Protein AF-A0A9P8V576-F1 (afdb_monomer_lite)

pLDDT: mean 74.48, std 21.18, range [21.88, 98.12]

InterPro domains:
  IPR001806 Small GTPase [PF00071] (965-1137)
  IPR001806 Small GTPase [PS51421] (958-1186)
  IPR001806 Small GTPase [SM00174] (966-1140)
  IPR005225 Small GTP-binding domain [TIGR00231] (962-1130)
  IPR016024 Armadillo-type fold [SSF48371] (121-777)
  IPR019414 RNA polymerase II assembly factor Rtp1, C-terminal domain 2 [PF10304] (822-853)
  IPR019451 RNA polymerase II assembly factor Rtp1, C-terminal [PF10363] (553-654)
  IPR027417 P-loop containing nucleoside triphosphate hydrolase [G3DSA:3.40.50.300] (958-1159)
  IPR027417 P-loop containing nucleoside triphosphate hydrolase [SSF52540] (964-1137)
  IPR039600 TANGO6/Rtp1 [PTHR20959] (17-865)

Sequence (1186 aa):
MDAEVTDARQALVKSILETGKAAFDPSSSLEARKAAQHEFQSTIDGSSSWALLPALNALIKPNVAPEWLKPELMAILTRVPLRSDGVRGTMEFIFSVHPSSILKSSEAAEPQKRGANITQEALAVATRIVTSPPAAVPPETWFKGIAPQLFHMIDGHDGEELARAASQMVMYGVLGKKQSGAPGSPGWIAFIEPILGAINPDRPMAAASLKDQATADIIDLTKDAIMVTADQLRLALQRLAVLLNSTPYPAQTRRVLDPVLPHLWAIATWSRGGTHCEEAYCQQAKSLLQTFFKIASTPAKLLLIVENLLHPGGVREGKLSWTLQPSTGDGLEIARPASAARAQLPELDWEDVQQKSQALVDLVASSCTADEVSAFFLDLLGRWLVSTAGVSHASGQILVHQEEGSGPEMPMRDLCEVAILHKMLESIPTKLISRVEQVLELVCHILDPENLEAQPDDVLAVALSLLNLVITAPTFKKSNLKPRGLAILESGLAQLAEADRPEISPTAKNLALLLQYREVADEMEGNDGFVPTNRQVEDRNTYKLALSYITQQDNPPPVRSEGLNLISKLVVANSPALDIQSVLVLLSSLLQDSEDFINLRVIKVFTQMASRHPKATTKEILDHYVDAKETATTDTRLRFGEALSQVVERLGETFAGDVAKQVVEALLSIAGRRGHRPKTEAKQAREARAQEMKKKQAEDAWGGEVPDLSDELSEQERAKNEILAQMVEGWESKRGSEDVRMRASALSILAGGIETNISGVGADLVSGSVDLCINVLALEPELEKGILRRAAVLLVLSFVRALDNARQTGQRLGFGLSDPSREDISRVIKYVAVTDNDGLVQQHARDVIESLESWQMSRLMPTAAQEPLSRFAGLTGIPGLDLDRSGLLAGNVMATSYDYRKSYNTNTATNDHYDDGYNQRESAGGRRNPRIRSSDGTVSTTMSSSTGRESAATHMTEGPAYSKKIVVVGDGGCGKTCLLISYSQGYFPEKYVPTVFENYITYPVHPPSGKIVELALWDTAGQEEYDRLRPLSYPETDLIFVCFAIDCPNSLENVMDKWYPEVLHFCPYTPLVLVALKSDLRFKKTCIDMLKTQGLTPVTTEQGMAVAKKMSAQYMECSSKEMKGVDEIFERAIQTVVANDRKNLEAQQQMASASSGKASNRPSGGGASNFPGGPPKKKKRNCKLL

Organism: NCBI:txid936078

Radius of gyration: 47.79 Å; chains: 1; bounding box: 128×85×161 Å

Foldseek 3Di:
DVVVLVVVLVVLLVQLQVLLCQQFPPPDDPVSNVVSVVVNVCSLLVDDLLSLQVSLVVCLDPPRHDPRSNVVSVVSNLCQLLPPCRLVSLLVVLCVPPPVQDDDPPPPPDDDPDDRSDDPVSLVVSLQSLLDHDPVDPLLSSLLSNLVVLLCQLLAVVHLVSVLSSLCSLQCSQLVDPQRNDPPHNSCVSHQCQLVCLLAVVDPVLVVVVVVPVPDDDDDLQDFAFSHDQVSNLSSLSSLLSNCVSDPDQVSLCNRCVVRVLSLLVQLLDPPFDPCSCVRTNVSSLSSLLSNLLRPQDLVSLVVCLLSLVPQADDDPQWHQWGWDADPPRGITITGDSDPVVRHDDDDDVVSLLSSLLVSLVSCVNRHALVSLLVNLLVLVVVLVCVQPPDDDDDDDDDDDDDDDDDPCVVVSNVSSVSNNVSCLVPPLPSNCPCVVSLLVVLLVCLAPVCVVVDDPVSLVSSLSSLCSQLPDPPDALVVDDPVSSVSLLVSLVVLLPDPDVVRNVSSVVSNVSSVVRVVVVVVVVDDDDDPDVVLVVLLVLLVCLCVQQPDPPHDLVSVLVSLVSLLVCLVVVHPNDDLLVLLVSLLVQLLDPDPSSLVSSLVSLLSSCVPPVPNSLVSLLCLLLVVVPPGDPVSNVSSLVSNLSNLLSCQQVCADPSLQVLLLSLLLLLLADFDDVVVVVVVVVVVVVVVVVLVVVCVVVVHRDDDPCVPQDPVNVVLVVSVVSSVVSHDDPDRDRDLVSSLSSLQSVLSNCLRCVLRNDDSSLVSSLVSLLCCLVPPLDPVNLSNNLSSLSSLVSNLVSQVVCVVVVNDSVDDDDPVNLVSLLVSLVCCLPDHPDPSSVVSSVVSNVSSVVVVVVVPDDPDPPPPDPDDDDDDDDDDDDDDDDDDDDDDDDDDDDDDDYDDDDYDDDDDDDDDDDDDDDDDDDDDDDDDDDDPDDDDDDDDDDDDDDDDDDDDDDDFPAEAEEEEEFAWPQQQVLLQCCVQVVAGDPDDDFDAKDWGWDFDQLVVPRTTYTYIYIYHGRDPVCLVVSLVRLPPHQAYEYEGEQLDVVRLVCCVVPVLVSCCVNPVPHAYEYEYEPPVLQPPPVSQVVQVVVVHHGDDPVNQVVSCVVSVHHYFYDYSNVSGRSVVVVSVVSVSSVVVVVVVVVVVVVVVVVVPPPPDDDDDDDDDDDDDDDDDDDDDDDDDDD

Structure (mmCIF, N/CA/C/O backbone):
data_AF-A0A9P8V576-F1
#
_entry.id   AF-A0A9P8V576-F1
#
loop_
_atom_site.group_PDB
_atom_site.id
_atom_site.type_symbol
_atom_site.label_atom_id
_atom_site.label_alt_id
_atom_site.label_comp_id
_atom_site.label_asym_id
_atom_site.label_entity_id
_atom_site.label_seq_id
_atom_site.pdbx_PDB_ins_code
_atom_site.Cartn_x
_atom_site.Cartn_y
_atom_site.Cartn_z
_atom_site.occupancy
_atom_site.B_iso_or_equiv
_atom_site.auth_seq_id
_atom_site.auth_comp_id
_atom_site.auth_asym_id
_atom_site.auth_atom_id
_atom_site.pdbx_PDB_model_num
ATOM 1 N N . MET A 1 1 ? 50.795 -7.899 -34.704 1.00 37.06 1 MET A N 1
ATOM 2 C CA . MET A 1 1 ? 49.579 -7.202 -35.169 1.00 37.06 1 MET A CA 1
ATOM 3 C C . MET A 1 1 ? 49.837 -5.745 -35.540 1.00 37.06 1 MET A C 1
ATOM 5 O O . MET A 1 1 ? 49.990 -5.507 -36.727 1.00 37.06 1 MET A O 1
ATOM 9 N N . ASP A 1 2 ? 49.943 -4.776 -34.619 1.00 37.16 2 ASP A N 1
ATOM 10 C CA . ASP A 1 2 ? 49.983 -3.341 -35.009 1.00 37.16 2 ASP A CA 1
ATOM 11 C C . ASP A 1 2 ? 51.100 -2.956 -36.002 1.00 37.16 2 ASP A C 1
ATOM 13 O O . ASP A 1 2 ? 50.873 -2.154 -36.911 1.00 37.16 2 ASP A O 1
ATOM 17 N N . ALA A 1 3 ? 52.287 -3.562 -35.879 1.00 41.88 3 ALA A N 1
ATOM 18 C CA . ALA A 1 3 ? 53.397 -3.371 -36.820 1.00 41.88 3 ALA A CA 1
ATOM 19 C C . ALA A 1 3 ? 53.126 -3.960 -38.226 1.00 41.88 3 ALA A C 1
ATOM 21 O O . ALA A 1 3 ? 53.482 -3.355 -39.231 1.00 41.88 3 ALA A O 1
ATOM 22 N N . GLU A 1 4 ? 52.448 -5.107 -38.316 1.00 50.50 4 GLU A N 1
ATOM 23 C CA . GLU A 1 4 ? 52.104 -5.756 -39.595 1.00 50.50 4 GLU A CA 1
ATOM 24 C C . GLU A 1 4 ? 50.969 -5.005 -40.310 1.00 50.50 4 GLU A C 1
ATOM 26 O O . GLU A 1 4 ? 50.997 -4.816 -41.525 1.00 50.50 4 GLU A O 1
ATOM 31 N N . VAL A 1 5 ? 49.992 -4.504 -39.543 1.00 57.00 5 VAL A N 1
ATOM 32 C CA . VAL A 1 5 ? 48.874 -3.694 -40.056 1.00 57.00 5 VAL A CA 1
ATOM 33 C C . VAL A 1 5 ? 49.367 -2.345 -40.593 1.00 57.00 5 VAL A C 1
ATOM 35 O O . VAL A 1 5 ? 48.835 -1.843 -41.586 1.00 57.00 5 VAL A O 1
ATOM 38 N N . THR A 1 6 ? 50.400 -1.751 -39.982 1.00 60.59 6 THR A N 1
ATOM 39 C CA . THR A 1 6 ? 50.980 -0.496 -40.488 1.00 60.59 6 THR A CA 1
ATOM 40 C C . THR A 1 6 ? 51.782 -0.680 -41.772 1.00 60.59 6 THR A C 1
ATOM 42 O O . THR A 1 6 ? 51.712 0.197 -42.635 1.00 60.59 6 THR A O 1
ATOM 45 N N . ASP A 1 7 ? 52.483 -1.801 -41.941 1.00 63.50 7 ASP A N 1
ATOM 46 C CA . ASP A 1 7 ? 53.277 -2.073 -43.145 1.00 63.50 7 ASP A CA 1
ATOM 47 C C . ASP A 1 7 ? 52.376 -2.420 -44.350 1.00 63.50 7 ASP A C 1
ATOM 49 O O . ASP A 1 7 ? 52.473 -1.805 -45.417 1.00 63.50 7 ASP A O 1
ATOM 53 N N . ALA A 1 8 ? 51.368 -3.280 -44.143 1.00 67.94 8 ALA A N 1
ATOM 54 C CA . ALA A 1 8 ? 50.352 -3.595 -45.154 1.00 67.94 8 ALA A CA 1
ATOM 55 C C . ALA A 1 8 ? 49.590 -2.343 -45.643 1.00 67.94 8 ALA A C 1
ATOM 57 O O . ALA A 1 8 ? 49.333 -2.178 -46.839 1.00 67.94 8 ALA A O 1
ATOM 58 N N . ARG A 1 9 ? 49.287 -1.404 -44.736 1.00 73.00 9 ARG A N 1
ATOM 59 C CA . ARG A 1 9 ? 48.668 -0.114 -45.083 1.00 73.00 9 ARG A CA 1
ATOM 60 C C . ARG A 1 9 ? 49.577 0.758 -45.955 1.00 73.00 9 ARG A C 1
ATOM 62 O O . ARG A 1 9 ? 49.079 1.431 -46.856 1.00 73.00 9 ARG A O 1
ATOM 69 N N . GLN A 1 10 ? 50.889 0.768 -45.711 1.00 77.44 10 GLN A N 1
ATOM 70 C CA . GLN A 1 10 ? 51.836 1.524 -46.540 1.00 77.44 10 GLN A CA 1
ATOM 71 C C . GLN A 1 10 ? 51.982 0.921 -47.943 1.00 77.44 10 GLN A C 1
ATOM 73 O O . GLN A 1 10 ? 52.091 1.675 -48.912 1.00 77.44 10 GLN A O 1
ATOM 78 N N . ALA A 1 11 ? 51.933 -0.408 -48.069 1.00 81.75 11 ALA A N 1
ATOM 79 C CA . ALA A 1 11 ? 51.904 -1.085 -49.364 1.00 81.75 11 ALA A CA 1
ATOM 80 C C . ALA A 1 11 ? 50.653 -0.704 -50.180 1.00 81.75 11 ALA A C 1
ATOM 82 O O . ALA A 1 11 ? 50.777 -0.302 -51.339 1.00 81.75 11 ALA A O 1
ATOM 83 N N . LEU A 1 12 ? 49.466 -0.719 -49.560 1.00 85.44 12 LEU A N 1
ATOM 84 C CA . LEU A 1 12 ? 48.214 -0.330 -50.222 1.00 85.44 12 LEU A CA 1
ATOM 85 C C . LEU A 1 12 ? 48.216 1.143 -50.676 1.00 85.44 12 LEU A C 1
ATOM 87 O O . LEU A 1 12 ? 47.817 1.446 -51.798 1.00 85.44 12 LEU A O 1
ATOM 91 N N . VAL A 1 13 ? 48.721 2.063 -49.843 1.00 84.62 13 VAL A N 1
ATOM 92 C CA . VAL A 1 13 ? 48.862 3.491 -50.197 1.00 84.62 13 VAL A CA 1
ATOM 93 C C . VAL A 1 13 ? 49.751 3.690 -51.432 1.00 84.62 13 VAL A C 1
ATOM 95 O O . VAL A 1 13 ? 49.415 4.504 -52.291 1.00 84.62 13 VAL A O 1
ATOM 98 N N . LYS A 1 14 ? 50.860 2.945 -51.547 1.00 85.31 14 LYS A N 1
ATOM 99 C CA . LYS A 1 14 ? 51.742 2.989 -52.728 1.00 85.31 14 LYS A CA 1
ATOM 100 C C . LYS A 1 14 ? 51.039 2.434 -53.969 1.00 85.31 14 LYS A C 1
ATOM 102 O O . LYS A 1 14 ? 51.003 3.117 -54.988 1.00 85.31 14 LYS A O 1
ATOM 107 N N . SER A 1 15 ? 50.409 1.264 -53.854 1.00 86.19 15 SER A N 1
ATOM 108 C CA . SER A 1 15 ? 49.698 0.605 -54.958 1.00 86.19 15 SER A CA 1
ATOM 109 C C . SER A 1 15 ? 48.576 1.474 -55.548 1.00 86.19 15 SER A C 1
ATOM 111 O O . SER A 1 15 ? 48.533 1.669 -56.763 1.00 86.19 15 SER A O 1
ATOM 113 N N . ILE A 1 16 ? 47.731 2.088 -54.707 1.00 87.25 16 ILE A N 1
ATOM 114 C CA . ILE A 1 16 ? 46.664 3.009 -55.153 1.00 87.25 16 ILE A CA 1
ATOM 115 C C . ILE A 1 16 ? 47.251 4.259 -55.838 1.00 87.25 16 ILE A C 1
ATOM 117 O O . ILE A 1 16 ? 46.679 4.764 -56.804 1.00 87.25 16 ILE A O 1
ATOM 121 N N . LEU A 1 17 ? 48.396 4.768 -55.368 1.00 86.88 17 LEU A N 1
ATOM 122 C CA . LEU A 1 17 ? 49.048 5.941 -55.959 1.00 86.88 17 LEU A CA 1
ATOM 123 C C . LEU A 1 17 ? 49.712 5.638 -57.312 1.00 86.88 17 LEU A C 1
ATOM 125 O O . LEU A 1 17 ? 49.723 6.504 -58.183 1.00 86.88 17 LEU A O 1
ATOM 129 N N . GLU A 1 18 ? 50.278 4.446 -57.494 1.00 86.12 18 GLU A N 1
ATOM 130 C CA . GLU A 1 18 ? 50.921 4.025 -58.747 1.00 86.12 18 GLU A CA 1
ATOM 131 C C . GLU A 1 18 ? 49.882 3.690 -59.824 1.00 86.12 18 GLU A C 1
ATOM 133 O O . GLU A 1 18 ? 49.895 4.295 -60.899 1.00 86.12 18 GLU A O 1
ATOM 138 N N . THR A 1 19 ? 48.913 2.828 -59.504 1.00 87.31 19 THR A N 1
ATOM 139 C CA . THR A 1 19 ? 47.801 2.482 -60.411 1.00 87.31 19 THR A CA 1
ATOM 140 C C . THR A 1 19 ? 46.935 3.705 -60.739 1.00 87.31 19 THR A C 1
ATOM 142 O O . THR A 1 19 ? 46.594 3.934 -61.899 1.00 87.31 19 THR A O 1
ATOM 145 N N . GLY A 1 20 ? 46.660 4.568 -59.753 1.00 85.44 20 GLY A N 1
ATOM 146 C CA . GLY A 1 20 ? 45.916 5.815 -59.952 1.00 85.44 20 GLY A CA 1
ATOM 147 C C . GLY A 1 20 ? 46.646 6.823 -60.843 1.00 85.44 20 GLY A C 1
ATOM 148 O O . GLY A 1 20 ? 46.006 7.536 -61.617 1.00 85.44 20 GLY A O 1
ATOM 149 N N . LYS A 1 21 ? 47.986 6.859 -60.811 1.00 86.12 21 LYS A N 1
ATOM 150 C CA . LYS A 1 21 ? 48.754 7.669 -61.766 1.00 86.12 21 LYS A CA 1
ATOM 151 C C . LYS A 1 21 ? 48.606 7.130 -63.186 1.00 86.12 21 LYS A C 1
ATOM 153 O O . LYS A 1 21 ? 48.236 7.894 -64.071 1.00 86.12 21 LYS A O 1
ATOM 158 N N . ALA A 1 22 ? 48.812 5.830 -63.396 1.00 84.25 22 ALA A N 1
ATOM 159 C CA . ALA A 1 22 ? 48.666 5.214 -64.716 1.00 84.25 22 ALA A CA 1
ATOM 160 C C . ALA A 1 22 ? 47.249 5.394 -65.310 1.00 84.25 22 ALA A C 1
ATOM 162 O O . ALA A 1 22 ? 47.099 5.621 -66.511 1.00 84.25 22 ALA A O 1
ATOM 163 N N . ALA A 1 23 ? 46.211 5.354 -64.468 1.00 84.12 23 ALA A N 1
ATOM 164 C CA . ALA A 1 23 ? 44.812 5.486 -64.876 1.00 84.12 23 ALA A CA 1
ATOM 165 C C . ALA A 1 23 ? 44.377 6.918 -65.257 1.00 84.12 23 ALA A C 1
ATOM 167 O O . ALA A 1 23 ? 43.520 7.077 -66.132 1.00 84.12 23 ALA A O 1
ATOM 168 N N . PHE A 1 24 ? 44.936 7.960 -64.623 1.00 85.50 24 PHE A N 1
ATOM 169 C CA . PHE A 1 24 ? 44.412 9.334 -64.733 1.00 85.50 24 PHE A CA 1
ATOM 170 C C . PHE A 1 24 ? 45.427 10.416 -65.148 1.00 85.50 24 PHE A C 1
ATOM 172 O O . PHE A 1 24 ? 45.008 11.555 -65.352 1.00 85.50 24 PHE A O 1
ATOM 179 N N . ASP A 1 25 ? 46.717 10.103 -65.332 1.00 85.88 25 ASP A N 1
ATOM 180 C CA . ASP A 1 25 ? 47.734 11.102 -65.710 1.00 85.88 25 ASP A CA 1
ATOM 181 C C . ASP A 1 25 ? 47.375 11.832 -67.027 1.00 85.88 25 ASP A C 1
ATOM 183 O O . ASP A 1 25 ? 47.305 11.193 -68.087 1.00 85.88 25 ASP A O 1
ATOM 187 N N . PRO A 1 26 ? 47.194 13.173 -67.008 1.00 79.19 26 PRO A N 1
ATOM 188 C CA . PRO A 1 26 ? 46.869 13.976 -68.186 1.00 79.19 26 PRO A CA 1
ATOM 189 C C . PRO A 1 26 ? 47.857 13.880 -69.359 1.00 79.19 26 PRO A C 1
ATOM 191 O O . PRO A 1 26 ? 47.474 14.250 -70.469 1.00 79.19 26 PRO A O 1
ATOM 194 N N . SER A 1 27 ? 49.074 13.371 -69.150 1.00 81.06 27 SER A N 1
ATOM 195 C CA . SER A 1 27 ? 50.116 13.199 -70.174 1.00 81.06 27 SER A CA 1
ATOM 196 C C . SER A 1 27 ? 50.117 11.832 -70.885 1.00 81.06 27 SER A C 1
ATOM 198 O O . SER A 1 27 ? 50.701 11.711 -71.960 1.00 81.06 27 SER A O 1
ATOM 200 N N . SER A 1 28 ? 49.443 10.810 -70.341 1.00 81.25 28 SER A N 1
ATOM 201 C CA . SER A 1 28 ? 49.460 9.433 -70.883 1.00 81.25 28 SER A CA 1
ATOM 202 C C . SER A 1 28 ? 48.479 9.214 -72.049 1.00 81.25 28 SER A C 1
ATOM 204 O O . SER A 1 28 ? 47.505 9.954 -72.186 1.00 81.25 28 SER A O 1
ATOM 206 N N . SER A 1 29 ? 48.667 8.186 -72.888 1.00 82.75 29 SER A N 1
ATOM 207 C CA . SER A 1 29 ? 47.751 7.914 -74.016 1.00 82.75 29 SER A CA 1
ATOM 208 C C . SER A 1 29 ? 46.364 7.426 -73.557 1.00 82.75 29 SER A C 1
ATOM 210 O O . SER A 1 29 ? 46.213 6.830 -72.490 1.00 82.75 29 SER A O 1
ATOM 212 N N . LEU A 1 30 ? 45.324 7.679 -74.361 1.00 76.31 30 LEU A N 1
ATOM 213 C CA . LEU A 1 30 ? 43.929 7.392 -73.985 1.00 76.31 30 LEU A CA 1
ATOM 214 C C . LEU A 1 30 ? 43.631 5.883 -73.874 1.00 76.31 30 LEU A C 1
ATOM 216 O O . LEU A 1 30 ? 42.792 5.480 -73.071 1.00 76.31 30 LEU A O 1
ATOM 220 N N . GLU A 1 31 ? 44.340 5.049 -74.636 1.00 77.25 31 GLU A N 1
ATOM 221 C CA . GLU A 1 31 ? 44.261 3.584 -74.544 1.00 77.25 31 GLU A CA 1
ATOM 222 C C . GLU A 1 31 ? 44.970 3.055 -73.289 1.00 77.25 31 GLU A C 1
ATOM 224 O O . GLU A 1 31 ? 44.394 2.243 -72.565 1.00 77.25 31 GLU A O 1
ATOM 229 N N . ALA A 1 32 ? 46.161 3.580 -72.968 1.00 78.44 32 ALA A N 1
ATOM 230 C CA . ALA A 1 32 ? 46.889 3.212 -71.752 1.00 78.44 32 ALA A CA 1
ATOM 231 C C . ALA A 1 32 ? 46.097 3.572 -70.485 1.00 78.44 32 ALA A C 1
ATOM 233 O O . ALA A 1 32 ? 45.976 2.742 -69.586 1.00 78.44 32 ALA A O 1
ATOM 234 N N . ARG A 1 33 ? 45.469 4.760 -70.449 1.00 80.19 33 ARG A N 1
ATOM 235 C CA . ARG A 1 33 ? 44.581 5.161 -69.343 1.00 80.19 33 ARG A CA 1
ATOM 236 C C . ARG A 1 33 ? 43.401 4.205 -69.174 1.00 80.19 33 ARG A C 1
ATOM 238 O O . ARG A 1 33 ? 43.117 3.801 -68.055 1.00 80.19 33 ARG A O 1
ATOM 245 N N . LYS A 1 34 ? 42.734 3.796 -70.262 1.00 79.69 34 LYS A N 1
ATOM 246 C CA . LYS A 1 34 ? 41.608 2.842 -70.200 1.00 79.69 34 LYS A CA 1
ATOM 247 C C . LYS A 1 34 ? 42.022 1.462 -69.681 1.00 79.69 34 LYS A C 1
ATOM 249 O O . LYS A 1 34 ? 41.271 0.864 -68.917 1.00 79.69 34 LYS A O 1
ATOM 254 N N . ALA A 1 35 ? 43.200 0.968 -70.063 1.00 80.06 35 ALA A N 1
ATOM 255 C CA . ALA A 1 35 ? 43.732 -0.286 -69.532 1.00 80.06 35 ALA A CA 1
ATOM 256 C C . ALA A 1 35 ? 44.065 -0.163 -68.031 1.00 80.06 35 ALA A C 1
ATOM 258 O O . ALA A 1 35 ? 43.596 -0.963 -67.223 1.00 80.06 35 ALA A O 1
ATOM 259 N N . ALA A 1 36 ? 44.788 0.891 -67.644 1.00 84.38 36 ALA A N 1
ATOM 260 C CA . ALA A 1 36 ? 45.163 1.147 -66.254 1.00 84.38 36 ALA A CA 1
ATOM 261 C C . ALA A 1 36 ? 43.963 1.468 -65.340 1.00 84.38 36 ALA A C 1
ATOM 263 O O . ALA A 1 36 ? 44.002 1.168 -64.150 1.00 84.38 36 ALA A O 1
ATOM 264 N N . GLN A 1 37 ? 42.863 2.013 -65.873 1.00 84.56 37 GLN A N 1
ATOM 265 C CA . GLN A 1 37 ? 41.609 2.197 -65.131 1.00 84.56 37 GLN A CA 1
ATOM 266 C C . GLN A 1 37 ? 41.020 0.870 -64.638 1.00 84.56 37 GLN A C 1
ATOM 268 O O . GLN A 1 37 ? 40.485 0.831 -63.533 1.00 84.56 37 GLN A O 1
ATOM 273 N N . HIS A 1 38 ? 41.149 -0.221 -65.401 1.00 83.56 38 HIS A N 1
ATOM 274 C CA . HIS A 1 38 ? 40.694 -1.543 -64.961 1.00 83.56 38 HIS A CA 1
ATOM 275 C C . HIS A 1 38 ? 41.564 -2.092 -63.817 1.00 83.56 38 HIS A C 1
ATOM 277 O O . HIS A 1 38 ? 41.046 -2.641 -62.849 1.00 83.56 38 HIS A O 1
ATOM 283 N N . GLU A 1 39 ? 42.884 -1.910 -63.893 1.00 84.44 39 GLU A N 1
ATOM 284 C CA . GLU A 1 39 ? 43.833 -2.314 -62.845 1.00 84.44 39 GLU A CA 1
ATOM 285 C C . GLU A 1 39 ? 43.657 -1.494 -61.554 1.00 84.44 39 GLU A C 1
ATOM 287 O O . GLU A 1 39 ? 43.600 -2.048 -60.452 1.00 84.44 39 GLU A O 1
ATOM 292 N N . PHE A 1 40 ? 43.466 -0.180 -61.686 1.00 87.81 40 PHE A N 1
ATOM 293 C CA . PHE A 1 40 ? 43.128 0.709 -60.577 1.00 87.81 40 PHE A CA 1
ATOM 294 C C . PHE A 1 40 ? 41.792 0.323 -59.930 1.00 87.81 40 PHE A C 1
ATOM 296 O O . PHE A 1 40 ? 41.732 0.145 -58.714 1.00 87.81 40 PHE A O 1
ATOM 303 N N . GLN A 1 41 ? 40.735 0.110 -60.723 1.00 86.00 41 GLN A N 1
ATOM 304 C CA . GLN A 1 41 ? 39.434 -0.309 -60.198 1.00 86.00 41 GLN A CA 1
ATOM 305 C C . GLN A 1 41 ? 39.522 -1.679 -59.505 1.00 86.00 41 GLN A C 1
ATOM 307 O O . GLN A 1 41 ? 39.007 -1.829 -58.402 1.00 86.00 41 GLN A O 1
ATOM 312 N N . SER A 1 42 ? 40.258 -2.641 -60.073 1.00 86.56 42 SER A N 1
ATOM 313 C CA . SER A 1 42 ? 40.522 -3.943 -59.440 1.00 86.56 42 SER A CA 1
ATOM 314 C C . SER A 1 42 ? 41.273 -3.818 -58.108 1.00 86.56 42 SER A C 1
ATOM 316 O O . SER A 1 42 ? 41.026 -4.603 -57.194 1.00 86.56 42 SER A O 1
ATOM 318 N N . THR A 1 43 ? 42.172 -2.839 -57.974 1.00 86.44 43 THR A N 1
ATOM 319 C CA . THR A 1 43 ? 42.913 -2.563 -56.729 1.00 86.44 43 THR A CA 1
ATOM 320 C C . THR A 1 43 ? 41.996 -1.978 -55.648 1.00 86.44 43 THR A C 1
ATOM 322 O O . THR A 1 43 ? 42.071 -2.364 -54.478 1.00 86.44 43 THR A O 1
ATOM 325 N N . ILE A 1 44 ? 41.087 -1.078 -56.037 1.00 86.69 44 ILE A N 1
ATOM 326 C CA . ILE A 1 44 ? 40.066 -0.508 -55.149 1.00 86.69 44 ILE A CA 1
ATOM 327 C C . ILE A 1 44 ? 39.047 -1.578 -54.733 1.00 86.69 44 ILE A C 1
ATOM 329 O O . ILE A 1 44 ? 38.721 -1.686 -53.551 1.00 86.69 44 ILE A O 1
ATOM 333 N N . ASP A 1 45 ? 38.574 -2.401 -55.669 1.00 84.56 45 ASP A N 1
ATOM 334 C CA . ASP A 1 45 ? 37.537 -3.397 -55.401 1.00 84.56 45 ASP A CA 1
ATOM 335 C C . ASP A 1 45 ? 38.042 -4.617 -54.634 1.00 84.56 45 ASP A C 1
ATOM 337 O O . ASP A 1 45 ? 37.331 -5.081 -53.745 1.00 84.56 45 ASP A O 1
ATOM 341 N N . GLY A 1 46 ? 39.286 -5.050 -54.858 1.00 82.94 46 GLY A N 1
ATOM 342 C CA . GLY A 1 46 ? 39.940 -6.094 -54.060 1.00 82.94 46 GLY A CA 1
ATOM 343 C C . GLY A 1 46 ? 40.301 -5.689 -52.620 1.00 82.94 46 GLY A C 1
ATOM 344 O O . GLY A 1 46 ? 40.735 -6.538 -51.844 1.00 82.94 46 GLY A O 1
ATOM 345 N N . SER A 1 47 ? 40.131 -4.416 -52.243 1.00 86.19 47 SER A N 1
ATOM 346 C CA . SER A 1 47 ? 40.454 -3.900 -50.904 1.00 86.19 47 SER A CA 1
ATOM 347 C C . SER A 1 47 ? 39.227 -3.852 -49.983 1.00 86.19 47 SER A C 1
ATOM 349 O O . SER A 1 47 ? 38.163 -3.368 -50.374 1.00 86.19 47 SER A O 1
ATOM 351 N N . SER A 1 48 ? 39.368 -4.270 -48.720 1.00 84.81 48 SER A N 1
ATOM 352 C CA . SER A 1 48 ? 38.310 -4.066 -47.714 1.00 84.81 48 SER A CA 1
ATOM 353 C C . SER A 1 48 ? 38.137 -2.580 -47.386 1.00 84.81 48 SER A C 1
ATOM 355 O O . SER A 1 48 ? 39.101 -1.807 -47.412 1.00 84.81 48 SER A O 1
ATOM 357 N N . SER A 1 49 ? 36.922 -2.161 -47.030 1.00 85.75 49 SER A N 1
ATOM 358 C CA . SER A 1 49 ? 36.632 -0.760 -46.696 1.00 85.75 49 SER A CA 1
ATOM 359 C C . SER A 1 49 ? 37.438 -0.287 -45.479 1.00 85.75 49 SER A C 1
ATOM 361 O O . SER A 1 49 ? 37.898 0.857 -45.451 1.00 85.75 49 SER A O 1
ATOM 363 N N . TRP A 1 50 ? 37.706 -1.191 -44.528 1.00 81.12 50 TRP A N 1
ATOM 364 C CA . TRP A 1 50 ? 38.594 -0.964 -43.380 1.00 81.12 50 TRP A CA 1
ATOM 365 C C . TRP A 1 50 ? 40.042 -0.625 -43.775 1.00 81.12 50 TRP A C 1
ATOM 367 O O . TRP A 1 50 ? 40.646 0.254 -43.166 1.00 81.12 50 TRP A O 1
ATOM 377 N N . ALA A 1 51 ? 40.610 -1.273 -44.799 1.00 82.81 51 ALA A N 1
ATOM 378 C CA . ALA A 1 51 ? 41.964 -0.970 -45.278 1.00 82.81 51 ALA A CA 1
ATOM 379 C C . ALA A 1 51 ? 41.994 0.250 -46.219 1.00 82.81 51 ALA A C 1
ATOM 381 O O . ALA A 1 51 ? 42.952 1.030 -46.217 1.00 82.81 51 ALA A O 1
ATOM 382 N N . LEU A 1 52 ? 40.924 0.440 -46.996 1.00 86.50 52 LEU A N 1
ATOM 383 C CA . LEU A 1 52 ? 40.801 1.481 -48.010 1.00 86.50 52 LEU A CA 1
ATOM 384 C C . LEU A 1 52 ? 40.622 2.887 -47.407 1.00 86.50 52 LEU A C 1
ATOM 386 O O . LEU A 1 52 ? 41.304 3.822 -47.829 1.00 86.50 52 LEU A O 1
ATOM 390 N N . LEU A 1 53 ? 39.766 3.057 -46.391 1.00 86.00 53 LEU A N 1
ATOM 391 C CA . LEU A 1 53 ? 39.506 4.366 -45.762 1.00 86.00 53 LEU A CA 1
ATOM 392 C C . LEU A 1 53 ? 40.771 5.030 -45.172 1.00 86.00 53 LEU A C 1
ATOM 394 O O . LEU A 1 53 ? 41.043 6.193 -45.499 1.00 86.00 53 LEU A O 1
ATOM 398 N N . PRO A 1 54 ? 41.613 4.333 -44.377 1.00 83.44 54 PRO A N 1
ATOM 399 C CA . PRO A 1 54 ? 42.862 4.889 -43.869 1.00 83.44 54 PRO A CA 1
ATOM 400 C C . PRO A 1 54 ? 43.910 5.160 -44.958 1.00 83.44 54 PRO A C 1
ATOM 402 O O . PRO A 1 54 ? 44.809 5.976 -44.721 1.00 83.44 54 PRO A O 1
ATOM 405 N N . ALA A 1 55 ? 43.838 4.478 -46.107 1.00 84.50 55 ALA A N 1
ATOM 406 C CA . ALA A 1 55 ? 44.735 4.682 -47.243 1.00 84.50 55 ALA A CA 1
ATOM 407 C C . ALA A 1 55 ? 44.330 5.918 -48.066 1.00 84.50 55 ALA A C 1
ATOM 409 O O . ALA A 1 55 ? 45.149 6.817 -48.266 1.00 84.50 55 ALA A O 1
ATOM 410 N N . LEU A 1 56 ? 43.051 6.038 -48.441 1.00 85.06 56 LEU A N 1
ATOM 411 C CA . LEU A 1 56 ? 42.513 7.215 -49.134 1.00 85.06 56 LEU A CA 1
ATOM 412 C C . LEU A 1 56 ? 42.708 8.494 -48.302 1.00 85.06 56 LEU A C 1
ATOM 414 O O . LEU A 1 56 ? 43.221 9.490 -48.813 1.00 85.06 56 LEU A O 1
ATOM 418 N N . ASN A 1 57 ? 42.416 8.453 -46.996 1.00 84.38 57 ASN A N 1
ATOM 419 C CA . ASN A 1 57 ? 42.635 9.593 -46.094 1.00 84.38 57 ASN A CA 1
ATOM 420 C C . ASN A 1 57 ? 44.124 9.985 -45.942 1.00 84.38 57 ASN A C 1
ATOM 422 O O . ASN A 1 57 ? 44.436 11.107 -45.543 1.00 84.38 57 ASN A O 1
ATOM 426 N N . ALA A 1 58 ? 45.068 9.087 -46.246 1.00 83.88 58 ALA A N 1
ATOM 427 C CA . ALA A 1 58 ? 46.488 9.436 -46.311 1.00 83.88 58 ALA A CA 1
ATOM 428 C C . ALA A 1 58 ? 46.848 10.125 -47.640 1.00 83.88 58 ALA A C 1
ATOM 430 O O . ALA A 1 58 ? 47.592 11.103 -47.627 1.00 83.88 58 ALA A O 1
ATOM 431 N N . LEU A 1 59 ? 46.287 9.656 -48.760 1.00 83.56 59 LEU A N 1
ATOM 432 C CA . LEU A 1 59 ? 46.542 10.171 -50.113 1.00 83.56 59 LEU A CA 1
ATOM 433 C C . LEU A 1 59 ? 45.921 11.550 -50.385 1.00 83.56 59 LEU A C 1
ATOM 435 O O . LEU A 1 59 ? 46.482 12.340 -51.140 1.00 83.56 59 LEU A O 1
ATOM 439 N N . ILE A 1 60 ? 44.787 11.858 -49.752 1.00 82.31 60 ILE A N 1
ATOM 440 C CA . ILE A 1 60 ? 44.064 13.134 -49.909 1.00 82.31 60 ILE A CA 1
ATOM 441 C C . ILE A 1 60 ? 44.770 14.306 -49.195 1.00 82.31 60 ILE A C 1
ATOM 443 O O . ILE A 1 60 ? 44.488 15.473 -49.479 1.00 82.31 60 ILE A O 1
ATOM 447 N N . LYS A 1 61 ? 45.729 14.028 -48.299 1.00 80.44 61 LYS A N 1
ATOM 448 C CA . LYS A 1 61 ? 46.515 15.066 -47.612 1.00 80.44 61 LYS A CA 1
ATOM 449 C C . LYS A 1 61 ? 47.275 15.955 -48.612 1.00 80.44 61 LYS A C 1
ATOM 451 O O . LYS A 1 61 ? 47.717 15.473 -49.660 1.00 80.44 61 LYS A O 1
ATOM 456 N N . PRO A 1 62 ? 47.462 17.254 -48.299 1.00 74.50 62 PRO A N 1
ATOM 457 C CA . PRO A 1 62 ? 48.201 18.161 -49.171 1.00 74.50 62 PRO A CA 1
ATOM 458 C C . PRO A 1 62 ? 49.605 17.618 -49.465 1.00 74.50 62 PRO A C 1
ATOM 460 O O . PRO A 1 62 ? 50.276 17.094 -48.578 1.00 74.50 62 PRO A O 1
ATOM 463 N N . ASN A 1 63 ? 50.031 17.764 -50.721 1.00 75.19 63 ASN A N 1
ATOM 464 C CA . ASN A 1 63 ? 51.327 17.335 -51.260 1.00 75.19 63 ASN A CA 1
ATOM 465 C C . ASN A 1 63 ? 51.594 15.810 -51.306 1.00 75.19 63 ASN A C 1
ATOM 467 O O . ASN A 1 63 ? 52.732 15.425 -51.559 1.00 75.19 63 ASN A O 1
ATOM 471 N N . VAL A 1 64 ? 50.588 14.942 -51.108 1.00 80.94 64 VAL A N 1
ATOM 472 C CA . VAL A 1 64 ? 50.757 13.473 -51.226 1.00 80.94 64 VAL A CA 1
ATOM 473 C C . VAL A 1 64 ? 50.355 12.947 -52.612 1.00 80.94 64 VAL A C 1
ATOM 475 O O . VAL A 1 64 ? 51.166 12.311 -53.285 1.00 80.94 64 VAL A O 1
ATOM 478 N N . ALA A 1 65 ? 49.128 13.224 -53.065 1.00 83.19 65 ALA A N 1
ATOM 479 C CA . ALA A 1 65 ? 48.655 12.880 -54.411 1.00 83.19 65 ALA A CA 1
ATOM 480 C C . ALA A 1 65 ? 48.676 14.098 -55.368 1.00 83.19 65 ALA A C 1
ATOM 482 O O . ALA A 1 65 ? 48.473 15.228 -54.910 1.00 83.19 65 ALA A O 1
ATOM 483 N N . PRO A 1 66 ? 48.870 13.898 -56.692 1.00 84.38 66 PRO A N 1
ATOM 484 C CA . PRO A 1 66 ? 48.762 14.964 -57.693 1.00 84.38 66 PRO A CA 1
ATOM 485 C C . PRO A 1 66 ? 47.385 15.644 -57.688 1.00 84.38 66 PRO A C 1
ATOM 487 O O . PRO A 1 66 ? 46.369 14.972 -57.511 1.00 84.38 66 PRO A O 1
ATOM 490 N N . GLU A 1 67 ? 47.328 16.955 -57.951 1.00 81.31 67 GLU A N 1
ATOM 491 C CA . GLU A 1 67 ? 46.072 17.732 -57.906 1.00 81.31 67 GLU A CA 1
ATOM 492 C C . GLU A 1 67 ? 44.970 17.188 -58.832 1.00 81.31 67 GLU A C 1
ATOM 494 O O . GLU A 1 67 ? 43.796 17.259 -58.484 1.00 81.31 67 GLU A O 1
ATOM 499 N N . TRP A 1 68 ? 45.330 16.589 -59.972 1.00 85.75 68 TRP A N 1
ATOM 500 C CA . TRP A 1 68 ? 44.380 15.969 -60.906 1.00 85.75 68 TRP A CA 1
ATOM 501 C C . TRP A 1 68 ? 43.842 14.605 -60.448 1.00 85.75 68 TRP A C 1
ATOM 503 O O . TRP A 1 68 ? 42.785 14.196 -60.914 1.00 85.75 68 TRP A O 1
ATOM 513 N N . LEU A 1 69 ? 44.524 13.909 -59.530 1.00 85.81 69 LEU A N 1
ATOM 514 C CA . LEU A 1 69 ? 44.089 12.605 -59.007 1.00 85.81 69 LEU A CA 1
ATOM 515 C C . LEU A 1 69 ? 43.177 12.752 -57.777 1.00 85.81 69 LEU A C 1
ATOM 517 O O . LEU A 1 69 ? 42.354 11.882 -57.495 1.00 85.81 69 LEU A O 1
ATOM 521 N N . LYS A 1 70 ? 43.294 13.864 -57.037 1.00 81.69 70 LYS A N 1
ATOM 522 C CA . LYS A 1 70 ? 42.496 14.115 -55.825 1.00 81.69 70 LYS A CA 1
ATOM 523 C C . LYS A 1 70 ? 40.973 14.089 -56.055 1.00 81.69 70 LYS A C 1
ATOM 525 O O . LYS A 1 70 ? 40.305 13.512 -55.200 1.00 81.69 70 LYS A O 1
ATOM 530 N N . PRO A 1 71 ? 40.395 14.650 -57.142 1.00 83.31 71 PRO A N 1
ATOM 531 C CA . PRO A 1 71 ? 38.953 14.578 -57.387 1.00 83.31 71 PRO A CA 1
ATOM 532 C C . PRO A 1 71 ? 38.437 13.138 -57.492 1.00 83.31 71 PRO A C 1
ATOM 534 O O . PRO A 1 71 ? 37.424 12.815 -56.878 1.00 83.31 71 PRO A O 1
ATOM 537 N N . GLU A 1 72 ? 39.174 12.260 -58.176 1.00 85.38 72 GLU A N 1
ATOM 538 C CA . GLU A 1 72 ? 38.819 10.843 -58.335 1.00 85.38 72 GLU A CA 1
ATOM 539 C C . GLU A 1 72 ? 38.936 10.078 -57.007 1.00 85.38 72 GLU A C 1
ATOM 541 O O . GLU A 1 72 ? 38.017 9.363 -56.607 1.00 85.38 72 GLU A O 1
ATOM 546 N N . LEU A 1 73 ? 40.014 10.300 -56.244 1.00 85.69 73 LEU A N 1
ATOM 547 C CA . LEU A 1 73 ? 40.170 9.705 -54.907 1.00 85.69 73 LEU A CA 1
ATOM 548 C C . LEU A 1 73 ? 39.083 10.180 -53.924 1.00 85.69 73 LEU A C 1
ATOM 550 O O . LEU A 1 73 ? 38.615 9.395 -53.100 1.00 85.69 73 LEU A O 1
ATOM 554 N N . MET A 1 74 ? 38.636 11.436 -54.030 1.00 83.00 74 MET A N 1
ATOM 555 C CA . MET A 1 74 ? 37.504 11.972 -53.262 1.00 83.00 74 MET A CA 1
ATOM 556 C C . MET A 1 74 ? 36.158 11.384 -53.720 1.00 83.00 74 MET A C 1
ATOM 558 O O . MET A 1 74 ? 35.296 11.098 -52.884 1.00 83.00 74 MET A O 1
ATOM 562 N N . ALA A 1 75 ? 35.970 11.156 -55.023 1.00 83.75 75 ALA A N 1
ATOM 563 C CA . ALA A 1 75 ? 34.785 10.490 -55.564 1.00 83.75 75 ALA A CA 1
ATOM 564 C C . ALA A 1 75 ? 34.683 9.027 -55.095 1.00 83.75 75 ALA A C 1
ATOM 566 O O . ALA A 1 75 ? 33.589 8.554 -54.788 1.00 83.75 75 ALA A O 1
ATOM 567 N N . ILE A 1 76 ? 35.815 8.328 -54.961 1.00 86.25 76 ILE A N 1
ATOM 568 C CA . ILE A 1 76 ? 35.870 6.981 -54.375 1.00 86.25 76 ILE A CA 1
ATOM 569 C C . ILE A 1 76 ? 35.601 7.040 -52.870 1.00 86.25 76 ILE A C 1
ATOM 571 O O . ILE A 1 76 ? 34.716 6.333 -52.393 1.00 86.25 76 ILE A O 1
ATOM 575 N N . LEU A 1 77 ? 36.292 7.917 -52.126 1.00 85.69 77 LEU A N 1
ATOM 576 C CA . LEU A 1 77 ? 36.121 8.059 -50.674 1.00 85.69 77 LEU A CA 1
ATOM 577 C C . LEU A 1 77 ? 34.654 8.310 -50.288 1.00 85.69 77 LEU A C 1
ATOM 579 O O . LEU A 1 77 ? 34.137 7.688 -49.363 1.00 85.69 77 LEU A O 1
ATOM 583 N N . THR A 1 78 ? 33.967 9.185 -51.024 1.00 84.50 78 THR A N 1
ATOM 584 C CA . THR A 1 78 ? 32.549 9.502 -50.785 1.00 84.50 78 THR A CA 1
ATOM 585 C C . THR A 1 78 ? 31.587 8.373 -51.163 1.00 84.50 78 THR A C 1
ATOM 587 O O . THR A 1 78 ? 30.449 8.385 -50.704 1.00 84.50 78 THR A O 1
ATOM 590 N N . ARG A 1 79 ? 32.020 7.377 -51.948 1.00 88.25 79 ARG A N 1
ATOM 591 C CA . ARG A 1 79 ? 31.224 6.198 -52.330 1.00 88.25 79 ARG A CA 1
ATOM 592 C C . ARG A 1 79 ? 31.500 4.954 -51.482 1.00 88.25 79 ARG A C 1
ATOM 594 O O . ARG A 1 79 ? 30.730 4.004 -51.588 1.00 88.25 79 ARG A O 1
ATOM 601 N N . VAL A 1 80 ? 32.525 4.953 -50.619 1.00 89.38 80 VAL A N 1
ATOM 602 C CA . VAL A 1 80 ? 32.872 3.793 -49.770 1.00 89.38 80 VAL A CA 1
ATOM 603 C C . VAL A 1 80 ? 31.673 3.204 -49.005 1.00 89.38 80 VAL A C 1
ATOM 605 O O . VAL A 1 80 ? 31.545 1.984 -49.042 1.00 89.38 80 VAL A O 1
ATOM 608 N N . PRO A 1 81 ? 30.747 3.981 -48.398 1.00 90.88 81 PRO A N 1
ATOM 609 C CA . PRO A 1 81 ? 29.588 3.413 -47.697 1.00 90.88 81 PRO A CA 1
ATOM 610 C C . PRO A 1 81 ? 28.676 2.502 -48.539 1.00 90.88 81 PRO A C 1
ATOM 612 O O . PRO A 1 81 ? 27.952 1.692 -47.969 1.00 90.88 81 PRO A O 1
ATOM 615 N N . LEU A 1 82 ? 28.716 2.594 -49.875 1.00 89.88 82 LEU A N 1
ATOM 616 C CA . LEU A 1 82 ? 27.941 1.735 -50.784 1.00 89.88 82 LEU A CA 1
ATOM 617 C C . LEU A 1 82 ? 28.583 0.360 -51.041 1.00 89.88 82 LEU A C 1
ATOM 619 O O . LEU A 1 82 ? 27.953 -0.491 -51.666 1.00 89.88 82 LEU A O 1
ATOM 623 N N . ARG A 1 83 ? 29.821 0.130 -50.582 1.00 89.81 83 ARG A N 1
ATOM 624 C CA . ARG A 1 83 ? 30.462 -1.198 -50.572 1.00 89.81 83 ARG A CA 1
ATOM 625 C C . ARG A 1 83 ? 29.791 -2.080 -49.516 1.00 89.81 83 ARG A C 1
ATOM 627 O O . ARG A 1 83 ? 29.251 -1.559 -48.546 1.00 89.81 83 ARG A O 1
ATOM 634 N N . SER A 1 84 ? 29.856 -3.402 -49.665 1.00 84.38 84 SER A N 1
ATOM 635 C CA . SER A 1 84 ? 29.167 -4.365 -48.784 1.00 84.38 84 SER A CA 1
ATOM 636 C C . SER A 1 84 ? 29.581 -4.305 -47.306 1.00 84.38 84 SER A C 1
ATOM 638 O O . SER A 1 84 ? 28.780 -4.647 -46.446 1.00 84.38 84 SER A O 1
ATOM 640 N N . ASP A 1 85 ? 30.806 -3.863 -47.013 1.00 84.12 85 ASP A N 1
ATOM 641 C CA . ASP A 1 85 ? 31.349 -3.610 -45.668 1.00 84.12 85 ASP A CA 1
ATOM 642 C C . ASP A 1 85 ? 31.514 -2.101 -45.367 1.00 84.12 85 ASP A C 1
ATOM 644 O O . ASP A 1 85 ? 32.128 -1.706 -44.372 1.00 84.12 85 ASP A O 1
ATOM 648 N N . GLY A 1 86 ? 30.998 -1.239 -46.246 1.00 87.50 86 GLY A N 1
ATOM 649 C CA . GLY A 1 86 ? 31.322 0.181 -46.321 1.00 87.50 86 GLY A CA 1
ATOM 650 C C . GLY A 1 86 ? 30.841 1.005 -45.132 1.00 87.50 86 GLY A C 1
ATOM 651 O O . GLY A 1 86 ? 31.586 1.847 -44.625 1.00 87.50 86 GLY A O 1
ATOM 652 N N . VAL A 1 87 ? 29.612 0.776 -44.664 1.00 89.88 87 VAL A N 1
ATOM 653 C CA . VAL A 1 87 ? 29.036 1.503 -43.520 1.00 89.88 87 VAL A CA 1
ATOM 654 C C . VAL A 1 87 ? 29.791 1.151 -42.241 1.00 89.88 87 VAL A C 1
ATOM 656 O O . VAL A 1 87 ? 30.253 2.049 -41.532 1.00 89.88 87 VAL A O 1
ATOM 659 N N . ARG A 1 88 ? 29.982 -0.148 -41.982 1.00 87.31 88 ARG A N 1
ATOM 660 C CA . ARG A 1 88 ? 30.699 -0.646 -40.804 1.00 87.31 88 ARG A CA 1
ATOM 661 C C . ARG A 1 88 ? 32.162 -0.195 -40.806 1.00 87.31 88 ARG A C 1
ATOM 663 O O . ARG A 1 88 ? 32.611 0.389 -39.822 1.00 87.31 88 ARG A O 1
ATOM 670 N N . GLY A 1 89 ? 32.867 -0.342 -41.931 1.00 86.00 89 GLY A N 1
ATOM 671 C CA . GLY A 1 89 ? 34.238 0.153 -42.083 1.00 86.00 89 GLY A CA 1
ATOM 672 C C . GLY A 1 89 ? 34.354 1.669 -41.873 1.00 86.00 89 GLY A C 1
ATOM 673 O O . GLY A 1 89 ? 35.316 2.130 -41.263 1.00 86.00 89 GLY A O 1
ATOM 674 N N . THR A 1 90 ? 33.350 2.450 -42.296 1.00 88.56 90 THR A N 1
ATOM 675 C CA . THR A 1 90 ? 33.280 3.902 -42.036 1.00 88.56 90 THR A CA 1
ATOM 676 C C . THR A 1 90 ? 33.113 4.211 -40.547 1.00 88.56 90 THR A C 1
ATOM 678 O O . THR A 1 90 ? 33.790 5.100 -40.030 1.00 88.56 90 THR A O 1
ATOM 681 N N . MET A 1 91 ? 32.250 3.473 -39.842 1.00 86.56 91 MET A N 1
ATOM 682 C CA . MET A 1 91 ? 32.041 3.618 -38.397 1.00 86.56 91 MET A CA 1
ATOM 683 C C . MET A 1 91 ? 33.302 3.280 -37.602 1.00 86.56 91 MET A C 1
ATOM 685 O O . MET A 1 91 ? 33.799 4.127 -36.860 1.00 86.56 91 MET A O 1
ATOM 689 N N . GLU A 1 92 ? 33.856 2.083 -37.800 1.00 85.31 92 GLU A N 1
ATOM 690 C CA . GLU A 1 92 ? 35.061 1.621 -37.104 1.00 85.31 92 GLU A CA 1
ATOM 691 C C . GLU A 1 92 ? 36.247 2.563 -37.377 1.00 85.31 92 GLU A C 1
ATOM 693 O O . GLU A 1 92 ? 36.972 2.935 -36.451 1.00 85.31 92 GLU A O 1
ATOM 698 N N . PHE A 1 93 ? 36.417 3.031 -38.623 1.00 85.44 93 PHE A N 1
ATOM 699 C CA . PHE A 1 93 ? 37.458 3.999 -38.973 1.00 85.44 93 PHE A CA 1
ATOM 700 C C . PHE A 1 93 ? 37.317 5.301 -38.175 1.00 85.44 93 PHE A C 1
ATOM 702 O O . PHE A 1 93 ? 38.286 5.758 -37.566 1.00 85.44 93 PHE A O 1
ATOM 709 N N . ILE A 1 94 ? 36.115 5.881 -38.120 1.00 84.50 94 ILE A N 1
ATOM 710 C CA . ILE A 1 94 ? 35.861 7.120 -37.373 1.00 84.50 94 ILE A CA 1
ATOM 711 C C . ILE A 1 94 ? 36.077 6.902 -35.872 1.00 84.50 94 ILE A C 1
ATOM 713 O O . ILE A 1 94 ? 36.742 7.722 -35.241 1.00 84.50 94 ILE A O 1
ATOM 717 N N . PHE A 1 95 ? 35.614 5.785 -35.306 1.00 83.50 95 PHE A N 1
ATOM 718 C CA . PHE A 1 95 ? 35.844 5.452 -33.897 1.00 83.50 95 PHE A CA 1
ATOM 719 C C . PHE A 1 95 ? 37.333 5.256 -33.568 1.00 83.50 95 PHE A C 1
ATOM 721 O O . PHE A 1 95 ? 37.747 5.600 -32.465 1.00 83.50 95 PHE A O 1
ATOM 728 N N . SER A 1 96 ? 38.148 4.780 -34.516 1.00 80.81 96 SER A N 1
ATOM 729 C CA . SER A 1 96 ? 39.601 4.625 -34.331 1.00 80.81 96 SER A CA 1
ATOM 730 C C . SER A 1 96 ? 40.412 5.925 -34.467 1.00 80.81 96 SER A C 1
ATOM 732 O O . SER A 1 96 ? 41.513 6.017 -33.927 1.00 80.81 96 SER A O 1
ATOM 734 N N . VAL A 1 97 ? 39.898 6.931 -35.190 1.00 76.06 97 VAL A N 1
ATOM 735 C CA . VAL A 1 97 ? 40.632 8.174 -35.517 1.00 76.06 97 VAL A CA 1
ATOM 736 C C . VAL A 1 97 ? 40.127 9.394 -34.733 1.00 76.06 97 VAL A C 1
ATOM 738 O O . VAL A 1 97 ? 40.860 10.375 -34.595 1.00 76.06 97 VAL A O 1
ATOM 741 N N . HIS A 1 98 ? 38.895 9.375 -34.215 1.00 75.94 98 HIS A N 1
ATOM 742 C CA . HIS A 1 98 ? 38.323 10.536 -33.531 1.00 75.94 98 HIS A CA 1
ATOM 743 C C . HIS A 1 98 ? 39.016 10.805 -32.175 1.00 75.94 98 HIS A C 1
ATOM 745 O O . HIS A 1 98 ? 39.100 9.893 -31.350 1.00 75.94 98 HIS A O 1
ATOM 751 N N . PRO A 1 99 ? 39.458 12.048 -31.878 1.00 71.69 99 PRO A N 1
ATOM 752 C CA . PRO A 1 99 ? 40.234 12.353 -30.669 1.00 71.69 99 PRO A CA 1
ATOM 753 C C . PRO A 1 99 ? 39.564 11.966 -29.345 1.00 71.69 99 PRO A C 1
ATOM 755 O O . PRO A 1 99 ? 40.256 11.615 -28.396 1.00 71.69 99 PRO A O 1
ATOM 758 N N . SER A 1 100 ? 38.228 11.996 -29.278 1.00 69.44 100 SER A N 1
ATOM 759 C CA . SER A 1 100 ? 37.465 11.603 -28.082 1.00 69.44 100 SER A CA 1
ATOM 760 C C . SER A 1 100 ? 37.623 10.127 -27.703 1.00 69.44 100 SER A C 1
ATOM 762 O O . SER A 1 100 ? 37.402 9.768 -26.554 1.00 69.44 100 SER A O 1
ATOM 764 N N . SER A 1 101 ? 37.921 9.265 -28.679 1.00 64.88 101 SER A N 1
ATOM 765 C CA . SER A 1 101 ? 37.978 7.809 -28.501 1.00 64.88 101 SER A CA 1
ATOM 766 C C . SER A 1 101 ? 39.367 7.328 -28.061 1.00 64.88 101 SER A C 1
ATOM 768 O O . SER A 1 101 ? 39.559 6.150 -27.765 1.00 64.88 101 SER A O 1
ATOM 770 N N . ILE A 1 102 ? 40.339 8.245 -28.001 1.00 62.06 102 ILE A N 1
ATOM 771 C CA . ILE A 1 102 ? 41.718 7.988 -27.589 1.00 62.06 102 ILE A CA 1
ATOM 772 C C . ILE A 1 102 ? 41.827 8.259 -26.082 1.00 62.06 102 ILE A C 1
ATOM 774 O O . ILE A 1 102 ? 41.904 9.407 -25.641 1.00 62.06 102 ILE A O 1
ATOM 778 N N . LEU A 1 103 ? 41.831 7.188 -25.284 1.00 52.66 103 LEU A N 1
ATOM 779 C CA . LEU A 1 103 ? 41.973 7.254 -23.826 1.00 52.66 103 LEU A CA 1
ATOM 780 C C . LEU A 1 103 ? 43.273 7.962 -23.408 1.00 52.66 103 LEU A C 1
ATOM 782 O O . LEU A 1 103 ? 44.355 7.676 -23.924 1.00 52.66 103 LEU A O 1
ATOM 786 N N . LYS A 1 104 ? 43.184 8.836 -22.397 1.00 44.34 104 LYS A N 1
ATOM 787 C CA . LYS A 1 104 ? 44.369 9.303 -21.663 1.00 44.34 104 LYS A CA 1
ATOM 788 C C . LYS A 1 104 ? 44.871 8.169 -20.770 1.00 44.34 104 LYS A C 1
ATOM 790 O O . LYS A 1 104 ? 44.086 7.468 -20.140 1.00 44.34 104 LYS A O 1
ATOM 795 N N . SER A 1 105 ? 46.188 8.009 -20.689 1.00 36.78 105 SER A N 1
ATOM 796 C CA . SER A 1 105 ? 46.876 6.844 -20.111 1.00 36.78 105 SER A CA 1
ATOM 797 C C . SER A 1 105 ? 46.825 6.719 -18.574 1.00 36.78 105 SER A C 1
ATOM 799 O O . SER A 1 105 ? 47.768 6.208 -17.977 1.00 36.78 105 SER A O 1
ATOM 801 N N . SER A 1 106 ? 45.769 7.211 -17.918 1.00 37.19 106 SER A N 1
ATOM 802 C CA . SER A 1 106 ? 45.606 7.221 -16.454 1.00 37.19 106 SER A CA 1
ATOM 803 C C . SER A 1 106 ? 44.474 6.333 -15.924 1.00 37.19 106 SER A C 1
ATOM 805 O O . SER A 1 106 ? 44.373 6.173 -14.714 1.00 37.19 106 SER A O 1
ATOM 807 N N . GLU A 1 107 ? 43.638 5.754 -16.793 1.00 39.94 107 GLU A N 1
ATOM 808 C CA . GLU A 1 107 ? 42.453 4.955 -16.404 1.00 39.94 107 GLU A CA 1
ATOM 809 C C . GLU A 1 107 ? 42.535 3.483 -16.869 1.00 39.94 107 GLU A C 1
ATOM 811 O O . GLU A 1 107 ? 41.565 2.735 -16.808 1.00 39.94 107 GLU A O 1
ATOM 816 N N . ALA A 1 108 ? 43.712 3.031 -17.317 1.00 37.25 108 ALA A N 1
ATOM 817 C CA . ALA A 1 108 ? 43.939 1.694 -17.878 1.00 37.25 108 ALA A CA 1
ATOM 818 C C . ALA A 1 108 ? 44.141 0.596 -16.805 1.00 37.25 108 ALA A C 1
ATOM 820 O O . ALA A 1 108 ? 45.120 -0.149 -16.856 1.00 37.25 108 ALA A O 1
ATOM 821 N N . ALA A 1 109 ? 43.245 0.521 -15.816 1.00 32.34 109 ALA A N 1
ATOM 822 C CA . ALA A 1 109 ? 43.388 -0.349 -14.643 1.00 32.34 109 ALA A CA 1
ATOM 823 C C . ALA A 1 109 ? 42.186 -1.278 -14.370 1.00 32.34 109 ALA A C 1
ATOM 825 O O . ALA A 1 109 ? 42.014 -1.715 -13.239 1.00 32.34 109 ALA A O 1
ATOM 826 N N . GLU A 1 110 ? 41.393 -1.636 -15.387 1.00 29.56 110 GLU A N 1
ATOM 827 C CA . GLU A 1 110 ? 40.441 -2.756 -15.294 1.00 29.56 110 GLU A CA 1
ATOM 828 C C . GLU A 1 110 ? 40.175 -3.395 -16.678 1.00 29.56 110 GLU A C 1
ATOM 830 O O . GLU A 1 110 ? 39.906 -2.675 -17.644 1.00 29.56 110 GLU A O 1
ATOM 835 N N . PRO A 1 111 ? 40.252 -4.735 -16.830 1.00 35.62 111 PRO A N 1
ATOM 836 C CA . PRO A 1 111 ? 40.062 -5.403 -18.118 1.00 35.62 111 PRO A CA 1
ATOM 837 C C . PRO A 1 111 ? 38.572 -5.652 -18.409 1.00 35.62 111 PRO A C 1
ATOM 839 O O . PRO A 1 111 ? 38.049 -6.749 -18.190 1.00 35.62 111 PRO A O 1
ATOM 842 N N . GLN A 1 112 ? 37.876 -4.642 -18.936 1.00 33.00 112 GLN A N 1
ATOM 843 C CA . GLN A 1 112 ? 36.481 -4.792 -19.361 1.00 33.00 112 GLN A CA 1
ATOM 844 C C . GLN A 1 112 ? 36.354 -5.701 -20.598 1.00 33.00 112 GLN A C 1
ATOM 846 O O . GLN A 1 112 ? 37.045 -5.545 -21.607 1.00 33.00 112 GLN A O 1
ATOM 851 N N . LYS A 1 113 ? 35.449 -6.685 -20.520 1.00 34.41 113 LYS A N 1
ATOM 852 C CA . LYS A 1 113 ? 35.178 -7.640 -21.602 1.00 34.41 113 LYS A CA 1
ATOM 853 C C . LYS A 1 113 ? 34.210 -7.039 -22.630 1.00 34.41 113 LYS A C 1
ATOM 855 O O . LYS A 1 113 ? 33.042 -6.875 -22.314 1.00 34.41 113 LYS A O 1
ATOM 860 N N . ARG A 1 114 ? 34.685 -6.909 -23.878 1.00 33.25 114 ARG A N 1
ATOM 861 C CA . ARG A 1 114 ? 33.929 -6.660 -25.132 1.00 33.25 114 ARG A CA 1
ATOM 862 C C . ARG A 1 114 ? 33.208 -5.305 -25.251 1.00 33.25 114 ARG A C 1
ATOM 864 O O . ARG A 1 114 ? 32.200 -5.064 -24.606 1.00 33.25 114 ARG A O 1
ATOM 871 N N . GLY A 1 115 ? 33.650 -4.508 -26.224 1.00 41.19 115 GLY A N 1
ATOM 872 C CA . GLY A 1 115 ? 32.966 -3.304 -26.709 1.00 41.19 115 GLY A CA 1
ATOM 873 C C . GLY A 1 115 ? 33.977 -2.277 -27.215 1.00 41.19 115 GLY A C 1
ATOM 874 O O . GLY A 1 115 ? 34.988 -2.044 -26.560 1.00 41.19 115 GLY A O 1
ATOM 875 N N . ALA A 1 116 ? 33.752 -1.689 -28.392 1.00 49.62 116 ALA A N 1
ATOM 876 C CA . ALA A 1 116 ? 34.547 -0.541 -28.828 1.00 49.62 116 ALA A CA 1
ATOM 877 C C . ALA A 1 116 ? 34.109 0.711 -28.048 1.00 49.62 116 ALA A C 1
ATOM 879 O O . ALA A 1 116 ? 32.922 0.876 -27.775 1.00 49.62 116 ALA A O 1
ATOM 880 N N . ASN A 1 117 ? 35.042 1.616 -27.737 1.00 57.62 117 ASN A N 1
ATOM 881 C CA . ASN A 1 117 ? 34.748 2.878 -27.046 1.00 57.62 117 ASN A CA 1
ATOM 882 C C . ASN A 1 117 ? 34.016 3.867 -27.980 1.00 57.62 117 ASN A C 1
ATOM 884 O O . ASN A 1 117 ? 34.607 4.824 -28.486 1.00 57.62 117 ASN A O 1
ATOM 888 N N . ILE A 1 118 ? 32.730 3.620 -28.243 1.00 72.44 118 ILE A N 1
ATOM 889 C CA . ILE A 1 118 ? 31.875 4.477 -29.072 1.00 72.44 118 ILE A CA 1
ATOM 890 C C . ILE A 1 118 ? 31.490 5.720 -28.262 1.00 72.44 118 ILE A C 1
ATOM 892 O O . ILE A 1 118 ? 30.613 5.681 -27.402 1.00 72.44 118 ILE A O 1
ATOM 896 N N . THR A 1 119 ? 32.130 6.853 -28.547 1.00 80.75 119 THR A N 1
ATOM 897 C CA . THR A 1 119 ? 31.722 8.141 -27.973 1.00 80.75 119 THR A CA 1
ATOM 898 C C . THR A 1 119 ? 30.563 8.753 -28.761 1.00 80.75 119 THR A C 1
ATOM 900 O O . THR A 1 119 ? 30.447 8.579 -29.978 1.00 80.75 119 THR A O 1
ATOM 903 N N . GLN A 1 120 ? 29.729 9.549 -28.086 1.00 79.88 120 GLN A N 1
ATOM 904 C CA . GLN A 1 120 ? 28.624 10.268 -28.735 1.00 79.88 120 GLN A CA 1
ATOM 905 C C . GLN A 1 120 ? 29.113 11.246 -29.821 1.00 79.88 120 GLN A C 1
ATOM 907 O O . GLN A 1 120 ? 28.455 11.400 -30.848 1.00 79.88 120 GLN A O 1
ATOM 912 N N . GLU A 1 121 ? 30.282 11.869 -29.636 1.00 81.25 121 GLU A N 1
ATOM 913 C CA . GLU A 1 121 ? 30.879 12.779 -30.624 1.00 81.25 121 GLU A CA 1
ATOM 914 C C . GLU A 1 121 ? 31.312 12.041 -31.898 1.00 81.25 121 GLU A C 1
ATOM 916 O O . GLU A 1 121 ? 30.942 12.440 -33.005 1.00 81.25 121 GLU A O 1
ATOM 921 N N . ALA A 1 122 ? 32.042 10.928 -31.757 1.00 81.12 122 ALA A N 1
ATOM 922 C CA . ALA A 1 122 ? 32.489 10.135 -32.898 1.00 81.12 122 ALA A CA 1
ATOM 923 C C . ALA A 1 122 ? 31.293 9.509 -33.640 1.00 81.12 122 ALA A C 1
ATOM 925 O O . ALA A 1 122 ? 31.262 9.490 -34.873 1.00 81.12 122 ALA A O 1
ATOM 926 N N . LEU A 1 123 ? 30.260 9.080 -32.903 1.00 86.38 123 LEU A N 1
ATOM 927 C CA . LEU A 1 123 ? 29.004 8.588 -33.468 1.00 86.38 123 LEU A CA 1
ATOM 928 C C . LEU A 1 123 ? 28.226 9.681 -34.214 1.00 86.38 123 LEU A C 1
ATOM 930 O O . LEU A 1 123 ? 27.678 9.405 -35.282 1.00 86.38 123 LEU A O 1
ATOM 934 N N . ALA A 1 124 ? 28.219 10.928 -33.737 1.00 86.19 124 ALA A N 1
ATOM 935 C CA . ALA A 1 124 ? 27.608 12.047 -34.458 1.00 86.19 124 ALA A CA 1
ATOM 936 C C . ALA A 1 124 ? 28.328 12.343 -35.790 1.00 86.19 124 ALA A C 1
ATOM 938 O O . ALA A 1 124 ? 27.670 12.582 -36.809 1.00 86.19 124 ALA A O 1
ATOM 939 N N . VAL A 1 125 ? 29.665 12.268 -35.815 1.00 85.69 125 VAL A N 1
ATOM 940 C CA . VAL A 1 125 ? 30.468 12.410 -37.045 1.00 85.69 125 VAL A CA 1
ATOM 941 C C . VAL A 1 125 ? 30.179 11.268 -38.027 1.00 85.69 125 VAL A C 1
ATOM 943 O O . VAL A 1 125 ? 29.879 11.533 -39.194 1.00 85.69 125 VAL A O 1
ATOM 946 N N . ALA A 1 126 ? 30.180 10.015 -37.559 1.00 87.31 126 ALA A N 1
ATOM 947 C CA . ALA A 1 126 ? 29.851 8.850 -38.382 1.00 87.31 126 ALA A CA 1
ATOM 948 C C . ALA A 1 126 ? 28.419 8.919 -38.938 1.00 87.31 126 ALA A C 1
ATOM 950 O O . ALA A 1 126 ? 28.213 8.759 -40.142 1.00 87.31 126 ALA A O 1
ATOM 951 N N . THR A 1 127 ? 27.448 9.281 -38.094 1.00 90.06 127 THR A N 1
ATOM 952 C CA . THR A 1 127 ? 26.049 9.497 -38.491 1.00 90.06 127 THR A CA 1
ATOM 953 C C . THR A 1 127 ? 25.949 10.540 -39.598 1.00 90.06 127 THR A C 1
ATOM 955 O O . THR A 1 127 ? 25.254 10.327 -40.593 1.00 90.06 127 THR A O 1
ATOM 958 N N . ARG A 1 128 ? 26.659 11.670 -39.471 1.00 88.88 128 ARG A N 1
ATOM 959 C CA . ARG A 1 128 ? 26.642 12.735 -40.482 1.00 88.88 128 ARG A CA 1
ATOM 960 C C . ARG A 1 128 ? 27.188 12.262 -41.828 1.00 88.88 128 ARG A C 1
ATOM 962 O O . ARG A 1 128 ? 26.625 12.661 -42.844 1.00 88.88 128 ARG A O 1
ATOM 969 N N . ILE A 1 129 ? 28.237 11.441 -41.843 1.00 87.44 129 ILE A N 1
ATOM 970 C CA . ILE A 1 129 ? 28.868 10.942 -43.074 1.00 87.44 129 ILE A CA 1
ATOM 971 C C . ILE A 1 129 ? 27.991 9.883 -43.756 1.00 87.44 129 ILE A C 1
ATOM 973 O O . ILE A 1 129 ? 27.670 10.034 -44.930 1.00 87.44 129 ILE A O 1
ATOM 977 N N . VAL A 1 130 ? 27.526 8.865 -43.024 1.00 89.56 130 VAL A N 1
ATOM 978 C CA . VAL A 1 130 ? 26.721 7.763 -43.591 1.00 89.56 130 VAL A CA 1
ATOM 979 C C . VAL A 1 130 ? 25.360 8.251 -44.109 1.00 89.56 130 VAL A C 1
ATOM 981 O O . VAL A 1 130 ? 24.889 7.819 -45.160 1.00 89.56 130 VAL A O 1
ATOM 984 N N . THR A 1 131 ? 24.714 9.183 -43.402 1.00 88.75 131 THR A N 1
ATOM 985 C CA . THR A 1 131 ? 23.325 9.589 -43.701 1.00 88.75 131 THR A CA 1
ATOM 986 C C . THR A 1 131 ? 23.196 10.807 -44.619 1.00 88.75 131 THR A C 1
ATOM 988 O O . THR A 1 131 ? 22.087 11.312 -44.815 1.00 88.75 131 THR A O 1
ATOM 991 N N . SER A 1 132 ? 24.300 11.340 -45.147 1.00 89.25 132 SER A N 1
ATOM 992 C CA . SER A 1 132 ? 24.286 12.508 -46.039 1.00 89.25 132 SER A CA 1
ATOM 993 C C . SER A 1 132 ? 24.752 12.093 -47.439 1.00 89.25 132 SER A C 1
ATOM 995 O O . SER A 1 132 ? 25.959 11.966 -47.639 1.00 89.25 132 SER A O 1
ATOM 997 N N . PRO A 1 133 ? 23.834 11.866 -48.400 1.00 88.06 133 PRO A N 1
ATOM 998 C CA . PRO A 1 133 ? 24.205 11.410 -49.737 1.00 88.06 133 PRO A CA 1
ATOM 999 C C . PRO A 1 133 ? 25.128 12.429 -50.435 1.00 88.06 133 PRO A C 1
ATOM 1001 O O . PRO A 1 133 ? 24.842 13.631 -50.397 1.00 88.06 133 PRO A O 1
ATOM 1004 N N . PRO A 1 134 ? 26.223 11.991 -51.086 1.00 87.62 134 PRO A N 1
ATOM 1005 C CA . PRO A 1 134 ? 27.072 12.866 -51.889 1.00 87.62 134 PRO A CA 1
ATOM 1006 C C . PRO A 1 134 ? 26.302 13.461 -53.073 1.00 87.62 134 PRO A C 1
ATOM 1008 O O . PRO A 1 134 ? 25.507 12.773 -53.704 1.00 87.62 134 PRO A O 1
ATOM 1011 N N . ALA A 1 135 ? 26.612 14.702 -53.462 1.00 81.75 135 ALA A N 1
ATOM 1012 C CA . ALA A 1 135 ? 25.934 15.389 -54.572 1.00 81.75 135 ALA A CA 1
ATOM 1013 C C . ALA A 1 135 ? 26.010 14.653 -55.932 1.00 81.75 135 ALA A C 1
ATOM 1015 O O . ALA A 1 135 ? 25.204 14.913 -56.819 1.00 81.75 135 ALA A O 1
ATOM 1016 N N . ALA A 1 136 ? 26.966 13.732 -56.094 1.00 78.75 136 ALA A N 1
ATOM 1017 C CA . ALA A 1 136 ? 27.152 12.909 -57.291 1.00 78.75 136 ALA A CA 1
ATOM 1018 C C . ALA A 1 136 ? 26.359 11.581 -57.285 1.00 78.75 136 ALA A C 1
ATOM 1020 O O . ALA A 1 136 ? 26.558 10.760 -58.182 1.00 78.75 136 ALA A O 1
ATOM 1021 N N . VAL A 1 137 ? 25.520 11.321 -56.272 1.00 85.81 137 VAL A N 1
ATOM 1022 C CA . VAL A 1 137 ? 24.725 10.088 -56.139 1.00 85.81 137 VAL A CA 1
ATOM 1023 C C . VAL A 1 137 ? 23.276 10.438 -55.759 1.00 85.81 137 VAL A C 1
ATOM 1025 O O . VAL A 1 137 ? 23.067 11.095 -54.738 1.00 85.81 137 VAL A O 1
ATOM 1028 N N . PRO A 1 138 ? 22.259 10.001 -56.529 1.00 89.62 138 PRO A N 1
ATOM 1029 C CA . PRO A 1 138 ? 20.857 10.193 -56.161 1.00 89.62 138 PRO A CA 1
ATOM 1030 C C . PRO A 1 138 ? 20.533 9.631 -54.761 1.00 89.62 138 PRO A C 1
ATOM 1032 O O . PRO A 1 138 ? 20.936 8.509 -54.450 1.00 89.62 138 PRO A O 1
ATOM 1035 N N . PRO A 1 139 ? 19.765 10.341 -53.911 1.00 88.56 139 PRO A N 1
ATOM 1036 C CA . PRO A 1 139 ? 19.445 9.865 -52.562 1.00 88.56 139 PRO A CA 1
ATOM 1037 C C . PRO A 1 139 ? 18.775 8.483 -52.520 1.00 88.56 139 PRO A C 1
ATOM 1039 O O . PRO A 1 139 ? 19.021 7.717 -51.595 1.00 88.56 139 PRO A O 1
ATOM 1042 N N . GLU A 1 140 ? 17.969 8.137 -53.527 1.00 88.94 140 GLU A N 1
ATOM 1043 C CA . GLU A 1 140 ? 17.330 6.818 -53.658 1.00 88.94 140 GLU A CA 1
ATOM 1044 C C . GLU A 1 140 ? 18.349 5.685 -53.791 1.00 88.94 140 GLU A C 1
ATOM 1046 O O . GLU A 1 140 ? 18.279 4.701 -53.054 1.00 88.94 140 GLU A O 1
ATOM 1051 N N . THR A 1 141 ? 19.333 5.832 -54.684 1.00 89.62 141 THR A N 1
ATOM 1052 C CA . THR A 1 141 ? 20.384 4.822 -54.864 1.00 89.62 141 THR A CA 1
ATOM 1053 C C . THR A 1 141 ? 21.318 4.773 -53.658 1.00 89.62 141 THR A C 1
ATOM 1055 O O . THR A 1 141 ? 21.761 3.688 -53.287 1.00 89.62 141 THR A O 1
ATOM 1058 N N . TRP A 1 142 ? 21.550 5.911 -52.992 1.00 92.44 142 TRP A N 1
ATOM 1059 C CA . TRP A 1 142 ? 22.320 5.965 -51.750 1.00 92.44 142 TRP A CA 1
ATOM 1060 C C . TRP A 1 142 ? 21.653 5.178 -50.616 1.00 92.44 142 TRP A C 1
ATOM 1062 O O . TRP A 1 142 ? 22.239 4.229 -50.095 1.00 92.44 142 TRP A O 1
ATOM 1072 N N . PHE A 1 143 ? 20.416 5.532 -50.249 1.00 92.81 143 PHE A N 1
ATOM 1073 C CA . PHE A 1 143 ? 19.726 4.896 -49.125 1.00 92.81 143 PHE A CA 1
ATOM 1074 C C . PHE A 1 143 ? 19.414 3.419 -49.396 1.00 92.81 143 PHE A C 1
ATOM 1076 O O . PHE A 1 143 ? 19.589 2.602 -48.495 1.00 92.81 143 PHE A O 1
ATOM 1083 N N . LYS A 1 144 ? 19.071 3.047 -50.639 1.00 90.12 144 LYS A N 1
ATOM 1084 C CA . LYS A 1 144 ? 18.902 1.638 -51.037 1.00 90.12 144 LYS A CA 1
ATOM 1085 C C . LYS A 1 144 ? 20.199 0.822 -50.906 1.00 90.12 144 LYS A C 1
ATOM 1087 O O . LYS A 1 144 ? 20.125 -0.356 -50.574 1.00 90.12 144 LYS A O 1
ATOM 1092 N N . GLY A 1 145 ? 21.367 1.429 -51.137 1.00 88.44 145 GLY A N 1
ATOM 1093 C CA . GLY A 1 145 ? 22.670 0.763 -51.003 1.00 88.44 145 GLY A CA 1
ATOM 1094 C C . GLY A 1 145 ? 23.134 0.567 -49.554 1.00 88.44 145 GLY A C 1
ATOM 1095 O O . GLY A 1 145 ? 23.696 -0.478 -49.229 1.00 88.44 145 GLY A O 1
ATOM 1096 N N . ILE A 1 146 ? 22.878 1.535 -48.665 1.00 92.88 146 ILE A N 1
ATOM 1097 C CA . ILE A 1 146 ? 23.297 1.437 -47.251 1.00 92.88 146 ILE A CA 1
ATOM 1098 C C . ILE A 1 146 ? 22.294 0.696 -46.350 1.00 92.88 146 ILE A C 1
ATOM 1100 O O . ILE A 1 146 ? 22.684 0.207 -45.289 1.00 92.88 146 ILE A O 1
ATOM 1104 N N . ALA A 1 147 ? 21.018 0.594 -46.742 1.00 91.62 147 ALA A N 1
ATOM 1105 C CA . ALA A 1 147 ? 19.977 -0.000 -45.899 1.00 91.62 147 ALA A CA 1
ATOM 1106 C C . ALA A 1 147 ? 20.229 -1.469 -45.496 1.00 91.62 147 ALA A C 1
ATOM 1108 O O . ALA A 1 147 ? 20.091 -1.756 -44.308 1.00 91.62 147 ALA A O 1
ATOM 1109 N N . PRO A 1 148 ? 20.669 -2.389 -46.384 1.00 91.94 148 PRO A N 1
ATOM 1110 C CA . PRO A 1 148 ? 20.936 -3.778 -45.995 1.00 91.94 148 PRO A CA 1
ATOM 1111 C C . PRO A 1 148 ? 22.017 -3.916 -44.912 1.00 91.94 148 PRO A C 1
ATOM 1113 O O . PRO A 1 148 ? 21.874 -4.728 -44.004 1.00 91.94 148 PRO A O 1
ATOM 1116 N N . GLN A 1 149 ? 23.065 -3.086 -44.965 1.00 92.44 149 GLN A N 1
ATOM 1117 C CA . GLN A 1 149 ? 24.153 -3.086 -43.976 1.00 92.44 149 GLN A CA 1
ATOM 1118 C C . GLN A 1 149 ? 23.684 -2.568 -42.610 1.00 92.44 149 GLN A C 1
ATOM 1120 O O . GLN A 1 149 ? 24.044 -3.114 -41.571 1.00 92.44 149 GLN A O 1
ATOM 1125 N N . LEU A 1 150 ? 22.865 -1.512 -42.607 1.00 92.06 150 LEU A N 1
ATOM 1126 C CA . LEU A 1 150 ? 22.288 -0.966 -41.379 1.00 92.06 150 LEU A CA 1
ATOM 1127 C C . LEU A 1 150 ? 21.254 -1.919 -40.767 1.00 92.06 150 LEU A C 1
ATOM 1129 O O . LEU A 1 150 ? 21.239 -2.069 -39.550 1.00 92.06 150 LEU A O 1
ATOM 1133 N N . PHE A 1 151 ? 20.457 -2.616 -41.583 1.00 92.12 151 PHE A N 1
ATOM 1134 C CA . PHE A 1 151 ? 19.570 -3.670 -41.090 1.00 92.12 151 PHE A CA 1
ATOM 1135 C C . PHE A 1 151 ? 20.338 -4.848 -40.488 1.00 92.12 151 PHE A C 1
ATOM 1137 O O . PHE A 1 151 ? 20.004 -5.242 -39.382 1.00 92.12 151 PHE A O 1
ATOM 1144 N N . HIS A 1 152 ? 21.409 -5.335 -41.124 1.00 91.06 152 HIS A N 1
ATOM 1145 C CA . HIS A 1 152 ? 22.245 -6.409 -40.567 1.00 91.06 152 HIS A CA 1
ATOM 1146 C C . HIS A 1 152 ? 22.777 -6.083 -39.156 1.00 91.06 152 HIS A C 1
ATOM 1148 O O . HIS A 1 152 ? 22.749 -6.935 -38.267 1.00 91.06 152 HIS A O 1
ATOM 1154 N N . MET A 1 153 ? 23.188 -4.828 -38.922 1.00 90.56 153 MET A N 1
ATOM 1155 C CA . MET A 1 153 ? 23.577 -4.360 -37.587 1.00 90.56 153 MET A CA 1
ATOM 1156 C C . MET A 1 153 ? 22.381 -4.269 -36.623 1.00 90.56 153 MET A C 1
ATOM 1158 O O . MET A 1 153 ? 22.501 -4.707 -35.482 1.00 90.56 153 MET A O 1
ATOM 1162 N N . ILE A 1 154 ? 21.231 -3.736 -37.059 1.00 91.12 154 ILE A N 1
ATOM 1163 C CA . ILE A 1 154 ? 19.998 -3.623 -36.245 1.00 91.12 154 ILE A CA 1
ATOM 1164 C C . ILE A 1 154 ? 19.445 -5.002 -35.843 1.00 91.12 154 ILE A C 1
ATOM 1166 O O . ILE A 1 154 ? 18.949 -5.155 -34.729 1.00 91.12 154 ILE A O 1
ATOM 1170 N N . ASP A 1 155 ? 19.579 -6.008 -36.708 1.00 89.62 155 ASP A N 1
ATOM 1171 C CA . ASP A 1 155 ? 19.156 -7.395 -36.465 1.00 89.62 155 ASP A CA 1
ATOM 1172 C C . ASP A 1 155 ? 20.011 -8.096 -35.386 1.00 89.62 155 ASP A C 1
ATOM 1174 O O . ASP A 1 155 ? 19.660 -9.176 -34.910 1.00 89.62 155 ASP A O 1
ATOM 1178 N N . GLY A 1 156 ? 21.109 -7.462 -34.953 1.00 83.00 156 GLY A N 1
ATOM 1179 C CA . GLY A 1 156 ? 21.934 -7.879 -33.818 1.00 83.00 156 GLY A CA 1
ATOM 1180 C C . GLY A 1 156 ? 23.139 -8.749 -34.178 1.00 83.00 156 GLY A C 1
ATOM 1181 O O . GLY A 1 156 ? 23.920 -9.084 -33.287 1.00 83.00 156 GLY A O 1
ATOM 1182 N N . HIS A 1 157 ? 23.347 -9.075 -35.459 1.00 83.00 157 HIS A N 1
ATOM 1183 C CA . HIS A 1 157 ? 24.449 -9.934 -35.919 1.00 83.00 157 HIS A CA 1
ATOM 1184 C C . HIS A 1 157 ? 25.845 -9.392 -35.562 1.00 83.00 157 HIS A C 1
ATOM 1186 O O . HIS A 1 157 ? 26.763 -10.169 -35.304 1.00 83.00 157 HIS A O 1
ATOM 1192 N N . ASP A 1 158 ? 25.996 -8.066 -35.510 1.00 80.12 158 ASP A N 1
ATOM 1193 C CA . ASP A 1 158 ? 27.250 -7.380 -35.175 1.00 80.12 158 ASP A CA 1
ATOM 1194 C C . ASP A 1 158 ? 27.369 -6.991 -33.679 1.00 80.12 158 ASP A C 1
ATOM 1196 O O . ASP A 1 158 ? 28.393 -6.451 -33.257 1.00 80.12 158 ASP A O 1
ATOM 1200 N N . GLY A 1 159 ? 26.352 -7.290 -32.860 1.00 83.94 159 GLY A N 1
ATOM 1201 C CA . GLY A 1 159 ? 26.301 -6.992 -31.422 1.00 83.94 159 GLY A CA 1
ATOM 1202 C C . GLY A 1 159 ? 25.513 -5.727 -31.043 1.00 83.94 159 GLY A C 1
ATOM 1203 O O . GLY A 1 159 ? 25.328 -4.807 -31.839 1.00 83.94 159 GLY A O 1
ATOM 1204 N N . GLU A 1 160 ? 25.052 -5.678 -29.788 1.00 83.69 160 GLU A N 1
ATOM 1205 C CA . GLU A 1 160 ? 24.054 -4.705 -29.306 1.00 83.69 160 GLU A CA 1
ATOM 1206 C C . GLU A 1 160 ? 24.499 -3.234 -29.414 1.00 83.69 160 GLU A C 1
ATOM 1208 O O . GLU A 1 160 ? 23.718 -2.378 -29.826 1.00 83.69 160 GLU A O 1
ATOM 1213 N N . GLU A 1 161 ? 25.766 -2.925 -29.118 1.00 82.94 161 GLU A N 1
ATOM 1214 C CA . GLU A 1 161 ? 26.300 -1.556 -29.232 1.00 82.94 161 GLU A CA 1
ATOM 1215 C C . GLU A 1 161 ? 26.268 -1.030 -30.678 1.00 82.94 161 GLU A C 1
ATOM 1217 O O . GLU A 1 161 ? 25.974 0.145 -30.913 1.00 82.94 161 GLU A O 1
ATOM 1222 N N . LEU A 1 162 ? 26.518 -1.900 -31.665 1.00 85.81 162 LEU A N 1
ATOM 1223 C CA . LEU A 1 162 ? 26.430 -1.538 -33.082 1.00 85.81 162 LEU A CA 1
ATOM 1224 C C . LEU A 1 162 ? 24.975 -1.475 -33.560 1.00 85.81 162 LEU A C 1
ATOM 1226 O O . LEU A 1 162 ? 24.646 -0.570 -34.327 1.00 85.81 162 LEU A O 1
ATOM 1230 N N . ALA A 1 163 ? 24.087 -2.334 -33.049 1.00 88.44 163 ALA A N 1
ATOM 1231 C CA . ALA A 1 163 ? 22.645 -2.233 -33.284 1.00 88.44 163 ALA A CA 1
ATOM 1232 C C . ALA A 1 163 ? 22.083 -0.886 -32.785 1.00 88.44 163 ALA A C 1
ATOM 1234 O O . ALA A 1 163 ? 21.364 -0.196 -33.513 1.00 88.44 163 ALA A O 1
ATOM 1235 N N . ARG A 1 164 ? 22.488 -0.456 -31.581 1.00 88.00 164 ARG A N 1
ATOM 1236 C CA . ARG A 1 164 ? 22.130 0.841 -30.983 1.00 88.00 164 ARG A CA 1
ATOM 1237 C C . ARG A 1 164 ? 22.679 2.018 -31.795 1.00 88.00 164 ARG A C 1
ATOM 1239 O O . ARG A 1 164 ? 21.949 2.970 -32.074 1.00 88.00 164 ARG A O 1
ATOM 1246 N N . ALA A 1 165 ? 23.936 1.940 -32.234 1.00 88.38 165 ALA A N 1
ATOM 1247 C CA . ALA A 1 165 ? 24.553 2.958 -33.082 1.00 88.38 165 ALA A CA 1
ATOM 1248 C C . ALA A 1 165 ? 23.869 3.070 -34.461 1.00 88.38 165 ALA A C 1
ATOM 1250 O O . ALA A 1 165 ? 23.562 4.177 -34.907 1.00 88.38 165 ALA A O 1
ATOM 1251 N N . ALA A 1 166 ? 23.578 1.943 -35.120 1.00 90.88 166 ALA A N 1
ATOM 1252 C CA . ALA A 1 166 ? 22.857 1.895 -36.394 1.00 90.88 166 ALA A CA 1
ATOM 1253 C C . ALA A 1 166 ? 21.418 2.427 -36.260 1.00 90.88 166 ALA A C 1
ATOM 1255 O O . ALA A 1 166 ? 20.967 3.215 -37.095 1.00 90.88 166 ALA A O 1
ATOM 1256 N N . SER A 1 167 ? 20.734 2.076 -35.167 1.00 91.06 167 SER A N 1
ATOM 1257 C CA . SER A 1 167 ? 19.420 2.612 -34.800 1.00 91.06 167 SER A CA 1
ATOM 1258 C C . SER A 1 167 ? 19.438 4.144 -34.691 1.00 91.06 167 SER A C 1
ATOM 1260 O O . SER A 1 167 ? 18.664 4.824 -35.375 1.00 91.06 167 SER A O 1
ATOM 1262 N N . GLN A 1 168 ? 20.408 4.710 -33.961 1.00 90.50 168 GLN A N 1
ATOM 1263 C CA . GLN A 1 168 ? 20.593 6.161 -33.873 1.00 90.50 168 GLN A CA 1
ATOM 1264 C C . GLN A 1 168 ? 20.860 6.801 -35.249 1.00 90.50 168 GLN A C 1
ATOM 1266 O O . GLN A 1 168 ? 20.329 7.878 -35.538 1.00 90.50 168 GLN A O 1
ATOM 1271 N N . MET A 1 169 ? 21.634 6.153 -36.130 1.00 91.19 169 MET A N 1
ATOM 1272 C CA . MET A 1 169 ? 21.868 6.662 -37.488 1.00 91.19 169 MET A CA 1
ATOM 1273 C C . MET A 1 169 ? 20.580 6.755 -38.308 1.00 91.19 169 MET A C 1
ATOM 1275 O O . MET A 1 169 ? 20.344 7.782 -38.949 1.00 91.19 169 MET A O 1
ATOM 1279 N N . VAL A 1 170 ? 19.729 5.729 -38.273 1.00 91.75 170 VAL A N 1
ATOM 1280 C CA . VAL A 1 170 ? 18.441 5.744 -38.979 1.00 91.75 170 VAL A CA 1
ATOM 1281 C C . VAL A 1 170 ? 17.514 6.797 -38.365 1.00 91.75 170 VAL A C 1
ATOM 1283 O O . VAL A 1 170 ? 17.053 7.699 -39.068 1.00 91.75 170 VAL A O 1
ATOM 1286 N N . MET A 1 171 ? 17.298 6.754 -37.049 1.00 90.19 171 MET A N 1
ATOM 1287 C CA . MET A 1 171 ? 16.324 7.606 -36.361 1.00 90.19 171 MET A CA 1
ATOM 1288 C C . MET A 1 171 ? 16.691 9.098 -36.365 1.00 90.19 171 MET A C 1
ATOM 1290 O O . MET A 1 171 ? 15.847 9.948 -36.662 1.00 90.19 171 MET A O 1
ATOM 1294 N N . TYR A 1 172 ? 17.949 9.443 -36.079 1.00 89.19 172 TYR A N 1
ATOM 1295 C CA . TYR A 1 172 ? 18.405 10.835 -36.056 1.00 89.19 172 TYR A CA 1
ATOM 1296 C C . TYR A 1 172 ? 18.923 11.296 -37.423 1.00 89.19 172 TYR A C 1
ATOM 1298 O O . TYR A 1 172 ? 18.517 12.341 -37.933 1.00 89.19 172 TYR A O 1
ATOM 1306 N N . GLY A 1 173 ? 19.814 10.515 -38.037 1.00 87.12 173 GLY A N 1
ATOM 1307 C CA . GLY A 1 173 ? 20.532 10.919 -39.244 1.00 87.12 173 GLY A CA 1
ATOM 1308 C C . GLY A 1 173 ? 19.708 10.842 -40.532 1.00 87.12 173 GLY A C 1
ATOM 1309 O O . GLY A 1 173 ? 19.848 11.730 -41.375 1.00 87.12 173 GLY A O 1
ATOM 1310 N N . VAL A 1 174 ? 18.841 9.832 -40.686 1.00 91.12 174 VAL A N 1
ATOM 1311 C CA . VAL A 1 174 ? 17.961 9.684 -41.863 1.00 91.12 174 VAL A CA 1
ATOM 1312 C C . VAL A 1 174 ? 16.587 10.311 -41.610 1.00 91.12 174 VAL A C 1
ATOM 1314 O O . VAL A 1 174 ? 16.181 11.200 -42.364 1.00 91.12 174 VAL A O 1
ATOM 1317 N N . LEU A 1 175 ? 15.889 9.898 -40.543 1.00 89.94 175 LEU A N 1
ATOM 1318 C CA . LEU A 1 175 ? 14.506 10.316 -40.261 1.00 89.94 175 LEU A CA 1
ATOM 1319 C C . LEU A 1 175 ? 14.382 11.722 -39.645 1.00 89.94 175 LEU A C 1
ATOM 1321 O O . LEU A 1 175 ? 13.333 12.368 -39.768 1.00 89.94 175 LEU A O 1
ATOM 1325 N N . GLY A 1 176 ? 15.449 12.230 -39.018 1.00 87.38 176 GLY A N 1
ATOM 1326 C CA . GLY A 1 176 ? 15.523 13.603 -38.509 1.00 87.38 176 GLY A CA 1
ATOM 1327 C C . GLY A 1 176 ? 15.610 14.677 -39.597 1.00 87.38 176 GLY A C 1
ATOM 1328 O O . GLY A 1 176 ? 15.209 15.818 -39.367 1.00 87.38 176 GLY A O 1
ATOM 1329 N N . LYS A 1 177 ? 16.065 14.334 -40.808 1.00 88.25 177 LYS A N 1
ATOM 1330 C CA . LYS A 1 177 ? 16.164 15.270 -41.939 1.00 88.25 177 LYS A CA 1
ATOM 1331 C C . LYS A 1 177 ? 14.859 15.286 -42.739 1.00 88.25 177 LYS A C 1
ATOM 1333 O O . LYS A 1 177 ? 14.463 14.272 -43.303 1.00 88.25 177 LYS A O 1
ATOM 1338 N N . LYS A 1 178 ? 14.224 16.456 -42.893 1.00 83.94 178 LYS A N 1
ATOM 1339 C CA . LYS A 1 178 ? 12.947 16.604 -43.635 1.00 83.94 178 LYS A CA 1
ATOM 1340 C C . LYS A 1 178 ? 12.994 16.065 -45.079 1.00 83.94 178 LYS A C 1
ATOM 1342 O O . LYS A 1 178 ? 11.985 15.574 -45.566 1.00 83.94 178 LYS A O 1
ATOM 1347 N N . GLN A 1 179 ? 14.150 16.140 -45.743 1.00 85.62 179 GLN A N 1
ATOM 1348 C CA . GLN A 1 179 ? 14.339 15.719 -47.141 1.00 85.62 179 GLN A CA 1
ATOM 1349 C C . GLN A 1 179 ? 14.445 14.192 -47.334 1.00 85.62 179 GLN A C 1
ATOM 1351 O O . GLN A 1 179 ? 14.165 13.708 -48.425 1.00 85.62 179 GLN A O 1
ATOM 1356 N N . SER A 1 180 ? 14.845 13.438 -46.303 1.00 86.94 180 SER A N 1
ATOM 1357 C CA . SER A 1 180 ? 15.047 11.976 -46.361 1.00 86.94 180 SER A CA 1
ATOM 1358 C C . SER A 1 180 ? 14.199 11.182 -45.363 1.00 86.94 180 SER A C 1
ATOM 1360 O O . SER A 1 180 ? 14.180 9.958 -45.431 1.00 86.94 180 SER A O 1
ATOM 1362 N N . GLY A 1 181 ? 13.526 11.863 -44.432 1.00 85.81 181 GLY A N 1
ATOM 1363 C CA . GLY A 1 181 ? 12.774 11.271 -43.325 1.00 85.81 181 GLY A CA 1
ATOM 1364 C C . GLY A 1 181 ? 11.267 11.525 -43.325 1.00 85.81 181 GLY A C 1
ATOM 1365 O O . GLY A 1 181 ? 10.583 11.126 -42.380 1.00 85.81 181 GLY A O 1
ATOM 1366 N N . ALA A 1 182 ? 10.737 12.230 -44.325 1.00 87.50 182 ALA A N 1
ATOM 1367 C CA . ALA A 1 182 ? 9.295 12.408 -44.499 1.00 87.50 182 ALA A CA 1
ATOM 1368 C C . ALA A 1 182 ? 8.667 11.164 -45.166 1.00 87.50 182 ALA A C 1
ATOM 1370 O O . ALA A 1 182 ? 9.365 10.493 -45.933 1.00 87.50 182 ALA A O 1
ATOM 1371 N N . PRO A 1 183 ? 7.378 10.852 -44.940 1.00 87.69 183 PRO A N 1
ATOM 1372 C CA . PRO A 1 183 ? 6.710 9.754 -45.639 1.00 87.69 183 PRO A CA 1
ATOM 1373 C C . PRO A 1 183 ? 6.822 9.924 -47.160 1.00 87.69 183 PRO A C 1
ATOM 1375 O O . PRO A 1 183 ? 6.671 11.032 -47.671 1.00 87.69 183 PRO A O 1
ATOM 1378 N N . GLY A 1 184 ? 7.154 8.844 -47.871 1.00 84.81 184 GLY A N 1
ATOM 1379 C CA . GLY A 1 184 ? 7.396 8.872 -49.321 1.00 84.81 184 GLY A CA 1
ATOM 1380 C C . GLY A 1 184 ? 8.726 9.502 -49.768 1.00 84.81 184 GLY A C 1
ATOM 1381 O O . GLY A 1 184 ? 8.974 9.591 -50.965 1.00 84.81 184 GLY A O 1
ATOM 1382 N N . SER A 1 185 ? 9.604 9.926 -48.850 1.00 90.56 185 SER A N 1
ATOM 1383 C CA . SER A 1 185 ? 10.963 10.368 -49.208 1.00 90.56 185 SER A CA 1
ATOM 1384 C C . SER A 1 185 ? 11.949 9.188 -49.327 1.00 90.56 185 SER A C 1
ATOM 1386 O O . SER A 1 185 ? 11.708 8.133 -48.734 1.00 90.56 185 SER A O 1
ATOM 1388 N N . PRO A 1 186 ? 13.087 9.335 -50.037 1.00 88.75 186 PRO A N 1
ATOM 1389 C CA . PRO A 1 186 ? 13.985 8.215 -50.348 1.00 88.75 186 PRO A CA 1
ATOM 1390 C C . PRO A 1 186 ? 14.513 7.416 -49.145 1.00 88.75 186 PRO A C 1
ATOM 1392 O O . PRO A 1 186 ? 14.638 6.197 -49.226 1.00 88.75 186 PRO A O 1
ATOM 1395 N N . GLY A 1 187 ? 14.801 8.075 -48.017 1.00 89.00 187 GLY A N 1
ATOM 1396 C CA . GLY A 1 187 ? 15.245 7.387 -46.799 1.00 89.00 187 GLY A CA 1
ATOM 1397 C C . GLY A 1 187 ? 14.098 6.678 -46.073 1.00 89.00 187 GLY A C 1
ATOM 1398 O O . GLY A 1 187 ? 14.261 5.548 -45.626 1.00 89.00 187 GLY A O 1
ATOM 1399 N N . TRP A 1 188 ? 12.908 7.282 -46.024 1.00 91.31 188 TRP A N 1
ATOM 1400 C CA . TRP A 1 188 ? 11.703 6.628 -45.500 1.00 91.31 188 TRP A CA 1
ATOM 1401 C C . TRP A 1 188 ? 11.354 5.355 -46.283 1.00 91.31 188 TRP A C 1
ATOM 1403 O O . TRP A 1 188 ? 11.092 4.314 -45.681 1.00 91.31 188 TRP A O 1
ATOM 1413 N N . ILE A 1 189 ? 11.400 5.428 -47.617 1.00 90.31 189 ILE A N 1
ATOM 1414 C CA . ILE A 1 189 ? 11.139 4.296 -48.518 1.00 90.31 189 ILE A CA 1
ATOM 1415 C C . ILE A 1 189 ? 12.156 3.163 -48.312 1.00 90.31 189 ILE A C 1
ATOM 1417 O O . ILE A 1 189 ? 11.783 1.997 -48.370 1.00 90.31 189 ILE A O 1
ATOM 1421 N N . ALA A 1 190 ? 13.426 3.483 -48.046 1.00 89.31 190 ALA A N 1
ATOM 1422 C CA . ALA A 1 190 ? 14.462 2.473 -47.830 1.00 89.31 190 ALA A CA 1
ATOM 1423 C C . ALA A 1 190 ? 14.400 1.805 -46.441 1.00 89.31 190 ALA A C 1
ATOM 1425 O O . ALA A 1 190 ? 14.692 0.615 -46.334 1.00 89.31 190 ALA A O 1
ATOM 1426 N N . PHE A 1 191 ? 14.043 2.551 -45.387 1.00 91.19 191 PHE A N 1
ATOM 1427 C CA . PHE A 1 191 ? 14.179 2.087 -43.996 1.00 91.19 191 PHE A CA 1
ATOM 1428 C C . PHE A 1 191 ? 12.872 1.761 -43.269 1.00 91.19 191 PHE A C 1
ATOM 1430 O O . PHE A 1 191 ? 12.873 0.887 -42.409 1.00 91.19 191 PHE A O 1
ATOM 1437 N N . ILE A 1 192 ? 11.775 2.463 -43.562 1.00 92.38 192 ILE A N 1
ATOM 1438 C CA . ILE A 1 192 ? 10.541 2.383 -42.764 1.00 92.38 192 ILE A CA 1
ATOM 1439 C C . ILE A 1 192 ? 9.401 1.737 -43.543 1.00 92.38 192 ILE A C 1
ATOM 1441 O O . ILE A 1 192 ? 8.720 0.869 -43.004 1.00 92.38 192 ILE A O 1
ATOM 1445 N N . GLU A 1 193 ? 9.221 2.085 -44.816 1.00 89.69 193 GLU A N 1
ATOM 1446 C CA . GLU A 1 193 ? 8.143 1.512 -45.631 1.00 89.69 193 GLU A CA 1
ATOM 1447 C C . GLU A 1 193 ? 8.174 -0.034 -45.726 1.00 89.69 193 GLU A C 1
ATOM 1449 O O . GLU A 1 193 ? 7.101 -0.630 -45.631 1.00 89.69 193 GLU A O 1
ATOM 1454 N N . PRO A 1 194 ? 9.339 -0.722 -45.799 1.00 89.38 194 PRO A N 1
ATOM 1455 C CA . PRO A 1 194 ? 9.390 -2.188 -45.783 1.00 89.38 194 PRO A CA 1
ATOM 1456 C C . PRO A 1 194 ? 8.966 -2.798 -44.438 1.00 89.38 194 PRO A C 1
ATOM 1458 O O . PRO A 1 194 ? 8.345 -3.856 -44.416 1.00 89.38 194 PRO A O 1
ATOM 1461 N N . ILE A 1 195 ? 9.267 -2.127 -43.318 1.00 92.00 195 ILE A N 1
ATOM 1462 C CA . ILE A 1 195 ? 8.870 -2.573 -41.972 1.00 92.00 195 ILE A CA 1
ATOM 1463 C C . ILE A 1 195 ? 7.361 -2.386 -41.791 1.00 92.00 195 ILE A C 1
ATOM 1465 O O . ILE A 1 195 ? 6.660 -3.311 -41.385 1.00 92.00 195 ILE A O 1
ATOM 1469 N N . LEU A 1 196 ? 6.839 -1.203 -42.133 1.00 91.12 196 LEU A N 1
ATOM 1470 C CA . LEU A 1 196 ? 5.409 -0.918 -42.007 1.00 91.12 196 LEU A CA 1
ATOM 1471 C C . LEU A 1 196 ? 4.568 -1.747 -42.984 1.00 91.12 196 LEU A C 1
ATOM 1473 O O . LEU A 1 196 ? 3.450 -2.106 -42.638 1.00 91.12 196 LEU A O 1
ATOM 1477 N N . GLY A 1 197 ? 5.095 -2.085 -44.165 1.00 87.88 197 GLY A N 1
ATOM 1478 C CA . GLY A 1 197 ? 4.440 -2.973 -45.130 1.00 87.88 197 GLY A CA 1
ATOM 1479 C C . GLY A 1 197 ? 4.325 -4.431 -44.668 1.00 87.88 197 GLY A C 1
ATOM 1480 O O . GLY A 1 197 ? 3.384 -5.110 -45.063 1.00 87.88 197 GLY A O 1
ATOM 1481 N N . ALA A 1 198 ? 5.232 -4.900 -43.804 1.00 88.81 198 ALA A N 1
ATOM 1482 C CA . ALA A 1 198 ? 5.143 -6.226 -43.186 1.00 88.81 198 ALA A CA 1
ATOM 1483 C C . ALA A 1 198 ? 4.130 -6.281 -42.023 1.00 88.81 198 ALA A C 1
ATOM 1485 O O . ALA A 1 198 ? 3.601 -7.344 -41.727 1.00 88.81 198 ALA A O 1
ATOM 1486 N N . ILE A 1 199 ? 3.839 -5.145 -41.376 1.00 89.50 199 ILE A N 1
ATOM 1487 C CA . ILE A 1 199 ? 2.833 -5.037 -40.300 1.00 89.50 199 ILE A CA 1
ATOM 1488 C C . ILE A 1 199 ? 1.445 -4.691 -40.870 1.00 89.50 199 ILE A C 1
ATOM 1490 O O . ILE A 1 199 ? 0.424 -5.131 -40.352 1.00 89.50 199 ILE A O 1
ATOM 1494 N N . ASN A 1 200 ? 1.404 -3.897 -41.943 1.00 89.19 200 ASN A N 1
ATOM 1495 C CA . ASN A 1 200 ? 0.203 -3.497 -42.669 1.00 89.19 200 ASN A CA 1
ATOM 1496 C C . ASN A 1 200 ? 0.409 -3.730 -44.182 1.00 89.19 200 ASN A C 1
ATOM 1498 O O . ASN A 1 200 ? 0.925 -2.843 -44.878 1.00 89.19 200 ASN A O 1
ATOM 1502 N N . PRO A 1 201 ? -0.024 -4.886 -44.719 1.00 83.69 201 PRO A N 1
ATOM 1503 C CA . PRO A 1 201 ? 0.166 -5.224 -46.126 1.00 83.69 201 PRO A CA 1
ATOM 1504 C C . PRO A 1 201 ? -0.796 -4.493 -47.078 1.00 83.69 201 PRO A C 1
ATOM 1506 O O . PRO A 1 201 ? -0.654 -4.610 -48.295 1.00 83.69 201 PRO A O 1
ATOM 1509 N N . ASP A 1 202 ? -1.751 -3.706 -46.565 1.00 80.56 202 ASP A N 1
ATOM 1510 C CA . ASP A 1 202 ? -2.616 -2.855 -47.391 1.00 80.56 202 ASP A CA 1
ATOM 1511 C C . ASP A 1 202 ? -1.886 -1.615 -47.948 1.00 80.56 202 ASP A C 1
ATOM 1513 O O . ASP A 1 202 ? -2.416 -0.911 -48.817 1.00 80.56 202 ASP A O 1
ATOM 1517 N N . ARG A 1 203 ? -0.651 -1.365 -47.493 1.00 79.06 203 ARG A N 1
ATOM 1518 C CA . ARG A 1 203 ? 0.212 -0.273 -47.960 1.00 79.06 203 ARG A CA 1
ATOM 1519 C C . ARG A 1 203 ? 0.684 -0.467 -49.410 1.00 79.06 203 ARG A C 1
ATOM 1521 O O . ARG A 1 203 ? 1.084 -1.566 -49.795 1.00 79.06 203 ARG A O 1
ATOM 1528 N N . PRO A 1 204 ? 0.742 0.608 -50.222 1.00 59.16 204 PRO A N 1
ATOM 1529 C CA . PRO A 1 204 ? 0.931 0.503 -51.673 1.00 59.16 204 PRO A CA 1
ATOM 1530 C C . PRO A 1 204 ? 2.269 -0.113 -52.118 1.00 59.16 204 PRO A C 1
ATOM 1532 O O . PRO A 1 204 ? 2.328 -0.674 -53.209 1.00 59.16 204 PRO A O 1
ATOM 1535 N N . MET A 1 205 ? 3.332 -0.055 -51.303 1.00 56.28 205 MET A N 1
ATOM 1536 C CA . MET A 1 205 ? 4.606 -0.722 -51.624 1.00 56.28 205 MET A CA 1
ATOM 1537 C C . MET A 1 205 ? 4.667 -2.200 -51.211 1.00 56.28 205 MET A C 1
ATOM 1539 O O . MET A 1 205 ? 5.418 -2.949 -51.834 1.00 56.28 205 MET A O 1
ATOM 1543 N N . ALA A 1 206 ? 3.865 -2.658 -50.242 1.00 48.88 206 ALA A N 1
ATOM 1544 C CA . ALA A 1 206 ? 3.813 -4.079 -49.875 1.00 48.88 206 ALA A CA 1
ATOM 1545 C C . ALA A 1 206 ? 3.287 -4.931 -51.048 1.00 48.88 206 ALA A C 1
ATOM 1547 O O . ALA A 1 206 ? 3.842 -5.980 -51.376 1.00 48.88 206 ALA A O 1
ATOM 1548 N N . ALA A 1 207 ? 2.299 -4.401 -51.778 1.00 40.19 207 ALA A N 1
ATOM 1549 C CA . ALA A 1 207 ? 1.741 -5.015 -52.982 1.00 40.19 207 ALA A CA 1
ATOM 1550 C C . ALA A 1 207 ? 2.754 -5.221 -54.132 1.00 40.19 207 ALA A C 1
ATOM 1552 O O . ALA A 1 207 ? 2.503 -6.035 -55.022 1.00 40.19 207 ALA A O 1
ATOM 1553 N N . ALA A 1 208 ? 3.892 -4.514 -54.138 1.00 40.59 208 ALA A N 1
ATOM 1554 C CA . ALA A 1 208 ? 4.921 -4.675 -55.166 1.00 40.59 208 ALA A CA 1
ATOM 1555 C C . ALA A 1 208 ? 5.790 -5.927 -54.945 1.00 40.59 208 ALA A C 1
ATOM 1557 O O . ALA A 1 208 ? 6.142 -6.592 -55.917 1.00 40.59 208 ALA A O 1
ATOM 1558 N N . SER A 1 209 ? 6.084 -6.285 -53.687 1.00 41.12 209 SER A N 1
ATOM 1559 C CA . SER A 1 209 ? 6.940 -7.438 -53.352 1.00 41.12 209 SER A CA 1
ATOM 1560 C C . SER A 1 209 ? 6.275 -8.793 -53.625 1.00 41.12 209 SER A C 1
ATOM 1562 O O . SER A 1 209 ? 6.967 -9.794 -53.788 1.00 41.12 209 SER A O 1
ATOM 1564 N N . LEU A 1 210 ? 4.941 -8.831 -53.719 1.00 41.44 210 LEU A N 1
ATOM 1565 C CA . LEU A 1 210 ? 4.170 -10.043 -54.023 1.00 41.44 210 LEU A CA 1
ATOM 1566 C C . LEU A 1 210 ? 4.338 -10.532 -55.474 1.00 41.44 210 LEU A C 1
ATOM 1568 O O . LEU A 1 210 ? 3.922 -11.643 -55.790 1.00 41.44 210 LEU A O 1
ATOM 1572 N N . LYS A 1 211 ? 4.944 -9.738 -56.370 1.00 39.31 211 LYS A N 1
ATOM 1573 C CA . LYS A 1 211 ? 5.207 -10.167 -57.756 1.00 39.31 211 LYS A CA 1
ATOM 1574 C C . LYS A 1 211 ? 6.414 -11.098 -57.895 1.00 39.31 211 LYS A C 1
ATOM 1576 O O . LYS A 1 211 ? 6.423 -11.903 -58.822 1.00 39.31 211 LYS A O 1
ATOM 1581 N N . ASP A 1 212 ? 7.374 -11.044 -56.973 1.00 38.91 212 ASP A N 1
ATOM 1582 C CA . ASP A 1 212 ? 8.609 -11.840 -57.063 1.00 38.91 212 ASP A CA 1
ATOM 1583 C C . ASP A 1 212 ? 8.467 -13.258 -56.469 1.00 38.91 212 ASP A C 1
ATOM 1585 O O . ASP A 1 212 ? 9.300 -14.124 -56.729 1.00 38.91 212 ASP A O 1
ATOM 1589 N N . GLN A 1 213 ? 7.381 -13.547 -55.737 1.00 39.91 213 GLN A N 1
ATOM 1590 C CA . GLN A 1 213 ? 7.062 -14.897 -55.237 1.00 39.91 213 GLN A CA 1
ATOM 1591 C C . GLN A 1 213 ? 6.271 -15.767 -56.236 1.00 39.91 213 GLN A C 1
ATOM 1593 O O . GLN A 1 213 ? 5.947 -16.913 -55.935 1.00 39.91 213 GLN A O 1
ATOM 1598 N N . ALA A 1 214 ? 6.002 -15.279 -57.451 1.00 39.81 214 ALA A N 1
ATOM 1599 C CA . ALA A 1 214 ? 5.261 -16.000 -58.493 1.00 39.81 214 ALA A CA 1
ATOM 1600 C C . ALA A 1 214 ? 6.082 -17.111 -59.200 1.00 39.81 214 ALA A C 1
ATOM 1602 O O . ALA A 1 214 ? 6.028 -17.246 -60.422 1.00 39.81 214 ALA A O 1
ATOM 1603 N N . THR A 1 215 ? 6.873 -17.888 -58.449 1.00 39.88 215 THR A N 1
ATOM 1604 C CA . THR A 1 215 ? 7.761 -18.946 -58.978 1.00 39.88 215 THR A CA 1
ATOM 1605 C C . THR A 1 215 ? 7.690 -20.291 -58.238 1.00 39.88 215 THR A C 1
ATOM 1607 O O . THR A 1 215 ? 8.471 -21.183 -58.561 1.00 39.88 215 THR A O 1
ATOM 1610 N N . ALA A 1 216 ? 6.738 -20.488 -57.316 1.00 38.47 216 ALA A N 1
ATOM 1611 C CA . ALA A 1 216 ? 6.521 -21.774 -56.644 1.00 38.47 216 ALA A CA 1
ATOM 1612 C C . ALA A 1 216 ? 5.038 -22.196 -56.635 1.00 38.47 216 ALA A C 1
ATOM 1614 O O . ALA A 1 216 ? 4.217 -21.553 -55.993 1.00 38.47 216 ALA A O 1
ATOM 1615 N N . ASP A 1 217 ? 4.770 -23.292 -57.351 1.00 44.28 217 ASP A N 1
ATOM 1616 C CA . ASP A 1 217 ? 3.729 -24.321 -57.194 1.00 44.28 217 ASP A CA 1
ATOM 1617 C C . ASP A 1 217 ? 2.231 -23.992 -56.964 1.00 44.28 217 ASP A C 1
ATOM 1619 O O . ASP A 1 217 ? 1.805 -22.994 -56.400 1.00 44.28 217 ASP A O 1
ATOM 1623 N N . ILE A 1 218 ? 1.425 -24.937 -57.466 1.00 48.25 218 ILE A N 1
ATOM 1624 C CA . ILE A 1 218 ? -0.037 -25.125 -57.388 1.00 48.25 218 ILE A CA 1
ATOM 1625 C C . ILE A 1 218 ? -0.772 -24.205 -56.389 1.00 48.25 218 ILE A C 1
ATOM 1627 O O . ILE A 1 218 ? -0.781 -24.443 -55.181 1.00 48.25 218 ILE A O 1
ATOM 1631 N N . ILE A 1 219 ? -1.509 -23.221 -56.923 1.00 53.12 219 ILE A N 1
ATOM 1632 C CA . ILE A 1 219 ? -2.386 -22.333 -56.144 1.00 53.12 219 ILE A CA 1
ATOM 1633 C C . ILE A 1 219 ? -3.615 -23.117 -55.653 1.00 53.12 219 ILE A C 1
ATOM 1635 O O . ILE A 1 219 ? -4.581 -23.321 -56.391 1.00 53.12 219 ILE A O 1
ATOM 1639 N N . ASP A 1 220 ? -3.588 -23.540 -54.391 1.00 55.09 220 ASP A N 1
ATOM 1640 C CA . ASP A 1 220 ? -4.722 -24.155 -53.700 1.00 55.09 220 ASP A CA 1
ATOM 1641 C C . ASP A 1 220 ? -5.737 -23.084 -53.264 1.00 55.09 220 ASP A C 1
ATOM 1643 O O . ASP A 1 220 ? -5.619 -22.482 -52.198 1.00 55.09 220 ASP A O 1
ATOM 1647 N N . LEU A 1 221 ? -6.763 -22.866 -54.093 1.00 60.56 221 LEU A N 1
ATOM 1648 C CA . LEU A 1 221 ? -7.843 -21.893 -53.860 1.00 60.56 221 LEU A CA 1
ATOM 1649 C C . LEU A 1 221 ? -8.715 -22.187 -52.617 1.00 60.56 221 LEU A C 1
ATOM 1651 O O . LEU A 1 221 ? -9.652 -21.438 -52.349 1.00 60.56 221 LEU A O 1
ATOM 1655 N N . THR A 1 222 ? -8.453 -23.264 -51.866 1.00 60.66 222 THR A N 1
ATOM 1656 C CA . THR A 1 222 ? -9.153 -23.570 -50.604 1.00 60.66 222 THR A CA 1
ATOM 1657 C C . THR A 1 222 ? -8.434 -23.038 -49.357 1.00 60.66 222 THR A C 1
ATOM 1659 O O . THR A 1 222 ? -9.017 -23.039 -48.267 1.00 60.66 222 THR A O 1
ATOM 1662 N N . LYS A 1 223 ? -7.186 -22.571 -49.506 1.00 67.81 223 LYS A N 1
ATOM 1663 C CA . LYS A 1 223 ? -6.328 -22.074 -48.422 1.00 67.81 223 LYS A CA 1
ATOM 1664 C C . LYS A 1 223 ? -6.093 -20.575 -48.534 1.00 67.81 223 LYS A C 1
ATOM 1666 O O . LYS A 1 223 ? -5.973 -20.029 -49.628 1.00 67.81 223 LYS A O 1
ATOM 1671 N N . ASP A 1 224 ? -6.018 -19.926 -47.380 1.00 77.88 224 ASP A N 1
ATOM 1672 C CA . ASP A 1 224 ? -5.830 -18.483 -47.279 1.00 77.88 224 ASP A CA 1
ATOM 1673 C C . ASP A 1 224 ? -4.404 -18.111 -47.733 1.00 77.88 224 ASP A C 1
ATOM 1675 O O . ASP A 1 224 ? -3.423 -18.771 -47.384 1.00 77.88 224 ASP A O 1
ATOM 1679 N N . ALA A 1 225 ? -4.287 -17.091 -48.586 1.00 80.12 225 ALA A N 1
ATOM 1680 C CA . ALA A 1 225 ? -3.042 -16.781 -49.282 1.00 80.12 225 ALA A CA 1
ATOM 1681 C C . ALA A 1 225 ? -2.111 -15.959 -48.381 1.00 80.12 225 ALA A C 1
ATOM 1683 O O . ALA A 1 225 ? -2.402 -14.798 -48.084 1.00 80.12 225 ALA A O 1
ATOM 1684 N N . ILE A 1 226 ? -0.992 -16.553 -47.961 1.00 82.88 226 ILE A N 1
ATOM 1685 C CA . ILE A 1 226 ? 0.002 -15.917 -47.085 1.00 82.88 226 ILE A CA 1
ATOM 1686 C C . ILE A 1 226 ? 0.543 -14.651 -47.767 1.00 82.88 226 ILE A C 1
ATOM 1688 O O . ILE A 1 226 ? 1.077 -14.704 -48.874 1.00 82.88 226 ILE A O 1
ATOM 1692 N N . MET A 1 227 ? 0.381 -13.504 -47.106 1.00 82.69 227 MET A N 1
ATOM 1693 C CA . MET A 1 227 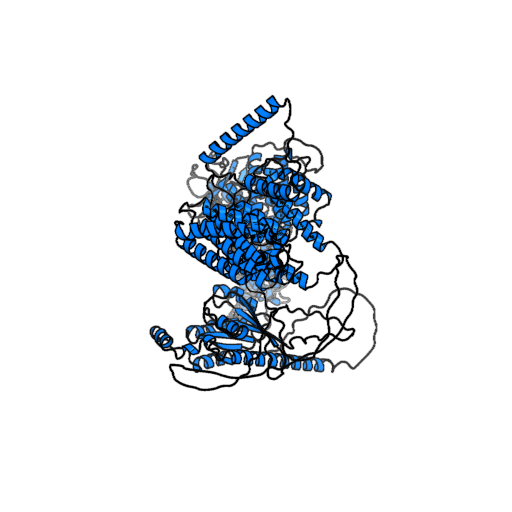? 0.854 -12.198 -47.572 1.00 82.69 227 MET A CA 1
ATOM 1694 C C . MET A 1 227 ? 2.162 -11.782 -46.899 1.00 82.69 227 MET A C 1
ATOM 1696 O O . MET A 1 227 ? 2.992 -11.132 -47.533 1.00 82.69 227 MET A O 1
ATOM 1700 N N . VAL A 1 228 ? 2.331 -12.137 -45.622 1.00 86.56 228 VAL A N 1
ATOM 1701 C CA . VAL A 1 228 ? 3.550 -11.905 -44.837 1.00 86.56 228 VAL A CA 1
ATOM 1702 C C . VAL A 1 228 ? 3.825 -13.158 -44.015 1.00 86.56 228 VAL A C 1
ATOM 1704 O O . VAL A 1 228 ? 2.959 -13.609 -43.262 1.00 86.56 228 VAL A O 1
ATOM 1707 N N . THR A 1 229 ? 5.023 -13.721 -44.164 1.00 89.12 229 THR A N 1
ATOM 1708 C CA . THR A 1 229 ? 5.437 -14.917 -43.419 1.00 89.12 229 THR A CA 1
ATOM 1709 C C . THR A 1 229 ? 5.792 -14.582 -41.970 1.00 89.12 229 THR A C 1
ATOM 1711 O O . THR A 1 229 ? 6.148 -13.445 -41.647 1.00 89.12 229 THR A O 1
ATOM 1714 N N . ALA A 1 230 ? 5.763 -15.594 -41.100 1.00 87.50 230 ALA A N 1
ATOM 1715 C CA . ALA A 1 230 ? 6.075 -15.447 -39.679 1.00 87.50 230 ALA A CA 1
ATOM 1716 C C . ALA A 1 230 ? 7.440 -14.768 -39.435 1.00 87.50 230 ALA A C 1
ATOM 1718 O O . ALA A 1 230 ? 7.528 -13.777 -38.710 1.00 87.50 230 ALA A O 1
ATOM 1719 N N . ASP A 1 231 ? 8.497 -15.203 -40.131 1.00 87.38 231 ASP A N 1
ATOM 1720 C CA . ASP A 1 231 ? 9.823 -14.580 -40.025 1.00 87.38 231 ASP A CA 1
ATOM 1721 C C . ASP A 1 231 ? 9.864 -13.122 -40.501 1.00 87.38 231 ASP A C 1
ATOM 1723 O O . ASP A 1 231 ? 10.567 -12.307 -39.902 1.00 87.38 231 ASP A O 1
ATOM 1727 N N . GLN A 1 232 ? 9.110 -12.760 -41.546 1.00 88.50 232 GLN A N 1
ATOM 1728 C CA . GLN A 1 232 ? 9.043 -11.375 -42.022 1.00 88.50 232 GLN A CA 1
ATOM 1729 C C . GLN A 1 232 ? 8.370 -10.463 -40.989 1.00 88.50 232 GLN A C 1
ATOM 1731 O O . GLN A 1 232 ? 8.874 -9.367 -40.728 1.00 88.50 232 GLN A O 1
ATOM 1736 N N . LEU A 1 233 ? 7.277 -10.921 -40.369 1.00 90.56 233 LEU A N 1
ATOM 1737 C CA . LEU A 1 233 ? 6.578 -10.175 -39.322 1.00 90.56 233 LEU A CA 1
ATOM 1738 C C . LEU A 1 233 ? 7.439 -10.048 -38.054 1.00 90.56 233 LEU A C 1
ATOM 1740 O O . LEU A 1 233 ? 7.599 -8.946 -37.527 1.00 90.56 233 LEU A O 1
ATOM 1744 N N . ARG A 1 234 ? 8.066 -11.147 -37.610 1.00 91.19 234 ARG A N 1
ATOM 1745 C CA . ARG A 1 234 ? 8.987 -11.178 -36.461 1.00 91.19 234 ARG A CA 1
ATOM 1746 C C . ARG A 1 234 ? 10.147 -10.202 -36.644 1.00 91.19 234 ARG A C 1
ATOM 1748 O O . ARG A 1 234 ? 10.426 -9.393 -35.761 1.00 91.19 234 ARG A O 1
ATOM 1755 N N . LEU A 1 235 ? 10.798 -10.240 -37.807 1.00 90.81 235 LEU A N 1
ATOM 1756 C CA . LEU A 1 235 ? 11.934 -9.378 -38.125 1.00 90.81 235 LEU A CA 1
ATOM 1757 C C . LEU A 1 235 ? 11.522 -7.902 -38.234 1.00 90.81 235 LEU A C 1
ATOM 1759 O O . LEU A 1 235 ? 12.266 -7.024 -37.797 1.00 90.81 235 LEU A O 1
ATOM 1763 N N . ALA A 1 236 ? 10.329 -7.611 -38.761 1.00 92.75 236 ALA A N 1
ATOM 1764 C CA . ALA A 1 236 ? 9.783 -6.257 -38.789 1.00 92.75 236 ALA A CA 1
ATOM 1765 C C . ALA A 1 236 ? 9.547 -5.704 -37.371 1.00 92.75 236 ALA A C 1
ATOM 1767 O O . ALA A 1 236 ? 9.999 -4.597 -37.072 1.00 92.75 236 ALA A O 1
ATOM 1768 N N . LEU A 1 237 ? 8.914 -6.482 -36.484 1.00 93.56 237 LEU A N 1
ATOM 1769 C CA . LEU A 1 237 ? 8.686 -6.099 -35.086 1.00 93.56 237 LEU A CA 1
ATOM 1770 C C . LEU A 1 237 ? 10.004 -5.924 -34.317 1.00 93.56 237 LEU A C 1
ATOM 1772 O O . LEU A 1 237 ? 10.183 -4.902 -33.656 1.00 93.56 237 LEU A O 1
ATOM 1776 N N . GLN A 1 238 ? 10.955 -6.854 -34.464 1.00 91.94 238 GLN A N 1
ATOM 1777 C CA . GLN A 1 238 ? 12.281 -6.772 -33.839 1.00 91.94 238 GLN A CA 1
ATOM 1778 C C . GLN A 1 238 ? 13.043 -5.516 -34.289 1.00 91.94 238 GLN A C 1
ATOM 1780 O O . GLN A 1 238 ? 13.525 -4.751 -33.451 1.00 91.94 238 GLN A O 1
ATOM 1785 N N . ARG A 1 239 ? 13.116 -5.249 -35.602 1.00 92.56 239 ARG A N 1
ATOM 1786 C CA . ARG A 1 239 ? 13.758 -4.037 -36.143 1.00 92.56 239 ARG A CA 1
ATOM 1787 C C . ARG A 1 239 ? 13.103 -2.771 -35.612 1.00 92.56 239 ARG A C 1
ATOM 1789 O O . ARG A 1 239 ? 13.803 -1.834 -35.239 1.00 92.56 239 ARG A O 1
ATOM 1796 N N . LEU A 1 240 ? 11.773 -2.739 -35.555 1.00 93.06 240 LEU A N 1
ATOM 1797 C CA . LEU A 1 240 ? 11.016 -1.598 -35.049 1.00 93.06 240 LEU A CA 1
ATOM 1798 C C . LEU A 1 240 ? 11.271 -1.370 -33.549 1.00 93.06 240 LEU A C 1
ATOM 1800 O O . LEU A 1 240 ? 11.481 -0.230 -33.134 1.00 93.06 240 LEU A O 1
ATOM 1804 N N . ALA A 1 241 ? 11.336 -2.439 -32.750 1.00 91.56 241 ALA A N 1
ATOM 1805 C CA . ALA A 1 241 ? 11.666 -2.375 -31.328 1.00 91.56 241 ALA A CA 1
ATOM 1806 C C . ALA A 1 241 ? 13.096 -1.854 -31.104 1.00 91.56 241 ALA A C 1
ATOM 1808 O O . ALA A 1 241 ? 13.289 -0.910 -30.337 1.00 91.56 241 ALA A O 1
ATOM 1809 N N . VAL A 1 242 ? 14.094 -2.376 -31.827 1.00 91.19 242 VAL A N 1
ATOM 1810 C CA . VAL A 1 242 ? 15.490 -1.900 -31.745 1.00 91.19 242 VAL A CA 1
ATOM 1811 C C . VAL A 1 242 ? 15.628 -0.454 -32.243 1.00 91.19 242 VAL A C 1
ATOM 1813 O O . VAL A 1 242 ? 16.388 0.323 -31.658 1.00 91.19 242 VAL A O 1
ATOM 1816 N N . LEU A 1 243 ? 14.878 -0.042 -33.270 1.00 90.88 243 LEU A N 1
ATOM 1817 C CA . LEU A 1 243 ? 14.848 1.347 -33.744 1.00 90.88 243 LEU A CA 1
ATOM 1818 C C . LEU A 1 243 ? 14.307 2.316 -32.680 1.00 90.88 243 LEU A C 1
ATOM 1820 O O . LEU A 1 243 ? 14.891 3.374 -32.449 1.00 90.88 243 LEU A O 1
ATOM 1824 N N . LEU A 1 244 ? 13.200 1.968 -32.021 1.00 88.88 244 LEU A N 1
ATOM 1825 C CA . LEU A 1 244 ? 12.447 2.917 -31.195 1.00 88.88 244 LEU A CA 1
ATOM 1826 C C . LEU A 1 244 ? 12.797 2.866 -29.703 1.00 88.88 244 LEU A C 1
ATOM 1828 O O . LEU A 1 244 ? 12.815 3.917 -29.063 1.00 88.88 244 LEU A O 1
ATOM 1832 N N . ASN A 1 245 ? 13.130 1.692 -29.159 1.00 83.69 245 ASN A N 1
ATOM 1833 C CA . ASN A 1 245 ? 13.499 1.542 -27.747 1.00 83.69 245 ASN A CA 1
ATOM 1834 C C . ASN A 1 245 ? 14.955 1.965 -27.475 1.00 83.69 245 ASN A C 1
ATOM 1836 O O . ASN A 1 245 ? 15.247 2.476 -26.397 1.00 83.69 245 ASN A O 1
ATOM 1840 N N . SER A 1 246 ? 15.861 1.808 -28.451 1.00 80.69 246 SER A N 1
ATOM 1841 C CA . SER A 1 246 ? 17.274 2.211 -28.317 1.00 80.69 246 SER A CA 1
ATOM 1842 C C . SER A 1 246 ? 17.461 3.725 -28.218 1.00 80.69 246 SER A C 1
ATOM 1844 O O . SER A 1 246 ? 18.290 4.203 -27.446 1.00 80.69 246 SER A O 1
ATOM 1846 N N . THR A 1 247 ? 16.715 4.484 -29.026 1.00 69.44 247 THR A N 1
ATOM 1847 C CA . THR A 1 247 ? 16.773 5.952 -29.066 1.00 69.44 247 THR A CA 1
ATOM 1848 C C . THR A 1 247 ? 15.380 6.536 -29.337 1.00 69.44 247 THR A C 1
ATOM 1850 O O . THR A 1 247 ? 15.045 6.820 -30.492 1.00 69.44 247 THR A O 1
ATOM 1853 N N . PRO A 1 248 ? 14.542 6.720 -28.300 1.00 70.12 248 PRO A N 1
ATOM 1854 C CA . PRO A 1 248 ? 13.189 7.244 -28.463 1.00 70.12 248 PRO A CA 1
ATOM 1855 C C . PRO A 1 248 ? 13.200 8.744 -28.804 1.00 70.12 248 PRO A C 1
ATOM 1857 O O . PRO A 1 248 ? 13.261 9.601 -27.923 1.00 70.12 248 PRO A O 1
ATOM 1860 N N . TYR A 1 249 ? 13.111 9.078 -30.094 1.00 84.44 249 TYR A N 1
ATOM 1861 C CA . TYR A 1 249 ? 12.953 10.457 -30.573 1.00 84.44 249 TYR A CA 1
ATOM 1862 C C . TYR A 1 249 ? 11.462 10.780 -30.806 1.00 84.44 249 TYR A C 1
ATOM 1864 O O . TYR A 1 249 ? 10.887 10.280 -31.778 1.00 84.44 249 TYR A O 1
ATOM 1872 N N . PRO A 1 250 ? 10.813 11.636 -29.986 1.00 85.50 250 PRO A N 1
ATOM 1873 C CA . PRO A 1 250 ? 9.350 11.724 -29.935 1.00 85.50 250 PRO A CA 1
ATOM 1874 C C . PRO A 1 250 ? 8.628 11.970 -31.263 1.00 85.50 250 PRO A C 1
ATOM 1876 O O . PRO A 1 250 ? 7.625 11.321 -31.555 1.00 85.50 250 PRO A O 1
ATOM 1879 N N . ALA A 1 251 ? 9.131 12.885 -32.095 1.00 86.56 251 ALA A N 1
ATOM 1880 C CA . ALA A 1 251 ? 8.486 13.238 -33.361 1.00 86.56 251 ALA A CA 1
ATOM 1881 C C . ALA A 1 251 ? 8.626 12.141 -34.435 1.00 86.56 251 ALA A C 1
ATOM 1883 O O . ALA A 1 251 ? 7.775 12.022 -35.317 1.00 86.56 251 ALA A O 1
ATOM 1884 N N . GLN A 1 252 ? 9.698 11.353 -34.371 1.00 88.62 252 GLN A N 1
ATOM 1885 C CA . GLN A 1 252 ? 9.991 10.247 -35.274 1.00 88.62 252 GLN A CA 1
ATOM 1886 C C . GLN A 1 252 ? 9.210 9.005 -34.844 1.00 88.62 252 GLN A C 1
ATOM 1888 O O . GLN A 1 252 ? 8.516 8.431 -35.677 1.00 88.62 252 GLN A O 1
ATOM 1893 N N . THR A 1 253 ? 9.234 8.655 -33.553 1.00 89.31 253 THR A N 1
ATOM 1894 C CA . THR A 1 253 ? 8.443 7.550 -32.985 1.00 89.31 253 THR A CA 1
ATOM 1895 C C . THR A 1 253 ? 6.957 7.712 -33.304 1.00 89.31 253 THR A C 1
ATOM 1897 O O . THR A 1 253 ? 6.348 6.780 -33.823 1.00 89.31 253 THR A O 1
ATOM 1900 N N . ARG A 1 254 ? 6.394 8.918 -33.105 1.00 89.19 254 ARG A N 1
ATOM 1901 C CA . ARG A 1 254 ? 5.009 9.237 -33.500 1.00 89.19 254 ARG A CA 1
ATOM 1902 C C . ARG A 1 254 ? 4.764 8.966 -34.985 1.00 89.19 254 ARG A C 1
ATOM 1904 O O . ARG A 1 254 ? 3.910 8.160 -35.323 1.00 89.19 254 ARG A O 1
ATOM 1911 N N . ARG A 1 255 ? 5.574 9.567 -35.866 1.00 90.12 255 ARG A N 1
ATOM 1912 C CA . ARG A 1 255 ? 5.448 9.440 -37.331 1.00 90.12 255 ARG A CA 1
ATOM 1913 C C . ARG A 1 255 ? 5.529 7.991 -37.825 1.00 90.12 255 ARG A C 1
ATOM 1915 O O . ARG A 1 255 ? 4.861 7.659 -38.798 1.00 90.12 255 ARG A O 1
ATOM 1922 N N . VAL A 1 256 ? 6.372 7.168 -37.201 1.00 91.12 256 VAL A N 1
ATOM 1923 C CA . VAL A 1 256 ? 6.593 5.765 -37.583 1.00 91.12 256 VAL A CA 1
ATOM 1924 C C . VAL A 1 256 ? 5.460 4.859 -37.091 1.00 91.12 256 VAL A C 1
ATOM 1926 O O . VAL A 1 256 ? 5.012 4.013 -37.858 1.00 91.12 256 VAL A O 1
ATOM 1929 N N . LEU A 1 257 ? 4.981 5.036 -35.854 1.00 92.06 257 LEU A N 1
ATOM 1930 C CA . LEU A 1 257 ? 3.993 4.136 -35.241 1.00 92.06 257 LEU A CA 1
ATOM 1931 C C . LEU A 1 257 ? 2.530 4.537 -35.475 1.00 92.06 257 LEU A C 1
ATOM 1933 O O . LEU A 1 257 ? 1.692 3.648 -35.612 1.00 92.06 257 LEU A O 1
ATOM 1937 N N . ASP A 1 258 ? 2.221 5.836 -35.580 1.00 89.25 258 ASP A N 1
ATOM 1938 C CA . ASP A 1 258 ? 0.858 6.342 -35.829 1.00 89.25 258 ASP A CA 1
ATOM 1939 C C . ASP A 1 258 ? 0.100 5.568 -36.931 1.00 89.25 258 ASP A C 1
ATOM 1941 O O . ASP A 1 258 ? -1.056 5.210 -36.707 1.00 89.25 258 ASP A O 1
ATOM 1945 N N . PRO A 1 259 ? 0.703 5.261 -38.101 1.00 88.88 259 PRO A N 1
ATOM 1946 C CA . PRO A 1 259 ? -0.016 4.627 -39.208 1.00 88.88 259 PRO A CA 1
ATOM 1947 C C . PRO A 1 259 ? -0.262 3.117 -39.066 1.00 88.88 259 PRO A C 1
ATOM 1949 O O . PRO A 1 259 ? -0.827 2.519 -39.981 1.00 88.88 259 PRO A O 1
ATOM 1952 N N . VAL A 1 260 ? 0.243 2.482 -38.004 1.00 90.81 260 VAL A N 1
ATOM 1953 C CA . VAL A 1 260 ? 0.117 1.033 -37.749 1.00 90.81 260 VAL A CA 1
ATOM 1954 C C . VAL A 1 260 ? -0.389 0.734 -36.332 1.00 90.81 260 VAL A C 1
ATOM 1956 O O . VAL A 1 260 ? -0.396 -0.421 -35.914 1.00 90.81 260 VAL A O 1
ATOM 1959 N N . LEU A 1 261 ? -0.847 1.752 -35.594 1.00 90.81 261 LEU A N 1
ATOM 1960 C CA . LEU A 1 261 ? -1.245 1.625 -34.189 1.00 90.81 261 LEU A CA 1
ATOM 1961 C C . LEU A 1 261 ? -2.344 0.558 -33.945 1.00 90.81 261 LEU A C 1
ATOM 1963 O O . LEU A 1 261 ? -2.131 -0.276 -33.064 1.00 90.81 261 LEU A O 1
ATOM 1967 N N . PRO A 1 262 ? -3.432 0.456 -34.749 1.00 89.44 262 PRO A N 1
ATOM 1968 C CA . PRO A 1 262 ? -4.421 -0.625 -34.599 1.00 89.44 262 PRO A CA 1
ATOM 1969 C C . PRO A 1 262 ? -3.859 -2.022 -34.890 1.00 89.44 262 PRO A C 1
ATOM 1971 O O . PRO A 1 262 ? -4.318 -3.018 -34.345 1.00 89.44 262 PRO A O 1
ATOM 1974 N N . HIS A 1 263 ? -2.847 -2.108 -35.755 1.00 90.75 263 HIS A N 1
ATOM 1975 C CA . HIS A 1 263 ? -2.281 -3.382 -36.203 1.00 90.75 263 HIS A CA 1
ATOM 1976 C C . HIS A 1 263 ? -1.317 -3.926 -35.146 1.00 90.75 263 HIS A C 1
ATOM 1978 O O . HIS A 1 263 ? -1.337 -5.111 -34.826 1.00 90.75 263 HIS A O 1
ATOM 1984 N N . LEU A 1 264 ? -0.528 -3.034 -34.536 1.00 92.38 264 LEU A N 1
ATOM 1985 C CA . LEU A 1 264 ? 0.263 -3.348 -33.350 1.00 92.38 264 LEU A CA 1
ATOM 1986 C C . LEU A 1 264 ? -0.629 -3.741 -32.169 1.00 92.38 264 LEU A C 1
ATOM 1988 O O . LEU A 1 264 ? -0.267 -4.660 -31.447 1.00 92.38 264 LEU A O 1
ATOM 1992 N N . TRP A 1 265 ? -1.797 -3.113 -31.999 1.00 92.69 265 TRP A N 1
ATOM 1993 C CA . TRP A 1 265 ? -2.792 -3.537 -31.007 1.00 92.69 265 TRP A CA 1
ATOM 1994 C C . TRP A 1 265 ? -3.324 -4.957 -31.268 1.00 92.69 265 TRP A C 1
ATOM 1996 O O . TRP A 1 265 ? -3.326 -5.786 -30.355 1.00 92.69 265 TRP A O 1
ATOM 2006 N N . ALA A 1 266 ? -3.700 -5.270 -32.512 1.00 89.38 266 ALA A N 1
ATOM 2007 C CA . ALA A 1 266 ? -4.172 -6.602 -32.895 1.00 89.38 266 ALA A CA 1
ATOM 2008 C C . ALA A 1 266 ? -3.113 -7.701 -32.668 1.00 89.38 266 ALA A C 1
ATOM 2010 O O . ALA A 1 266 ? -3.444 -8.778 -32.181 1.00 89.38 266 ALA A O 1
ATOM 2011 N N . ILE A 1 267 ? -1.835 -7.416 -32.955 1.00 90.81 267 ILE A N 1
ATOM 2012 C CA . ILE A 1 267 ? -0.715 -8.335 -32.677 1.00 90.81 267 ILE A CA 1
ATOM 2013 C C . ILE A 1 267 ? -0.442 -8.435 -31.167 1.00 90.81 267 ILE A C 1
ATOM 2015 O O . ILE A 1 267 ? -0.243 -9.525 -30.644 1.00 90.81 267 ILE A O 1
ATOM 2019 N N . ALA A 1 268 ? -0.449 -7.311 -30.444 1.00 91.06 268 ALA A N 1
ATOM 2020 C CA . ALA A 1 268 ? -0.196 -7.271 -29.002 1.00 91.06 268 ALA A CA 1
ATOM 2021 C C . ALA A 1 268 ? -1.264 -8.005 -28.175 1.00 91.06 268 ALA A C 1
ATOM 2023 O O . ALA A 1 268 ? -0.971 -8.445 -27.067 1.00 91.06 268 ALA A O 1
ATOM 2024 N N . THR A 1 269 ? -2.489 -8.131 -28.686 1.00 88.94 269 THR A N 1
ATOM 2025 C CA . THR A 1 269 ? -3.609 -8.806 -28.007 1.00 88.94 269 THR A CA 1
ATOM 2026 C C . THR A 1 269 ? -3.954 -10.172 -28.598 1.00 88.94 269 THR A C 1
ATOM 2028 O O . THR A 1 269 ? -5.052 -10.685 -28.382 1.00 88.94 269 THR A O 1
ATOM 2031 N N . TRP A 1 270 ? -3.027 -10.786 -29.338 1.00 86.81 270 TRP A N 1
ATOM 2032 C CA . TRP A 1 270 ? -3.230 -12.119 -29.893 1.00 86.81 270 TRP A CA 1
ATOM 2033 C C . TRP A 1 270 ? -3.135 -13.205 -28.809 1.00 86.81 270 TRP A C 1
ATOM 2035 O O . TRP A 1 270 ? -2.051 -13.549 -28.347 1.00 86.81 270 TRP A O 1
ATOM 2045 N N . SER A 1 271 ? -4.282 -13.765 -28.417 1.00 73.00 271 SER A N 1
ATOM 2046 C CA . SER A 1 271 ? -4.418 -14.755 -27.336 1.00 73.00 271 SER A CA 1
ATOM 2047 C C . SER A 1 271 ? -4.313 -16.222 -27.785 1.00 73.00 271 SER A C 1
ATOM 2049 O O . SER A 1 271 ? -4.282 -17.121 -26.949 1.00 73.00 271 SER A O 1
ATOM 2051 N N . ARG A 1 272 ? -4.259 -16.492 -29.098 1.00 71.12 272 ARG A N 1
ATOM 2052 C CA . ARG A 1 272 ? -4.435 -17.838 -29.691 1.00 71.12 272 ARG A CA 1
ATOM 2053 C C . ARG A 1 272 ? -3.121 -18.507 -30.139 1.00 71.12 272 ARG A C 1
ATOM 2055 O O . ARG A 1 272 ? -3.130 -19.290 -31.086 1.00 71.12 272 ARG A O 1
ATOM 2062 N N . GLY A 1 273 ? -1.989 -18.163 -29.520 1.00 65.94 273 GLY A N 1
ATOM 2063 C CA . GLY A 1 273 ? -0.650 -18.691 -29.844 1.00 65.94 273 GLY A CA 1
ATOM 2064 C C . GLY A 1 273 ? 0.044 -19.371 -28.656 1.00 65.94 273 GLY A C 1
ATOM 2065 O O . GLY A 1 273 ? -0.391 -19.220 -27.515 1.00 65.94 273 GLY A O 1
ATOM 2066 N N . GLY A 1 274 ? 1.120 -20.121 -28.912 1.00 75.69 274 GLY A N 1
ATOM 2067 C CA . GLY A 1 274 ? 1.975 -20.693 -27.872 1.00 75.69 274 GLY A CA 1
ATOM 2068 C C . GLY A 1 274 ? 2.962 -19.685 -27.274 1.00 75.69 274 GLY A C 1
ATOM 2069 O O . GLY A 1 274 ? 2.970 -18.496 -27.607 1.00 75.69 274 GLY A O 1
ATOM 2070 N N . THR A 1 275 ? 3.834 -20.160 -26.379 1.00 80.69 275 THR A N 1
ATOM 2071 C CA . THR A 1 275 ? 4.799 -19.301 -25.668 1.00 80.69 275 THR A CA 1
ATOM 2072 C C . THR A 1 275 ? 5.786 -18.614 -26.611 1.00 80.69 275 THR A C 1
ATOM 2074 O O . THR A 1 275 ? 6.181 -17.480 -26.349 1.00 80.69 275 THR A O 1
ATOM 2077 N N . HIS A 1 276 ? 6.153 -19.252 -27.730 1.00 84.06 276 HIS A N 1
ATOM 2078 C CA . HIS A 1 276 ? 7.033 -18.630 -28.720 1.00 84.06 276 HIS A CA 1
ATOM 2079 C C . HIS A 1 276 ? 6.349 -17.448 -29.421 1.00 84.06 276 HIS A C 1
ATOM 2081 O O . HIS A 1 276 ? 6.973 -16.405 -29.626 1.00 84.06 276 HIS A O 1
ATOM 2087 N N . CYS A 1 277 ? 5.056 -17.580 -29.734 1.00 86.31 277 CYS A N 1
ATOM 2088 C CA . CYS A 1 277 ? 4.260 -16.510 -30.328 1.00 86.31 277 CYS A CA 1
ATOM 2089 C C . CYS A 1 277 ? 4.164 -15.281 -29.398 1.00 86.31 277 CYS A C 1
ATOM 2091 O O . CYS A 1 277 ? 4.311 -14.141 -29.851 1.00 86.31 277 CYS A O 1
ATOM 2093 N N . GLU A 1 278 ? 3.970 -15.500 -28.095 1.00 86.75 278 GLU A N 1
ATOM 2094 C CA . GLU A 1 278 ? 3.882 -14.416 -27.108 1.00 86.75 278 GLU A CA 1
ATOM 2095 C C . GLU A 1 278 ? 5.207 -13.639 -26.983 1.00 86.75 278 GLU A C 1
ATOM 2097 O O . GLU A 1 278 ? 5.208 -12.412 -27.095 1.00 86.75 278 GLU A O 1
ATOM 2102 N N . GLU A 1 279 ? 6.347 -14.322 -26.830 1.00 85.81 279 GLU A N 1
ATOM 2103 C CA . GLU A 1 279 ? 7.664 -13.673 -26.684 1.00 85.81 279 GLU A CA 1
ATOM 2104 C C . GLU A 1 279 ? 8.136 -12.972 -27.974 1.00 85.81 279 GLU A C 1
ATOM 2106 O O . GLU A 1 279 ? 8.653 -11.848 -27.940 1.00 85.81 279 GLU A O 1
ATOM 2111 N N . ALA A 1 280 ? 7.970 -13.627 -29.130 1.00 86.06 280 ALA A N 1
ATOM 2112 C CA . ALA A 1 280 ? 8.542 -13.160 -30.393 1.00 86.06 280 ALA A CA 1
ATOM 2113 C C . ALA A 1 280 ? 7.703 -12.080 -31.102 1.00 86.06 280 ALA A C 1
ATOM 2115 O O . ALA A 1 280 ? 8.269 -11.289 -31.861 1.00 86.06 280 ALA A O 1
ATOM 2116 N N . TYR A 1 281 ? 6.387 -12.019 -30.857 1.00 91.25 281 TYR A N 1
ATOM 2117 C CA . TYR A 1 281 ? 5.470 -11.105 -31.554 1.00 91.25 281 TYR A CA 1
ATOM 2118 C C . TYR A 1 281 ? 4.699 -10.220 -30.571 1.00 91.25 281 TYR A C 1
ATOM 2120 O O . TYR A 1 281 ? 4.844 -8.993 -30.606 1.00 91.25 281 TYR A O 1
ATOM 2128 N N . CYS A 1 282 ? 3.915 -10.819 -29.668 1.00 90.81 282 CYS A N 1
ATOM 2129 C CA . CYS A 1 282 ? 3.003 -10.079 -28.794 1.00 90.81 282 CYS A CA 1
ATOM 2130 C C . CYS A 1 282 ? 3.763 -9.143 -27.845 1.00 90.81 282 CYS A C 1
ATOM 2132 O O . CYS A 1 282 ? 3.441 -7.959 -27.762 1.00 90.81 282 CYS A O 1
ATOM 2134 N N . GLN A 1 283 ? 4.819 -9.622 -27.180 1.00 90.44 283 GLN A N 1
ATOM 2135 C CA . GLN A 1 283 ? 5.623 -8.826 -26.250 1.00 90.44 283 GLN A CA 1
ATOM 2136 C C . GLN A 1 283 ? 6.382 -7.688 -26.953 1.00 90.44 283 GLN A C 1
ATOM 2138 O O . GLN A 1 283 ? 6.485 -6.586 -26.406 1.00 90.44 283 GLN A O 1
ATOM 2143 N N . GLN A 1 284 ? 6.851 -7.908 -28.188 1.00 91.00 284 GLN A N 1
ATOM 2144 C CA . GLN A 1 284 ? 7.476 -6.860 -29.004 1.00 91.00 284 GLN A CA 1
ATOM 2145 C C . GLN A 1 284 ? 6.458 -5.766 -29.362 1.00 91.00 284 GLN A C 1
ATOM 2147 O O . GLN A 1 284 ? 6.727 -4.579 -29.171 1.00 91.00 284 GLN A O 1
ATOM 2152 N N . ALA A 1 285 ? 5.254 -6.152 -29.798 1.00 92.75 285 ALA A N 1
ATOM 2153 C CA . ALA A 1 285 ? 4.167 -5.218 -30.083 1.00 92.75 285 ALA A CA 1
ATOM 2154 C C . ALA A 1 285 ? 3.693 -4.464 -28.820 1.00 92.75 285 ALA A C 1
ATOM 2156 O O . ALA A 1 285 ? 3.553 -3.241 -28.860 1.00 92.75 285 ALA A O 1
ATOM 2157 N N . LYS A 1 286 ? 3.550 -5.148 -27.673 1.00 92.25 286 LYS A N 1
ATOM 2158 C CA . LYS A 1 286 ? 3.266 -4.529 -26.361 1.00 92.25 286 LYS A CA 1
ATOM 2159 C C . LYS A 1 286 ? 4.335 -3.496 -25.989 1.00 92.25 286 LYS A C 1
ATOM 2161 O O . LYS A 1 286 ? 3.991 -2.376 -25.620 1.00 92.25 286 LYS A O 1
ATOM 2166 N N . SER A 1 287 ? 5.621 -3.826 -26.138 1.00 92.38 287 SER A N 1
ATOM 2167 C CA . SER A 1 287 ? 6.734 -2.899 -25.874 1.00 92.38 287 SER A CA 1
ATOM 2168 C C . SER A 1 287 ? 6.671 -1.650 -26.763 1.00 92.38 287 SER A C 1
ATOM 2170 O O . SER A 1 287 ? 6.812 -0.531 -26.270 1.00 92.38 287 SER A O 1
ATOM 2172 N N . LEU A 1 288 ? 6.385 -1.823 -28.056 1.00 92.69 288 LEU A N 1
ATOM 2173 C CA . LEU A 1 288 ? 6.230 -0.726 -29.013 1.00 92.69 288 LEU A CA 1
ATOM 2174 C C . LEU A 1 288 ? 5.064 0.206 -28.659 1.00 92.69 288 LEU A C 1
ATOM 2176 O O . LEU A 1 288 ? 5.228 1.428 -28.689 1.00 92.69 288 LEU A O 1
ATOM 2180 N N . LEU A 1 289 ? 3.914 -0.354 -28.273 1.00 93.12 289 LEU A N 1
ATOM 2181 C CA . LEU A 1 289 ? 2.758 0.412 -27.800 1.00 93.12 289 LEU A CA 1
ATOM 2182 C C . LEU A 1 289 ? 3.074 1.165 -26.501 1.00 93.12 289 LEU A C 1
ATOM 2184 O O . LEU A 1 289 ? 2.777 2.354 -26.400 1.00 93.12 289 LEU A O 1
ATOM 2188 N N . GLN A 1 290 ? 3.738 0.524 -25.535 1.00 92.56 290 GLN A N 1
ATOM 2189 C CA . GLN A 1 290 ? 4.165 1.182 -24.295 1.00 92.56 290 GLN A CA 1
ATOM 2190 C C . GLN A 1 290 ? 5.113 2.357 -24.575 1.00 92.56 290 GLN A C 1
ATOM 2192 O O . GLN A 1 290 ? 4.933 3.443 -24.023 1.00 92.56 290 GLN A O 1
ATOM 2197 N N . THR A 1 291 ? 6.105 2.173 -25.451 1.00 90.44 291 THR A N 1
ATOM 2198 C CA . THR A 1 291 ? 7.030 3.240 -25.864 1.00 90.44 291 THR A CA 1
ATOM 2199 C C . THR A 1 291 ? 6.300 4.362 -26.607 1.00 90.44 291 THR A C 1
ATOM 2201 O O . THR A 1 291 ? 6.604 5.531 -26.377 1.00 90.44 291 THR A O 1
ATOM 2204 N N . PHE A 1 292 ? 5.300 4.053 -27.440 1.00 92.00 292 PHE A N 1
ATOM 2205 C CA . PHE A 1 292 ? 4.453 5.067 -28.072 1.00 92.00 292 PHE A CA 1
ATOM 2206 C C . PHE A 1 292 ? 3.667 5.882 -27.040 1.00 92.00 292 PHE A C 1
ATOM 2208 O O . PHE A 1 292 ? 3.777 7.109 -27.021 1.00 92.00 292 PHE A O 1
ATOM 2215 N N . PHE A 1 293 ? 2.913 5.229 -26.153 1.00 91.25 293 PHE A N 1
ATOM 2216 C CA . PHE A 1 293 ? 2.048 5.926 -25.200 1.00 91.25 293 PHE A CA 1
ATOM 2217 C C . PHE A 1 293 ? 2.831 6.702 -24.135 1.00 91.25 293 PHE A C 1
ATOM 2219 O O . PHE A 1 293 ? 2.431 7.814 -23.821 1.00 91.25 293 PHE A O 1
ATOM 2226 N N . LYS A 1 294 ? 4.019 6.247 -23.713 1.00 89.56 294 LYS A N 1
ATOM 2227 C CA . LYS A 1 294 ? 4.937 7.036 -22.854 1.00 89.56 294 LYS A CA 1
ATOM 2228 C C . LYS A 1 294 ? 5.428 8.348 -23.488 1.00 89.56 294 LYS A C 1
ATOM 2230 O O . LYS A 1 294 ? 5.997 9.191 -22.801 1.00 89.56 294 LYS A O 1
ATOM 2235 N N . ILE A 1 295 ? 5.279 8.498 -24.805 1.00 86.62 295 ILE A N 1
ATOM 2236 C CA . ILE A 1 295 ? 5.827 9.601 -25.610 1.00 86.62 295 ILE A CA 1
ATOM 2237 C C . ILE A 1 295 ? 4.721 10.457 -26.245 1.00 86.62 295 ILE A C 1
ATOM 2239 O O . ILE A 1 295 ? 4.952 11.625 -26.578 1.00 86.62 295 ILE A O 1
ATOM 2243 N N . ALA A 1 296 ? 3.553 9.875 -26.507 1.00 82.50 296 ALA A N 1
ATOM 2244 C CA . ALA A 1 296 ? 2.531 10.399 -27.413 1.00 82.50 296 ALA A CA 1
ATOM 2245 C C . ALA A 1 296 ? 1.087 10.142 -26.950 1.00 82.50 296 ALA A C 1
ATOM 2247 O O . ALA A 1 296 ? 0.158 10.273 -27.752 1.00 82.50 296 ALA A O 1
ATOM 2248 N N . SER A 1 297 ? 0.896 9.792 -25.678 1.00 83.81 297 SER A N 1
ATOM 2249 C CA . SER A 1 297 ? -0.412 9.683 -25.040 1.00 83.81 297 SER A CA 1
ATOM 2250 C C . SER A 1 297 ? -1.271 10.924 -25.284 1.00 83.81 297 SER A C 1
ATOM 2252 O O . SER A 1 297 ? -0.899 12.062 -25.008 1.00 83.81 297 SER A O 1
ATOM 2254 N N . THR A 1 298 ? -2.449 10.681 -25.850 1.00 85.75 298 THR A N 1
ATOM 2255 C CA . THR A 1 298 ? -3.546 11.640 -26.002 1.00 85.75 298 THR A CA 1
ATOM 2256 C C . THR A 1 298 ? -4.850 10.839 -26.002 1.00 85.75 298 THR A C 1
ATOM 2258 O O . THR A 1 298 ? -4.851 9.737 -26.563 1.00 85.75 298 THR A O 1
ATOM 2261 N N . PRO A 1 299 ? -5.962 11.354 -25.439 1.00 83.00 299 PRO A N 1
ATOM 2262 C CA . PRO A 1 299 ? -7.240 10.636 -25.425 1.00 83.00 299 PRO A CA 1
ATOM 2263 C C . PRO A 1 299 ? -7.666 10.164 -26.822 1.00 83.00 299 PRO A C 1
ATOM 2265 O O . PRO A 1 299 ? -7.948 8.988 -27.007 1.00 83.00 299 PRO A O 1
ATOM 2268 N N . ALA A 1 300 ? -7.538 11.021 -27.843 1.00 86.00 300 ALA A N 1
ATOM 2269 C CA . ALA A 1 300 ? -7.819 10.682 -29.243 1.00 86.00 300 ALA A CA 1
ATOM 2270 C C . ALA A 1 300 ? -7.054 9.449 -29.777 1.00 86.00 300 ALA A C 1
ATOM 2272 O O . ALA A 1 300 ? -7.577 8.712 -30.607 1.00 86.00 300 ALA A O 1
ATOM 2273 N N . LYS A 1 301 ? -5.819 9.198 -29.316 1.00 88.50 301 LYS A N 1
ATOM 2274 C CA . LYS A 1 301 ? -5.028 8.024 -29.734 1.00 88.50 301 LYS A CA 1
ATOM 2275 C C . LYS A 1 301 ? -5.385 6.760 -28.960 1.00 88.50 301 LYS A C 1
ATOM 2277 O O . LYS A 1 301 ? -5.222 5.672 -29.502 1.00 88.50 301 LYS A O 1
ATOM 2282 N N . LEU A 1 302 ? -5.867 6.901 -27.726 1.00 89.56 302 LEU A N 1
ATOM 2283 C CA . LEU A 1 302 ? -6.412 5.789 -26.950 1.00 89.56 302 LEU A CA 1
ATOM 2284 C C . LEU A 1 302 ? -7.783 5.374 -27.497 1.00 89.56 302 LEU A C 1
ATOM 2286 O O . LEU A 1 302 ? -8.001 4.191 -27.722 1.00 89.56 302 LEU A O 1
ATOM 2290 N N . LEU A 1 303 ? -8.651 6.332 -27.831 1.00 87.88 303 LEU A N 1
ATOM 2291 C CA . LEU A 1 303 ? -9.939 6.074 -28.488 1.00 87.88 303 LEU A CA 1
ATOM 2292 C C . LEU A 1 303 ? -9.793 5.368 -29.830 1.00 87.88 303 LEU A C 1
ATOM 2294 O O . LEU A 1 303 ? -10.560 4.461 -30.111 1.00 87.88 303 LEU A O 1
ATOM 2298 N N . LEU A 1 304 ? -8.770 5.706 -30.617 1.00 87.50 304 LEU A N 1
ATOM 2299 C CA . LEU A 1 304 ? -8.471 4.986 -31.855 1.00 87.50 304 LEU A CA 1
ATOM 2300 C C . LEU A 1 304 ? -8.164 3.495 -31.606 1.00 87.50 304 LEU A C 1
ATOM 2302 O O . LEU A 1 304 ? -8.395 2.679 -32.494 1.00 87.50 304 LEU A O 1
ATOM 2306 N N . ILE A 1 305 ? -7.689 3.115 -30.410 1.00 88.94 305 ILE A N 1
ATOM 2307 C CA . ILE A 1 305 ? -7.603 1.707 -29.989 1.00 88.94 305 ILE A CA 1
ATOM 2308 C C . ILE A 1 305 ? -8.954 1.186 -29.486 1.00 88.94 305 ILE A C 1
ATOM 2310 O O . ILE A 1 305 ? -9.283 0.052 -29.803 1.00 88.94 305 ILE A O 1
ATOM 2314 N N . VAL A 1 306 ? -9.763 1.978 -28.775 1.00 87.94 306 VAL A N 1
ATOM 2315 C CA . VAL A 1 306 ? -11.121 1.573 -28.345 1.00 87.94 306 VAL A CA 1
ATOM 2316 C C . VAL A 1 306 ? -12.032 1.259 -29.538 1.00 87.94 306 VAL A C 1
ATOM 2318 O O . VAL A 1 306 ? -12.637 0.194 -29.595 1.00 87.94 306 VAL A O 1
ATOM 2321 N N . GLU A 1 307 ? -12.049 2.131 -30.544 1.00 84.56 307 GLU A N 1
ATOM 2322 C CA . GLU A 1 307 ? -12.763 1.948 -31.818 1.00 84.56 307 GLU A CA 1
ATOM 2323 C C . GLU A 1 307 ? -12.266 0.722 -32.601 1.00 84.56 307 GLU A C 1
ATOM 2325 O O . GLU A 1 307 ? -12.977 0.181 -33.440 1.00 84.56 307 GLU A O 1
ATOM 2330 N N . ASN A 1 308 ? -11.049 0.260 -32.308 1.00 84.62 308 ASN A N 1
ATOM 2331 C CA . ASN A 1 308 ? -10.410 -0.896 -32.926 1.00 84.62 308 ASN A CA 1
ATOM 2332 C C . ASN A 1 308 ? -10.112 -2.002 -31.890 1.00 84.62 308 ASN A C 1
ATOM 2334 O O . ASN A 1 308 ? -9.186 -2.793 -32.083 1.00 84.62 308 ASN A O 1
ATOM 2338 N N . LEU A 1 309 ? -10.874 -2.086 -30.788 1.00 86.06 309 LEU A N 1
ATOM 2339 C CA . LEU A 1 309 ? -10.545 -2.984 -29.672 1.00 86.06 309 LEU A CA 1
ATOM 2340 C C . LEU A 1 309 ? -10.516 -4.449 -30.131 1.00 86.06 309 LEU A C 1
ATOM 2342 O O . LEU A 1 309 ? -9.590 -5.193 -29.805 1.00 86.06 309 LEU A O 1
ATOM 2346 N N . LEU A 1 310 ? -11.493 -4.827 -30.958 1.00 82.81 310 LEU A N 1
ATOM 2347 C CA . LEU A 1 310 ? -11.648 -6.153 -31.557 1.00 82.81 310 LEU A CA 1
ATOM 2348 C C . LEU A 1 310 ? -11.062 -6.266 -32.979 1.00 82.81 310 LEU A C 1
ATOM 2350 O O . LEU A 1 310 ? -11.474 -7.154 -33.717 1.00 82.81 310 LEU A O 1
ATOM 2354 N N . HIS A 1 311 ? -10.125 -5.393 -33.381 1.00 79.94 311 HIS A N 1
ATOM 2355 C CA . HIS A 1 311 ? -9.602 -5.297 -34.757 1.00 79.94 311 HIS A CA 1
ATOM 2356 C C . HIS A 1 311 ? -9.282 -6.677 -35.388 1.00 79.94 311 HIS A C 1
ATOM 2358 O O . HIS A 1 311 ? -8.268 -7.290 -35.037 1.00 79.94 311 HIS A O 1
ATOM 2364 N N . PRO A 1 312 ? -10.101 -7.168 -36.341 1.00 68.75 312 PRO A N 1
ATOM 2365 C CA . PRO A 1 312 ? -10.024 -8.552 -36.828 1.00 68.75 312 PRO A CA 1
ATOM 2366 C C . PRO A 1 312 ? -8.938 -8.764 -37.895 1.00 68.75 312 PRO A C 1
ATOM 2368 O O . PRO A 1 312 ? -8.616 -9.894 -38.260 1.00 68.75 312 PRO A O 1
ATOM 2371 N N . GLY A 1 313 ? -8.381 -7.671 -38.413 1.00 75.50 313 GLY A N 1
ATOM 2372 C CA . GLY A 1 313 ? -7.504 -7.644 -39.575 1.00 75.50 313 GLY A CA 1
ATOM 2373 C C . GLY A 1 313 ? -7.766 -6.383 -40.389 1.00 75.50 313 GLY A C 1
ATOM 2374 O O . GLY A 1 313 ? -8.522 -5.511 -39.959 1.00 75.50 313 GLY A O 1
ATOM 2375 N N . GLY A 1 314 ? -7.148 -6.263 -41.558 1.00 75.62 314 GLY A N 1
ATOM 2376 C CA . GLY A 1 314 ? -7.437 -5.147 -42.453 1.00 75.62 314 GLY A CA 1
ATOM 2377 C C . GLY A 1 314 ? -8.864 -5.249 -42.979 1.00 75.62 314 GLY A C 1
ATOM 2378 O O . GLY A 1 314 ? -9.309 -6.331 -43.359 1.00 75.62 314 GLY A O 1
ATOM 2379 N N . VAL A 1 315 ? -9.581 -4.127 -43.017 1.00 72.00 315 VAL A N 1
ATOM 2380 C CA . VAL A 1 315 ? -10.939 -4.055 -43.567 1.00 72.00 315 VAL A CA 1
ATOM 2381 C C . VAL A 1 315 ? -10.950 -3.097 -44.754 1.00 72.00 315 VAL A C 1
ATOM 2383 O O . VAL A 1 315 ? -10.511 -1.952 -44.655 1.00 72.00 315 VAL A O 1
ATOM 2386 N N . ARG A 1 316 ? -11.474 -3.559 -45.892 1.00 71.38 316 ARG A N 1
ATOM 2387 C CA . ARG A 1 316 ? -11.771 -2.738 -47.072 1.00 71.38 316 ARG A CA 1
ATOM 2388 C C . ARG A 1 316 ? -13.204 -3.009 -47.508 1.00 71.38 316 ARG A C 1
ATOM 2390 O O . ARG A 1 316 ? -13.588 -4.166 -47.645 1.00 71.38 316 ARG A O 1
ATOM 2397 N N . GLU A 1 317 ? -13.984 -1.953 -47.736 1.00 70.12 317 GLU A N 1
ATOM 2398 C CA . GLU A 1 317 ? -15.368 -2.055 -48.240 1.00 70.12 317 GLU A CA 1
ATOM 2399 C C . GLU A 1 317 ? -16.258 -3.010 -47.403 1.00 70.12 317 GLU A C 1
ATOM 2401 O O . GLU A 1 317 ? -17.076 -3.756 -47.940 1.00 70.12 317 GLU A O 1
ATOM 2406 N N . GLY A 1 318 ? -16.066 -3.025 -46.076 1.00 66.00 318 GLY A N 1
ATOM 2407 C CA . GLY A 1 318 ? -16.812 -3.888 -45.148 1.00 66.00 318 GLY A CA 1
ATOM 2408 C C . GLY A 1 318 ? -16.429 -5.375 -45.177 1.00 66.00 318 GLY A C 1
ATOM 2409 O O . GLY A 1 318 ? -17.178 -6.203 -44.665 1.00 66.00 318 GLY A O 1
ATOM 2410 N N . LYS A 1 319 ? -15.290 -5.739 -45.784 1.00 73.06 319 LYS A N 1
ATOM 2411 C CA . LYS A 1 319 ? -14.762 -7.114 -45.841 1.00 73.06 319 LYS A CA 1
ATOM 2412 C C . LYS A 1 319 ? -13.305 -7.174 -45.401 1.00 73.06 319 LYS A C 1
ATOM 2414 O O . LYS A 1 319 ? -12.562 -6.207 -45.566 1.00 73.06 319 LYS A O 1
ATOM 2419 N N . LEU A 1 320 ? -12.884 -8.332 -44.902 1.00 77.88 320 LEU A N 1
ATOM 2420 C CA . LEU A 1 320 ? -11.498 -8.571 -44.496 1.00 77.88 320 LEU A CA 1
ATOM 2421 C C . LEU A 1 320 ? -10.566 -8.617 -45.722 1.00 77.88 320 LEU A C 1
ATOM 2423 O O . LEU A 1 320 ? -10.706 -9.486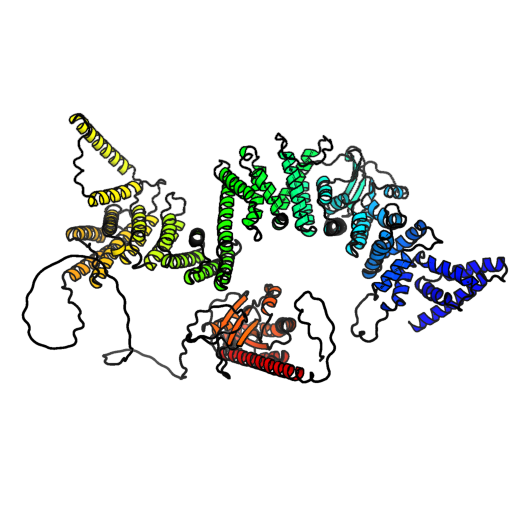 -46.585 1.00 77.88 320 LEU A O 1
ATOM 2427 N N . SER A 1 321 ? -9.605 -7.690 -45.798 1.00 81.44 321 SER A N 1
ATOM 2428 C CA . SER A 1 321 ? -8.524 -7.682 -46.798 1.00 81.44 321 SER A CA 1
ATOM 2429 C C . SER A 1 321 ? -7.407 -8.669 -46.441 1.00 81.44 321 SER A C 1
ATOM 2431 O O . SER A 1 321 ? -6.794 -9.256 -47.339 1.00 81.44 321 SER A O 1
ATOM 2433 N N . TRP A 1 322 ? -7.166 -8.859 -45.141 1.00 86.12 322 TRP A N 1
ATOM 2434 C CA . TRP A 1 322 ? -6.256 -9.840 -44.547 1.00 86.12 322 TRP A CA 1
ATOM 2435 C C . TRP A 1 322 ? -6.613 -10.082 -43.074 1.00 86.12 322 TRP A C 1
ATOM 2437 O O . TRP A 1 322 ? -7.227 -9.231 -42.435 1.00 86.12 322 TRP A O 1
ATOM 2447 N N . THR A 1 323 ? -6.185 -11.220 -42.532 1.00 85.62 323 THR A N 1
ATOM 2448 C CA . THR A 1 323 ? -6.364 -11.636 -41.131 1.00 85.62 323 THR A CA 1
ATOM 2449 C C . THR A 1 323 ? -5.051 -12.152 -40.543 1.00 85.62 323 THR A C 1
ATOM 2451 O O . THR A 1 323 ? -4.177 -12.623 -41.275 1.00 85.62 323 THR A O 1
ATOM 2454 N N . LEU A 1 324 ? -4.921 -12.084 -39.215 1.00 87.00 324 LEU A N 1
ATOM 2455 C CA . LEU A 1 324 ? -3.859 -12.774 -38.476 1.00 87.00 324 LEU A CA 1
ATOM 2456 C C . LEU A 1 324 ? -4.230 -14.252 -38.296 1.00 87.00 324 LEU A C 1
ATOM 2458 O O . LEU A 1 324 ? -5.375 -14.562 -37.966 1.00 87.00 324 LEU A O 1
ATOM 2462 N N . GLN A 1 325 ? -3.273 -15.157 -38.506 1.00 86.00 325 GLN A N 1
ATOM 2463 C CA . GLN A 1 325 ? -3.464 -16.598 -38.313 1.00 86.00 325 GLN A CA 1
ATOM 2464 C C . GLN A 1 325 ? -2.196 -17.272 -37.757 1.00 86.00 325 GLN A C 1
ATOM 2466 O O . GLN A 1 325 ? -1.090 -16.778 -37.998 1.00 86.00 325 GLN A O 1
ATOM 2471 N N . PRO A 1 326 ? -2.318 -18.403 -37.036 1.00 85.06 326 PRO A N 1
ATOM 2472 C CA . PRO A 1 326 ? -1.157 -19.171 -36.606 1.00 85.06 326 PRO A CA 1
ATOM 2473 C C . PRO A 1 326 ? -0.469 -19.858 -37.795 1.00 85.06 326 PRO A C 1
ATOM 2475 O O . PRO A 1 326 ? -1.117 -20.399 -38.692 1.00 85.06 326 PRO A O 1
ATOM 2478 N N . SER A 1 327 ? 0.860 -19.861 -37.766 1.00 83.19 327 SER A N 1
ATOM 2479 C CA . SER A 1 327 ? 1.729 -20.597 -38.684 1.00 83.19 327 SER A CA 1
ATOM 2480 C C . SER A 1 327 ? 1.684 -22.105 -38.425 1.00 83.19 327 SER A C 1
ATOM 2482 O O . SER A 1 327 ? 1.345 -22.558 -37.331 1.00 83.19 327 SER A O 1
ATOM 2484 N N . THR A 1 328 ? 2.165 -22.901 -39.384 1.00 75.12 328 THR A N 1
ATOM 2485 C CA . THR A 1 328 ? 2.433 -24.337 -39.188 1.00 75.12 328 THR A CA 1
ATOM 2486 C C . THR A 1 328 ? 3.487 -24.643 -38.111 1.00 75.12 328 THR A C 1
ATOM 2488 O O . THR A 1 328 ? 3.627 -25.803 -37.731 1.00 75.12 328 THR A O 1
ATOM 2491 N N . GLY A 1 329 ? 4.227 -23.642 -37.614 1.00 67.81 329 GLY A N 1
ATOM 2492 C CA . GLY A 1 329 ? 5.163 -23.784 -36.493 1.00 67.81 329 GLY A CA 1
ATOM 2493 C C . GLY A 1 329 ? 5.148 -22.587 -35.537 1.00 67.81 329 GLY A C 1
ATOM 2494 O O . GLY A 1 329 ? 5.978 -21.701 -35.689 1.00 67.81 329 GLY A O 1
ATOM 2495 N N . ASP A 1 330 ? 4.203 -22.578 -34.584 1.00 74.44 330 ASP A N 1
ATOM 2496 C CA . ASP A 1 330 ? 4.044 -21.658 -33.423 1.00 74.44 330 ASP A CA 1
ATOM 2497 C C . ASP A 1 330 ? 4.407 -20.168 -33.640 1.00 74.44 330 ASP A C 1
ATOM 2499 O O . ASP A 1 330 ? 4.905 -19.475 -32.752 1.00 74.44 330 ASP A O 1
ATOM 2503 N N . GLY A 1 331 ? 4.176 -19.671 -34.855 1.00 82.75 331 GLY A N 1
ATOM 2504 C CA . GLY A 1 331 ? 4.431 -18.295 -35.276 1.00 82.75 331 GLY A CA 1
ATOM 2505 C C . GLY A 1 331 ? 3.154 -17.607 -35.745 1.00 82.75 331 GLY A C 1
ATOM 2506 O O . GLY A 1 331 ? 2.109 -18.245 -35.867 1.00 82.75 331 GLY A O 1
ATOM 2507 N N . LEU A 1 332 ? 3.240 -16.312 -36.041 1.00 87.19 332 LEU A N 1
ATOM 2508 C CA . LEU A 1 332 ? 2.096 -15.493 -36.443 1.00 87.19 332 LEU A CA 1
ATOM 2509 C C . LEU A 1 332 ? 2.261 -15.009 -37.888 1.00 87.19 332 LEU A C 1
ATOM 2511 O O . LEU A 1 332 ? 3.257 -14.368 -38.214 1.00 87.19 332 LEU A O 1
ATOM 2515 N N . GLU A 1 333 ? 1.289 -15.303 -38.748 1.00 88.94 333 GLU A N 1
ATOM 2516 C CA . GLU A 1 333 ? 1.293 -14.939 -40.169 1.00 88.94 333 GLU A CA 1
ATOM 2517 C C . GLU A 1 333 ? 0.154 -13.974 -40.505 1.00 88.94 333 GLU A C 1
ATOM 2519 O O . GLU A 1 333 ? -0.890 -13.969 -39.848 1.00 88.94 333 GLU A O 1
ATOM 2524 N N . ILE A 1 334 ? 0.332 -13.193 -41.576 1.00 87.81 334 ILE A N 1
ATOM 2525 C CA . ILE A 1 334 ? -0.749 -12.398 -42.170 1.00 87.81 334 ILE A CA 1
ATOM 2526 C C . ILE A 1 334 ? -1.146 -13.037 -43.498 1.00 87.81 334 ILE A C 1
ATOM 2528 O O . ILE A 1 334 ? -0.322 -13.138 -44.411 1.00 87.81 334 ILE A O 1
ATOM 2532 N N . ALA A 1 335 ? -2.413 -13.429 -43.626 1.00 85.19 335 ALA A N 1
ATOM 2533 C CA . ALA A 1 335 ? -2.948 -14.084 -44.818 1.00 85.19 335 ALA A CA 1
ATOM 2534 C C . ALA A 1 335 ? -4.220 -13.403 -45.335 1.00 85.19 335 ALA A C 1
ATOM 2536 O O . ALA A 1 335 ? -4.962 -12.766 -44.590 1.00 85.19 335 ALA A O 1
ATOM 2537 N N . ARG A 1 336 ? -4.478 -13.545 -46.636 1.00 85.75 336 ARG A N 1
ATOM 2538 C CA . ARG A 1 336 ? -5.701 -13.086 -47.298 1.00 85.75 336 ARG A CA 1
ATOM 2539 C C . ARG A 1 336 ? -6.739 -14.214 -47.337 1.00 85.75 336 ARG A C 1
ATOM 2541 O O . ARG A 1 336 ? -6.411 -15.269 -47.885 1.00 85.75 336 ARG A O 1
ATOM 2548 N N . PRO A 1 337 ? -7.986 -13.985 -46.883 1.00 81.69 337 PRO A N 1
ATOM 2549 C CA . PRO A 1 337 ? -9.059 -14.972 -46.983 1.00 81.69 337 PRO A CA 1
ATOM 2550 C C . PRO A 1 337 ? -9.269 -15.487 -48.417 1.00 81.69 337 PRO A C 1
ATOM 2552 O O . PRO A 1 337 ? -9.403 -14.703 -49.359 1.00 81.69 337 PRO A O 1
ATOM 2555 N N . ALA A 1 338 ? -9.342 -16.806 -48.584 1.00 71.94 338 ALA A N 1
ATOM 2556 C CA . ALA A 1 338 ? -9.462 -17.488 -49.875 1.00 71.94 338 ALA A CA 1
ATOM 2557 C C . ALA A 1 338 ? -10.842 -17.331 -50.537 1.00 71.94 338 ALA A C 1
ATOM 2559 O O . ALA A 1 338 ? -10.989 -17.493 -51.747 1.00 71.94 338 ALA A O 1
ATOM 2560 N N . SER A 1 339 ? -11.876 -17.041 -49.741 1.00 68.56 339 SER A N 1
ATOM 2561 C CA . SER A 1 339 ? -13.274 -17.014 -50.175 1.00 68.56 339 SER A CA 1
ATOM 2562 C C . SER A 1 339 ? -14.038 -15.853 -49.548 1.00 68.56 339 SER A C 1
ATOM 2564 O O . SER A 1 339 ? -13.844 -15.524 -48.379 1.00 68.56 339 SER A O 1
ATOM 2566 N N . ALA A 1 340 ? -14.990 -15.294 -50.300 1.00 62.50 340 ALA A N 1
ATOM 2567 C CA . ALA A 1 340 ? -15.877 -14.226 -49.841 1.00 62.50 340 ALA A CA 1
ATOM 2568 C C . ALA A 1 340 ? -16.708 -14.597 -48.595 1.00 62.50 340 ALA A C 1
ATOM 2570 O O . ALA A 1 340 ? -17.134 -13.699 -47.875 1.00 62.50 340 ALA A O 1
ATOM 2571 N N . ALA A 1 341 ? -16.911 -15.892 -48.320 1.00 60.56 341 ALA A N 1
ATOM 2572 C CA . ALA A 1 341 ? -17.552 -16.362 -47.089 1.00 60.56 341 ALA A CA 1
ATOM 2573 C C . ALA A 1 341 ? -16.628 -16.266 -45.857 1.00 60.56 341 ALA A C 1
ATOM 2575 O O . ALA A 1 341 ? -17.105 -15.981 -44.769 1.00 60.56 341 ALA A O 1
ATOM 2576 N N . ARG A 1 342 ? -15.308 -16.447 -46.026 1.00 64.00 342 ARG A N 1
ATOM 2577 C CA . ARG A 1 342 ? -14.302 -16.259 -44.958 1.00 64.00 342 ARG A CA 1
ATOM 2578 C C . ARG A 1 342 ? -13.843 -14.808 -44.798 1.00 64.00 342 ARG A C 1
ATOM 2580 O O . ARG A 1 342 ? -13.184 -14.486 -43.823 1.00 64.00 342 ARG A O 1
ATOM 2587 N N . ALA A 1 343 ? -14.185 -13.937 -45.746 1.00 62.25 343 ALA A N 1
ATOM 2588 C CA . ALA A 1 343 ? -13.924 -12.500 -45.663 1.00 62.25 343 ALA A CA 1
ATOM 2589 C C . ALA A 1 343 ? -14.989 -11.726 -44.852 1.00 62.25 343 ALA A C 1
ATOM 2591 O O . ALA A 1 343 ? -14.961 -10.493 -44.832 1.00 62.25 343 ALA A O 1
ATOM 2592 N N . GLN A 1 344 ? -15.943 -12.434 -44.232 1.00 69.81 344 GLN A N 1
ATOM 2593 C CA . GLN A 1 344 ? -16.925 -11.875 -43.301 1.00 69.81 344 GLN A CA 1
ATOM 2594 C C . GLN A 1 344 ? -16.262 -11.551 -41.957 1.00 69.81 344 GLN A C 1
ATOM 2596 O O . GLN A 1 344 ? -15.337 -12.243 -41.537 1.00 69.81 344 GLN A O 1
ATOM 2601 N N . LEU A 1 345 ? -16.734 -10.496 -41.290 1.00 67.38 345 LEU A N 1
ATOM 2602 C CA . LEU A 1 345 ? -16.272 -10.131 -39.950 1.00 67.38 345 LEU A CA 1
ATOM 2603 C C . LEU A 1 345 ? -16.608 -11.257 -38.948 1.00 67.38 345 LEU A C 1
ATOM 2605 O O . LEU A 1 345 ? -17.673 -11.864 -39.081 1.00 67.38 345 LEU A O 1
ATOM 2609 N N . PRO A 1 346 ? -15.726 -11.558 -37.977 1.00 67.69 346 PRO A N 1
ATOM 2610 C CA . PRO A 1 346 ? -15.987 -12.600 -36.987 1.00 67.69 346 PRO A CA 1
ATOM 2611 C C . PRO A 1 346 ? -17.192 -12.259 -36.100 1.00 67.69 346 PRO A C 1
ATOM 2613 O O . PRO A 1 346 ? -17.463 -11.088 -35.827 1.00 67.69 346 PRO A O 1
ATOM 2616 N N . GLU A 1 347 ? -17.898 -13.295 -35.638 1.00 66.44 347 GLU A N 1
ATOM 2617 C CA . GLU A 1 347 ? -18.942 -13.153 -34.618 1.00 66.44 347 GLU A CA 1
ATOM 2618 C C . GLU A 1 347 ? -18.358 -12.650 -33.294 1.00 66.44 347 GLU A C 1
ATOM 2620 O O . GLU A 1 347 ? -17.163 -12.789 -33.018 1.00 66.44 347 GLU A O 1
ATOM 2625 N N . LEU A 1 348 ? -19.217 -12.038 -32.480 1.00 69.00 348 LEU A N 1
ATOM 2626 C CA . LEU A 1 348 ? -18.786 -11.373 -31.266 1.00 69.00 348 LEU A CA 1
ATOM 2627 C C . LEU A 1 348 ? -18.565 -12.345 -30.107 1.00 69.00 348 LEU A C 1
ATOM 2629 O O . LEU A 1 348 ? -19.478 -13.074 -29.725 1.00 69.00 348 LEU A O 1
ATOM 2633 N N . ASP A 1 349 ? -17.394 -12.251 -29.484 1.00 78.38 349 ASP A N 1
ATOM 2634 C CA . ASP A 1 349 ? -17.077 -12.937 -28.238 1.00 78.38 349 ASP A CA 1
ATOM 2635 C C . ASP A 1 349 ? -16.879 -11.918 -27.100 1.00 78.38 349 ASP A C 1
ATOM 2637 O O . ASP A 1 349 ? -16.059 -11.000 -27.183 1.00 78.38 349 ASP A O 1
ATOM 2641 N N . TRP A 1 350 ? -17.667 -12.067 -26.032 1.00 82.19 350 TRP A N 1
ATOM 2642 C CA . TRP A 1 350 ? -17.605 -11.216 -24.841 1.00 82.19 350 TRP A CA 1
ATOM 2643 C C . TRP A 1 350 ? -16.359 -11.494 -23.988 1.00 82.19 350 TRP A C 1
ATOM 2645 O O . TRP A 1 350 ? -15.866 -10.582 -23.321 1.00 82.19 350 TRP A O 1
ATOM 2655 N N . GLU A 1 351 ? -15.808 -12.710 -24.038 1.00 82.88 351 GLU A N 1
ATOM 2656 C CA . GLU A 1 351 ? -14.566 -13.054 -23.341 1.00 82.88 351 GLU A CA 1
ATOM 2657 C C . GLU A 1 351 ? -13.372 -12.323 -23.982 1.00 82.88 351 GLU A C 1
ATOM 2659 O O . GLU A 1 351 ? -12.597 -11.675 -23.272 1.00 82.88 351 GLU A O 1
ATOM 2664 N N . ASP A 1 352 ? -13.305 -12.286 -25.322 1.00 82.94 352 ASP A N 1
ATOM 2665 C CA . ASP A 1 352 ? -12.329 -11.474 -26.070 1.00 82.94 352 ASP A CA 1
ATOM 2666 C C . ASP A 1 352 ? -12.488 -9.963 -25.751 1.00 82.94 352 ASP A C 1
ATOM 2668 O O . ASP A 1 352 ? -11.483 -9.262 -25.594 1.00 82.94 352 ASP A O 1
ATOM 2672 N N . VAL A 1 353 ? -13.717 -9.436 -25.593 1.00 86.69 353 VAL A N 1
ATOM 2673 C CA . VAL A 1 353 ? -13.945 -8.029 -25.175 1.00 86.69 353 VAL A CA 1
ATOM 2674 C C . VAL A 1 353 ? -13.396 -7.761 -23.773 1.00 86.69 353 VAL A C 1
ATOM 2676 O O . VAL A 1 353 ? -12.707 -6.756 -23.574 1.00 86.69 353 VAL A O 1
ATOM 2679 N N . GLN A 1 354 ? -13.669 -8.636 -22.802 1.00 86.88 354 GLN A N 1
ATOM 2680 C CA . GLN A 1 354 ? -13.191 -8.475 -21.425 1.00 86.88 354 GLN A CA 1
ATOM 2681 C C . GLN A 1 354 ? -11.663 -8.574 -21.341 1.00 86.88 354 GLN A C 1
ATOM 2683 O O . GLN A 1 354 ? -11.023 -7.707 -20.737 1.00 86.88 354 GLN A O 1
ATOM 2688 N N . GLN A 1 355 ? -11.061 -9.564 -22.010 1.00 88.56 355 GLN A N 1
ATOM 2689 C CA . GLN A 1 355 ? -9.609 -9.744 -22.044 1.00 88.56 355 GLN A CA 1
ATOM 2690 C C . GLN A 1 355 ? -8.904 -8.530 -22.670 1.00 88.56 355 GLN A C 1
ATOM 2692 O O . GLN A 1 355 ? -7.926 -8.019 -22.117 1.00 88.56 355 GLN A O 1
ATOM 2697 N N . LYS A 1 356 ? -9.407 -8.031 -23.807 1.00 90.62 356 LYS A N 1
ATOM 2698 C CA . LYS A 1 356 ? -8.805 -6.885 -24.505 1.00 90.62 356 LYS A CA 1
ATOM 2699 C C . LYS A 1 356 ? -9.053 -5.557 -23.795 1.00 90.62 356 LYS A C 1
ATOM 2701 O O . LYS A 1 356 ? -8.157 -4.712 -23.796 1.00 90.62 356 LYS A O 1
ATOM 2706 N N . SER A 1 357 ? -10.195 -5.394 -23.123 1.00 92.00 357 SER A N 1
ATOM 2707 C CA . SER A 1 357 ? -10.438 -4.252 -22.230 1.00 92.00 357 SER A CA 1
ATOM 2708 C C . SER A 1 357 ? -9.407 -4.216 -21.101 1.00 92.00 357 SER A C 1
ATOM 2710 O O . SER A 1 357 ? -8.762 -3.187 -20.910 1.00 92.00 357 SER A O 1
ATOM 2712 N N . GLN A 1 358 ? -9.160 -5.343 -20.417 1.00 91.62 358 GLN A N 1
ATOM 2713 C CA . GLN A 1 358 ? -8.128 -5.408 -19.375 1.00 91.62 358 GLN A CA 1
ATOM 2714 C C . GLN A 1 358 ? -6.734 -5.090 -19.935 1.00 91.62 358 GLN A C 1
ATOM 2716 O O . GLN A 1 358 ? -6.032 -4.248 -19.382 1.00 91.62 358 GLN A O 1
ATOM 2721 N N . ALA A 1 359 ? -6.356 -5.677 -21.076 1.00 91.31 359 ALA A N 1
ATOM 2722 C CA . ALA A 1 359 ? -5.056 -5.424 -21.702 1.00 91.31 359 ALA A CA 1
ATOM 2723 C C . ALA A 1 359 ? -4.841 -3.943 -22.086 1.00 91.31 359 ALA A C 1
ATOM 2725 O O . ALA A 1 359 ? -3.714 -3.443 -22.022 1.00 91.31 359 ALA A O 1
ATOM 2726 N N . LEU A 1 360 ? -5.905 -3.223 -22.467 1.00 93.62 360 LEU A N 1
ATOM 2727 C CA . LEU A 1 360 ? -5.837 -1.789 -22.766 1.00 93.62 360 LEU A CA 1
ATOM 2728 C C . LEU A 1 360 ? -5.654 -0.982 -21.481 1.00 93.62 360 LEU A C 1
ATOM 2730 O O . LEU A 1 360 ? -4.834 -0.064 -21.434 1.00 93.62 360 LEU A O 1
ATOM 2734 N N . VAL A 1 361 ? -6.386 -1.343 -20.430 1.00 93.31 361 VAL A N 1
ATOM 2735 C CA . VAL A 1 361 ? -6.287 -0.697 -19.122 1.00 93.31 361 VAL A CA 1
ATOM 2736 C C . VAL A 1 361 ? -4.894 -0.924 -18.513 1.00 93.31 361 VAL A C 1
ATOM 2738 O O . VAL A 1 361 ? -4.271 0.045 -18.086 1.00 93.31 361 VAL A O 1
ATOM 2741 N N . ASP A 1 362 ? -4.308 -2.119 -18.617 1.00 92.00 362 ASP A N 1
ATOM 2742 C CA . ASP A 1 362 ? -2.925 -2.404 -18.195 1.00 92.00 362 ASP A CA 1
ATOM 2743 C C . ASP A 1 362 ? -1.878 -1.599 -18.998 1.00 92.00 362 ASP A C 1
ATOM 2745 O O . ASP A 1 362 ? -0.889 -1.086 -18.452 1.00 92.00 362 ASP A O 1
ATOM 2749 N N . LEU A 1 363 ? -2.091 -1.438 -20.311 1.00 92.31 363 LEU A N 1
ATOM 2750 C CA . LEU A 1 363 ? -1.251 -0.609 -21.181 1.00 92.31 363 LEU A CA 1
ATOM 2751 C C . LEU A 1 363 ? -1.307 0.870 -20.763 1.00 92.31 363 LEU A C 1
ATOM 2753 O O . LEU A 1 363 ? -0.264 1.520 -20.634 1.00 92.31 363 LEU A O 1
ATOM 2757 N N . VAL A 1 364 ? -2.508 1.389 -20.499 1.00 92.12 364 VAL A N 1
ATOM 2758 C CA . VAL A 1 364 ? -2.750 2.754 -20.009 1.00 92.12 364 VAL A CA 1
ATOM 2759 C C . VAL A 1 364 ? -2.141 2.949 -18.613 1.00 92.12 364 VAL A C 1
ATOM 2761 O O . VAL A 1 364 ? -1.416 3.924 -18.393 1.00 92.12 364 VAL A O 1
ATOM 2764 N N . ALA A 1 365 ? -2.324 1.989 -17.701 1.00 90.00 365 ALA A N 1
ATOM 2765 C CA . ALA A 1 365 ? -1.762 1.988 -16.351 1.00 90.00 365 ALA A CA 1
ATOM 2766 C C . ALA A 1 365 ? -0.229 2.065 -16.352 1.00 90.00 365 ALA A C 1
ATOM 2768 O O . ALA A 1 365 ? 0.351 2.818 -15.565 1.00 90.00 365 ALA A O 1
ATOM 2769 N N . SER A 1 366 ? 0.426 1.310 -17.235 1.00 90.44 366 SER A N 1
ATOM 2770 C CA . SER A 1 366 ? 1.889 1.197 -17.310 1.00 90.44 366 SER A CA 1
ATOM 2771 C C . SER A 1 366 ? 2.575 2.293 -18.138 1.00 90.44 366 SER A C 1
ATOM 2773 O O . SER A 1 366 ? 3.788 2.489 -18.000 1.00 90.44 366 SER A O 1
ATOM 2775 N N . SER A 1 367 ? 1.829 3.010 -18.988 1.00 89.44 367 SER A N 1
ATOM 2776 C CA . SER A 1 367 ? 2.412 3.908 -20.001 1.00 89.44 367 SER A CA 1
ATOM 2777 C C . SER A 1 367 ? 2.008 5.375 -19.886 1.00 89.44 367 SER A C 1
ATOM 2779 O O . SER A 1 367 ? 2.811 6.226 -20.257 1.00 89.44 367 SER A O 1
ATOM 2781 N N . CYS A 1 368 ? 0.810 5.683 -19.380 1.00 91.56 368 CYS A N 1
ATOM 2782 C CA . CYS A 1 368 ? 0.286 7.052 -19.339 1.00 91.56 368 CYS A CA 1
ATOM 2783 C C . CYS A 1 368 ? 0.477 7.717 -17.962 1.00 91.56 368 CYS A C 1
ATOM 2785 O O . CYS A 1 368 ? 0.510 7.055 -16.910 1.00 91.56 368 CYS A O 1
ATOM 2787 N N . THR A 1 369 ? 0.578 9.050 -17.958 1.00 89.94 369 THR A N 1
ATOM 2788 C CA . THR A 1 369 ? 0.581 9.850 -16.722 1.00 89.94 369 THR A CA 1
ATOM 2789 C C . THR A 1 369 ? -0.819 9.896 -16.106 1.00 89.94 369 THR A C 1
ATOM 2791 O O . THR A 1 369 ? -1.811 9.716 -16.806 1.00 89.94 369 THR A O 1
ATOM 2794 N N . ALA A 1 370 ? -0.934 10.131 -14.793 1.00 86.75 370 ALA A N 1
ATOM 2795 C CA . ALA A 1 370 ? -2.245 10.147 -14.129 1.00 86.75 370 ALA A CA 1
ATOM 2796 C C . ALA A 1 370 ? -3.220 11.159 -14.769 1.00 86.75 370 ALA A C 1
ATOM 2798 O O . ALA A 1 370 ? -4.385 10.830 -14.963 1.00 86.75 370 ALA A O 1
ATOM 2799 N N . ASP A 1 371 ? -2.722 12.327 -15.197 1.00 86.31 371 ASP A N 1
ATOM 2800 C CA . ASP A 1 371 ? -3.535 13.342 -15.876 1.00 86.31 371 ASP A CA 1
ATOM 2801 C C . ASP A 1 371 ? -4.108 12.863 -17.218 1.00 86.31 371 ASP A C 1
ATOM 2803 O O . ASP A 1 371 ? -5.274 13.110 -17.512 1.00 86.31 371 ASP A O 1
ATOM 2807 N N . GLU A 1 372 ? -3.325 12.117 -18.001 1.00 88.62 372 GLU A N 1
ATOM 2808 C CA . GLU A 1 372 ? -3.787 11.505 -19.253 1.00 88.62 372 GLU A CA 1
ATOM 2809 C C . GLU A 1 372 ? -4.813 10.393 -19.006 1.00 88.62 372 GLU A C 1
ATOM 2811 O O . GLU A 1 372 ? -5.790 10.298 -19.747 1.00 88.62 372 GLU A O 1
ATOM 2816 N N . VAL A 1 373 ? -4.614 9.573 -17.965 1.00 89.81 373 VAL A N 1
ATOM 2817 C CA . VAL A 1 373 ? -5.559 8.508 -17.582 1.00 89.81 373 VAL A CA 1
ATOM 2818 C C . VAL A 1 373 ? -6.894 9.112 -17.138 1.00 89.81 373 VAL A C 1
ATOM 2820 O O . VAL A 1 373 ? -7.942 8.674 -17.604 1.00 89.81 373 VAL A O 1
ATOM 2823 N N . SER A 1 374 ? -6.864 10.145 -16.292 1.00 87.56 374 SER A N 1
ATOM 2824 C CA . SER A 1 374 ? -8.057 10.872 -15.841 1.00 87.56 374 SER A CA 1
ATOM 2825 C C . SER A 1 374 ? -8.759 11.597 -16.998 1.00 87.56 374 SER A C 1
ATOM 2827 O O . SER A 1 374 ? -9.978 11.512 -17.126 1.00 87.56 374 SER A O 1
ATOM 2829 N N . ALA A 1 375 ? -8.006 12.229 -17.908 1.00 87.75 375 ALA A N 1
ATOM 2830 C CA . ALA A 1 375 ? -8.561 12.858 -19.109 1.00 87.75 375 ALA A CA 1
ATOM 2831 C C . ALA A 1 375 ? -9.247 11.854 -20.049 1.00 87.75 375 ALA A C 1
ATOM 2833 O O . ALA A 1 375 ? -10.321 12.140 -20.568 1.00 87.75 375 ALA A O 1
ATOM 2834 N N . PHE A 1 376 ? -8.637 10.686 -20.270 1.00 90.12 376 PHE A N 1
ATOM 2835 C CA . PHE A 1 376 ? -9.211 9.616 -21.088 1.00 90.12 376 PHE A CA 1
ATOM 2836 C C . PHE A 1 376 ? -10.459 9.005 -20.437 1.00 90.12 376 PHE A C 1
ATOM 2838 O O . PHE A 1 376 ? -11.464 8.810 -21.115 1.00 90.12 376 PHE A O 1
ATOM 2845 N N . PHE A 1 377 ? -10.425 8.782 -19.120 1.00 90.06 377 PHE A N 1
ATOM 2846 C CA . PHE A 1 377 ? -11.574 8.307 -18.352 1.00 90.06 377 PHE A CA 1
ATOM 2847 C C . PHE A 1 377 ? -12.771 9.264 -18.443 1.00 90.06 377 PHE A C 1
ATOM 2849 O O . PHE A 1 377 ? -13.874 8.831 -18.758 1.00 90.06 377 PHE A O 1
ATOM 2856 N N . LEU A 1 378 ? -12.553 10.565 -18.219 1.00 85.56 378 LEU A N 1
ATOM 2857 C CA . LEU A 1 378 ? -13.608 11.582 -18.294 1.00 85.56 378 LEU A CA 1
ATOM 2858 C C . LEU A 1 378 ? -14.204 11.712 -19.704 1.00 85.56 378 LEU A C 1
ATOM 2860 O O . LEU A 1 378 ? -15.400 11.949 -19.840 1.00 85.56 378 LEU A O 1
ATOM 2864 N N . ASP A 1 379 ? -13.392 11.536 -20.746 1.00 86.19 379 ASP A N 1
ATOM 2865 C CA . ASP A 1 379 ? -13.834 11.608 -22.141 1.00 86.19 379 ASP A CA 1
ATOM 2866 C C . ASP A 1 379 ? -14.625 10.351 -22.572 1.00 86.19 379 ASP A C 1
ATOM 2868 O O . ASP A 1 379 ? -15.615 10.465 -23.293 1.00 86.19 379 ASP A O 1
ATOM 2872 N N . LEU A 1 380 ? -14.265 9.155 -22.083 1.00 86.06 380 LEU A N 1
ATOM 2873 C CA . LEU A 1 380 ? -15.099 7.947 -22.217 1.00 86.06 380 LEU A CA 1
ATOM 2874 C C . LEU A 1 380 ? -16.417 8.077 -21.441 1.00 86.06 380 LEU A C 1
ATOM 2876 O O . LEU A 1 380 ? -17.492 7.838 -21.986 1.00 86.06 380 LEU A O 1
ATOM 2880 N N . LEU A 1 381 ? -16.345 8.496 -20.176 1.00 83.94 381 LEU A N 1
ATOM 2881 C CA . LEU A 1 381 ? -17.513 8.632 -19.309 1.00 83.94 381 LEU A CA 1
ATOM 2882 C C . LEU A 1 381 ? -18.488 9.689 -19.849 1.00 83.94 381 LEU A C 1
ATOM 2884 O O . LEU A 1 381 ? -19.696 9.477 -19.829 1.00 83.94 381 LEU A O 1
ATOM 2888 N N . GLY A 1 382 ? -17.971 10.789 -20.403 1.00 81.88 382 GLY A N 1
ATOM 2889 C CA . GLY A 1 382 ? -18.769 11.803 -21.088 1.00 81.88 382 GLY A CA 1
ATOM 2890 C C . GLY A 1 382 ? -19.504 11.265 -22.321 1.00 81.88 382 GLY A C 1
ATOM 2891 O O . GLY A 1 382 ? -20.681 11.573 -22.492 1.00 81.88 382 GLY A O 1
ATOM 2892 N N . ARG A 1 383 ? -18.863 10.425 -23.152 1.00 82.19 383 ARG A N 1
ATOM 2893 C CA . ARG A 1 383 ? -19.540 9.768 -24.290 1.00 82.19 383 ARG A CA 1
ATOM 2894 C C . ARG A 1 383 ? -20.655 8.841 -23.829 1.00 82.19 383 ARG A C 1
ATOM 2896 O O . ARG A 1 383 ? -21.767 8.945 -24.341 1.00 82.19 383 ARG A O 1
ATOM 2903 N N . TRP A 1 384 ? -20.380 8.001 -22.834 1.00 81.69 384 TRP A N 1
ATOM 2904 C CA . TRP A 1 384 ? -21.370 7.082 -22.277 1.00 81.69 384 TRP A CA 1
ATOM 2905 C C . TRP A 1 384 ? -22.574 7.806 -21.652 1.00 81.69 384 TRP A C 1
ATOM 2907 O O . TRP A 1 384 ? -23.722 7.430 -21.881 1.00 81.69 384 TRP A O 1
ATOM 2917 N N . LEU A 1 385 ? -22.346 8.895 -20.912 1.00 72.81 385 LEU A N 1
ATOM 2918 C CA . LEU A 1 385 ? -23.435 9.707 -20.354 1.00 72.81 385 LEU A CA 1
ATOM 2919 C C . LEU A 1 385 ? -24.284 10.373 -21.448 1.00 72.81 385 LEU A C 1
ATOM 2921 O O . LEU A 1 385 ? -25.498 10.468 -21.307 1.00 72.81 385 LEU A O 1
ATOM 2925 N N . VAL A 1 386 ? -23.678 10.794 -22.563 1.00 74.50 386 VAL A N 1
ATOM 2926 C CA . VAL A 1 386 ? -24.420 11.348 -23.709 1.00 74.50 386 VAL A CA 1
ATOM 2927 C C . VAL A 1 386 ? -25.207 10.269 -24.467 1.00 74.50 386 VAL A C 1
ATOM 2929 O O . VAL A 1 386 ? -26.309 10.561 -24.930 1.00 74.50 386 VAL A O 1
ATOM 2932 N N . SER A 1 387 ? -24.701 9.033 -24.578 1.00 68.25 387 SER A N 1
ATOM 2933 C CA . SER A 1 387 ? -25.450 7.934 -25.213 1.00 68.25 387 SER A CA 1
ATOM 2934 C C . SER A 1 387 ? -26.628 7.461 -24.350 1.00 68.25 387 SER A C 1
ATOM 2936 O O . SER A 1 387 ? -27.716 7.220 -24.873 1.00 68.25 387 SER A O 1
ATOM 2938 N N . THR A 1 388 ? -26.451 7.407 -23.027 1.00 61.72 388 THR A N 1
ATOM 2939 C CA . THR A 1 388 ? -27.500 7.008 -22.068 1.00 61.72 388 THR A CA 1
ATOM 2940 C C . THR A 1 388 ? -28.553 8.092 -21.824 1.00 61.72 388 THR A C 1
ATOM 2942 O O . THR A 1 388 ? -29.736 7.770 -21.738 1.00 61.72 388 THR A O 1
ATOM 2945 N N . ALA A 1 389 ? -28.182 9.378 -21.827 1.00 56.53 389 ALA A N 1
ATOM 2946 C CA . ALA A 1 389 ? -29.119 10.509 -21.750 1.00 56.53 389 ALA A CA 1
ATOM 2947 C C . ALA A 1 389 ? -29.908 10.768 -23.059 1.00 56.53 389 ALA A C 1
ATOM 2949 O O . ALA A 1 389 ? -30.540 11.814 -23.225 1.00 56.53 389 ALA A O 1
ATOM 2950 N N . GLY A 1 390 ? -29.889 9.818 -24.001 1.00 50.41 390 GLY A N 1
ATOM 2951 C CA . GLY A 1 390 ? -30.439 9.902 -25.356 1.00 50.41 390 GLY A CA 1
ATOM 2952 C C . GLY A 1 390 ? -31.965 10.029 -25.500 1.00 50.41 390 GLY A C 1
ATOM 2953 O O . GLY A 1 390 ? -32.475 9.771 -26.589 1.00 50.41 390 GLY A O 1
ATOM 2954 N N . VAL A 1 391 ? -32.706 10.448 -24.466 1.00 42.56 391 VAL A N 1
ATOM 2955 C CA . VAL A 1 391 ? -34.095 10.930 -24.587 1.00 42.56 391 VAL A CA 1
ATOM 2956 C C . VAL A 1 391 ? -34.320 12.150 -23.684 1.00 42.56 391 VAL A C 1
ATOM 2958 O O . VAL A 1 391 ? -34.676 12.020 -22.522 1.00 42.56 391 VAL A O 1
ATOM 2961 N N . SER A 1 392 ? -34.244 13.341 -24.288 1.00 37.25 392 SER A N 1
ATOM 2962 C CA . SER A 1 392 ? -34.718 14.633 -23.751 1.00 37.25 392 SER A CA 1
ATOM 2963 C C . SER A 1 392 ? -34.008 15.195 -22.506 1.00 37.25 392 SER A C 1
ATOM 2965 O O . SER A 1 392 ? -34.359 14.859 -21.388 1.00 37.25 392 SER A O 1
ATOM 2967 N N . HIS A 1 393 ? -33.168 16.220 -22.691 1.00 32.84 393 HIS A N 1
ATOM 2968 C CA . HIS A 1 393 ? -33.488 17.591 -22.248 1.00 32.84 393 HIS A CA 1
ATOM 2969 C C . HIS A 1 393 ? -32.482 18.605 -22.824 1.00 32.84 393 HIS A C 1
ATOM 2971 O O . HIS A 1 393 ? -31.270 18.438 -22.735 1.00 32.84 393 HIS A O 1
ATOM 2977 N N . ALA A 1 394 ? -32.985 19.672 -23.453 1.00 39.66 394 ALA A N 1
ATOM 2978 C CA . ALA A 1 394 ? -32.159 20.650 -24.159 1.00 39.66 394 ALA A CA 1
ATOM 2979 C C . ALA A 1 394 ? -31.968 21.949 -23.358 1.00 39.66 394 ALA A C 1
ATOM 2981 O O . ALA A 1 394 ? -32.817 22.835 -23.419 1.00 39.66 394 ALA A O 1
ATOM 2982 N N . SER A 1 395 ? -30.816 22.103 -22.696 1.00 31.14 395 SER A N 1
ATOM 2983 C CA . SER A 1 395 ? -30.265 23.412 -22.289 1.00 31.14 395 SER A CA 1
ATOM 2984 C C . SER A 1 395 ? -28.848 23.274 -21.718 1.00 31.14 395 SER A C 1
ATOM 2986 O O . SER A 1 395 ? -28.691 22.594 -20.712 1.00 31.14 395 SER A O 1
ATOM 2988 N N . GLY A 1 396 ? -27.832 23.955 -22.282 1.00 32.25 396 GLY A N 1
ATOM 2989 C CA . GLY A 1 396 ? -26.550 24.113 -21.557 1.00 32.25 396 GLY A CA 1
ATOM 2990 C C . GLY A 1 396 ? -25.211 24.201 -22.306 1.00 32.25 396 GLY A C 1
ATOM 2991 O O . GLY A 1 396 ? -24.200 24.279 -21.630 1.00 32.25 396 GLY A O 1
ATOM 2992 N N . GLN A 1 397 ? -25.160 24.222 -23.645 1.00 37.94 397 GLN A N 1
ATOM 2993 C CA . GLN A 1 397 ? -23.945 24.513 -24.449 1.00 37.94 397 GLN A CA 1
ATOM 2994 C C . GLN A 1 397 ? -22.614 23.819 -24.048 1.00 37.94 397 GLN A C 1
ATOM 2996 O O . GLN A 1 397 ? -21.745 24.424 -23.422 1.00 37.94 397 GLN A O 1
ATOM 3001 N N . ILE A 1 398 ? -22.332 22.662 -24.657 1.00 27.25 398 ILE A N 1
ATOM 3002 C CA . ILE A 1 398 ? -20.994 22.409 -25.223 1.00 27.25 398 ILE A CA 1
ATOM 3003 C C . ILE A 1 398 ? -21.184 22.057 -26.701 1.00 27.25 398 ILE A C 1
ATOM 3005 O O . ILE A 1 398 ? -21.839 21.077 -27.041 1.00 27.25 398 ILE A O 1
ATOM 3009 N N . LEU A 1 399 ? -20.646 22.893 -27.593 1.00 38.00 399 LEU A N 1
ATOM 3010 C CA . LEU A 1 399 ? -20.659 22.651 -29.036 1.00 38.00 399 LEU A CA 1
ATOM 3011 C C . LEU A 1 399 ? -19.546 21.662 -29.403 1.00 38.00 399 LEU A C 1
ATOM 3013 O O . LEU A 1 399 ? -18.378 22.042 -29.458 1.00 38.00 399 LEU A O 1
ATOM 3017 N N . VAL A 1 400 ? -19.921 20.428 -29.732 1.00 30.53 400 VAL A N 1
ATOM 3018 C CA . VAL A 1 400 ? -19.091 19.500 -30.514 1.00 30.53 400 VAL A CA 1
ATOM 3019 C C . VAL A 1 400 ? -19.875 19.140 -31.775 1.00 30.53 400 VAL A C 1
ATOM 3021 O O . VAL A 1 400 ? -21.090 18.961 -31.720 1.00 30.53 400 VAL A O 1
ATOM 3024 N N . HIS A 1 401 ? -19.207 19.130 -32.930 1.00 30.44 401 HIS A N 1
ATOM 3025 C CA . HIS A 1 401 ? -19.854 18.866 -34.215 1.00 30.44 401 HIS A CA 1
ATOM 3026 C C . HIS A 1 401 ? -20.482 17.467 -34.254 1.00 30.44 401 HIS A C 1
ATOM 3028 O O . HIS A 1 401 ? -19.814 16.479 -33.962 1.00 30.44 401 HIS A O 1
ATOM 3034 N N . GLN A 1 402 ? -21.745 17.398 -34.677 1.00 31.81 402 GLN A N 1
ATOM 3035 C CA . GLN A 1 402 ? -22.339 16.163 -35.175 1.00 31.81 402 GLN A CA 1
ATOM 3036 C C . GLN A 1 402 ? -21.764 15.879 -36.568 1.00 31.81 402 GLN A C 1
ATOM 3038 O O . GLN A 1 402 ? -21.940 16.691 -37.476 1.00 31.81 402 GLN A O 1
ATOM 3043 N N . GLU A 1 403 ? -21.124 14.726 -36.744 1.00 31.53 403 GLU A N 1
ATOM 3044 C CA . GLU A 1 403 ? -21.043 14.076 -38.054 1.00 31.53 403 GLU A CA 1
ATOM 3045 C C . GLU A 1 403 ? -22.116 12.980 -38.094 1.00 31.53 403 GLU A C 1
ATOM 3047 O O . GLU A 1 403 ? -22.183 12.116 -37.219 1.00 31.53 403 GLU A O 1
ATOM 3052 N N . GLU A 1 404 ? -23.013 13.061 -39.077 1.00 34.41 404 GLU A N 1
ATOM 3053 C CA . GLU A 1 404 ? -24.119 12.118 -39.248 1.00 34.41 404 GLU A CA 1
ATOM 3054 C C . GLU A 1 404 ? -23.601 10.786 -39.814 1.00 34.41 404 GLU A C 1
ATOM 3056 O O . GLU A 1 404 ? -23.030 10.742 -40.904 1.00 34.41 404 GLU A O 1
ATOM 3061 N N . GLY A 1 405 ? -23.830 9.684 -39.094 1.00 29.50 405 GLY A N 1
ATOM 3062 C CA . GLY A 1 405 ? -23.325 8.361 -39.472 1.00 29.50 405 GLY A CA 1
ATOM 3063 C C . GLY A 1 405 ? -24.112 7.212 -38.844 1.00 29.50 405 GLY A C 1
ATOM 3064 O O . GLY A 1 405 ? -23.572 6.445 -38.054 1.00 29.50 405 GLY A O 1
ATOM 3065 N N . SER A 1 406 ? -25.401 7.084 -39.170 1.00 33.91 406 SER A N 1
ATOM 3066 C CA . SER A 1 406 ? -26.248 5.999 -38.656 1.00 33.91 406 SER A CA 1
ATOM 3067 C C . SER A 1 406 ? -25.871 4.639 -39.271 1.00 33.91 406 SER A C 1
ATOM 3069 O O . SER A 1 406 ? -26.322 4.304 -40.370 1.00 33.91 406 SER A O 1
ATOM 3071 N N . GLY A 1 407 ? -25.070 3.849 -38.553 1.00 32.72 407 GLY A N 1
ATOM 3072 C CA . GLY A 1 407 ? -24.704 2.471 -38.899 1.00 32.72 407 GLY A CA 1
ATOM 3073 C C . GLY A 1 407 ? -24.921 1.492 -37.733 1.00 32.72 407 GLY A C 1
ATOM 3074 O O . GLY A 1 407 ? -25.039 1.922 -36.585 1.00 32.72 407 GLY A O 1
ATOM 3075 N N . PRO A 1 408 ? -24.961 0.170 -37.993 1.00 38.19 408 PRO A N 1
ATOM 3076 C CA . PRO A 1 408 ? -25.233 -0.859 -36.979 1.00 38.19 408 PRO A CA 1
ATOM 3077 C C . PRO A 1 408 ? -24.091 -1.089 -35.965 1.00 38.19 408 PRO A C 1
ATOM 3079 O O . PRO A 1 408 ? -24.190 -1.987 -35.137 1.00 38.19 408 PRO A O 1
ATOM 3082 N N . GLU A 1 409 ? -23.013 -0.302 -36.016 1.00 45.16 409 GLU A N 1
ATOM 3083 C CA . GLU A 1 409 ? -21.817 -0.459 -35.173 1.00 45.16 409 GLU A CA 1
ATOM 3084 C C . GLU A 1 409 ? -21.947 0.186 -33.777 1.00 45.16 409 GLU A C 1
ATOM 3086 O O . GLU A 1 409 ? -21.169 -0.146 -32.883 1.00 45.16 409 GLU A O 1
ATOM 3091 N N . MET A 1 410 ? -22.936 1.066 -33.548 1.00 50.44 410 MET A N 1
ATOM 3092 C CA . MET A 1 410 ? -23.063 1.806 -32.275 1.00 50.44 410 MET A CA 1
ATOM 3093 C C . MET A 1 410 ? -23.175 0.918 -31.017 1.00 50.44 410 MET A C 1
ATOM 3095 O O . MET A 1 410 ? -22.374 1.128 -30.107 1.00 50.44 410 MET A O 1
ATOM 3099 N N . PRO A 1 411 ? -24.036 -0.127 -30.954 1.00 62.16 411 PRO A N 1
ATOM 3100 C CA . PRO A 1 411 ? -24.182 -0.936 -29.735 1.00 62.16 411 PRO A CA 1
ATOM 3101 C C . PRO A 1 411 ? -22.881 -1.625 -29.311 1.00 62.16 411 PRO A C 1
ATOM 3103 O O . PRO A 1 411 ? -22.665 -1.900 -28.134 1.00 62.16 411 PRO A O 1
ATOM 3106 N N . MET A 1 412 ? -22.013 -1.909 -30.286 1.00 65.06 412 MET A N 1
ATOM 3107 C CA . MET A 1 412 ? -20.733 -2.561 -30.053 1.00 65.06 412 MET A CA 1
ATOM 3108 C C . MET A 1 412 ? -19.683 -1.621 -29.484 1.00 65.06 412 MET A C 1
ATOM 3110 O O . MET A 1 412 ? -18.948 -1.995 -28.569 1.00 65.06 412 MET A O 1
ATOM 3114 N N . ARG A 1 413 ? -19.632 -0.396 -30.005 1.00 72.12 413 ARG A N 1
ATOM 3115 C CA . ARG A 1 413 ? -18.767 0.652 -29.475 1.00 72.12 413 ARG A CA 1
ATOM 3116 C C . ARG A 1 413 ? -19.105 0.933 -28.012 1.00 72.12 413 ARG A C 1
ATOM 3118 O O . ARG A 1 413 ? -18.214 0.870 -27.169 1.00 72.12 413 ARG A O 1
ATOM 3125 N N . ASP A 1 414 ? -20.383 1.160 -27.718 1.00 73.31 414 ASP A N 1
ATOM 3126 C CA . ASP A 1 414 ? -20.863 1.511 -26.378 1.00 73.31 414 ASP A CA 1
ATOM 3127 C C . ASP A 1 414 ? -20.528 0.411 -25.354 1.00 73.31 414 ASP A C 1
ATOM 3129 O O . ASP A 1 414 ? -20.028 0.689 -24.265 1.00 73.31 414 ASP A O 1
ATOM 3133 N N . LEU A 1 415 ? -20.717 -0.856 -25.733 1.00 78.06 415 LEU A N 1
ATOM 3134 C CA . LEU A 1 415 ? -20.406 -2.027 -24.909 1.00 78.06 415 LEU A CA 1
ATOM 3135 C C . LEU A 1 415 ? -18.894 -2.185 -24.636 1.00 78.06 415 LEU A C 1
ATOM 3137 O O . LEU A 1 415 ? -18.507 -2.552 -23.524 1.00 78.06 415 LEU A O 1
ATOM 3141 N N . CYS A 1 416 ? -18.028 -1.856 -25.601 1.00 82.62 416 CYS A N 1
ATOM 3142 C CA . CYS A 1 416 ? -16.581 -1.782 -25.377 1.00 82.62 416 CYS A CA 1
ATOM 3143 C C . CYS A 1 416 ? -16.186 -0.590 -24.484 1.00 82.62 416 CYS A C 1
ATOM 3145 O O . CYS A 1 416 ? -15.370 -0.761 -23.578 1.00 82.62 416 CYS A O 1
ATOM 3147 N N . GLU A 1 417 ? -16.767 0.597 -24.695 1.00 86.19 417 GLU A N 1
ATOM 3148 C CA . GLU A 1 417 ? -16.506 1.789 -23.871 1.00 86.19 417 GLU A CA 1
ATOM 3149 C C . GLU A 1 417 ? -16.910 1.549 -22.398 1.00 86.19 417 GLU A C 1
ATOM 3151 O O . GLU A 1 417 ? -16.120 1.835 -21.495 1.00 86.19 417 GLU A O 1
ATOM 3156 N N . VAL A 1 418 ? -18.062 0.912 -22.143 1.00 83.81 418 VAL A N 1
ATOM 3157 C CA . VAL A 1 418 ? -18.512 0.505 -20.794 1.00 83.81 418 VAL A CA 1
ATOM 3158 C C . VAL A 1 418 ? -17.585 -0.532 -20.155 1.00 83.81 418 VAL A C 1
ATOM 3160 O O . VAL A 1 418 ? -17.210 -0.378 -18.990 1.00 83.81 418 VAL A O 1
ATOM 3163 N N . ALA A 1 419 ? -17.173 -1.568 -20.895 1.00 84.88 419 ALA A N 1
ATOM 3164 C CA . ALA A 1 419 ? -16.258 -2.586 -20.373 1.00 84.88 419 ALA A CA 1
ATOM 3165 C C . ALA A 1 419 ? -14.916 -1.972 -19.930 1.00 84.88 419 ALA A C 1
ATOM 3167 O O . ALA A 1 419 ? -14.396 -2.306 -18.863 1.00 84.88 419 ALA A O 1
ATOM 3168 N N . ILE A 1 420 ? -14.387 -1.018 -20.704 1.00 89.69 420 ILE A N 1
ATOM 3169 C CA . ILE A 1 420 ? -13.162 -0.284 -20.363 1.00 89.69 420 ILE A CA 1
ATOM 3170 C C . ILE A 1 420 ? -13.385 0.623 -19.147 1.00 89.69 420 ILE A C 1
ATOM 3172 O O . ILE A 1 420 ? -12.567 0.591 -18.230 1.00 89.69 420 ILE A O 1
ATOM 3176 N N . LEU A 1 421 ? -14.483 1.388 -19.090 1.00 87.56 421 LEU A N 1
ATOM 3177 C CA . LEU A 1 421 ? -14.815 2.242 -17.939 1.00 87.56 421 LEU A CA 1
ATOM 3178 C C . LEU A 1 421 ? -14.881 1.440 -16.631 1.00 87.56 421 LEU A C 1
ATOM 3180 O O . LEU A 1 421 ? -14.259 1.832 -15.640 1.00 87.56 421 LEU A O 1
ATOM 3184 N N . HIS A 1 422 ? -15.556 0.287 -16.647 1.00 84.06 422 HIS A N 1
ATOM 3185 C CA . HIS A 1 422 ? -15.623 -0.619 -15.501 1.00 84.06 422 HIS A CA 1
ATOM 3186 C C . HIS A 1 422 ? -14.227 -1.120 -15.094 1.00 84.06 422 HIS A C 1
ATOM 3188 O O . HIS A 1 422 ? -13.845 -1.020 -13.927 1.00 84.06 422 HIS A O 1
ATOM 3194 N N . LYS A 1 423 ? -13.410 -1.580 -16.054 1.00 87.31 423 LYS A N 1
ATOM 3195 C CA . LYS A 1 423 ? -12.036 -2.033 -15.774 1.00 87.31 423 LYS A CA 1
ATOM 3196 C C . LYS A 1 423 ? -11.106 -0.920 -15.284 1.00 87.31 423 LYS A C 1
ATOM 3198 O O . LYS A 1 423 ? -10.230 -1.194 -14.462 1.00 87.31 423 LYS A O 1
ATOM 3203 N N . MET A 1 424 ? -11.296 0.327 -15.714 1.00 88.69 424 MET A N 1
ATOM 3204 C CA . MET A 1 424 ? -10.540 1.478 -15.201 1.00 88.69 424 MET A CA 1
ATOM 3205 C C . MET A 1 424 ? -10.881 1.791 -13.738 1.00 88.69 424 MET A C 1
ATOM 3207 O O . MET A 1 424 ? -9.961 2.045 -12.956 1.00 88.69 424 MET A O 1
ATOM 3211 N N . LEU A 1 425 ? -12.167 1.737 -13.364 1.00 83.25 425 LEU A N 1
ATOM 3212 C CA . LEU A 1 425 ? -12.629 1.901 -11.978 1.00 83.25 425 LEU A CA 1
ATOM 3213 C C . LEU A 1 425 ? -12.098 0.788 -11.061 1.00 83.25 425 LEU A C 1
ATOM 3215 O O . LEU A 1 425 ? -11.639 1.075 -9.958 1.00 83.25 425 LEU A O 1
ATOM 3219 N N . GLU A 1 426 ? -12.119 -0.460 -11.537 1.00 82.50 426 GLU A N 1
ATOM 3220 C CA . GLU A 1 426 ? -11.664 -1.643 -10.797 1.00 82.50 426 GLU A CA 1
ATOM 3221 C C . GLU A 1 426 ? -10.138 -1.653 -10.575 1.00 82.50 426 GLU A C 1
ATOM 3223 O O . GLU A 1 426 ? -9.672 -1.870 -9.457 1.00 82.50 426 GLU A O 1
ATOM 3228 N N . SER A 1 427 ? -9.343 -1.403 -11.625 1.00 83.88 427 SER A N 1
ATOM 3229 C CA . SER A 1 427 ? -7.897 -1.697 -11.610 1.00 83.88 427 SER A CA 1
ATOM 3230 C C . SER A 1 427 ? -6.960 -0.486 -11.515 1.00 83.88 427 SER A C 1
ATOM 3232 O O . SER A 1 427 ? -5.806 -0.654 -11.113 1.00 83.88 427 SER A O 1
ATOM 3234 N N . ILE A 1 428 ? -7.411 0.740 -11.826 1.00 87.19 428 ILE A N 1
ATOM 3235 C CA . ILE A 1 428 ? -6.581 1.959 -11.698 1.00 87.19 428 ILE A CA 1
ATOM 3236 C C . ILE A 1 428 ? -7.239 3.118 -10.907 1.00 87.19 428 ILE A C 1
ATOM 3238 O O . ILE A 1 428 ? -7.002 4.287 -11.246 1.00 87.19 428 ILE A O 1
ATOM 3242 N N . PRO A 1 429 ? -7.998 2.869 -9.819 1.00 79.94 429 PRO A N 1
ATOM 3243 C CA . PRO A 1 429 ? -8.772 3.904 -9.123 1.00 79.94 429 PRO A CA 1
ATOM 3244 C C . PRO A 1 429 ? -7.940 5.143 -8.744 1.00 79.94 429 PRO A C 1
ATOM 3246 O O . PRO A 1 429 ? -8.358 6.279 -8.956 1.00 79.94 429 PRO A O 1
ATOM 3249 N N . THR A 1 430 ? -6.705 4.955 -8.271 1.00 78.75 430 THR A N 1
ATOM 3250 C CA . THR A 1 430 ? -5.837 6.051 -7.801 1.00 78.75 430 THR A CA 1
ATOM 3251 C C . THR A 1 430 ? -5.394 7.036 -8.888 1.00 78.75 430 THR A C 1
ATOM 3253 O O . THR A 1 430 ? -5.088 8.184 -8.564 1.00 78.75 430 THR A O 1
ATOM 3256 N N . LYS A 1 431 ? -5.358 6.636 -10.171 1.00 81.12 431 LYS A N 1
ATOM 3257 C CA . LYS A 1 431 ? -4.971 7.536 -11.275 1.00 81.12 431 LYS A CA 1
ATOM 3258 C C . LYS A 1 431 ? -6.140 8.352 -11.827 1.00 81.12 431 LYS A C 1
ATOM 3260 O O . LYS A 1 431 ? -5.894 9.400 -12.414 1.00 81.12 431 LYS A O 1
ATOM 3265 N N . LEU A 1 432 ? -7.387 7.923 -11.616 1.00 80.25 432 LEU A N 1
ATOM 3266 C CA . LEU A 1 432 ? -8.577 8.628 -12.117 1.00 80.25 432 LEU A CA 1
ATOM 3267 C C . LEU A 1 432 ? -8.785 9.987 -11.424 1.00 80.25 432 LEU A C 1
ATOM 3269 O O . LEU A 1 432 ? -9.342 10.913 -12.010 1.00 80.25 432 LEU A O 1
ATOM 3273 N N . ILE A 1 433 ? -8.285 10.120 -10.193 1.00 73.00 433 ILE A N 1
ATOM 3274 C CA . ILE A 1 433 ? -8.533 11.243 -9.275 1.00 73.00 433 ILE A CA 1
ATOM 3275 C C . ILE A 1 433 ? -7.639 12.465 -9.570 1.00 73.00 433 ILE A C 1
ATOM 3277 O O . ILE A 1 433 ? -7.763 13.487 -8.905 1.00 73.00 433 ILE A O 1
ATOM 3281 N N . SER A 1 434 ? -6.732 12.432 -10.555 1.00 78.56 434 SER A N 1
ATOM 3282 C CA . SER A 1 434 ? -5.832 13.580 -10.785 1.00 78.56 434 SER A CA 1
ATOM 3283 C C . SER A 1 434 ? -6.570 14.869 -11.174 1.00 78.56 434 SER A C 1
ATOM 3285 O O . SER A 1 434 ? -6.069 15.955 -10.895 1.00 78.56 434 SER A O 1
ATOM 3287 N N . ARG A 1 435 ? -7.766 14.760 -11.772 1.00 77.44 435 ARG A N 1
ATOM 3288 C CA . ARG A 1 435 ? -8.654 15.885 -12.112 1.00 77.44 435 ARG A CA 1
ATOM 3289 C C . ARG A 1 435 ? -9.903 15.921 -11.230 1.00 77.44 435 ARG A C 1
ATOM 3291 O O . ARG A 1 435 ? -11.024 15.948 -11.734 1.00 77.44 435 ARG A O 1
ATOM 3298 N N . VAL A 1 436 ? -9.690 15.936 -9.910 1.00 75.56 436 VAL A N 1
ATOM 3299 C CA . VAL A 1 436 ? -10.745 15.930 -8.876 1.00 75.56 436 VAL A CA 1
ATOM 3300 C C . VAL A 1 436 ? -11.910 16.871 -9.208 1.00 75.56 436 VAL A C 1
ATOM 3302 O O . VAL A 1 436 ? -13.060 16.462 -9.124 1.00 75.56 436 VAL A O 1
ATOM 3305 N N . GLU A 1 437 ? -11.621 18.109 -9.621 1.00 75.75 437 GLU A N 1
ATOM 3306 C CA . GLU A 1 437 ? -12.640 19.126 -9.919 1.00 75.75 437 GLU A CA 1
ATOM 3307 C C . GLU A 1 437 ? -13.590 18.705 -11.050 1.00 75.75 437 GLU A C 1
ATOM 3309 O O . GLU A 1 437 ? -14.798 18.856 -10.909 1.00 75.75 437 GLU A O 1
ATOM 3314 N N . GLN A 1 438 ? -13.071 18.122 -12.136 1.00 77.62 438 GLN A N 1
ATOM 3315 C CA . GLN A 1 438 ? -13.882 17.694 -13.285 1.00 77.62 438 GLN A CA 1
ATOM 3316 C C . GLN A 1 438 ? -14.713 16.446 -12.958 1.00 77.62 438 GLN A C 1
ATOM 3318 O O . GLN A 1 438 ? -15.868 16.353 -13.364 1.00 77.62 438 GLN A O 1
ATOM 3323 N N . VAL A 1 439 ? -14.151 15.515 -12.176 1.00 79.81 439 VAL A N 1
ATOM 3324 C CA . VAL A 1 439 ? -14.893 14.353 -11.656 1.00 79.81 439 VAL A CA 1
ATOM 3325 C C . VAL A 1 439 ? -16.025 14.817 -10.736 1.00 79.81 439 VAL A C 1
ATOM 3327 O O . VAL A 1 439 ? -17.154 14.358 -10.875 1.00 79.81 439 VAL A O 1
ATOM 3330 N N . LEU A 1 440 ? -15.754 15.761 -9.829 1.00 78.56 440 LEU A N 1
ATOM 3331 C CA . LEU A 1 440 ? -16.757 16.301 -8.912 1.00 78.56 440 LEU A CA 1
ATOM 3332 C C . LEU A 1 440 ? -17.839 17.107 -9.629 1.00 78.56 440 LEU A C 1
ATOM 3334 O O . LEU A 1 440 ? -19.001 16.948 -9.281 1.00 78.56 440 LEU A O 1
ATOM 3338 N N . GLU A 1 441 ? -17.507 17.935 -10.622 1.00 80.62 441 GLU A N 1
ATOM 3339 C CA . GLU A 1 441 ? -18.514 18.662 -11.410 1.00 80.62 441 GLU A CA 1
ATOM 3340 C C . GLU A 1 441 ? -19.450 17.706 -12.161 1.00 80.62 441 GLU A C 1
ATOM 3342 O O . GLU A 1 441 ? -20.661 17.922 -12.167 1.00 80.62 441 GLU A O 1
ATOM 3347 N N . LEU A 1 442 ? -18.917 16.609 -12.709 1.00 80.00 442 LEU A N 1
ATOM 3348 C CA . LEU A 1 442 ? -19.717 15.576 -13.365 1.00 80.00 442 LEU A CA 1
ATOM 3349 C C . LEU A 1 442 ? -20.622 14.826 -12.375 1.00 80.00 442 LEU A C 1
ATOM 3351 O O . LEU A 1 442 ? -21.813 14.660 -12.629 1.00 80.00 442 LEU A O 1
ATOM 3355 N N . VAL A 1 443 ? -20.084 14.426 -11.219 1.00 83.94 443 VAL A N 1
ATOM 3356 C CA . VAL A 1 443 ? -20.860 13.772 -10.152 1.00 83.94 443 VAL A CA 1
ATOM 3357 C C . VAL A 1 443 ? -21.934 14.712 -9.588 1.00 83.94 443 VAL A C 1
ATOM 3359 O O . VAL A 1 443 ? -23.054 14.266 -9.369 1.00 83.94 443 VAL A O 1
ATOM 3362 N N . CYS A 1 444 ? -21.650 16.010 -9.424 1.00 83.44 444 CYS A N 1
ATOM 3363 C CA . CYS A 1 444 ? -22.654 17.009 -9.031 1.00 83.44 444 CYS A CA 1
ATOM 3364 C C . CYS A 1 444 ? -23.777 17.139 -10.067 1.00 83.44 444 CYS A C 1
ATOM 3366 O O . CYS A 1 444 ? -24.909 17.399 -9.687 1.00 83.44 444 CYS A O 1
ATOM 3368 N N . HIS A 1 445 ? -23.482 16.982 -11.362 1.00 82.69 445 HIS A N 1
ATOM 3369 C CA . HIS A 1 445 ? -24.497 17.073 -12.412 1.00 82.69 445 HIS A CA 1
ATOM 3370 C C . HIS A 1 445 ? -25.409 15.836 -12.464 1.00 82.69 445 HIS A C 1
ATOM 3372 O O . HIS A 1 445 ? -26.605 15.969 -12.713 1.00 82.69 445 HIS A O 1
ATOM 3378 N N . ILE A 1 446 ? -24.857 14.646 -12.197 1.00 82.62 446 ILE A N 1
ATOM 3379 C CA . ILE A 1 446 ? -25.623 13.391 -12.113 1.00 82.62 446 ILE A CA 1
ATOM 3380 C C . ILE A 1 446 ? -26.461 13.338 -10.829 1.00 82.62 446 ILE A C 1
ATOM 3382 O O . ILE A 1 446 ? -27.622 12.940 -10.867 1.00 82.62 446 ILE A O 1
ATOM 3386 N N . LEU A 1 447 ? -25.881 13.746 -9.696 1.00 83.75 447 LEU A N 1
ATOM 3387 C CA . LEU A 1 447 ? -26.532 13.754 -8.381 1.00 83.75 447 LEU A CA 1
ATOM 3388 C C . LEU A 1 447 ? -27.320 15.049 -8.106 1.00 83.75 447 LEU A C 1
ATOM 3390 O O . LEU A 1 447 ? -27.570 15.375 -6.947 1.00 83.75 447 LEU A O 1
ATOM 3394 N N . ASP A 1 448 ? -27.692 15.798 -9.148 1.00 84.50 448 ASP A N 1
ATOM 3395 C CA . ASP A 1 448 ? -28.510 17.003 -9.009 1.00 84.50 448 ASP A CA 1
ATOM 3396 C C . ASP A 1 448 ? -29.940 16.618 -8.570 1.00 84.50 448 ASP A C 1
ATOM 3398 O O . ASP A 1 448 ? -30.597 15.855 -9.291 1.00 84.50 448 ASP A O 1
ATOM 3402 N N . PRO A 1 449 ? -30.451 17.120 -7.423 1.00 79.38 449 PRO A N 1
ATOM 3403 C CA . PRO A 1 449 ? -31.808 16.843 -6.947 1.00 79.38 449 PRO A CA 1
ATOM 3404 C C . PRO A 1 449 ? -32.910 17.072 -7.987 1.00 79.38 449 PRO A C 1
ATOM 3406 O O . PRO A 1 449 ? -33.931 16.391 -7.945 1.00 79.38 449 PRO A O 1
ATOM 3409 N N . GLU A 1 450 ? -32.723 18.006 -8.927 1.00 78.75 450 GLU A N 1
ATOM 3410 C CA . GLU A 1 450 ? -33.714 18.285 -9.977 1.00 78.75 450 GLU A CA 1
ATOM 3411 C C . GLU A 1 450 ? -33.801 17.167 -11.037 1.00 78.75 450 GLU A C 1
ATOM 3413 O O . GLU A 1 450 ? -34.838 17.017 -11.680 1.00 78.75 450 GLU A O 1
ATOM 3418 N N . ASN A 1 451 ? -32.746 16.357 -11.198 1.00 75.06 451 ASN A N 1
ATOM 3419 C CA . ASN A 1 451 ? -32.658 15.286 -12.202 1.00 75.06 451 ASN A CA 1
ATOM 3420 C C . ASN A 1 451 ? -32.653 13.867 -11.601 1.00 75.06 451 ASN A C 1
ATOM 3422 O O . ASN A 1 451 ? -32.747 12.892 -12.347 1.00 75.06 451 ASN A O 1
ATOM 3426 N N . LEU A 1 452 ? -32.540 13.737 -10.277 1.00 79.38 452 LEU A N 1
ATOM 3427 C CA . LEU A 1 452 ? -32.286 12.482 -9.558 1.00 79.38 452 LEU A CA 1
ATOM 3428 C C . LEU A 1 452 ? -33.286 11.355 -9.880 1.00 79.38 452 LEU A C 1
ATOM 3430 O O . LEU A 1 452 ? -32.900 10.196 -10.034 1.00 79.38 452 LEU A O 1
ATOM 3434 N N . GLU A 1 453 ? -34.573 11.689 -10.007 1.00 72.06 453 GLU A N 1
ATOM 3435 C CA . GLU A 1 453 ? -35.633 10.720 -10.323 1.00 72.06 453 GLU A CA 1
ATOM 3436 C C . GLU A 1 453 ? -35.566 10.205 -11.770 1.00 72.06 453 GLU A C 1
ATOM 3438 O O . GLU A 1 453 ? -36.001 9.086 -12.036 1.00 72.06 453 GLU A O 1
ATOM 3443 N N . ALA A 1 454 ? -34.995 10.991 -12.689 1.00 73.19 454 ALA A N 1
ATOM 3444 C CA . ALA A 1 454 ? -34.877 10.657 -14.107 1.00 73.19 454 ALA A CA 1
ATOM 3445 C C . ALA A 1 454 ? -33.611 9.845 -14.448 1.00 73.19 454 ALA A C 1
ATOM 3447 O O . ALA A 1 454 ? -33.502 9.337 -15.565 1.00 73.19 454 ALA A O 1
ATOM 3448 N N . GLN A 1 455 ? -32.656 9.716 -13.518 1.00 78.62 455 GLN A N 1
ATOM 3449 C CA . GLN A 1 455 ? -31.406 8.989 -13.757 1.00 78.62 455 GLN A CA 1
ATOM 3450 C C . GLN A 1 455 ? -31.566 7.463 -13.588 1.00 78.62 455 GLN A C 1
ATOM 3452 O O . GLN A 1 455 ? -32.155 7.015 -12.592 1.00 78.62 455 GLN A O 1
ATOM 3457 N N . PRO A 1 456 ? -30.998 6.648 -14.505 1.00 78.75 456 PRO A N 1
ATOM 3458 C CA . PRO A 1 456 ? -30.910 5.198 -14.345 1.00 78.75 456 PRO A CA 1
ATOM 3459 C C . PRO A 1 456 ? -30.072 4.799 -13.126 1.00 78.75 456 PRO A C 1
ATOM 3461 O O . PRO A 1 456 ? -29.089 5.463 -12.789 1.00 78.75 456 PRO A O 1
ATOM 3464 N N . ASP A 1 457 ? -30.402 3.656 -12.524 1.00 78.50 457 ASP A N 1
ATOM 3465 C CA . ASP A 1 457 ? -29.669 3.113 -11.373 1.00 78.50 457 ASP A CA 1
ATOM 3466 C C . ASP A 1 457 ? -28.182 2.872 -11.678 1.00 78.50 457 ASP A C 1
ATOM 3468 O O . ASP A 1 457 ? -27.329 3.221 -10.862 1.00 78.50 457 ASP A O 1
ATOM 3472 N N . ASP A 1 458 ? -27.852 2.405 -12.887 1.00 75.44 458 ASP A N 1
ATOM 3473 C CA . ASP A 1 458 ? -26.468 2.208 -13.342 1.00 75.44 458 ASP A CA 1
ATOM 3474 C C . ASP A 1 458 ? -25.651 3.517 -13.328 1.00 75.44 458 ASP A C 1
ATOM 3476 O O . ASP A 1 458 ? -24.489 3.545 -12.915 1.00 75.44 458 ASP A O 1
ATOM 3480 N N . VAL A 1 459 ? -26.265 4.630 -13.746 1.00 78.69 459 VAL A N 1
ATOM 3481 C CA . VAL A 1 459 ? -25.627 5.958 -13.803 1.00 78.69 459 VAL A CA 1
ATOM 3482 C C . VAL A 1 459 ? -25.382 6.497 -12.392 1.00 78.69 459 VAL A C 1
ATOM 3484 O O . VAL A 1 459 ? -24.304 7.022 -12.096 1.00 78.69 459 VAL A O 1
ATOM 3487 N N . LEU A 1 460 ? -26.349 6.307 -11.492 1.00 84.06 460 LEU A N 1
ATOM 3488 C CA . LEU A 1 460 ? -26.230 6.676 -10.082 1.00 84.06 460 LEU A CA 1
ATOM 3489 C C . LEU A 1 460 ? -25.180 5.819 -9.356 1.00 84.06 460 LEU A C 1
ATOM 3491 O O . LEU A 1 460 ? -24.376 6.359 -8.595 1.00 84.06 460 LEU A O 1
ATOM 3495 N N . ALA A 1 461 ? -25.115 4.512 -9.626 1.00 82.00 461 ALA A N 1
ATOM 3496 C CA . ALA A 1 461 ? -24.106 3.615 -9.063 1.00 82.00 461 ALA A CA 1
ATOM 3497 C C . ALA A 1 461 ? -22.676 4.012 -9.481 1.00 82.00 461 ALA A C 1
ATOM 3499 O O . ALA A 1 461 ? -21.769 4.046 -8.640 1.00 82.00 461 ALA A O 1
ATOM 3500 N N . VAL A 1 462 ? -22.471 4.398 -10.748 1.00 80.00 462 VAL A N 1
ATOM 3501 C CA . VAL A 1 462 ? -21.190 4.945 -11.233 1.00 80.00 462 VAL A CA 1
ATOM 3502 C C . VAL A 1 462 ? -20.859 6.277 -10.547 1.00 80.00 462 VAL A C 1
ATOM 3504 O O . VAL A 1 462 ? -19.730 6.458 -10.083 1.00 80.00 462 VAL A O 1
ATOM 3507 N N . ALA A 1 463 ? -21.826 7.189 -10.409 1.00 83.44 463 ALA A N 1
ATOM 3508 C CA . ALA A 1 463 ? -21.616 8.475 -9.741 1.00 83.44 463 ALA A CA 1
ATOM 3509 C C . ALA A 1 463 ? -21.262 8.326 -8.251 1.00 83.44 463 ALA A C 1
ATOM 3511 O O . ALA A 1 463 ? -20.323 8.971 -7.780 1.00 83.44 463 ALA A O 1
ATOM 3512 N N . LEU A 1 464 ? -21.938 7.434 -7.515 1.00 85.88 464 LEU A N 1
ATOM 3513 C CA . LEU A 1 464 ? -21.595 7.122 -6.122 1.00 85.88 464 LEU A CA 1
ATOM 3514 C C . LEU A 1 464 ? -20.225 6.442 -6.003 1.00 85.88 464 LEU A C 1
ATOM 3516 O O . LEU A 1 464 ? -19.467 6.757 -5.086 1.00 85.88 464 LEU A O 1
ATOM 3520 N N . SER A 1 465 ? -19.863 5.562 -6.940 1.00 84.12 465 SER A N 1
ATOM 3521 C CA . SER A 1 465 ? -18.542 4.916 -6.966 1.00 84.12 465 SER A CA 1
ATOM 3522 C C . SER A 1 465 ? -17.413 5.932 -7.177 1.00 84.12 465 SER A C 1
ATOM 3524 O O . SER A 1 465 ? -16.395 5.891 -6.483 1.00 84.12 465 SER A O 1
ATOM 3526 N N . LEU A 1 466 ? -17.616 6.900 -8.076 1.00 82.81 466 LEU A N 1
ATOM 3527 C CA . LEU A 1 466 ? -16.695 8.020 -8.285 1.00 82.81 466 LEU A CA 1
ATOM 3528 C C . LEU A 1 466 ? -16.630 8.959 -7.080 1.00 82.81 466 LEU A C 1
ATOM 3530 O O . LEU A 1 466 ? -15.546 9.411 -6.709 1.00 82.81 466 LEU A O 1
ATOM 3534 N N . LEU A 1 467 ? -17.765 9.224 -6.432 1.00 85.94 467 LEU A N 1
ATOM 3535 C CA . LEU A 1 467 ? -17.808 10.048 -5.230 1.00 85.94 467 LEU A CA 1
ATOM 3536 C C . LEU A 1 467 ? -17.070 9.382 -4.062 1.00 85.94 467 LEU A C 1
ATOM 3538 O O . LEU A 1 467 ? -16.287 10.042 -3.383 1.00 85.94 467 LEU A O 1
ATOM 3542 N N . ASN A 1 468 ? -17.249 8.071 -3.878 1.00 86.19 468 ASN A N 1
ATOM 3543 C CA . ASN A 1 468 ? -16.493 7.270 -2.917 1.00 86.19 468 ASN A CA 1
ATOM 3544 C C . ASN A 1 468 ? -14.991 7.388 -3.168 1.00 86.19 468 ASN A C 1
ATOM 3546 O O . ASN A 1 468 ? -14.227 7.712 -2.260 1.00 86.19 468 ASN A O 1
ATOM 3550 N N . LEU A 1 469 ? -14.580 7.193 -4.421 1.00 81.38 469 LEU A N 1
ATOM 3551 C CA . LEU A 1 469 ? -13.191 7.279 -4.846 1.00 81.38 469 LEU A CA 1
ATOM 3552 C C . LEU A 1 469 ? -12.573 8.663 -4.571 1.00 81.38 469 LEU A C 1
ATOM 3554 O O . LEU A 1 469 ? -11.417 8.753 -4.160 1.00 81.38 469 LEU A O 1
ATOM 3558 N N . VAL A 1 470 ? -13.339 9.744 -4.742 1.00 81.25 470 VAL A N 1
ATOM 3559 C CA . VAL A 1 470 ? -12.880 11.107 -4.437 1.00 81.25 470 VAL A CA 1
ATOM 3560 C C . VAL A 1 470 ? -12.849 11.390 -2.928 1.00 81.25 470 VAL A C 1
ATOM 3562 O O . VAL A 1 470 ? -11.831 11.870 -2.436 1.00 81.25 470 VAL A O 1
ATOM 3565 N N . ILE A 1 471 ? -13.906 11.076 -2.169 1.00 80.69 471 ILE A N 1
ATOM 3566 C CA . ILE A 1 471 ? -13.993 11.379 -0.723 1.00 80.69 471 ILE A CA 1
ATOM 3567 C C . ILE A 1 471 ? -12.947 10.588 0.085 1.00 80.69 471 ILE A C 1
ATOM 3569 O O . ILE A 1 471 ? -12.354 11.102 1.046 1.00 80.69 471 ILE A O 1
ATOM 3573 N N . THR A 1 472 ? -12.678 9.343 -0.316 1.00 76.62 472 THR A N 1
ATOM 3574 C CA . THR A 1 472 ? -11.663 8.485 0.318 1.00 76.62 472 THR A CA 1
ATOM 3575 C C . THR A 1 472 ? -10.226 8.907 -0.012 1.00 76.62 472 THR A C 1
ATOM 3577 O O . THR A 1 472 ? -9.304 8.531 0.713 1.00 76.62 472 THR A O 1
ATOM 3580 N N . ALA A 1 473 ? -10.002 9.741 -1.036 1.00 71.19 473 ALA A N 1
ATOM 3581 C CA . ALA A 1 473 ? -8.662 10.165 -1.434 1.00 71.19 473 ALA A CA 1
ATOM 3582 C C . ALA A 1 473 ? -7.950 10.975 -0.326 1.00 71.19 473 ALA A C 1
ATOM 3584 O O . ALA A 1 473 ? -8.513 11.936 0.212 1.00 71.19 473 ALA A O 1
ATOM 3585 N N . PRO A 1 474 ? -6.672 10.691 -0.006 1.00 62.97 474 PRO A N 1
ATOM 3586 C CA . PRO A 1 474 ? -5.941 11.414 1.041 1.00 62.97 474 PRO A CA 1
ATOM 3587 C C . PRO A 1 474 ? -5.684 12.892 0.693 1.00 62.97 474 PRO A C 1
ATOM 3589 O O . PRO A 1 474 ? -5.414 13.693 1.582 1.00 62.97 474 PRO A O 1
ATOM 3592 N N . THR A 1 475 ? -5.777 13.256 -0.588 1.00 64.00 475 THR A N 1
ATOM 3593 C CA . THR A 1 475 ? -5.638 14.624 -1.113 1.00 64.00 475 THR A CA 1
ATOM 3594 C C . THR A 1 475 ? -6.947 1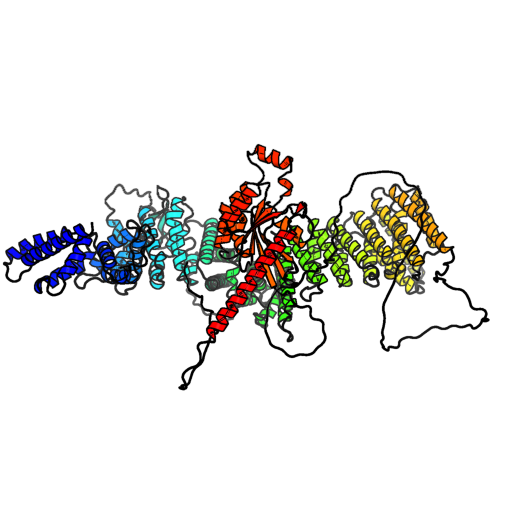5.417 -1.141 1.00 64.00 475 THR A C 1
ATOM 3596 O O . THR A 1 475 ? -6.913 16.618 -1.406 1.00 64.00 475 THR A O 1
ATOM 3599 N N . PHE A 1 476 ? -8.097 14.778 -0.907 1.00 73.62 476 PHE A N 1
ATOM 3600 C CA . PHE A 1 476 ? -9.391 15.455 -0.893 1.00 73.62 476 PHE A CA 1
ATOM 3601 C C . PHE A 1 476 ? -9.603 16.220 0.421 1.00 73.62 476 PHE A C 1
ATOM 3603 O O . PHE A 1 476 ? -9.356 15.687 1.508 1.00 73.62 476 PHE A O 1
ATOM 3610 N N . LYS A 1 477 ? -10.092 17.457 0.287 1.00 69.44 477 LYS A N 1
ATOM 3611 C CA . LYS A 1 477 ? -10.576 18.343 1.353 1.00 69.44 477 LYS A CA 1
ATOM 3612 C C . LYS A 1 477 ? -11.946 18.882 0.952 1.00 69.44 477 LYS A C 1
ATOM 3614 O O . LYS A 1 477 ? -12.160 19.150 -0.233 1.00 69.44 477 LYS A O 1
ATOM 3619 N N . LYS A 1 478 ? -12.848 19.101 1.913 1.00 69.44 478 LYS A N 1
ATOM 3620 C CA . LYS A 1 478 ? -14.198 19.641 1.657 1.00 69.44 478 LYS A CA 1
ATOM 3621 C C . LYS A 1 478 ? -14.129 21.053 1.052 1.00 69.44 478 LYS A C 1
ATOM 3623 O O . LYS A 1 478 ? -14.955 21.405 0.218 1.00 69.44 478 LYS A O 1
ATOM 3628 N N . SER A 1 479 ? -13.072 21.811 1.355 1.00 65.56 479 SER A N 1
ATOM 3629 C CA . SER A 1 479 ? -12.767 23.122 0.758 1.00 65.56 479 SER A CA 1
ATOM 3630 C C . SER A 1 479 ? -12.393 23.101 -0.734 1.00 65.56 479 SER A C 1
ATOM 3632 O O . SER A 1 479 ? -12.385 24.161 -1.360 1.00 65.56 479 SER A O 1
ATOM 3634 N N . ASN A 1 480 ? -12.131 21.931 -1.332 1.00 65.00 480 ASN A N 1
ATOM 3635 C CA . ASN A 1 480 ? -11.935 21.803 -2.782 1.00 65.00 480 ASN A CA 1
ATOM 3636 C C . ASN A 1 480 ? -13.272 21.858 -3.556 1.00 65.00 480 ASN A C 1
ATOM 3638 O O . ASN A 1 480 ? -13.270 22.015 -4.776 1.00 65.00 480 ASN A O 1
ATOM 3642 N N . LEU A 1 481 ? -14.416 21.717 -2.874 1.00 71.31 481 LEU A N 1
ATOM 3643 C CA . LEU A 1 481 ? -15.742 21.854 -3.475 1.00 71.31 481 LEU A CA 1
ATOM 3644 C C . LEU A 1 481 ? -16.179 23.323 -3.509 1.00 71.31 481 LEU A C 1
ATOM 3646 O O . LEU A 1 481 ? -16.119 24.044 -2.514 1.00 71.31 481 LEU A O 1
ATOM 3650 N N . LYS A 1 482 ? -16.729 23.756 -4.648 1.00 77.19 482 LYS A N 1
ATOM 3651 C CA . LYS A 1 482 ? -17.472 25.023 -4.733 1.00 77.19 482 LYS A CA 1
ATOM 3652 C C . LYS A 1 482 ? -18.709 24.922 -3.816 1.00 77.19 482 LYS A C 1
ATOM 3654 O O . LYS A 1 482 ? -19.405 23.909 -3.912 1.00 77.19 482 LYS A O 1
ATOM 3659 N N . PRO A 1 483 ? -19.071 25.954 -3.023 1.00 75.62 483 PRO A N 1
ATOM 3660 C CA . PRO A 1 483 ? -20.188 25.874 -2.067 1.00 75.62 483 PRO A CA 1
ATOM 3661 C C . PRO A 1 483 ? -21.520 25.403 -2.672 1.00 75.62 483 PRO A C 1
ATOM 3663 O O . PRO A 1 483 ? -22.275 24.680 -2.032 1.00 75.62 483 PRO A O 1
ATOM 3666 N N . ARG A 1 484 ? -21.785 25.754 -3.939 1.00 78.75 484 ARG A N 1
ATOM 3667 C CA . ARG A 1 484 ? -22.961 25.279 -4.683 1.00 78.75 484 ARG A CA 1
ATOM 3668 C C . ARG A 1 484 ? -22.923 23.771 -4.974 1.00 78.75 484 ARG A C 1
ATOM 3670 O O . ARG A 1 484 ? -23.948 23.123 -4.834 1.00 78.75 484 ARG A O 1
ATOM 3677 N N . GLY A 1 485 ? -21.775 23.223 -5.377 1.00 77.88 485 GLY A N 1
ATOM 3678 C CA . GLY A 1 485 ? -21.638 21.787 -5.668 1.00 77.88 485 GLY A CA 1
ATOM 3679 C C . GLY A 1 485 ? -21.736 20.934 -4.404 1.00 77.88 485 GLY A C 1
ATOM 3680 O O . GLY A 1 485 ? -22.349 19.877 -4.412 1.00 77.88 485 GLY A O 1
ATOM 3681 N N . LEU A 1 486 ? -21.215 21.445 -3.290 1.00 81.75 486 LEU A N 1
ATOM 3682 C CA . LEU A 1 486 ? -21.314 20.828 -1.968 1.00 81.75 486 LEU A CA 1
ATOM 3683 C C . LEU A 1 486 ? -22.776 20.692 -1.506 1.00 81.75 486 LEU A C 1
ATOM 3685 O O . LEU A 1 486 ? -23.194 19.597 -1.147 1.00 81.75 486 LEU A O 1
ATOM 3689 N N . ALA A 1 487 ? -23.574 21.760 -1.626 1.00 82.56 487 ALA A N 1
ATOM 3690 C CA . ALA A 1 487 ? -25.007 21.717 -1.322 1.00 82.56 487 ALA A CA 1
ATOM 3691 C C . ALA A 1 487 ? -25.789 20.751 -2.237 1.00 82.56 487 ALA A C 1
ATOM 3693 O O . ALA A 1 487 ? -26.709 20.076 -1.773 1.00 82.56 487 ALA A O 1
ATOM 3694 N N . ILE A 1 488 ? -25.415 20.656 -3.520 1.00 85.62 488 ILE A N 1
ATOM 3695 C CA . ILE A 1 488 ? -25.992 19.690 -4.471 1.00 85.62 488 ILE A CA 1
ATOM 3696 C C . ILE A 1 488 ? -25.679 18.249 -4.036 1.00 85.62 488 ILE A C 1
ATOM 3698 O O . ILE A 1 488 ? -26.590 17.436 -3.936 1.00 85.62 488 ILE A O 1
ATOM 3702 N N . LEU A 1 489 ? -24.422 17.942 -3.694 1.00 85.88 489 LEU A N 1
ATOM 3703 C CA . LEU A 1 489 ? -24.030 16.603 -3.236 1.00 85.88 489 LEU A CA 1
ATOM 3704 C C . LEU A 1 489 ? -24.724 16.202 -1.929 1.00 85.88 489 LEU A C 1
ATOM 3706 O O . LEU A 1 489 ? -25.186 15.072 -1.812 1.00 85.88 489 LEU A O 1
ATOM 3710 N N . GLU A 1 490 ? -24.819 17.105 -0.952 1.00 86.25 490 GLU A N 1
ATOM 3711 C CA . GLU A 1 490 ? -25.467 16.815 0.333 1.00 86.25 490 GLU A CA 1
ATOM 3712 C C . GLU A 1 490 ? -26.971 16.563 0.182 1.00 86.25 490 GLU A C 1
ATOM 3714 O O . GLU A 1 490 ? -27.495 15.611 0.759 1.00 86.25 490 GLU A O 1
ATOM 3719 N N . SER A 1 491 ? -27.659 17.367 -0.635 1.00 86.38 491 SER A N 1
ATOM 3720 C CA . SER A 1 491 ? -29.092 17.187 -0.901 1.00 86.38 491 SER A CA 1
ATOM 3721 C C . SER A 1 491 ? -29.384 15.956 -1.769 1.00 86.38 491 SER A C 1
ATOM 3723 O O . SER A 1 491 ? -30.283 15.186 -1.429 1.00 86.38 491 SER A O 1
ATOM 3725 N N . GLY A 1 492 ? -28.595 15.704 -2.818 1.00 85.88 492 GLY A N 1
ATOM 3726 C CA . GLY A 1 492 ? -28.725 14.512 -3.662 1.00 85.88 492 GLY A CA 1
ATOM 3727 C C . GLY A 1 492 ? -28.440 13.210 -2.903 1.00 85.88 492 GLY A C 1
ATOM 3728 O O . GLY A 1 492 ? -29.198 12.247 -3.011 1.00 85.88 492 GLY A O 1
ATOM 3729 N N . LEU A 1 493 ? -27.401 13.179 -2.058 1.00 88.44 493 LEU A N 1
ATOM 3730 C CA . LEU A 1 493 ? -27.114 12.018 -1.207 1.00 88.44 493 LEU A CA 1
ATOM 3731 C C . LEU A 1 493 ? -28.198 11.776 -0.152 1.00 88.44 493 LEU A C 1
ATOM 3733 O O . LEU A 1 493 ? -28.529 10.619 0.102 1.00 88.44 493 LEU A O 1
ATOM 3737 N N . ALA A 1 494 ? -28.763 12.832 0.445 1.00 85.19 494 ALA A N 1
ATOM 3738 C CA . ALA A 1 494 ? -29.873 12.702 1.389 1.00 85.19 494 ALA A CA 1
ATOM 3739 C C . ALA A 1 494 ? -31.123 12.110 0.713 1.00 85.19 494 ALA A C 1
ATOM 3741 O O . ALA A 1 494 ? -31.720 11.172 1.238 1.00 85.19 494 ALA A O 1
ATOM 3742 N N . GLN A 1 495 ? -31.467 12.577 -0.492 1.00 86.31 495 GLN A N 1
ATOM 3743 C CA . GLN A 1 495 ? -32.584 12.025 -1.263 1.00 86.31 495 GLN A CA 1
ATOM 3744 C C . GLN A 1 495 ? -32.351 10.559 -1.669 1.00 86.31 495 GLN A C 1
ATOM 3746 O O . GLN A 1 495 ? -33.237 9.731 -1.472 1.00 86.31 495 GLN A O 1
ATOM 3751 N N . LEU A 1 496 ? -31.155 10.188 -2.151 1.00 86.75 496 LEU A N 1
ATOM 3752 C CA . LEU A 1 496 ? -30.835 8.780 -2.448 1.00 86.75 496 LEU A CA 1
ATOM 3753 C C . LEU A 1 496 ? -30.823 7.893 -1.194 1.00 86.75 496 LEU A C 1
ATOM 3755 O O . LEU A 1 496 ? -31.178 6.718 -1.271 1.00 86.75 496 LEU A O 1
ATOM 3759 N N . ALA A 1 497 ? -30.425 8.432 -0.041 1.00 84.25 497 ALA A N 1
ATOM 3760 C CA . ALA A 1 497 ? -30.456 7.725 1.234 1.00 84.25 497 ALA A CA 1
ATOM 3761 C C . ALA A 1 497 ? -31.891 7.408 1.698 1.00 84.25 497 ALA A C 1
ATOM 3763 O O . ALA A 1 497 ? -32.113 6.351 2.297 1.00 84.25 497 ALA A O 1
ATOM 3764 N N . GLU A 1 498 ? -32.851 8.296 1.443 1.00 82.56 498 GLU A N 1
ATOM 3765 C CA . GLU A 1 498 ? -34.262 8.117 1.816 1.00 82.56 498 GLU A CA 1
ATOM 3766 C C . GLU A 1 498 ? -35.096 7.383 0.751 1.00 82.56 498 GLU A C 1
ATOM 3768 O O . GLU A 1 498 ? -36.133 6.811 1.086 1.00 82.56 498 GLU A O 1
ATOM 3773 N N . ALA A 1 499 ? -34.633 7.338 -0.502 1.00 80.12 499 ALA A N 1
ATOM 3774 C CA . ALA A 1 499 ? -35.266 6.579 -1.578 1.00 80.12 499 ALA A CA 1
ATOM 3775 C C . ALA A 1 499 ? -35.314 5.061 -1.299 1.00 80.12 499 ALA A C 1
ATOM 3777 O O . ALA A 1 499 ? -34.426 4.493 -0.665 1.00 80.12 499 ALA A O 1
ATOM 3778 N N . ASP A 1 500 ? -36.324 4.378 -1.846 1.00 73.69 500 ASP A N 1
ATOM 3779 C CA . ASP A 1 500 ? -36.487 2.918 -1.747 1.00 73.69 500 ASP A CA 1
ATOM 3780 C C . ASP A 1 500 ? -35.713 2.190 -2.870 1.00 73.69 500 ASP A C 1
ATOM 3782 O O . ASP A 1 500 ? -36.284 1.466 -3.685 1.00 73.69 500 ASP A O 1
ATOM 3786 N N . ARG A 1 501 ? -34.397 2.452 -2.975 1.00 79.75 501 ARG A N 1
ATOM 3787 C CA . ARG A 1 501 ? -33.499 1.853 -3.987 1.00 79.75 501 ARG A CA 1
ATOM 3788 C C . ARG A 1 501 ? -32.441 0.968 -3.302 1.00 79.75 501 ARG A C 1
ATOM 3790 O O . ARG A 1 501 ? -31.375 1.469 -2.931 1.00 79.75 501 ARG A O 1
ATOM 3797 N N . PRO A 1 502 ? -32.691 -0.345 -3.112 1.00 73.62 502 PRO A N 1
ATOM 3798 C CA . PRO A 1 502 ? -31.946 -1.180 -2.159 1.00 73.62 502 PRO A CA 1
ATOM 3799 C C . PRO A 1 502 ? -30.436 -1.298 -2.424 1.00 73.62 502 PRO A C 1
ATOM 3801 O O . PRO A 1 502 ? -29.678 -1.492 -1.476 1.00 73.62 502 PRO A O 1
ATOM 3804 N N . GLU A 1 503 ? -29.984 -1.149 -3.671 1.00 73.31 503 GLU A N 1
ATOM 3805 C CA . GLU A 1 503 ? -28.562 -1.241 -4.045 1.00 73.31 503 GLU A CA 1
ATOM 3806 C C . GLU A 1 503 ? -27.804 0.097 -3.896 1.00 73.31 503 GLU A C 1
ATOM 3808 O O . GLU A 1 503 ? -26.596 0.120 -3.657 1.00 73.31 503 GLU A O 1
ATOM 3813 N N . ILE A 1 504 ? -28.514 1.228 -3.979 1.00 83.44 504 ILE A N 1
ATOM 3814 C CA . ILE A 1 504 ? -27.936 2.582 -4.065 1.00 83.44 504 ILE A CA 1
ATOM 3815 C C . ILE A 1 504 ? -28.003 3.300 -2.714 1.00 83.44 504 ILE A C 1
ATOM 3817 O O . ILE A 1 504 ? -27.015 3.877 -2.252 1.00 83.44 504 ILE A O 1
ATOM 3821 N N . SER A 1 505 ? -29.149 3.228 -2.039 1.00 82.25 505 SER A N 1
ATOM 3822 C CA . SER A 1 505 ? -29.417 3.912 -0.772 1.00 82.25 505 SER A CA 1
ATOM 3823 C C . SER A 1 505 ? -28.456 3.587 0.388 1.00 82.25 505 SER A C 1
ATOM 3825 O O . SER A 1 505 ? -28.124 4.520 1.126 1.00 82.25 505 SER A O 1
ATOM 3827 N N . PRO A 1 506 ? -27.955 2.346 0.603 1.00 81.00 506 PRO A N 1
ATOM 3828 C CA . PRO A 1 506 ? -26.938 2.107 1.636 1.00 81.00 506 PRO A CA 1
ATOM 3829 C C . PRO A 1 506 ? -25.598 2.779 1.296 1.00 81.00 506 PRO A C 1
ATOM 3831 O O . PRO A 1 506 ? -24.948 3.349 2.173 1.00 81.00 506 PRO A O 1
ATOM 3834 N N . THR A 1 507 ? -25.211 2.782 0.019 1.00 81.69 507 THR A N 1
ATOM 3835 C CA . THR A 1 507 ? -23.986 3.433 -0.467 1.00 81.69 507 THR A CA 1
ATOM 3836 C C . THR A 1 507 ? -24.081 4.953 -0.319 1.00 81.69 507 THR A C 1
ATOM 3838 O O . THR A 1 507 ? -23.153 5.578 0.194 1.00 81.69 507 THR A O 1
ATOM 3841 N N . ALA A 1 508 ? -25.230 5.546 -0.660 1.00 83.69 508 ALA A N 1
ATOM 3842 C CA . ALA A 1 508 ? -25.496 6.971 -0.463 1.00 83.69 508 ALA A CA 1
ATOM 3843 C C . ALA A 1 508 ? -25.424 7.388 1.021 1.00 83.69 508 ALA A C 1
ATOM 3845 O O . ALA A 1 508 ? -24.772 8.382 1.342 1.00 83.69 508 ALA A O 1
ATOM 3846 N N . LYS A 1 509 ? -26.000 6.592 1.939 1.00 81.19 509 LYS A N 1
ATOM 3847 C CA . LYS A 1 509 ? -25.906 6.814 3.400 1.00 81.19 509 LYS A CA 1
ATOM 3848 C C . LYS A 1 509 ? -24.461 6.837 3.894 1.00 81.19 509 LYS A C 1
ATOM 3850 O O . LYS A 1 509 ? -24.069 7.760 4.606 1.00 81.19 509 LYS A O 1
ATOM 3855 N N . ASN A 1 510 ? -23.662 5.852 3.486 1.00 81.38 510 ASN A N 1
ATOM 3856 C CA . ASN A 1 510 ? -22.255 5.765 3.876 1.00 81.38 510 ASN A CA 1
ATOM 3857 C C . ASN A 1 510 ? -21.439 6.956 3.345 1.00 81.38 510 ASN A C 1
ATOM 3859 O O . ASN A 1 510 ? -20.582 7.481 4.054 1.00 81.38 510 ASN A O 1
ATOM 3863 N N . LEU A 1 511 ? -21.727 7.423 2.126 1.00 82.88 511 LEU A N 1
ATOM 3864 C CA . LEU A 1 511 ? -21.034 8.563 1.520 1.00 82.88 511 LEU A CA 1
ATOM 3865 C C . LEU A 1 511 ? -21.433 9.909 2.127 1.00 82.88 511 LEU A C 1
ATOM 3867 O O . LEU A 1 511 ? -20.555 10.741 2.353 1.00 82.88 511 LEU A O 1
ATOM 3871 N N . ALA A 1 512 ? -22.711 10.104 2.462 1.00 81.56 512 ALA A N 1
ATOM 3872 C CA . ALA A 1 512 ? -23.170 11.279 3.204 1.00 81.56 512 ALA A CA 1
ATOM 3873 C C . ALA A 1 512 ? -22.455 11.384 4.560 1.00 81.56 512 ALA A C 1
ATOM 3875 O O . ALA A 1 512 ? -21.917 12.435 4.913 1.00 81.56 512 ALA A O 1
ATOM 3876 N N . LEU A 1 513 ? -22.373 10.262 5.278 1.00 76.25 513 LEU A N 1
ATOM 3877 C CA . LEU A 1 513 ? -21.697 10.168 6.568 1.00 76.25 513 LEU A CA 1
ATOM 3878 C C . LEU A 1 513 ? -20.180 10.430 6.452 1.00 76.25 513 LEU A C 1
ATOM 3880 O O . LEU A 1 513 ? -19.618 11.188 7.242 1.00 76.25 513 LEU A O 1
ATOM 3884 N N . LEU A 1 514 ? -19.507 9.872 5.437 1.00 76.75 514 LEU A N 1
ATOM 3885 C CA . LEU A 1 514 ? -18.085 10.139 5.173 1.00 76.75 514 LEU A CA 1
ATOM 3886 C C . LEU A 1 514 ? -17.808 11.610 4.817 1.00 76.75 514 LEU A C 1
ATOM 3888 O O . LEU A 1 514 ? -16.782 12.154 5.234 1.00 76.75 514 LEU A O 1
ATOM 3892 N N . LEU A 1 515 ? -18.709 12.266 4.077 1.00 79.06 515 LEU A N 1
ATOM 3893 C CA . LEU A 1 515 ? -18.590 13.686 3.732 1.00 79.06 515 LEU A CA 1
ATOM 3894 C C . LEU A 1 515 ? -18.727 14.585 4.975 1.00 79.06 515 LEU A C 1
ATOM 3896 O O . LEU A 1 515 ? -17.958 15.537 5.124 1.00 79.06 515 LEU A O 1
ATOM 3900 N N . GLN A 1 516 ? -19.633 14.242 5.898 1.00 73.38 516 GLN A N 1
ATOM 3901 C CA . GLN A 1 516 ? -19.784 14.910 7.198 1.00 73.38 516 GLN A CA 1
ATOM 3902 C C . GLN A 1 516 ? -18.563 14.694 8.110 1.00 73.38 516 GLN A C 1
ATOM 3904 O O . GLN A 1 516 ? -18.047 15.647 8.688 1.00 73.38 516 GLN A O 1
ATOM 3909 N N . TYR A 1 517 ? -18.010 13.479 8.198 1.00 66.75 517 TYR A N 1
ATOM 3910 C CA . TYR A 1 517 ? -16.790 13.256 8.990 1.00 66.75 517 TYR A CA 1
ATOM 3911 C C . TYR A 1 517 ? -15.563 14.000 8.434 1.00 66.75 517 TYR A C 1
ATOM 3913 O O . TYR A 1 517 ? -14.691 14.420 9.201 1.00 66.75 517 TYR A O 1
ATOM 3921 N N . ARG A 1 518 ? -15.486 14.206 7.112 1.00 67.50 518 ARG A N 1
ATOM 3922 C CA . ARG A 1 518 ? -14.442 15.040 6.493 1.00 67.50 518 ARG A CA 1
ATOM 3923 C C . ARG A 1 518 ? -14.598 16.527 6.801 1.00 67.50 518 ARG A C 1
ATOM 3925 O O . ARG A 1 518 ? -13.579 17.194 6.951 1.00 67.50 518 ARG A O 1
ATOM 3932 N N . GLU A 1 519 ? -15.824 17.024 6.939 1.00 53.69 519 GLU A N 1
ATOM 3933 C CA . GLU A 1 519 ? -16.091 18.398 7.379 1.00 53.69 519 GLU A CA 1
ATOM 3934 C C . GLU A 1 519 ? -15.500 18.668 8.758 1.00 53.69 519 GLU A C 1
ATOM 3936 O O . GLU A 1 519 ? -14.679 19.567 8.888 1.00 53.69 519 GLU A O 1
ATOM 3941 N N . VAL A 1 520 ? -15.802 17.825 9.749 1.00 51.19 520 VAL A N 1
ATOM 3942 C CA . VAL A 1 520 ? -15.270 17.974 11.115 1.00 51.19 520 VAL A CA 1
ATOM 3943 C C . VAL A 1 520 ? -13.733 17.945 11.127 1.00 51.19 520 VAL A C 1
ATOM 3945 O O . VAL A 1 520 ? -13.095 18.689 11.871 1.00 51.19 520 VAL A O 1
ATOM 3948 N N . ALA A 1 521 ? -13.110 17.132 10.267 1.00 50.44 521 ALA A N 1
ATOM 3949 C CA . ALA A 1 521 ? -11.654 17.092 10.138 1.00 50.44 521 ALA A CA 1
ATOM 3950 C C . ALA A 1 521 ? -11.056 18.387 9.547 1.00 50.44 521 ALA A C 1
ATOM 3952 O O . ALA A 1 521 ? -10.018 18.839 10.035 1.00 50.44 521 ALA A O 1
ATOM 3953 N N . ASP A 1 522 ? -11.694 18.983 8.532 1.00 45.62 522 ASP A N 1
ATOM 3954 C CA . ASP A 1 522 ? -11.255 20.244 7.917 1.00 45.62 522 ASP A CA 1
ATOM 3955 C C . ASP A 1 522 ? -11.634 21.478 8.768 1.00 45.62 522 ASP A C 1
ATOM 3957 O O . ASP A 1 522 ? -10.851 22.424 8.834 1.00 45.62 522 ASP A O 1
ATOM 3961 N N . GLU A 1 523 ? -12.755 21.476 9.499 1.00 42.66 523 GLU A N 1
ATOM 3962 C CA . GLU A 1 523 ? -13.118 22.534 10.459 1.00 42.66 523 GLU A CA 1
ATOM 3963 C C . GLU A 1 523 ? -12.125 22.604 11.631 1.00 42.66 523 GLU A C 1
ATOM 3965 O O . GLU A 1 523 ? -11.746 23.697 12.058 1.00 42.66 523 GLU A O 1
ATOM 3970 N N . MET A 1 524 ? -11.603 21.454 12.079 1.00 41.56 524 MET A N 1
ATOM 3971 C CA . MET A 1 524 ? -10.492 21.377 13.041 1.00 41.56 524 MET A CA 1
ATOM 3972 C C . MET A 1 524 ? -9.114 21.772 12.463 1.00 41.56 524 MET A C 1
ATOM 3974 O O . MET A 1 524 ? -8.130 21.784 13.208 1.00 41.56 524 MET A O 1
ATOM 3978 N N . GLU A 1 525 ? -9.002 22.054 11.162 1.00 44.19 525 GLU A N 1
ATOM 3979 C CA . GLU A 1 525 ? -7.848 22.744 10.556 1.00 44.19 525 GLU A CA 1
ATOM 3980 C C . GLU A 1 525 ? -8.167 24.206 10.183 1.00 44.19 525 GLU A C 1
ATOM 3982 O O . GLU A 1 525 ? -7.248 24.994 9.957 1.00 44.19 525 GLU A O 1
ATOM 3987 N N . GLY A 1 526 ? -9.452 24.569 10.101 1.00 39.81 526 GLY A N 1
ATOM 3988 C CA . GLY A 1 526 ? -9.931 25.789 9.454 1.00 39.81 526 GLY A CA 1
ATOM 3989 C C . GLY A 1 526 ? -10.323 26.947 10.373 1.00 39.81 526 GLY A C 1
ATOM 3990 O O . GLY A 1 526 ? -10.425 28.066 9.869 1.00 39.81 526 GLY A O 1
ATOM 3991 N N . ASN A 1 527 ? -10.533 26.728 11.678 1.00 34.66 527 ASN A N 1
ATOM 3992 C CA . ASN A 1 527 ? -10.994 27.787 12.585 1.00 34.66 527 ASN A CA 1
ATOM 3993 C C . ASN A 1 527 ? -10.071 28.016 13.799 1.00 34.66 527 ASN A C 1
ATOM 3995 O O . ASN A 1 527 ? -9.587 27.075 14.420 1.00 34.66 527 ASN A O 1
ATOM 3999 N N . ASP A 1 528 ? -9.846 29.297 14.107 1.00 34.16 528 ASP A N 1
ATOM 4000 C CA . ASP A 1 528 ? -8.973 29.852 15.154 1.00 34.16 528 ASP A CA 1
ATOM 4001 C C . ASP A 1 528 ? -7.521 29.341 15.242 1.00 34.16 528 ASP A C 1
ATOM 4003 O O . ASP A 1 528 ? -7.175 28.480 16.045 1.00 34.16 528 ASP A O 1
ATOM 4007 N N . GLY A 1 529 ? -6.627 30.032 14.519 1.00 36.47 529 GLY A N 1
ATOM 4008 C CA . GLY A 1 529 ? -5.492 30.775 15.108 1.00 36.47 529 GLY A CA 1
ATOM 4009 C C . GLY A 1 529 ? -4.404 30.041 15.911 1.00 36.47 529 GLY A C 1
ATOM 4010 O O . GLY A 1 529 ? -3.445 30.683 16.344 1.00 36.47 529 GLY A O 1
ATOM 4011 N N . PHE A 1 530 ? -4.510 28.732 16.113 1.00 35.31 530 PHE A N 1
ATOM 4012 C CA . PHE A 1 530 ? -3.653 27.953 16.994 1.00 35.31 530 PHE A CA 1
ATOM 4013 C C . PHE A 1 530 ? -2.806 26.995 16.161 1.00 35.31 530 PHE A C 1
ATOM 4015 O O . PHE A 1 530 ? -3.303 26.018 15.607 1.00 35.31 530 PHE A O 1
ATOM 4022 N N . VAL A 1 531 ? -1.500 27.263 16.074 1.00 42.31 531 VAL A N 1
ATOM 4023 C CA . VAL A 1 531 ? -0.553 26.299 15.497 1.00 42.31 531 VAL A CA 1
ATOM 4024 C C . VAL A 1 531 ? -0.634 25.022 16.342 1.00 42.31 531 VAL A C 1
ATOM 4026 O O . VAL A 1 531 ? -0.370 25.107 17.547 1.00 42.31 531 VAL A O 1
ATOM 4029 N N . PRO A 1 532 ? -0.991 23.854 15.767 1.00 47.06 532 PRO A N 1
ATOM 4030 C CA . PRO A 1 532 ? -1.084 22.622 16.533 1.00 47.06 532 PRO A CA 1
ATOM 4031 C C . PRO A 1 532 ? 0.244 22.353 17.233 1.00 47.06 532 PRO A C 1
ATOM 4033 O O . PRO A 1 532 ? 1.309 22.362 16.613 1.00 47.06 532 PRO A O 1
ATOM 4036 N N . THR A 1 533 ? 0.192 22.135 18.544 1.00 57.09 533 THR A N 1
ATOM 4037 C CA . THR A 1 533 ? 1.397 21.842 19.327 1.00 57.09 533 THR A CA 1
ATOM 4038 C C . THR A 1 533 ? 1.992 20.533 18.807 1.00 57.09 533 THR A C 1
ATOM 4040 O O . THR A 1 533 ? 1.224 19.623 18.504 1.00 57.09 533 THR A O 1
ATOM 4043 N N . ASN A 1 534 ? 3.323 20.377 18.742 1.00 60.88 534 ASN A N 1
ATOM 4044 C CA . ASN A 1 534 ? 3.957 19.152 18.207 1.00 60.88 534 ASN A CA 1
ATOM 4045 C C . ASN A 1 534 ? 3.337 17.857 18.772 1.00 60.88 534 ASN A C 1
ATOM 4047 O O . ASN A 1 534 ? 3.068 16.927 18.019 1.00 60.88 534 ASN A O 1
ATOM 4051 N N . ARG A 1 535 ? 2.988 17.849 20.065 1.00 63.72 535 ARG A N 1
ATOM 4052 C CA . ARG A 1 535 ? 2.266 16.751 20.727 1.00 63.72 535 ARG A CA 1
ATOM 4053 C C . ARG A 1 535 ? 0.905 16.419 20.094 1.00 63.72 535 ARG A C 1
ATOM 4055 O O . ARG A 1 535 ? 0.590 15.253 19.941 1.00 63.72 535 ARG A O 1
ATOM 4062 N N . GLN A 1 536 ? 0.108 17.407 19.683 1.00 66.38 536 GLN A N 1
ATOM 4063 C CA . GLN A 1 536 ? -1.176 17.180 18.996 1.00 66.38 536 GLN A CA 1
ATOM 4064 C C . GLN A 1 536 ? -0.979 16.572 17.595 1.00 66.38 536 GLN A C 1
ATOM 4066 O O . GLN A 1 536 ? -1.832 15.821 17.123 1.00 66.38 536 GLN A O 1
ATOM 4071 N N . VAL A 1 537 ? 0.146 16.870 16.935 1.00 68.75 537 VAL A N 1
ATOM 4072 C CA . VAL A 1 537 ? 0.526 16.263 15.648 1.00 68.75 537 VAL A CA 1
ATOM 4073 C C . VAL A 1 537 ? 1.007 14.821 15.851 1.00 68.75 537 VAL A C 1
ATOM 4075 O O . VAL A 1 537 ? 0.572 13.926 15.128 1.00 68.75 537 VAL A O 1
ATOM 4078 N N . GLU A 1 538 ? 1.846 14.571 16.860 1.00 71.19 538 GLU A N 1
ATOM 4079 C CA . GLU A 1 538 ? 2.290 13.224 17.250 1.00 71.19 538 GLU A CA 1
ATOM 4080 C C . GLU A 1 538 ? 1.115 12.334 17.687 1.00 71.19 538 GLU A C 1
ATOM 4082 O O . GLU A 1 538 ? 1.008 11.194 17.232 1.00 71.19 538 GLU A O 1
ATOM 4087 N N . ASP A 1 539 ? 0.184 12.865 18.481 1.00 76.81 539 ASP A N 1
ATOM 4088 C CA . ASP A 1 539 ? -1.036 12.172 18.896 1.00 76.81 539 ASP A CA 1
ATOM 4089 C C . ASP A 1 539 ? -1.925 11.822 17.685 1.00 76.81 539 ASP A C 1
ATOM 4091 O O . ASP A 1 539 ? -2.366 10.679 17.552 1.00 76.81 539 ASP A O 1
ATOM 4095 N N . ARG A 1 540 ? -2.143 12.765 16.748 1.00 74.44 540 ARG A N 1
ATOM 4096 C CA . ARG A 1 540 ? -2.891 12.515 15.496 1.00 74.44 540 ARG A CA 1
ATOM 4097 C C . ARG A 1 540 ? -2.217 11.458 14.615 1.00 74.44 540 ARG A C 1
ATOM 4099 O O . ARG A 1 540 ? -2.912 10.636 14.018 1.00 74.44 540 ARG A O 1
ATOM 4106 N N . ASN A 1 541 ? -0.887 11.441 14.539 1.00 72.94 541 ASN A N 1
ATOM 4107 C CA . ASN A 1 541 ? -0.145 10.411 13.804 1.00 72.94 541 ASN A CA 1
ATOM 4108 C C . ASN A 1 541 ? -0.247 9.039 14.490 1.00 72.94 541 ASN A C 1
ATOM 4110 O O . ASN A 1 541 ? -0.457 8.030 13.818 1.00 72.94 541 ASN A O 1
ATOM 4114 N N . THR A 1 542 ? -0.177 9.009 15.822 1.00 75.56 542 THR A N 1
ATOM 4115 C CA . THR A 1 542 ? -0.357 7.796 16.635 1.00 75.56 542 THR A CA 1
ATOM 4116 C C . THR A 1 542 ? -1.762 7.218 16.462 1.00 75.56 542 THR A C 1
ATOM 4118 O O . THR A 1 542 ? -1.911 6.009 16.299 1.00 75.56 542 THR A O 1
ATOM 4121 N N . TYR A 1 543 ? -2.790 8.071 16.418 1.00 81.56 543 TYR A N 1
ATOM 4122 C CA . TYR A 1 543 ? -4.173 7.663 16.169 1.00 81.56 543 TYR A CA 1
ATOM 4123 C C . TYR A 1 543 ? -4.369 7.087 14.759 1.00 81.56 543 TYR A C 1
ATOM 4125 O O . TYR A 1 543 ? -4.959 6.018 14.609 1.00 81.56 543 TYR A O 1
ATOM 4133 N N . LYS A 1 544 ? -3.805 7.729 13.724 1.00 79.56 544 LYS A N 1
ATOM 4134 C CA . LYS A 1 544 ? -3.827 7.206 12.344 1.00 79.56 544 LYS A CA 1
ATOM 4135 C C . LYS A 1 544 ? -3.158 5.831 12.231 1.00 79.56 544 LYS A C 1
ATOM 4137 O O . LYS A 1 544 ? -3.710 4.948 11.581 1.00 79.56 544 LYS A O 1
ATOM 4142 N N . LEU A 1 545 ? -2.012 5.637 12.890 1.00 74.25 545 LEU A N 1
ATOM 4143 C CA . LEU A 1 545 ? -1.315 4.346 12.934 1.00 74.25 545 LEU A CA 1
ATOM 4144 C C . LEU A 1 545 ? -2.140 3.272 13.664 1.00 74.25 545 LEU A C 1
ATOM 4146 O O . LEU A 1 545 ? -2.240 2.134 13.208 1.00 74.25 545 LEU A O 1
ATOM 4150 N N . ALA A 1 546 ? -2.772 3.640 14.780 1.00 82.12 546 ALA A N 1
ATOM 4151 C CA . ALA A 1 546 ? -3.651 2.747 15.526 1.00 82.12 546 ALA A CA 1
ATOM 4152 C C . ALA A 1 546 ? -4.840 2.268 14.676 1.00 82.12 546 ALA A C 1
ATOM 4154 O O . ALA A 1 546 ? -5.120 1.070 14.627 1.00 82.12 546 ALA A O 1
ATOM 4155 N N . LEU A 1 547 ? -5.492 3.188 13.954 1.00 82.00 547 LEU A N 1
ATOM 4156 C CA . LEU A 1 547 ? -6.576 2.860 13.029 1.00 82.00 547 LEU A CA 1
ATOM 4157 C C . LEU A 1 547 ? -6.104 1.952 11.889 1.00 82.00 547 LEU A C 1
ATOM 4159 O O . LEU A 1 547 ? -6.798 0.982 11.588 1.00 82.00 547 LEU A O 1
ATOM 4163 N N . SER A 1 548 ? -4.931 2.192 11.287 1.00 78.88 548 SER A N 1
ATOM 4164 C CA . SER A 1 548 ? -4.430 1.317 10.214 1.00 78.88 548 SER A CA 1
ATOM 4165 C C . SER A 1 548 ? -4.185 -0.112 10.704 1.00 78.88 548 SER A C 1
ATOM 4167 O O . SER A 1 548 ? -4.551 -1.063 10.020 1.00 78.88 548 SER A O 1
ATOM 4169 N N . TYR A 1 549 ? -3.652 -0.277 11.920 1.00 81.38 549 TYR A N 1
ATOM 4170 C CA . TYR A 1 549 ? -3.436 -1.599 12.516 1.00 81.38 549 TYR A CA 1
ATOM 4171 C C . TYR A 1 549 ? -4.737 -2.357 12.818 1.00 81.38 549 TYR A C 1
ATOM 4173 O O . TYR A 1 549 ? -4.755 -3.582 12.728 1.00 81.38 549 TYR A O 1
ATOM 4181 N N . ILE A 1 550 ? -5.818 -1.647 13.149 1.00 83.38 550 ILE A N 1
ATOM 4182 C CA . ILE A 1 550 ? -7.119 -2.239 13.499 1.00 83.38 550 ILE A CA 1
ATOM 4183 C C . ILE A 1 550 ? -7.977 -2.561 12.262 1.00 83.38 550 ILE A C 1
ATOM 4185 O O . ILE A 1 550 ? -8.680 -3.572 12.267 1.00 83.38 550 ILE A O 1
ATOM 4189 N N . THR A 1 551 ? -7.947 -1.703 11.234 1.00 76.62 551 THR A N 1
ATOM 4190 C CA . THR A 1 551 ? -8.916 -1.713 10.114 1.00 76.62 551 THR A CA 1
ATOM 4191 C C . THR A 1 551 ? -8.464 -2.463 8.859 1.00 76.62 551 THR A C 1
ATOM 4193 O O . THR A 1 551 ? -9.305 -2.820 8.037 1.00 76.62 551 THR A O 1
ATOM 4196 N N . GLN A 1 552 ? -7.166 -2.726 8.685 1.00 79.44 552 GLN A N 1
ATOM 4197 C CA . GLN A 1 552 ? -6.678 -3.542 7.567 1.00 79.44 552 GLN A CA 1
ATOM 4198 C C . GLN A 1 552 ? -6.996 -5.026 7.803 1.00 79.44 552 GLN A C 1
ATOM 4200 O O . GLN A 1 552 ? -6.599 -5.590 8.821 1.00 79.44 552 GLN A O 1
ATOM 4205 N N . GLN A 1 553 ? -7.673 -5.657 6.839 1.00 59.34 553 GLN A N 1
ATOM 4206 C CA . GLN A 1 553 ? -8.167 -7.038 6.948 1.00 59.34 553 GLN A CA 1
ATOM 4207 C C . GLN A 1 553 ? -7.052 -8.095 7.061 1.00 59.34 553 GLN A C 1
ATOM 4209 O O . GLN A 1 553 ? -7.266 -9.129 7.684 1.00 59.34 553 GLN A O 1
ATOM 4214 N N . ASP A 1 554 ? -5.857 -7.821 6.528 1.00 70.44 554 ASP A N 1
ATOM 4215 C CA . ASP A 1 554 ? -4.720 -8.756 6.546 1.00 70.44 554 ASP A CA 1
ATOM 4216 C C . ASP A 1 554 ? -3.908 -8.743 7.860 1.00 70.44 554 ASP A C 1
ATOM 4218 O O . ASP A 1 554 ? -2.973 -9.532 8.025 1.00 70.44 554 ASP A O 1
ATOM 4222 N N . ASN A 1 555 ? -4.211 -7.842 8.806 1.00 76.75 555 ASN A N 1
ATOM 4223 C CA . ASN A 1 555 ? -3.410 -7.699 10.023 1.00 76.75 555 ASN A CA 1
ATOM 4224 C C . ASN A 1 555 ? -3.731 -8.797 11.053 1.00 76.75 555 ASN A C 1
ATOM 4226 O O . ASN A 1 555 ? -4.873 -8.901 11.507 1.00 76.75 555 ASN A O 1
ATOM 4230 N N . PRO A 1 556 ? -2.733 -9.574 11.520 1.00 80.06 556 PRO A N 1
ATOM 4231 C CA . PRO A 1 556 ? -2.975 -10.653 12.469 1.00 80.06 556 PRO A CA 1
ATOM 4232 C C . PRO A 1 556 ? -3.373 -10.105 13.857 1.00 80.06 556 PRO A C 1
ATOM 4234 O O . PRO A 1 556 ? -2.994 -8.979 14.210 1.00 80.06 556 PRO A O 1
ATOM 4237 N N . PRO A 1 557 ? -4.052 -10.897 14.712 1.00 77.38 557 PRO A N 1
ATOM 4238 C CA . PRO A 1 557 ? -4.591 -10.426 15.995 1.00 77.38 557 PRO A CA 1
ATOM 4239 C C . PRO A 1 557 ? -3.597 -9.712 16.937 1.00 77.38 557 PRO A C 1
ATOM 4241 O O . PRO A 1 557 ? -4.004 -8.757 17.603 1.00 77.38 557 PRO A O 1
ATOM 4244 N N . PRO A 1 558 ? -2.292 -10.068 16.994 1.00 78.12 558 PRO A N 1
ATOM 4245 C CA . PRO A 1 558 ? -1.302 -9.297 17.752 1.00 78.12 558 PRO A CA 1
ATOM 4246 C C . PRO A 1 558 ? -1.109 -7.856 17.254 1.00 78.12 558 PRO A C 1
ATOM 4248 O O . PRO A 1 558 ? -0.919 -6.957 18.070 1.00 78.12 558 PRO A O 1
ATOM 4251 N N . VAL A 1 559 ? -1.201 -7.613 15.941 1.00 81.44 559 VAL A N 1
ATOM 4252 C CA . VAL A 1 559 ? -1.073 -6.271 15.341 1.00 81.44 559 VAL A CA 1
ATOM 4253 C C . VAL A 1 559 ? -2.330 -5.446 15.618 1.00 81.44 559 VAL A C 1
ATOM 4255 O O . VAL A 1 559 ? -2.216 -4.321 16.109 1.00 81.44 559 VAL A O 1
ATOM 4258 N N . ARG A 1 560 ? -3.525 -6.035 15.439 1.00 83.38 560 ARG A N 1
ATOM 4259 C CA . ARG A 1 560 ? -4.806 -5.416 15.844 1.00 83.38 560 ARG A CA 1
ATOM 4260 C C . ARG A 1 560 ? -4.787 -5.049 17.341 1.00 83.38 560 ARG A C 1
ATOM 4262 O O . ARG A 1 560 ? -5.169 -3.941 17.720 1.00 83.38 560 ARG A O 1
ATOM 4269 N N . SER A 1 561 ? -4.243 -5.928 18.193 1.00 82.56 561 SER A N 1
ATOM 4270 C CA . SER A 1 561 ? -4.048 -5.668 19.629 1.00 82.56 561 SER A CA 1
ATOM 4271 C C . SER A 1 561 ? -3.051 -4.544 19.935 1.00 82.56 561 SER A C 1
ATOM 4273 O O . SER A 1 561 ? -3.252 -3.859 20.940 1.00 82.56 561 SER A O 1
ATOM 4275 N N . GLU A 1 562 ? -1.978 -4.346 19.163 1.00 82.38 562 GLU A N 1
ATOM 4276 C CA . GLU A 1 562 ? -1.077 -3.206 19.404 1.00 82.38 562 GLU A CA 1
ATOM 4277 C C . GLU A 1 562 ? -1.713 -1.893 18.932 1.00 82.38 562 GLU A C 1
ATOM 4279 O O . GLU A 1 562 ? -1.572 -0.879 19.612 1.00 82.38 562 GLU A O 1
ATOM 4284 N N . GLY A 1 563 ? -2.530 -1.915 17.872 1.00 85.38 563 GLY A N 1
ATOM 4285 C CA . GLY A 1 563 ? -3.412 -0.793 17.529 1.00 85.38 563 GLY A CA 1
ATOM 4286 C C . GLY A 1 563 ? -4.314 -0.384 18.703 1.00 85.38 563 GLY A C 1
ATOM 4287 O O . GLY A 1 563 ? -4.367 0.790 19.072 1.00 85.38 563 GLY A O 1
ATOM 4288 N N . LEU A 1 564 ? -4.935 -1.353 19.386 1.00 88.44 564 LEU A N 1
ATOM 4289 C CA . LEU A 1 564 ? -5.709 -1.095 20.610 1.00 88.44 564 LEU A CA 1
ATOM 4290 C C . LEU A 1 564 ? -4.852 -0.575 21.778 1.00 88.44 564 LEU A C 1
ATOM 4292 O O . LEU A 1 564 ? -5.311 0.288 22.529 1.00 88.44 564 LEU A O 1
ATOM 4296 N N . ASN A 1 565 ? -3.600 -1.023 21.924 1.00 87.12 565 ASN A N 1
ATOM 4297 C CA . ASN A 1 565 ? -2.671 -0.451 22.907 1.00 87.12 565 ASN A CA 1
ATOM 4298 C C . ASN A 1 565 ? -2.312 1.012 22.583 1.00 87.12 565 ASN A C 1
ATOM 4300 O O . ASN A 1 565 ? -2.135 1.806 23.507 1.00 87.12 565 ASN A O 1
ATOM 4304 N N . LEU A 1 566 ? -2.219 1.399 21.306 1.00 87.12 566 LEU A N 1
ATOM 4305 C CA . LEU A 1 566 ? -2.015 2.795 20.903 1.00 87.12 566 LEU A CA 1
ATOM 4306 C C . LEU A 1 566 ? -3.238 3.666 21.241 1.00 87.12 566 LEU A C 1
ATOM 4308 O O . LEU A 1 566 ? -3.063 4.735 21.827 1.00 87.12 566 LEU A O 1
ATOM 4312 N N . ILE A 1 567 ? -4.466 3.189 20.991 1.00 88.38 567 ILE A N 1
ATOM 4313 C CA . ILE A 1 567 ? -5.692 3.875 21.450 1.00 88.38 567 ILE A CA 1
ATOM 4314 C C . ILE A 1 567 ? -5.703 3.990 22.983 1.00 88.38 567 ILE A C 1
ATOM 4316 O O . ILE A 1 567 ? -5.906 5.080 23.511 1.00 88.38 567 ILE A O 1
ATOM 4320 N N . SER A 1 568 ? -5.398 2.906 23.706 1.00 88.06 568 SER A N 1
ATOM 4321 C CA . SER A 1 568 ? -5.285 2.895 25.175 1.00 88.06 568 SER A CA 1
ATOM 4322 C C . SER A 1 568 ? -4.317 3.968 25.695 1.00 88.06 568 SER A C 1
ATOM 4324 O O . SER A 1 568 ? -4.663 4.731 26.600 1.00 88.06 568 SER A O 1
ATOM 4326 N N . LYS A 1 569 ? -3.126 4.090 25.087 1.00 87.62 569 LYS A N 1
ATOM 4327 C CA . LYS A 1 569 ? -2.136 5.130 25.420 1.00 87.62 569 LYS A CA 1
ATOM 4328 C C . LYS A 1 569 ? -2.712 6.538 25.210 1.00 87.62 569 LYS A C 1
ATOM 4330 O O . LYS A 1 569 ? -2.553 7.378 26.091 1.00 87.62 569 LYS A O 1
ATOM 4335 N N . LEU A 1 570 ? -3.426 6.789 24.109 1.00 87.38 570 LEU A N 1
ATOM 4336 C CA . LEU A 1 570 ? -4.045 8.091 23.814 1.00 87.38 570 LEU A CA 1
ATOM 4337 C C . LEU A 1 570 ? -5.210 8.439 24.767 1.00 87.38 570 LEU A C 1
ATOM 4339 O O . LEU A 1 570 ? -5.314 9.589 25.200 1.00 87.38 570 LEU A O 1
ATOM 4343 N N . VAL A 1 571 ? -6.030 7.454 25.161 1.00 85.44 571 VAL A N 1
ATOM 4344 C CA . VAL A 1 571 ? -7.108 7.609 26.164 1.00 85.44 571 VAL A CA 1
ATOM 4345 C C . VAL A 1 571 ? -6.520 7.946 27.538 1.00 85.44 571 VAL A C 1
ATOM 4347 O O . VAL A 1 571 ? -6.994 8.848 28.234 1.00 85.44 571 VAL A O 1
ATOM 4350 N N . VAL A 1 572 ? -5.438 7.272 27.937 1.00 84.56 572 VAL A N 1
ATOM 4351 C CA . VAL A 1 572 ? -4.726 7.583 29.187 1.00 84.56 572 VAL A CA 1
ATOM 4352 C C . VAL A 1 572 ? -4.028 8.946 29.104 1.00 84.56 572 VAL A C 1
ATOM 4354 O O . VAL A 1 572 ? -4.080 9.697 30.077 1.00 84.56 572 VAL A O 1
ATOM 4357 N N . ALA A 1 573 ? -3.466 9.318 27.950 1.00 81.00 573 ALA A N 1
ATOM 4358 C CA . ALA A 1 573 ? -2.830 10.617 27.711 1.00 81.00 573 ALA A CA 1
ATOM 4359 C C . ALA A 1 573 ? -3.814 11.798 27.592 1.00 81.00 573 ALA A C 1
ATOM 4361 O O . ALA A 1 573 ? -3.363 12.946 27.587 1.00 81.00 573 ALA A O 1
ATOM 4362 N N . ASN A 1 574 ? -5.126 11.527 27.546 1.00 78.94 574 ASN A N 1
ATOM 4363 C CA . ASN A 1 574 ? -6.198 12.521 27.456 1.00 78.94 574 ASN A CA 1
ATOM 4364 C C . ASN A 1 574 ? -6.110 13.378 26.174 1.00 78.94 574 ASN A C 1
ATOM 4366 O O . ASN A 1 574 ? -6.281 14.598 26.214 1.00 78.94 574 ASN A O 1
ATOM 4370 N N . SER A 1 575 ? -5.756 12.745 25.051 1.00 80.94 575 SER A N 1
ATOM 4371 C CA . SER A 1 575 ? -5.454 13.457 23.807 1.00 80.94 575 SER A CA 1
ATOM 4372 C C . SER A 1 575 ? -6.707 14.032 23.124 1.00 80.94 575 SER A C 1
ATOM 4374 O O . SER A 1 575 ? -7.668 13.290 22.918 1.00 80.94 575 SER A O 1
ATOM 4376 N N . PRO A 1 576 ? -6.681 15.299 22.656 1.00 74.50 576 PRO A N 1
ATOM 4377 C CA . PRO A 1 576 ? -7.755 15.877 21.843 1.00 74.50 576 PRO A CA 1
ATOM 4378 C C . PRO A 1 576 ? -7.814 15.305 20.414 1.00 74.50 576 PRO A C 1
ATOM 4380 O O . PRO A 1 576 ? -8.658 15.722 19.628 1.00 74.50 576 PRO A O 1
ATOM 4383 N N . ALA A 1 577 ? -6.910 14.388 20.045 1.00 73.56 577 ALA A N 1
ATOM 4384 C CA . ALA A 1 577 ? -6.941 13.694 18.759 1.00 73.56 577 ALA A CA 1
ATOM 4385 C C . ALA A 1 577 ? -7.970 12.546 18.702 1.00 73.56 577 ALA A C 1
ATOM 4387 O O . ALA A 1 577 ? -8.222 12.030 17.615 1.00 73.56 577 ALA A O 1
ATOM 4388 N N . LEU A 1 578 ? -8.531 12.129 19.844 1.00 78.75 578 LEU A N 1
ATOM 4389 C CA . LEU A 1 578 ? -9.536 11.069 19.918 1.00 78.75 578 LEU A CA 1
ATOM 4390 C C . LEU A 1 578 ? -10.956 11.641 19.851 1.00 78.75 578 LEU A C 1
ATOM 4392 O O . LEU A 1 578 ? -11.384 12.328 20.778 1.00 78.75 578 LEU A O 1
ATOM 4396 N N . ASP A 1 579 ? -11.720 11.268 18.822 1.00 81.81 579 ASP A N 1
ATOM 4397 C CA . ASP A 1 579 ? -13.180 11.306 18.929 1.00 81.81 579 ASP A CA 1
ATOM 4398 C C . ASP A 1 579 ? -13.660 10.100 19.748 1.00 81.81 579 ASP A C 1
ATOM 4400 O O . ASP A 1 579 ? -13.526 8.943 19.344 1.00 81.81 579 ASP A O 1
ATOM 4404 N N . ILE A 1 580 ? -14.231 10.392 20.913 1.00 81.31 580 ILE A N 1
ATOM 4405 C CA . ILE A 1 580 ? -14.717 9.397 21.868 1.00 81.31 580 ILE A CA 1
ATOM 4406 C C . ILE A 1 580 ? -15.861 8.573 21.262 1.00 81.31 580 ILE A C 1
ATOM 4408 O O . ILE A 1 580 ? -15.924 7.377 21.530 1.00 81.31 580 ILE A O 1
ATOM 4412 N N . GLN A 1 581 ? -16.731 9.167 20.435 1.00 80.62 581 GLN A N 1
ATOM 4413 C CA . GLN A 1 581 ? -17.869 8.449 19.847 1.00 80.62 581 GLN A CA 1
ATOM 4414 C C . GLN A 1 581 ? -17.404 7.459 18.776 1.00 80.62 581 GLN A C 1
ATOM 4416 O O . GLN A 1 581 ? -17.718 6.274 18.862 1.00 80.62 581 GLN A O 1
ATOM 4421 N N . SER A 1 582 ? -16.563 7.893 17.831 1.00 80.62 582 SER A N 1
ATOM 4422 C CA . SER A 1 582 ? -15.970 6.989 16.834 1.00 80.62 582 SER A CA 1
ATOM 4423 C C . SER A 1 582 ? -15.134 5.871 17.472 1.00 80.62 582 SER A C 1
ATOM 4425 O O . SER A 1 582 ? -15.161 4.736 16.998 1.00 80.62 582 SER A O 1
ATOM 4427 N N . VAL A 1 583 ? -14.413 6.150 18.568 1.00 86.25 583 VAL A N 1
ATOM 4428 C CA . VAL A 1 583 ? -13.674 5.113 19.312 1.00 86.25 583 VAL A CA 1
ATOM 4429 C C . VAL A 1 583 ? -14.622 4.141 20.023 1.00 86.25 583 VAL A C 1
ATOM 4431 O O . VAL A 1 583 ? -14.355 2.943 19.997 1.00 86.25 583 VAL A O 1
ATOM 4434 N N . LEU A 1 584 ? -15.728 4.610 20.613 1.00 86.50 584 LEU A N 1
ATOM 4435 C CA . LEU A 1 584 ? -16.752 3.739 21.205 1.00 86.50 584 LEU A CA 1
ATOM 4436 C C . LEU A 1 584 ? -17.350 2.786 20.160 1.00 86.50 584 LEU A C 1
ATOM 4438 O O . LEU A 1 584 ? -17.289 1.577 20.358 1.00 86.50 584 LEU A O 1
ATOM 4442 N N . VAL A 1 585 ? -17.808 3.306 19.017 1.00 85.00 585 VAL A N 1
ATOM 4443 C CA . VAL A 1 585 ? -18.380 2.499 17.921 1.00 85.00 585 VAL A CA 1
ATOM 4444 C C . VAL A 1 585 ? -17.368 1.483 17.373 1.00 85.00 585 VAL A C 1
ATOM 4446 O O . VAL A 1 585 ? -17.714 0.326 17.125 1.00 85.00 585 VAL A O 1
ATOM 4449 N N . LEU A 1 586 ? -16.094 1.873 17.231 1.00 87.06 586 LEU A N 1
ATOM 4450 C CA . LEU A 1 586 ? -15.023 0.961 16.819 1.00 87.06 586 LEU A CA 1
ATOM 4451 C C . LEU A 1 586 ? -14.825 -0.181 17.829 1.00 87.06 586 LEU A C 1
ATOM 4453 O O . LEU A 1 586 ? -14.704 -1.336 17.429 1.00 87.06 586 LEU A O 1
ATOM 4457 N N . LEU A 1 587 ? -14.805 0.122 19.129 1.00 89.38 587 LEU A N 1
ATOM 4458 C CA . LEU A 1 587 ? -14.680 -0.886 20.186 1.00 89.38 587 LEU A CA 1
ATOM 4459 C C . LEU A 1 587 ? -15.910 -1.807 20.241 1.00 89.38 587 LEU A C 1
ATOM 4461 O O . LEU A 1 587 ? -15.742 -3.013 20.408 1.00 89.38 587 LEU A O 1
ATOM 4465 N N . SER A 1 588 ? -17.119 -1.274 20.038 1.00 88.94 588 SER A N 1
ATOM 4466 C CA . SER A 1 588 ? -18.354 -2.060 19.933 1.00 88.94 588 SER A CA 1
ATOM 4467 C C . SER A 1 588 ? -18.299 -3.039 18.759 1.00 88.94 588 SER A C 1
ATOM 4469 O O . SER A 1 588 ? -18.600 -4.216 18.941 1.00 88.94 588 SER A O 1
ATOM 4471 N N . SER A 1 589 ? -17.845 -2.593 17.583 1.00 87.50 589 SER A N 1
ATOM 4472 C CA . SER A 1 589 ? -17.640 -3.458 16.412 1.00 87.50 589 SER A CA 1
ATOM 4473 C C . SER A 1 589 ? -16.618 -4.573 16.691 1.00 87.50 589 SER A C 1
ATOM 4475 O O . SER A 1 589 ? -16.890 -5.748 16.457 1.00 87.50 589 SER A O 1
ATOM 4477 N N . LEU A 1 590 ? -15.480 -4.243 17.312 1.00 86.81 590 LEU A N 1
ATOM 4478 C CA . LEU A 1 590 ? -14.443 -5.228 17.648 1.00 86.81 590 LEU A CA 1
ATOM 4479 C C . LEU A 1 590 ? -14.857 -6.240 18.729 1.00 86.81 590 LEU A C 1
ATOM 4481 O O . LEU A 1 590 ? -14.281 -7.321 18.776 1.00 86.81 590 LEU A O 1
ATOM 4485 N N . LEU A 1 591 ? -15.826 -5.921 19.595 1.00 86.62 591 LEU A N 1
ATOM 4486 C CA . LEU A 1 591 ? -16.359 -6.872 20.585 1.00 86.62 591 LEU A CA 1
ATOM 4487 C C . LEU A 1 591 ? -17.383 -7.853 19.968 1.00 86.62 591 LEU A C 1
ATOM 4489 O O . LEU A 1 591 ? -17.685 -8.901 20.552 1.00 86.62 591 LEU A O 1
ATOM 4493 N N . GLN A 1 592 ? -17.911 -7.527 18.780 1.00 83.81 592 GLN A N 1
ATOM 4494 C CA . GLN A 1 592 ? -18.760 -8.421 17.989 1.00 83.81 592 GLN A CA 1
ATOM 4495 C C . GLN A 1 592 ? -17.934 -9.494 17.250 1.00 83.81 592 GLN A C 1
ATOM 4497 O O . GLN A 1 592 ? -18.427 -10.614 17.097 1.00 83.81 592 GLN A O 1
ATOM 4502 N N . ASP A 1 593 ? -16.676 -9.208 16.882 1.00 76.75 593 ASP A N 1
ATOM 4503 C CA . ASP A 1 593 ? -15.736 -10.175 16.285 1.00 76.75 593 ASP A CA 1
ATOM 4504 C C . ASP A 1 593 ? -15.495 -11.394 17.196 1.00 76.75 593 ASP A C 1
ATOM 4506 O O . ASP A 1 593 ? -15.420 -11.302 18.422 1.00 76.75 593 ASP A O 1
ATOM 4510 N N . SER A 1 594 ? -15.303 -12.586 16.625 1.00 62.12 594 SER A N 1
ATOM 4511 C CA . SER A 1 594 ? -15.148 -13.828 17.400 1.00 62.12 594 SER A CA 1
ATOM 4512 C C . SER A 1 594 ? -13.757 -14.049 18.034 1.00 62.12 594 SER A C 1
ATOM 4514 O O . SER A 1 594 ? -13.465 -15.169 18.442 1.00 62.12 594 SER A O 1
ATOM 4516 N N . GLU A 1 595 ? -12.894 -13.030 18.132 1.00 78.25 595 GLU A N 1
ATOM 4517 C CA . GLU A 1 595 ? -11.481 -13.184 18.527 1.00 78.25 595 GLU A CA 1
ATOM 4518 C C . GLU A 1 595 ? -11.209 -12.878 20.017 1.00 78.25 595 GLU A C 1
ATOM 4520 O O . GLU A 1 595 ? -10.989 -11.732 20.416 1.00 78.25 595 GLU A O 1
ATOM 4525 N N . ASP A 1 596 ? -11.122 -13.918 20.853 1.00 71.56 596 ASP A N 1
ATOM 4526 C CA . ASP A 1 596 ? -10.938 -13.795 22.315 1.00 71.56 596 ASP A CA 1
ATOM 4527 C C . ASP A 1 596 ? -9.705 -12.977 22.745 1.00 71.56 596 ASP A C 1
ATOM 4529 O O . ASP A 1 596 ? -9.733 -12.272 23.757 1.00 71.56 596 ASP A O 1
ATOM 4533 N N . PHE A 1 597 ? -8.622 -13.019 21.960 1.00 71.94 597 PHE A N 1
ATOM 4534 C CA . PHE A 1 597 ? -7.406 -12.240 22.225 1.00 71.94 597 PHE A CA 1
ATOM 4535 C C . PHE A 1 597 ? -7.631 -10.722 22.097 1.00 71.94 597 PHE A C 1
ATOM 4537 O O . PHE A 1 597 ? -6.979 -9.938 22.792 1.00 71.94 597 PHE A O 1
ATOM 4544 N N . ILE A 1 598 ? -8.563 -10.309 21.234 1.00 82.62 598 ILE A N 1
ATOM 4545 C CA . ILE A 1 598 ? -8.949 -8.910 21.033 1.00 82.62 598 ILE A CA 1
ATOM 4546 C C . ILE A 1 598 ? -9.966 -8.486 22.097 1.00 82.62 598 ILE A C 1
ATOM 4548 O O . ILE A 1 598 ? -9.798 -7.420 22.692 1.00 82.62 598 ILE A O 1
ATOM 4552 N N . ASN A 1 599 ? -10.939 -9.343 22.425 1.00 84.88 599 ASN A N 1
ATOM 4553 C CA . ASN A 1 599 ? -11.996 -9.063 23.409 1.00 84.88 599 ASN A CA 1
ATOM 4554 C C . ASN A 1 599 ? -11.444 -8.555 24.755 1.00 84.88 599 ASN A C 1
ATOM 4556 O O . ASN A 1 599 ? -11.817 -7.474 25.215 1.00 84.88 599 ASN A O 1
ATOM 4560 N N . LEU A 1 600 ? -10.460 -9.250 25.342 1.00 85.00 600 LEU A N 1
ATOM 4561 C CA . LEU A 1 600 ? -9.826 -8.838 26.608 1.00 85.00 600 LEU A CA 1
ATOM 4562 C C . LEU A 1 600 ? -9.124 -7.467 26.532 1.00 85.00 600 LEU A C 1
ATOM 4564 O O . LEU A 1 600 ? -8.976 -6.773 27.542 1.00 85.00 600 LEU A O 1
ATOM 4568 N N . ARG A 1 601 ? -8.658 -7.060 25.345 1.00 87.06 601 ARG A N 1
ATOM 4569 C CA . ARG A 1 601 ? -8.046 -5.742 25.119 1.00 87.06 601 ARG A CA 1
ATOM 4570 C C . ARG A 1 601 ? -9.104 -4.665 24.940 1.00 87.06 601 ARG A C 1
ATOM 4572 O O . ARG A 1 601 ? -8.975 -3.615 25.562 1.00 87.06 601 ARG A O 1
ATOM 4579 N N . VAL A 1 602 ? -10.151 -4.942 24.169 1.00 91.19 602 VAL A N 1
ATOM 4580 C CA . VAL A 1 602 ? -11.301 -4.049 23.970 1.00 91.19 602 VAL A CA 1
ATOM 4581 C C . VAL A 1 602 ? -11.963 -3.710 25.310 1.00 91.19 602 VAL A C 1
ATOM 4583 O O . VAL A 1 602 ? -12.110 -2.531 25.629 1.00 91.19 602 VAL A O 1
ATOM 4586 N N . ILE A 1 603 ? -12.233 -4.709 26.159 1.00 89.38 603 ILE A N 1
ATOM 4587 C CA . ILE A 1 603 ? -12.780 -4.504 27.514 1.00 89.38 603 ILE A CA 1
ATOM 4588 C C . ILE A 1 603 ? -11.848 -3.623 28.369 1.00 89.38 603 ILE A C 1
ATOM 4590 O O . ILE A 1 603 ? -12.294 -2.698 29.054 1.00 89.38 603 ILE A O 1
ATOM 4594 N N . LYS A 1 604 ? -10.526 -3.826 28.282 1.00 89.06 604 LYS A N 1
ATOM 4595 C CA . LYS A 1 604 ? -9.550 -2.969 28.975 1.00 89.06 604 LYS A CA 1
ATOM 4596 C C . LYS A 1 604 ? -9.571 -1.514 28.475 1.00 89.06 604 LYS A C 1
ATOM 4598 O O . LYS A 1 604 ? -9.358 -0.607 29.277 1.00 89.06 604 LYS A O 1
ATOM 4603 N N . VAL A 1 605 ? -9.834 -1.262 27.191 1.00 91.06 605 VAL A N 1
ATOM 4604 C CA . VAL A 1 605 ? -10.001 0.112 26.683 1.00 91.06 605 VAL A CA 1
ATOM 4605 C C . VAL A 1 605 ? -11.334 0.702 27.157 1.00 91.06 605 VAL A C 1
ATOM 4607 O O . VAL A 1 605 ? -11.340 1.831 27.644 1.00 91.06 605 VAL A O 1
ATOM 4610 N N . PHE A 1 606 ? -12.436 -0.058 27.135 1.00 92.62 606 PHE A N 1
ATOM 4611 C CA . PHE A 1 606 ? -13.726 0.382 27.687 1.00 92.62 606 PHE A CA 1
ATOM 4612 C C . PHE A 1 606 ? -13.629 0.780 29.172 1.00 92.62 606 PHE A C 1
ATOM 4614 O O . PHE A 1 606 ? -14.077 1.863 29.544 1.00 92.62 606 PHE A O 1
ATOM 4621 N N . THR A 1 607 ? -12.973 -0.013 30.025 1.00 89.50 607 THR A N 1
ATOM 4622 C CA . THR A 1 607 ? -12.785 0.343 31.452 1.00 89.50 607 THR A CA 1
ATOM 4623 C C . THR A 1 607 ? -11.939 1.607 31.664 1.00 89.50 607 THR A C 1
ATOM 4625 O O . THR A 1 607 ? -12.177 2.364 32.608 1.00 89.50 607 THR A O 1
ATOM 4628 N N . GLN A 1 608 ? -10.978 1.892 30.778 1.00 89.69 608 GLN A N 1
ATOM 4629 C CA . GLN A 1 608 ? -10.232 3.156 30.788 1.00 89.69 608 GLN A CA 1
ATOM 4630 C C . GLN A 1 608 ? -11.099 4.333 30.324 1.00 89.69 608 GLN A C 1
ATOM 4632 O O . GLN A 1 608 ? -11.088 5.385 30.967 1.00 89.69 608 GLN A O 1
ATOM 4637 N N . MET A 1 609 ? -11.883 4.151 29.259 1.00 88.56 609 MET A N 1
ATOM 4638 C CA . MET A 1 609 ? -12.810 5.158 28.730 1.00 88.56 609 MET A CA 1
ATOM 4639 C C . MET A 1 609 ? -13.866 5.539 29.773 1.00 88.56 609 MET A C 1
ATOM 4641 O O . MET A 1 609 ? -14.077 6.726 30.021 1.00 88.56 609 MET A O 1
ATOM 4645 N N . ALA A 1 610 ? -14.445 4.554 30.467 1.00 87.19 610 ALA A N 1
ATOM 4646 C CA . ALA A 1 610 ? -15.454 4.763 31.503 1.00 87.19 610 ALA A CA 1
ATOM 4647 C C . ALA A 1 610 ? -14.959 5.654 32.653 1.00 87.19 610 ALA A C 1
ATOM 4649 O O . ALA A 1 610 ? -15.719 6.477 33.153 1.00 87.19 610 ALA A O 1
ATOM 4650 N N . SER A 1 611 ? -13.672 5.571 33.017 1.00 84.31 611 SER A N 1
ATOM 4651 C CA . SER A 1 611 ? -13.094 6.417 34.074 1.00 84.31 611 SER A CA 1
ATOM 4652 C C . SER A 1 611 ? -13.040 7.916 33.727 1.00 84.31 611 SER A C 1
ATOM 4654 O O . SER A 1 611 ? -12.861 8.740 34.622 1.00 84.31 611 SER A O 1
ATOM 4656 N N . ARG A 1 612 ? -13.194 8.281 32.443 1.00 82.19 612 ARG A N 1
ATOM 4657 C CA . ARG A 1 612 ? -13.220 9.675 31.956 1.00 82.19 612 ARG A CA 1
ATOM 4658 C C . ARG A 1 612 ? -14.580 10.091 31.384 1.00 82.19 612 ARG A C 1
ATOM 4660 O O . ARG A 1 612 ? -15.016 11.218 31.597 1.00 82.19 612 ARG A O 1
ATOM 4667 N N . HIS A 1 613 ? -15.256 9.182 30.683 1.00 86.12 613 HIS A N 1
ATOM 4668 C CA . HIS A 1 613 ? -16.533 9.404 29.998 1.00 86.12 613 HIS A CA 1
ATOM 4669 C C . HIS A 1 613 ? -17.568 8.340 30.411 1.00 86.12 613 HIS A C 1
ATOM 4671 O O . HIS A 1 613 ? -18.025 7.568 29.559 1.00 86.12 613 HIS A O 1
ATOM 4677 N N . PRO A 1 614 ? -17.959 8.282 31.702 1.00 85.44 614 PRO A N 1
ATOM 4678 C CA . PRO A 1 614 ? -18.811 7.217 32.231 1.00 85.44 614 PRO A CA 1
ATOM 4679 C C . PRO A 1 614 ? -20.171 7.168 31.532 1.00 85.44 614 PRO A C 1
ATOM 4681 O O . PRO A 1 614 ? -20.580 6.109 31.078 1.00 85.44 614 PRO A O 1
ATOM 4684 N N . LYS A 1 615 ? -20.840 8.319 31.347 1.00 86.50 615 LYS A N 1
ATOM 4685 C CA . LYS A 1 615 ? -22.171 8.378 30.714 1.00 86.50 615 LYS A CA 1
ATOM 4686 C C . LYS A 1 615 ? -22.183 7.774 29.301 1.00 86.50 615 LYS A C 1
ATOM 4688 O O . LYS A 1 615 ? -23.026 6.935 29.011 1.00 86.50 615 LYS A O 1
ATOM 4693 N N . ALA A 1 616 ? -21.248 8.181 28.439 1.00 87.69 616 ALA A N 1
ATOM 4694 C CA . ALA A 1 616 ? -21.188 7.708 27.053 1.00 87.69 616 ALA A CA 1
ATOM 4695 C C . ALA A 1 616 ? -20.755 6.237 26.964 1.00 87.69 616 ALA A C 1
ATOM 4697 O O . ALA A 1 616 ? -21.408 5.447 26.291 1.00 87.69 616 ALA A O 1
ATOM 4698 N N . THR A 1 617 ? -19.699 5.863 27.694 1.00 90.19 617 THR A N 1
ATOM 4699 C CA . THR A 1 617 ? -19.148 4.499 27.664 1.00 90.19 617 THR A CA 1
ATOM 4700 C C . THR A 1 617 ? -20.152 3.474 28.181 1.00 90.19 617 THR A C 1
ATOM 4702 O O . THR A 1 617 ? -20.359 2.440 27.555 1.00 90.19 617 THR A O 1
ATOM 4705 N N . THR A 1 618 ? -20.807 3.768 29.307 1.00 89.75 618 THR A N 1
ATOM 4706 C CA . THR A 1 618 ? -21.796 2.863 29.891 1.00 89.75 618 THR A CA 1
ATOM 4707 C C . THR A 1 618 ? -23.032 2.744 29.006 1.00 89.75 618 THR A C 1
ATOM 4709 O O . THR A 1 618 ? -23.520 1.633 28.828 1.00 89.75 618 THR A O 1
ATOM 4712 N N . LYS A 1 619 ? -23.511 3.846 28.406 1.00 89.62 619 LYS A N 1
ATOM 4713 C CA . LYS A 1 619 ? -24.660 3.809 27.490 1.00 89.62 619 LYS A CA 1
ATOM 4714 C C . LYS A 1 619 ? -24.384 2.937 26.260 1.00 89.62 619 LYS A C 1
ATOM 4716 O O . LYS A 1 619 ? -25.188 2.064 25.967 1.00 89.62 619 LYS A O 1
ATOM 4721 N N . GLU A 1 620 ? -23.247 3.129 25.593 1.00 91.44 620 GLU A N 1
ATOM 4722 C CA . GLU A 1 620 ? -22.868 2.360 24.397 1.00 91.44 620 GLU A CA 1
ATOM 4723 C C . GLU A 1 620 ? -22.869 0.842 24.657 1.00 91.44 620 GLU A C 1
ATOM 4725 O O . GLU A 1 620 ? -23.445 0.065 23.891 1.00 91.44 620 GLU A O 1
ATOM 4730 N N . ILE A 1 621 ? -22.251 0.420 25.767 1.00 93.12 621 ILE A N 1
ATOM 4731 C CA . ILE A 1 621 ? -22.194 -0.990 26.177 1.00 93.12 621 ILE A CA 1
ATOM 4732 C C . ILE A 1 621 ? -23.596 -1.501 26.542 1.00 93.12 621 ILE A C 1
ATOM 4734 O O . ILE A 1 621 ? -23.953 -2.628 26.198 1.00 93.12 621 ILE A O 1
ATOM 4738 N N . LEU A 1 622 ? -24.398 -0.680 27.227 1.00 90.75 622 LEU A N 1
ATOM 4739 C CA . LEU A 1 622 ? -25.741 -1.043 27.670 1.00 90.75 622 LEU A CA 1
ATOM 4740 C C . LEU A 1 622 ? -26.715 -1.205 26.495 1.00 90.75 622 LEU A C 1
ATOM 4742 O O . LEU A 1 622 ? -27.456 -2.183 26.475 1.00 90.75 622 LEU A O 1
ATOM 4746 N N . ASP A 1 623 ? -26.676 -0.316 25.500 1.00 89.44 623 ASP A N 1
ATOM 4747 C CA . ASP A 1 623 ? -27.527 -0.386 24.306 1.00 89.44 623 ASP A CA 1
ATOM 4748 C C . ASP A 1 623 ? -27.276 -1.701 23.530 1.00 89.44 623 ASP A C 1
ATOM 4750 O O . ASP A 1 623 ? -28.226 -2.391 23.143 1.00 89.44 623 ASP A O 1
ATOM 4754 N N . HIS A 1 624 ? -26.008 -2.120 23.402 1.00 90.38 624 HIS A N 1
ATOM 4755 C CA . HIS A 1 624 ? -25.615 -3.401 22.794 1.00 90.38 624 HIS A CA 1
ATOM 4756 C C . HIS A 1 624 ? -25.915 -4.635 23.670 1.00 90.38 624 HIS A C 1
ATOM 4758 O O . HIS A 1 624 ? -26.182 -5.718 23.147 1.00 90.38 624 HIS A O 1
ATOM 4764 N N . TYR A 1 625 ? -25.895 -4.500 25.000 1.00 91.44 625 TYR A N 1
ATOM 4765 C CA . TYR A 1 625 ? -26.263 -5.575 25.929 1.00 91.44 625 TYR A CA 1
ATOM 4766 C C . TYR A 1 625 ? -27.782 -5.829 25.953 1.00 91.44 625 TYR A C 1
ATOM 4768 O O . TYR A 1 625 ? -28.247 -6.978 25.907 1.00 91.44 625 TYR A O 1
ATOM 4776 N N . VAL A 1 626 ? -28.563 -4.745 26.005 1.00 86.50 626 VAL A N 1
ATOM 4777 C CA . VAL A 1 626 ? -30.032 -4.758 25.998 1.00 86.50 626 VAL A CA 1
ATOM 4778 C C . VAL A 1 626 ? -30.563 -5.254 24.663 1.00 86.50 626 VAL A C 1
ATOM 4780 O O . VAL A 1 626 ? -31.472 -6.088 24.683 1.00 86.50 626 VAL A O 1
ATOM 4783 N N . ASP A 1 627 ? -29.990 -4.775 23.551 1.00 82.00 627 ASP A N 1
ATOM 4784 C CA . ASP A 1 627 ? -30.357 -5.125 22.176 1.00 82.00 627 ASP A CA 1
ATOM 4785 C C . ASP A 1 627 ? -31.884 -5.171 21.997 1.00 82.00 627 ASP A C 1
ATOM 4787 O O . ASP A 1 627 ? -32.510 -6.230 21.934 1.00 82.00 627 ASP A O 1
ATOM 4791 N N . ALA A 1 628 ? -32.510 -3.992 21.958 1.00 72.50 628 ALA A N 1
ATOM 4792 C CA . ALA A 1 628 ? -33.970 -3.850 21.962 1.00 72.50 628 ALA A CA 1
ATOM 4793 C C . ALA A 1 628 ? -34.686 -4.505 20.756 1.00 72.50 628 ALA A C 1
ATOM 4795 O O . ALA A 1 628 ? -35.914 -4.627 20.764 1.00 72.50 628 ALA A O 1
ATOM 4796 N N . LYS A 1 629 ? -33.943 -4.914 19.717 1.00 69.81 629 LYS A N 1
ATOM 4797 C CA . LYS A 1 629 ? -34.456 -5.650 18.548 1.00 69.81 629 LYS A CA 1
ATOM 4798 C C . LYS A 1 629 ? -34.085 -7.142 18.558 1.00 69.81 629 LYS A C 1
ATOM 4800 O O . LYS A 1 629 ? -34.579 -7.872 17.703 1.00 69.81 629 LYS A O 1
ATOM 4805 N N . GLU A 1 630 ? -33.264 -7.582 19.511 1.00 70.88 630 GLU A N 1
ATOM 4806 C CA . GLU A 1 630 ? -32.733 -8.944 19.661 1.00 70.88 630 GLU A CA 1
ATOM 4807 C C . GLU A 1 630 ? -32.078 -9.483 18.374 1.00 70.88 630 GLU A C 1
ATOM 4809 O O . GLU A 1 630 ? -32.329 -10.613 17.942 1.00 70.88 630 GLU A O 1
ATOM 4814 N N . THR A 1 631 ? -31.257 -8.639 17.738 1.00 75.44 631 THR A N 1
ATOM 4815 C CA . THR A 1 631 ? -30.544 -8.956 16.491 1.00 75.44 631 THR A CA 1
ATOM 4816 C C . THR A 1 631 ? -29.193 -9.639 16.711 1.00 75.44 631 THR A C 1
ATOM 4818 O O . THR A 1 631 ? -28.738 -10.366 15.829 1.00 75.44 631 THR A O 1
ATOM 4821 N N . ALA A 1 632 ? -28.540 -9.417 17.854 1.00 80.38 632 ALA A N 1
ATOM 4822 C CA . ALA A 1 632 ? -27.226 -9.965 18.176 1.00 80.38 632 ALA A CA 1
ATOM 4823 C C . ALA A 1 632 ? -27.306 -11.383 18.769 1.00 80.38 632 ALA A C 1
ATOM 4825 O O . ALA A 1 632 ? -28.311 -11.793 19.357 1.00 80.38 632 ALA A O 1
ATOM 4826 N N . THR A 1 633 ? -26.216 -12.149 18.648 1.00 84.50 633 THR A N 1
ATOM 4827 C CA . THR A 1 633 ? -26.141 -13.483 19.266 1.00 84.50 633 THR A CA 1
ATOM 4828 C C . THR A 1 633 ? -26.053 -13.385 20.790 1.00 84.50 633 THR A C 1
ATOM 4830 O O . THR A 1 633 ? -25.577 -12.392 21.345 1.00 84.50 633 THR A O 1
ATOM 4833 N N . THR A 1 634 ? -26.467 -14.446 21.482 1.00 83.81 634 THR A N 1
ATOM 4834 C CA . THR A 1 634 ? -26.383 -14.542 22.948 1.00 83.81 634 THR A CA 1
ATOM 4835 C C . THR A 1 634 ? -24.960 -14.349 23.449 1.00 83.81 634 THR A C 1
ATOM 4837 O O . THR A 1 634 ? -24.742 -13.669 24.443 1.00 83.81 634 THR A O 1
ATOM 4840 N N . ASP A 1 635 ? -23.983 -14.904 22.736 1.00 84.94 635 ASP A N 1
ATOM 4841 C CA . ASP A 1 635 ? -22.591 -14.911 23.171 1.00 84.94 635 ASP A CA 1
ATOM 4842 C C . ASP A 1 635 ? -21.944 -13.539 22.908 1.00 84.94 635 ASP A C 1
ATOM 4844 O O . ASP A 1 635 ? -21.193 -13.041 23.746 1.00 84.94 635 ASP A O 1
ATOM 4848 N N . THR A 1 636 ? -22.336 -12.855 21.823 1.00 87.88 636 THR A N 1
ATOM 4849 C CA . THR A 1 636 ? -22.034 -11.429 21.603 1.00 87.88 636 THR A CA 1
ATOM 4850 C C . THR A 1 636 ? -22.562 -10.577 22.758 1.00 87.88 636 THR A C 1
ATOM 4852 O O . THR A 1 636 ? -21.811 -9.804 23.350 1.00 87.88 636 THR A O 1
ATOM 4855 N N . ARG A 1 637 ? -23.837 -10.744 23.135 1.00 89.38 637 ARG A N 1
ATOM 4856 C CA . ARG A 1 637 ? -24.453 -9.982 24.232 1.00 89.38 637 ARG A CA 1
ATOM 4857 C C . ARG A 1 637 ? -23.796 -10.288 25.582 1.00 89.38 637 ARG A C 1
ATOM 4859 O O . ARG A 1 637 ? -23.536 -9.362 26.342 1.00 89.38 637 ARG A O 1
ATOM 4866 N N . LEU A 1 638 ? -23.430 -11.540 25.861 1.00 90.31 638 LEU A N 1
ATOM 4867 C CA . LEU A 1 638 ? -22.700 -11.905 27.083 1.00 90.31 638 LEU A CA 1
ATOM 4868 C C . LEU A 1 638 ? -21.317 -11.229 27.180 1.00 90.31 638 LEU A C 1
ATOM 4870 O O . LEU A 1 638 ? -20.931 -10.836 28.279 1.00 90.31 638 LEU A O 1
ATOM 4874 N N . ARG A 1 639 ? -20.608 -10.999 26.063 1.00 90.62 639 ARG A N 1
ATOM 4875 C CA . ARG A 1 639 ? -19.345 -10.225 26.054 1.00 90.62 639 ARG A CA 1
ATOM 4876 C C . ARG A 1 639 ? -19.549 -8.752 26.407 1.00 90.62 639 ARG A C 1
ATOM 4878 O O . ARG A 1 639 ? -18.768 -8.203 27.181 1.00 90.62 639 ARG A O 1
ATOM 4885 N N . PHE A 1 640 ? -20.613 -8.120 25.902 1.00 92.94 640 PHE A N 1
ATOM 4886 C CA . PHE A 1 640 ? -21.006 -6.778 26.360 1.00 92.94 640 PHE A CA 1
ATOM 4887 C C . PHE A 1 640 ? -21.383 -6.783 27.853 1.00 92.94 640 PHE A C 1
ATOM 4889 O O . PHE A 1 640 ? -21.083 -5.823 28.558 1.00 92.94 640 PHE A O 1
ATOM 4896 N N . GLY A 1 641 ? -21.952 -7.879 28.366 1.00 91.88 641 GLY A N 1
ATOM 4897 C CA . GLY A 1 641 ? -22.210 -8.073 29.798 1.00 91.88 641 GLY A CA 1
ATOM 4898 C C . GLY A 1 641 ? -20.935 -8.153 30.645 1.00 91.88 641 GLY A C 1
ATOM 4899 O O . GLY A 1 641 ? -20.848 -7.507 31.687 1.00 91.88 641 GLY A O 1
ATOM 4900 N N . GLU A 1 642 ? -19.915 -8.882 30.183 1.00 91.81 642 GLU A N 1
ATOM 4901 C CA . GLU A 1 642 ? -18.595 -8.920 30.831 1.00 91.81 642 GLU A CA 1
ATOM 4902 C C . GLU A 1 642 ? -17.930 -7.533 30.827 1.00 91.81 642 GLU A C 1
ATOM 4904 O O . GLU A 1 642 ? -17.433 -7.077 31.861 1.00 91.81 642 GLU A O 1
ATOM 4909 N N . ALA A 1 643 ? -17.989 -6.826 29.692 1.00 93.00 643 ALA A N 1
ATOM 4910 C CA . ALA A 1 643 ? -17.505 -5.452 29.578 1.00 93.00 643 ALA A CA 1
ATOM 4911 C C . ALA A 1 643 ? -18.213 -4.513 30.569 1.00 93.00 643 ALA A C 1
ATOM 4913 O O . ALA A 1 643 ? -17.555 -3.719 31.244 1.00 93.00 643 ALA A O 1
ATOM 4914 N N . LEU A 1 644 ? -19.540 -4.635 30.696 1.00 94.25 644 LEU A N 1
ATOM 4915 C CA . LEU A 1 644 ? -20.349 -3.851 31.626 1.00 94.25 644 LEU A CA 1
ATOM 4916 C C . LEU A 1 644 ? -19.988 -4.144 33.090 1.00 94.25 644 LEU A C 1
ATOM 4918 O O . LEU A 1 644 ? -19.830 -3.197 33.855 1.00 94.25 644 LEU A O 1
ATOM 4922 N N . SER A 1 645 ? -19.789 -5.415 33.469 1.00 92.62 645 SER A N 1
ATOM 4923 C CA . SER A 1 645 ? -19.368 -5.793 34.833 1.00 92.62 645 SER A CA 1
ATOM 4924 C C . SER A 1 645 ? -18.046 -5.126 35.212 1.00 92.62 645 SER A C 1
ATOM 4926 O O . SER A 1 645 ? -17.974 -4.408 36.209 1.00 92.62 645 SER A O 1
ATOM 4928 N N . GLN A 1 646 ? -17.021 -5.267 34.362 1.00 92.75 646 GLN A N 1
ATOM 4929 C CA . GLN A 1 646 ? -15.705 -4.674 34.622 1.00 92.75 646 GLN A CA 1
ATOM 4930 C C . GLN A 1 646 ? -15.749 -3.136 34.626 1.00 92.75 646 GLN A C 1
ATOM 4932 O O . GLN A 1 646 ? -14.987 -2.498 35.353 1.00 92.75 646 GLN A O 1
ATOM 4937 N N . VAL A 1 647 ? -16.638 -2.515 33.839 1.00 91.94 647 VAL A N 1
ATOM 4938 C CA . VAL A 1 647 ? -16.869 -1.062 33.869 1.00 91.94 647 VAL A CA 1
ATOM 4939 C C . VAL A 1 647 ? -17.517 -0.627 35.186 1.00 91.94 647 VAL A C 1
ATOM 4941 O O . VAL A 1 647 ? -17.023 0.318 35.799 1.00 91.94 647 VAL A O 1
ATOM 4944 N N . VAL A 1 648 ? -18.561 -1.312 35.661 1.00 90.50 648 VAL A N 1
ATOM 4945 C CA . VAL A 1 648 ? -19.230 -1.004 36.940 1.00 90.50 648 VAL A CA 1
ATOM 4946 C C . VAL A 1 648 ? -18.259 -1.161 38.117 1.00 90.50 648 VAL A C 1
ATOM 4948 O O . VAL A 1 648 ? -18.098 -0.228 38.904 1.00 90.50 648 VAL A O 1
ATOM 4951 N N . GLU A 1 649 ? -17.515 -2.270 38.172 1.00 89.75 649 GLU A N 1
ATOM 4952 C CA . GLU A 1 649 ? -16.447 -2.496 39.159 1.00 89.75 649 GLU A CA 1
ATOM 4953 C C . GLU A 1 649 ? -15.372 -1.401 39.126 1.00 89.75 649 GLU A C 1
ATOM 4955 O O . GLU A 1 649 ? -14.900 -0.948 40.171 1.00 89.75 649 GLU A O 1
ATOM 4960 N N . ARG A 1 650 ? -14.994 -0.932 37.929 1.00 90.19 650 ARG A N 1
ATOM 4961 C CA . ARG A 1 650 ? -13.979 0.116 37.765 1.00 90.19 650 ARG A CA 1
ATOM 4962 C C . ARG A 1 650 ? -14.467 1.507 38.173 1.00 90.19 650 ARG A C 1
ATOM 4964 O O . ARG A 1 650 ? -13.636 2.327 38.567 1.00 90.19 650 ARG A O 1
ATOM 4971 N N . LEU A 1 651 ? -15.767 1.785 38.062 1.00 87.06 651 LEU A N 1
ATOM 4972 C CA . LEU A 1 651 ? -16.363 3.060 38.466 1.00 87.06 651 LEU A CA 1
ATOM 4973 C C . LEU A 1 651 ? -16.442 3.198 39.995 1.00 87.06 651 LEU A C 1
ATOM 4975 O O . LEU A 1 651 ? -16.235 4.304 40.505 1.00 87.06 651 LEU A O 1
ATOM 4979 N N . GLY A 1 652 ? -16.697 2.107 40.727 1.00 86.06 652 GLY A N 1
ATOM 4980 C CA . GLY A 1 652 ? -16.745 2.105 42.194 1.00 86.06 652 GLY A CA 1
ATOM 4981 C C . GLY A 1 652 ? -17.700 3.173 42.744 1.00 86.06 652 GLY A C 1
ATOM 4982 O O . GLY A 1 652 ? -18.849 3.262 42.323 1.00 86.06 652 GLY A O 1
ATOM 4983 N N . GLU A 1 653 ? -17.213 4.051 43.625 1.00 81.88 653 GLU A N 1
ATOM 4984 C CA . GLU A 1 653 ? -18.003 5.163 44.187 1.00 81.88 653 GLU A CA 1
ATOM 4985 C C . GLU A 1 653 ? -18.590 6.118 43.125 1.00 81.88 653 GLU A C 1
ATOM 4987 O O . GLU A 1 653 ? -19.612 6.757 43.372 1.00 81.88 653 GLU A O 1
ATOM 4992 N N . THR A 1 654 ? -17.997 6.204 41.924 1.00 83.62 654 THR A N 1
ATOM 4993 C CA . THR A 1 654 ? -18.531 7.041 40.828 1.00 83.62 654 THR A CA 1
ATOM 4994 C C . THR A 1 654 ? -19.727 6.415 40.102 1.00 83.62 654 THR A C 1
ATOM 4996 O O . THR A 1 654 ? -20.384 7.092 39.308 1.00 83.62 654 THR A O 1
ATOM 4999 N N . PHE A 1 655 ? -20.060 5.152 40.392 1.00 88.38 655 PHE A N 1
ATOM 5000 C CA . PHE A 1 655 ? -21.301 4.515 39.958 1.00 88.38 655 PHE A CA 1
ATOM 5001 C C . PHE A 1 655 ? -22.475 5.030 40.809 1.00 88.38 655 PHE A C 1
ATOM 5003 O O . PHE A 1 655 ? -22.848 4.440 41.821 1.00 88.38 655 PHE A O 1
ATOM 5010 N N . ALA A 1 656 ? -23.024 6.185 40.424 1.00 86.50 656 ALA A N 1
ATOM 5011 C CA . ALA A 1 656 ? -24.134 6.840 41.115 1.00 86.50 656 ALA A CA 1
ATOM 5012 C C . ALA A 1 656 ? -25.005 7.686 40.165 1.00 86.50 656 ALA A C 1
ATOM 5014 O O . ALA A 1 656 ? -24.581 8.060 39.067 1.00 86.50 656 ALA A O 1
ATOM 5015 N N . GLY A 1 657 ? -26.221 8.024 40.607 1.00 83.88 657 GLY A N 1
ATOM 5016 C CA . GLY A 1 657 ? -27.135 8.915 39.880 1.00 83.88 657 GLY A CA 1
ATOM 5017 C C . GLY A 1 657 ? -27.643 8.306 38.569 1.00 83.88 657 GLY A C 1
ATOM 5018 O O . GLY A 1 657 ? -27.838 7.095 38.488 1.00 83.88 657 GLY A O 1
ATOM 5019 N N . ASP A 1 658 ? -27.840 9.133 37.534 1.00 82.19 658 ASP A N 1
ATOM 5020 C CA . ASP A 1 658 ? -28.453 8.720 36.255 1.00 82.19 658 ASP A CA 1
ATOM 5021 C C . ASP A 1 658 ? -27.820 7.461 35.638 1.00 82.19 658 ASP A C 1
ATOM 5023 O O . ASP A 1 658 ? -28.525 6.639 35.062 1.00 82.19 658 ASP A O 1
ATOM 5027 N N . VAL A 1 659 ? -26.494 7.305 35.756 1.00 85.38 659 VAL A N 1
ATOM 5028 C CA . VAL A 1 659 ? -25.756 6.169 35.172 1.00 85.38 659 VAL A CA 1
ATOM 5029 C C . VAL A 1 659 ? -26.090 4.874 35.901 1.00 85.38 659 VAL A C 1
ATOM 5031 O O . VAL A 1 659 ? -26.382 3.868 35.259 1.00 85.38 659 VAL A O 1
ATOM 5034 N N . ALA A 1 660 ? -26.077 4.903 37.236 1.00 87.50 660 ALA A N 1
ATOM 5035 C CA . ALA A 1 660 ? -26.439 3.746 38.046 1.00 87.50 660 ALA A CA 1
ATOM 5036 C C . ALA A 1 660 ? -27.918 3.387 37.859 1.00 87.50 660 ALA A C 1
ATOM 5038 O O . ALA A 1 660 ? -28.242 2.216 37.671 1.00 87.50 660 ALA A O 1
ATOM 5039 N N . LYS A 1 661 ? -28.792 4.402 37.814 1.00 87.00 661 LYS A N 1
ATOM 5040 C CA . LYS A 1 661 ? -30.225 4.247 37.549 1.00 87.00 661 LYS A CA 1
ATOM 5041 C C . LYS A 1 661 ? -30.487 3.550 36.207 1.00 87.00 661 LYS A C 1
ATOM 5043 O O . LYS A 1 661 ? -31.082 2.478 36.205 1.00 87.00 661 LYS A O 1
ATOM 5048 N N . GLN A 1 662 ? -29.965 4.084 35.098 1.00 86.12 662 GLN A N 1
ATOM 5049 C CA . GLN A 1 662 ? -30.166 3.517 33.755 1.00 86.12 662 GLN A CA 1
ATOM 5050 C C . GLN A 1 662 ? -29.649 2.078 33.628 1.00 86.12 662 GLN A C 1
ATOM 5052 O O . GLN A 1 662 ? -30.332 1.226 33.060 1.00 86.12 662 GLN A O 1
ATOM 5057 N N . VAL A 1 663 ? -28.462 1.787 34.175 1.00 89.69 663 VAL A N 1
ATOM 5058 C CA . VAL A 1 663 ? -27.901 0.427 34.168 1.00 89.69 663 VAL A CA 1
ATOM 5059 C C . VAL A 1 663 ? -28.787 -0.531 34.956 1.00 89.69 663 VAL A C 1
ATOM 5061 O O . VAL A 1 663 ? -29.128 -1.597 34.451 1.00 89.69 663 VAL A O 1
ATOM 5064 N N . VAL A 1 664 ? -29.190 -0.166 36.174 1.00 89.12 664 VAL A N 1
ATOM 5065 C CA . VAL A 1 664 ? -29.975 -1.057 37.037 1.00 89.12 664 VAL A CA 1
ATOM 5066 C C . VAL A 1 664 ? -31.396 -1.258 36.504 1.00 89.12 664 VAL A C 1
ATOM 5068 O O . VAL A 1 664 ? -31.868 -2.390 36.504 1.00 89.12 664 VAL A O 1
ATOM 5071 N N . GLU A 1 665 ? -32.047 -0.232 35.952 1.00 87.88 665 GLU A N 1
ATOM 5072 C CA . GLU A 1 665 ? -33.354 -0.361 35.285 1.00 87.88 665 GLU A CA 1
ATOM 5073 C C . GLU A 1 665 ? -33.296 -1.314 34.079 1.00 87.88 665 GLU A C 1
ATOM 5075 O O . GLU A 1 665 ? -34.129 -2.214 33.951 1.00 87.88 665 GLU A O 1
ATOM 5080 N N . ALA A 1 666 ? -32.269 -1.194 33.233 1.00 87.12 666 ALA A N 1
ATOM 5081 C CA . ALA A 1 666 ? -32.064 -2.088 32.095 1.00 87.12 666 ALA A CA 1
ATOM 5082 C C . ALA A 1 666 ? -31.727 -3.534 32.517 1.00 87.12 666 ALA A C 1
ATOM 5084 O O . ALA A 1 666 ? -32.249 -4.490 31.939 1.00 87.12 666 ALA A O 1
ATOM 5085 N N . LEU A 1 667 ? -30.898 -3.717 33.552 1.00 89.88 667 LEU A N 1
ATOM 5086 C CA . LEU A 1 667 ? -30.583 -5.037 34.111 1.00 89.88 667 LEU A CA 1
ATOM 5087 C C . LEU A 1 667 ? -31.819 -5.696 34.745 1.00 89.88 667 LEU A C 1
ATOM 5089 O O . LEU A 1 667 ? -32.046 -6.886 34.524 1.00 89.88 667 LEU A O 1
ATOM 5093 N N . LEU A 1 668 ? -32.647 -4.932 35.468 1.00 86.31 668 LEU A N 1
ATOM 5094 C CA . LEU A 1 668 ? -33.928 -5.394 36.013 1.00 86.31 668 LEU A CA 1
ATOM 5095 C C . LEU A 1 668 ? -34.912 -5.769 34.904 1.00 86.31 668 LEU A C 1
ATOM 5097 O O . LEU A 1 668 ? -35.538 -6.823 34.989 1.00 86.31 668 LEU A O 1
ATOM 5101 N N . SER A 1 669 ? -34.997 -4.964 33.839 1.00 83.50 669 SER A N 1
ATOM 5102 C CA . SER A 1 669 ? -35.810 -5.274 32.659 1.00 83.50 669 SER A CA 1
ATOM 5103 C C . SER A 1 669 ? -35.408 -6.611 32.033 1.00 83.50 669 SER A C 1
ATOM 5105 O O . SER A 1 669 ? -36.278 -7.427 31.750 1.00 83.50 669 SER A O 1
ATOM 5107 N N . ILE A 1 670 ? -34.106 -6.892 31.877 1.00 85.12 670 ILE A N 1
ATOM 5108 C CA . ILE A 1 670 ? -33.610 -8.164 31.321 1.00 85.12 670 ILE A CA 1
ATOM 5109 C C . ILE A 1 670 ? -33.837 -9.331 32.290 1.00 85.12 670 ILE A C 1
ATOM 5111 O O . ILE A 1 670 ? -34.368 -10.363 31.884 1.00 85.12 670 ILE A O 1
ATOM 5115 N N . ALA A 1 671 ? -33.461 -9.193 33.563 1.00 84.81 671 ALA A N 1
ATOM 5116 C CA . ALA A 1 671 ? -33.591 -10.257 34.559 1.00 84.81 671 ALA A CA 1
ATOM 5117 C C . ALA A 1 671 ? -35.059 -10.603 34.886 1.00 84.81 671 ALA A C 1
ATOM 5119 O O . ALA A 1 671 ? -35.375 -11.762 35.182 1.00 84.81 671 ALA A O 1
ATOM 5120 N N . GLY A 1 672 ? -35.950 -9.609 34.801 1.00 75.88 672 GLY A N 1
ATOM 5121 C CA . GLY A 1 672 ? -37.387 -9.711 35.050 1.00 75.88 672 GLY A CA 1
ATOM 5122 C C . GLY A 1 672 ? -38.206 -10.343 33.924 1.00 75.88 672 GLY A C 1
ATOM 5123 O O . GLY A 1 672 ? -39.342 -10.745 34.182 1.00 75.88 672 GLY A O 1
ATOM 5124 N N . ARG A 1 673 ? -37.648 -10.490 32.711 1.00 74.81 673 ARG A N 1
ATOM 5125 C CA . ARG A 1 673 ? -38.311 -11.199 31.599 1.00 74.81 673 ARG A CA 1
ATOM 5126 C C . ARG A 1 673 ? -38.715 -12.602 32.042 1.00 74.81 673 ARG A C 1
ATOM 5128 O O . ARG A 1 673 ? -37.970 -13.260 32.762 1.00 74.81 673 ARG A O 1
ATOM 5135 N N . ARG A 1 674 ? -39.878 -13.076 31.600 1.00 61.56 674 ARG A N 1
ATOM 5136 C CA . ARG A 1 674 ? -40.340 -14.450 31.836 1.00 61.56 674 ARG A CA 1
ATOM 5137 C C . ARG A 1 674 ? -40.771 -15.070 30.519 1.00 61.56 674 ARG A C 1
ATOM 5139 O O . ARG A 1 674 ? -41.491 -14.442 29.750 1.00 61.56 674 ARG A O 1
ATOM 5146 N N . GLY A 1 675 ? -40.357 -16.309 30.268 1.00 54.12 675 GLY A N 1
ATOM 5147 C CA . GLY A 1 675 ? -40.731 -17.040 29.061 1.00 54.12 675 GLY A CA 1
ATOM 5148 C C . GLY A 1 675 ? -42.248 -17.134 28.872 1.00 54.12 675 GLY A C 1
ATOM 5149 O O . GLY A 1 675 ? -42.997 -17.373 29.824 1.00 54.12 675 GLY A O 1
ATOM 5150 N N . HIS A 1 676 ? -42.691 -16.969 27.623 1.00 46.75 676 HIS A N 1
ATOM 5151 C CA . HIS A 1 676 ? -44.096 -16.999 27.218 1.00 46.75 676 HIS A CA 1
ATOM 5152 C C . HIS A 1 676 ? -44.787 -18.295 27.689 1.00 46.75 676 HIS A C 1
ATOM 5154 O O . HIS A 1 676 ? -44.541 -19.388 27.173 1.00 46.75 676 HIS A O 1
ATOM 5160 N N . ARG A 1 677 ? -45.663 -18.177 28.697 1.00 50.53 677 ARG A N 1
ATOM 5161 C CA . ARG A 1 677 ? -46.475 -19.278 29.240 1.00 50.53 677 ARG A CA 1
ATOM 5162 C C . ARG A 1 677 ? -47.938 -19.096 28.799 1.00 50.53 677 ARG A C 1
ATOM 5164 O O . ARG A 1 677 ? -48.715 -18.505 29.555 1.00 50.53 677 ARG A O 1
ATOM 5171 N N . PRO A 1 678 ? -48.374 -19.679 27.663 1.00 49.59 678 PRO A N 1
ATOM 5172 C CA . PRO A 1 678 ? -49.713 -19.439 27.104 1.00 49.59 678 PRO A CA 1
ATOM 5173 C C . PRO A 1 678 ? -50.861 -19.881 28.031 1.00 49.59 678 PRO A C 1
ATOM 5175 O O . PRO A 1 678 ? -51.974 -19.371 27.949 1.00 49.59 678 PRO A O 1
ATOM 5178 N N . LYS A 1 679 ? -50.606 -20.805 28.972 1.00 48.00 679 LYS A N 1
ATOM 5179 C CA . LYS A 1 679 ? -51.582 -21.196 30.009 1.00 48.00 679 LYS A CA 1
ATOM 5180 C C . LYS A 1 679 ? -51.789 -20.128 31.091 1.00 48.00 679 LYS A C 1
ATOM 5182 O O . LYS A 1 679 ? -52.875 -20.068 31.665 1.00 48.00 679 LYS A O 1
ATOM 5187 N N . THR A 1 680 ? -50.769 -19.327 31.395 1.00 48.31 680 THR A N 1
ATOM 5188 C CA . THR A 1 680 ? -50.849 -18.254 32.399 1.00 48.31 680 THR A CA 1
ATOM 5189 C C . THR A 1 680 ? -51.505 -17.023 31.792 1.00 48.31 680 THR A C 1
ATOM 5191 O O . THR A 1 680 ? -52.442 -16.488 32.376 1.00 48.31 680 THR A O 1
ATOM 5194 N N . GLU A 1 681 ? -51.097 -16.662 30.575 1.00 47.12 681 GLU A N 1
ATOM 5195 C CA . GLU A 1 681 ? -51.688 -15.585 29.778 1.00 47.12 681 GLU A CA 1
ATOM 5196 C C . GLU A 1 681 ? -53.186 -15.825 29.539 1.00 47.12 681 GLU A C 1
ATOM 5198 O O . GLU A 1 681 ? -54.009 -14.982 29.882 1.00 47.12 681 GLU A O 1
ATOM 5203 N N . ALA A 1 682 ? -53.586 -17.024 29.092 1.00 55.25 682 ALA A N 1
ATOM 5204 C CA . ALA A 1 682 ? -55.001 -17.367 28.917 1.00 55.25 682 ALA A CA 1
ATOM 5205 C C . ALA A 1 682 ? -55.817 -17.313 30.226 1.00 55.25 682 ALA A C 1
ATOM 5207 O O . ALA A 1 682 ? -57.033 -17.101 30.189 1.00 55.25 682 ALA A O 1
ATOM 5208 N N . LYS A 1 683 ? -55.175 -17.495 31.391 1.00 62.31 683 LYS A N 1
ATOM 5209 C CA . LYS A 1 683 ? -55.818 -17.323 32.700 1.00 62.31 683 LYS A CA 1
ATOM 5210 C C . LYS A 1 683 ? -55.938 -15.839 33.061 1.00 62.31 683 LYS A C 1
ATOM 5212 O O . LYS A 1 683 ? -57.032 -15.407 33.415 1.00 62.31 683 LYS A O 1
ATOM 5217 N N . GLN A 1 684 ? -54.865 -15.063 32.917 1.00 53.31 684 GLN A N 1
ATOM 5218 C CA . GLN A 1 684 ? -54.854 -13.626 33.203 1.00 53.31 684 GLN A CA 1
ATOM 5219 C C . GLN A 1 684 ? -55.778 -12.850 32.261 1.00 53.31 684 GLN A C 1
ATOM 5221 O O . GLN A 1 684 ? -56.586 -12.069 32.738 1.00 53.31 684 GLN A O 1
ATOM 5226 N N . ALA A 1 685 ? -55.790 -13.143 30.959 1.00 62.53 685 ALA A N 1
ATOM 5227 C CA . ALA A 1 685 ? -56.739 -12.566 30.006 1.00 62.53 685 ALA A CA 1
ATOM 5228 C C . ALA A 1 685 ? -58.204 -12.903 30.351 1.00 62.53 685 ALA A C 1
ATOM 5230 O O . ALA A 1 685 ? -59.110 -12.107 30.103 1.00 62.53 685 ALA A O 1
ATOM 5231 N N . ARG A 1 686 ? -58.463 -14.072 30.956 1.00 70.00 686 ARG A N 1
ATOM 5232 C CA . ARG A 1 686 ? -59.799 -14.459 31.435 1.00 70.00 686 ARG A CA 1
ATOM 5233 C C . ARG A 1 686 ? -60.186 -13.740 32.730 1.00 70.00 686 ARG A C 1
ATOM 5235 O O . ARG A 1 686 ? -61.350 -13.381 32.883 1.00 70.00 686 ARG A O 1
ATOM 5242 N N . GLU A 1 687 ? -59.239 -13.523 33.639 1.00 63.25 687 GLU A N 1
ATOM 5243 C CA . GLU A 1 687 ? -59.439 -12.757 34.877 1.00 63.25 687 GLU A CA 1
ATOM 5244 C C . GLU A 1 687 ? -59.579 -11.251 34.593 1.00 63.25 687 GLU A C 1
ATOM 5246 O O . GLU A 1 687 ? -60.500 -10.630 35.117 1.00 63.25 687 GLU A O 1
ATOM 5251 N N . ALA A 1 688 ? -58.786 -10.699 33.671 1.00 67.94 688 ALA A N 1
ATOM 5252 C CA . ALA A 1 688 ? -58.892 -9.329 33.172 1.00 67.94 688 ALA A CA 1
ATOM 5253 C C . ALA A 1 688 ? -60.242 -9.086 32.484 1.00 67.94 688 ALA A C 1
ATOM 5255 O O . ALA A 1 688 ? -60.957 -8.177 32.881 1.00 67.94 688 ALA A O 1
ATOM 5256 N N . ARG A 1 689 ? -60.684 -9.958 31.563 1.00 73.69 689 ARG A N 1
ATOM 5257 C CA . ARG A 1 689 ? -62.044 -9.881 30.982 1.00 73.69 689 ARG A CA 1
ATOM 5258 C C . ARG A 1 689 ? -63.151 -9.995 32.035 1.00 73.69 689 ARG A C 1
ATOM 5260 O O . ARG A 1 689 ? -64.219 -9.415 31.867 1.00 73.69 689 ARG A O 1
ATOM 5267 N N . ALA A 1 690 ? -62.929 -10.737 33.122 1.00 68.75 690 ALA A N 1
ATOM 5268 C CA . ALA A 1 690 ? -63.885 -10.815 34.226 1.00 68.75 690 ALA A CA 1
ATOM 5269 C C . ALA A 1 690 ? -63.884 -9.545 35.100 1.00 68.75 690 ALA A C 1
ATOM 5271 O O . ALA A 1 690 ? -64.939 -9.163 35.602 1.00 68.75 690 ALA A O 1
ATOM 5272 N N . GLN A 1 691 ? -62.737 -8.881 35.271 1.00 62.53 691 GLN A N 1
ATOM 5273 C CA . GLN A 1 691 ? -62.633 -7.570 35.919 1.00 62.53 691 GLN A CA 1
ATOM 5274 C C . GLN A 1 691 ? -63.208 -6.456 35.040 1.00 62.53 691 GLN A C 1
ATOM 5276 O O . GLN A 1 691 ? -63.953 -5.632 35.546 1.00 62.53 691 GLN A O 1
ATOM 5281 N N . GLU A 1 692 ? -62.957 -6.476 33.735 1.00 67.75 692 GLU A N 1
ATOM 5282 C CA . GLU A 1 692 ? -63.511 -5.542 32.754 1.00 67.75 692 GLU A CA 1
ATOM 5283 C C . GLU A 1 692 ? -65.036 -5.686 32.662 1.00 67.75 692 GLU A C 1
ATOM 5285 O O . GLU A 1 692 ? -65.746 -4.693 32.758 1.00 67.75 692 GLU A O 1
ATOM 5290 N N . MET A 1 693 ? -65.575 -6.914 32.616 1.00 70.50 693 MET A N 1
ATOM 5291 C CA . MET A 1 693 ? -67.025 -7.119 32.729 1.00 70.50 693 MET A CA 1
ATOM 5292 C C . MET A 1 693 ? -67.588 -6.674 34.086 1.00 70.50 693 MET A C 1
ATOM 5294 O O . MET A 1 693 ? -68.717 -6.200 34.123 1.00 70.50 693 MET A O 1
ATOM 5298 N N . LYS A 1 694 ? -66.835 -6.779 35.191 1.00 70.00 694 LYS A N 1
ATOM 5299 C CA . LYS A 1 694 ? -67.252 -6.220 36.491 1.00 70.00 694 LYS A CA 1
ATOM 5300 C C . LYS A 1 694 ? -67.203 -4.692 36.520 1.00 70.00 694 LYS A C 1
ATOM 5302 O O . LYS A 1 694 ? -68.111 -4.095 37.082 1.00 70.00 694 LYS A O 1
ATOM 5307 N N . LYS A 1 695 ? -66.181 -4.070 35.924 1.00 66.19 695 LYS A N 1
ATOM 5308 C CA . LYS A 1 695 ? -66.052 -2.612 35.807 1.00 66.19 695 LYS A CA 1
ATOM 5309 C C . LYS A 1 695 ? -67.187 -2.065 34.945 1.00 66.19 695 LYS A C 1
ATOM 5311 O O . LYS A 1 695 ? -67.906 -1.190 35.399 1.00 66.19 695 LYS A O 1
ATOM 5316 N N . LYS A 1 696 ? -67.457 -2.702 33.806 1.00 68.38 696 LYS A N 1
ATOM 5317 C CA . LYS A 1 696 ? -68.581 -2.376 32.926 1.00 68.38 696 LYS A CA 1
ATOM 5318 C C . LYS A 1 696 ? -69.944 -2.577 33.595 1.00 68.38 696 LYS A C 1
ATOM 5320 O O . LYS A 1 696 ? -70.799 -1.715 33.492 1.00 68.38 696 LYS A O 1
ATOM 5325 N N . GLN A 1 697 ? -70.127 -3.651 34.369 1.00 68.44 697 GLN A N 1
ATOM 5326 C CA . GLN A 1 697 ? -71.324 -3.828 35.207 1.00 68.44 697 GLN A CA 1
ATOM 5327 C C . GLN A 1 697 ? -71.444 -2.769 36.313 1.00 68.44 697 GLN A C 1
ATOM 5329 O O . GLN A 1 697 ? -72.561 -2.423 36.688 1.00 68.44 697 GLN A O 1
ATOM 5334 N N . ALA A 1 698 ? -70.329 -2.262 36.845 1.00 60.25 698 ALA A N 1
ATOM 5335 C CA . ALA A 1 698 ? -70.332 -1.169 37.812 1.00 60.25 698 ALA A CA 1
ATOM 5336 C C . ALA A 1 698 ? -70.653 0.178 37.140 1.00 60.25 698 ALA A C 1
ATOM 5338 O O . ALA A 1 698 ? -71.460 0.921 37.679 1.00 60.25 698 ALA A O 1
ATOM 5339 N N . GLU A 1 699 ? -70.111 0.454 35.953 1.00 66.12 699 GLU A N 1
ATOM 5340 C CA . GLU A 1 699 ? -70.420 1.630 35.120 1.00 66.12 699 GLU A CA 1
ATOM 5341 C C . GLU A 1 699 ? -71.894 1.633 34.673 1.00 66.12 699 GLU A C 1
ATOM 5343 O O . GLU A 1 699 ? -72.594 2.631 34.851 1.00 66.12 699 GLU A O 1
ATOM 5348 N N . ASP A 1 700 ? -72.407 0.490 34.201 1.00 67.00 700 ASP A N 1
ATOM 5349 C CA . ASP A 1 700 ? -73.819 0.289 33.840 1.00 67.00 700 ASP A CA 1
ATOM 5350 C C . ASP A 1 700 ? -74.754 0.448 35.060 1.00 67.00 700 ASP A C 1
ATOM 5352 O O . ASP A 1 700 ? -75.864 0.966 34.931 1.00 67.00 700 ASP A O 1
ATOM 5356 N N . ALA A 1 701 ? -74.321 0.026 36.256 1.00 69.56 701 ALA A N 1
ATOM 5357 C CA . ALA A 1 701 ? -75.081 0.184 37.502 1.00 69.56 701 ALA A CA 1
ATOM 5358 C C . ALA A 1 701 ? -74.977 1.593 38.117 1.00 69.56 701 ALA A C 1
ATOM 5360 O O . ALA A 1 701 ? -75.862 1.994 38.874 1.00 69.56 701 ALA A O 1
ATOM 5361 N N . TRP A 1 702 ? -73.908 2.333 37.812 1.00 68.19 702 TRP A N 1
ATOM 5362 C CA . TRP A 1 702 ? -73.653 3.696 38.286 1.00 68.19 702 TRP A CA 1
ATOM 5363 C C . TRP A 1 702 ? -74.209 4.769 37.335 1.00 68.19 702 TRP A C 1
ATOM 5365 O O . TRP A 1 702 ? -74.464 5.897 37.753 1.00 68.19 702 TRP A O 1
ATOM 5375 N N . GLY A 1 703 ? -74.464 4.414 36.070 1.00 58.94 703 GLY A N 1
ATOM 5376 C CA . GLY A 1 703 ? -75.029 5.306 35.054 1.00 58.94 703 GLY A CA 1
ATOM 5377 C C . GLY A 1 703 ? -74.002 6.228 34.386 1.00 58.94 703 GLY A C 1
ATOM 5378 O O . GLY A 1 703 ? -74.375 7.281 33.869 1.00 58.94 703 GLY A O 1
ATOM 5379 N N . GLY A 1 704 ? -72.722 5.853 34.412 1.00 66.38 704 GLY A N 1
ATOM 5380 C CA . GLY A 1 704 ? -71.594 6.630 33.894 1.00 66.38 704 GLY A CA 1
ATOM 5381 C C . GLY A 1 704 ? -70.258 6.063 34.377 1.00 66.38 704 GLY A C 1
ATOM 5382 O O . GLY A 1 704 ? -70.234 5.043 35.067 1.00 66.38 704 GLY A O 1
ATOM 5383 N N . GLU A 1 705 ? -69.146 6.725 34.043 1.00 56.91 705 GLU A N 1
ATOM 5384 C CA . GLU A 1 705 ? -67.828 6.351 34.578 1.00 56.91 705 GLU A CA 1
ATOM 5385 C C . GLU A 1 705 ? -67.856 6.367 36.114 1.00 56.91 705 GLU A C 1
ATOM 5387 O O . GLU A 1 705 ? -68.246 7.358 36.739 1.00 56.91 705 GLU A O 1
ATOM 5392 N N . VAL A 1 706 ? -67.468 5.246 36.726 1.00 56.09 706 VAL A N 1
ATOM 5393 C CA . VAL A 1 706 ? -67.353 5.131 38.184 1.00 56.09 706 VAL A CA 1
ATOM 5394 C C . VAL A 1 706 ? -66.146 5.966 38.627 1.00 56.09 706 VAL A C 1
ATOM 5396 O O . VAL A 1 706 ? -65.044 5.676 38.158 1.00 56.09 706 VAL A O 1
ATOM 5399 N N . PRO A 1 707 ? -66.307 6.971 39.512 1.00 48.22 707 PRO A N 1
ATOM 5400 C CA . PRO A 1 707 ? -65.190 7.779 39.989 1.00 48.22 707 PRO A CA 1
ATOM 5401 C C . PRO A 1 707 ? -64.120 6.904 40.640 1.00 48.22 707 PRO A C 1
ATOM 5403 O O . PRO A 1 707 ? -64.408 6.174 41.593 1.00 48.22 707 PRO A O 1
ATOM 5406 N N . ASP A 1 708 ? -62.896 6.974 40.122 1.00 48.09 708 ASP A N 1
ATOM 5407 C CA . ASP A 1 708 ? -61.787 6.182 40.639 1.00 48.09 708 ASP A CA 1
ATOM 5408 C C . ASP A 1 708 ? -61.278 6.801 41.947 1.00 48.09 708 ASP A C 1
ATOM 5410 O O . ASP A 1 708 ? -60.764 7.918 41.977 1.00 48.09 708 ASP A O 1
ATOM 5414 N N . LEU A 1 709 ? -61.439 6.079 43.057 1.00 46.09 709 LEU A N 1
ATOM 5415 C CA . LEU A 1 709 ? -60.995 6.521 44.384 1.00 46.09 709 LEU A CA 1
ATOM 5416 C C . LEU A 1 709 ? -59.476 6.327 44.592 1.00 46.09 709 LEU A C 1
ATOM 5418 O O . LEU A 1 709 ? -58.988 6.425 45.714 1.00 46.09 709 LEU A O 1
ATOM 5422 N N . SER A 1 710 ? -58.716 6.073 43.521 1.00 43.38 710 SER A N 1
ATOM 5423 C CA . SER A 1 710 ? -57.251 5.971 43.525 1.00 43.38 710 SER A CA 1
ATOM 5424 C C . SER A 1 710 ? -56.510 7.318 43.575 1.00 43.38 710 SER A C 1
ATOM 5426 O O . SER A 1 710 ? -55.277 7.337 43.600 1.00 43.38 710 SER A O 1
ATOM 5428 N N . ASP A 1 711 ? -57.218 8.451 43.558 1.00 41.47 711 ASP A N 1
ATOM 5429 C CA . ASP A 1 711 ? -56.604 9.787 43.484 1.00 41.47 711 ASP A CA 1
ATOM 5430 C C . ASP A 1 711 ? -55.913 10.268 44.783 1.00 41.47 711 ASP A C 1
ATOM 5432 O O . ASP A 1 711 ? -55.316 11.341 44.796 1.00 41.47 711 ASP A O 1
ATOM 5436 N N . GLU A 1 712 ? -55.902 9.453 45.847 1.00 43.22 712 GLU A N 1
ATOM 5437 C CA . GLU A 1 712 ? -55.108 9.689 47.070 1.00 43.22 712 GLU A CA 1
ATOM 5438 C C . GLU A 1 712 ? -53.737 8.972 47.090 1.00 43.22 712 GLU A C 1
ATOM 5440 O O . GLU A 1 712 ? -53.029 9.028 48.095 1.00 43.22 712 GLU A O 1
ATOM 5445 N N . LEU A 1 713 ? -53.314 8.321 45.996 1.00 49.16 713 LEU A N 1
ATOM 5446 C CA . LEU A 1 713 ? -51.962 7.746 45.898 1.00 49.16 713 LEU A CA 1
ATOM 5447 C C . LEU A 1 713 ? -50.893 8.845 45.829 1.00 49.16 713 LEU A C 1
ATOM 5449 O O . LEU A 1 713 ? -50.906 9.682 44.922 1.00 49.16 713 LEU A O 1
ATOM 5453 N N . SER A 1 714 ? -49.935 8.801 46.757 1.00 53.16 714 SER A N 1
ATOM 5454 C CA . SER A 1 714 ? -48.837 9.771 46.835 1.00 53.16 714 SER A CA 1
ATOM 5455 C C . SER A 1 714 ? -47.942 9.737 45.587 1.00 53.16 714 SER A C 1
ATOM 5457 O O . SER A 1 714 ? -47.847 8.718 44.901 1.00 53.16 714 SER A O 1
ATOM 5459 N N . GLU A 1 715 ? -47.216 10.827 45.299 1.00 50.53 715 GLU A N 1
ATOM 5460 C CA . GLU A 1 715 ? -46.271 10.872 44.163 1.00 50.53 715 GLU A CA 1
ATOM 5461 C C . GLU A 1 715 ? -45.228 9.738 44.218 1.00 50.53 715 GLU A C 1
ATOM 5463 O O . GLU A 1 715 ? -44.829 9.212 43.181 1.00 50.53 715 GLU A O 1
ATOM 5468 N N . GLN A 1 716 ? -44.842 9.298 45.422 1.00 43.09 716 GLN A N 1
ATOM 5469 C CA . GLN A 1 716 ? -43.933 8.165 45.629 1.00 43.09 716 GLN A CA 1
ATOM 5470 C C . GLN A 1 716 ? -44.569 6.814 45.267 1.00 43.09 716 GLN A C 1
ATOM 5472 O O . GLN A 1 716 ? -43.899 5.947 44.708 1.00 43.09 716 GLN A O 1
ATOM 5477 N N . GLU A 1 717 ? -45.858 6.623 45.549 1.00 47.56 717 GLU A N 1
ATOM 5478 C CA . GLU A 1 717 ? -46.585 5.405 45.172 1.00 47.56 717 GLU A CA 1
ATOM 5479 C C . GLU A 1 717 ? -46.936 5.393 43.684 1.00 47.56 717 GLU A C 1
ATOM 5481 O O . GLU A 1 717 ? -46.864 4.338 43.058 1.00 47.56 717 GLU A O 1
ATOM 5486 N N . ARG A 1 718 ? -47.225 6.557 43.084 1.00 54.31 718 ARG A N 1
ATOM 5487 C CA . ARG A 1 718 ? -47.344 6.698 41.625 1.00 54.31 718 ARG A CA 1
ATOM 5488 C C . ARG A 1 718 ? -46.027 6.337 40.935 1.00 54.31 718 ARG A C 1
ATOM 5490 O O . ARG A 1 718 ? -46.047 5.488 40.052 1.00 54.31 718 ARG A O 1
ATOM 5497 N N . ALA A 1 719 ? -44.890 6.855 41.407 1.00 52.81 719 ALA A N 1
ATOM 5498 C CA . ALA A 1 719 ? -43.571 6.491 40.882 1.00 52.81 719 ALA A CA 1
ATOM 5499 C C . ALA A 1 719 ? -43.248 4.992 41.056 1.00 52.81 719 ALA A C 1
ATOM 5501 O O . ALA A 1 719 ? -42.737 4.361 40.132 1.00 52.81 719 ALA A O 1
ATOM 5502 N N . LYS A 1 720 ? -43.592 4.377 42.200 1.00 45.16 720 LYS A N 1
ATOM 5503 C CA . LYS A 1 720 ? -43.453 2.918 42.383 1.00 45.16 720 LYS A CA 1
ATOM 5504 C C . LYS A 1 720 ? -44.339 2.115 41.439 1.00 45.16 720 LYS A C 1
ATOM 5506 O O . LYS A 1 720 ? -43.872 1.128 40.877 1.00 45.16 720 LYS A O 1
ATOM 5511 N N . ASN A 1 721 ? -45.587 2.531 41.248 1.00 50.56 721 ASN A N 1
ATOM 5512 C CA . ASN A 1 721 ? -46.512 1.875 40.330 1.00 50.56 721 ASN A CA 1
ATOM 5513 C C . ASN A 1 721 ? -46.089 2.051 38.864 1.00 50.56 721 ASN A C 1
ATOM 5515 O O . ASN A 1 721 ? -46.274 1.130 38.079 1.00 50.56 721 ASN A O 1
ATOM 5519 N N . GLU A 1 722 ? -45.470 3.176 38.503 1.00 49.06 722 GLU A N 1
ATOM 5520 C CA . GLU A 1 722 ? -44.910 3.424 37.169 1.00 49.06 722 GLU A CA 1
ATOM 5521 C C . GLU A 1 722 ? -43.669 2.556 36.900 1.00 49.06 722 GLU A C 1
ATOM 5523 O O . GLU A 1 722 ? -43.587 1.915 35.854 1.00 49.06 722 GLU A O 1
ATOM 5528 N N . ILE A 1 723 ? -42.760 2.422 37.876 1.00 44.62 723 ILE A N 1
ATOM 5529 C CA . ILE A 1 723 ? -41.629 1.479 37.808 1.00 44.62 723 ILE A CA 1
ATOM 5530 C C . ILE A 1 723 ? -42.140 0.031 37.693 1.00 44.62 723 ILE A C 1
ATOM 5532 O O . ILE A 1 723 ? -41.657 -0.731 36.856 1.00 44.62 723 ILE A O 1
ATOM 5536 N N . LEU A 1 724 ? -43.152 -0.352 38.481 1.00 43.03 724 LEU A N 1
ATOM 5537 C CA . LEU A 1 724 ? -43.793 -1.670 38.389 1.00 43.03 724 LEU A CA 1
ATOM 5538 C C . LEU A 1 724 ? -44.500 -1.887 37.040 1.00 43.03 724 LEU A C 1
ATOM 5540 O O . LEU A 1 724 ? -44.459 -2.996 36.511 1.00 43.03 724 LEU A O 1
ATOM 5544 N N . ALA A 1 725 ? -45.110 -0.853 36.456 1.00 47.06 725 ALA A N 1
ATOM 5545 C CA . ALA A 1 725 ? -45.738 -0.926 35.140 1.00 47.06 725 ALA A CA 1
ATOM 5546 C C . ALA A 1 725 ? -44.695 -1.115 34.028 1.00 47.06 725 ALA A C 1
ATOM 5548 O O . ALA A 1 725 ? -44.845 -2.027 33.219 1.00 47.06 725 ALA A O 1
ATOM 5549 N N . GLN A 1 726 ? -43.595 -0.353 34.040 1.00 44.84 726 GLN A N 1
ATOM 5550 C CA . GLN A 1 726 ? -42.475 -0.529 33.103 1.00 44.84 726 GLN A CA 1
ATOM 5551 C C . GLN A 1 726 ? -41.810 -1.908 33.244 1.00 44.84 726 GLN A C 1
ATOM 5553 O O . GLN A 1 726 ? -41.436 -2.527 32.246 1.00 44.84 726 GLN A O 1
ATOM 5558 N N . MET A 1 727 ? -41.711 -2.435 34.471 1.00 41.09 727 MET A N 1
ATOM 5559 C CA . MET A 1 727 ? -41.267 -3.813 34.699 1.00 41.09 727 MET A CA 1
ATOM 5560 C C . MET A 1 727 ? -42.190 -4.835 34.024 1.00 41.09 727 MET A C 1
ATOM 5562 O O . MET A 1 727 ? -41.676 -5.811 33.486 1.00 41.09 727 MET A O 1
ATOM 5566 N N . VAL A 1 728 ? -43.512 -4.623 34.037 1.00 42.72 728 VAL A N 1
ATOM 5567 C CA . VAL A 1 728 ? -44.518 -5.513 33.421 1.00 42.72 728 VAL A CA 1
ATOM 5568 C C . VAL A 1 728 ? -44.595 -5.349 31.898 1.00 42.72 728 VAL A C 1
ATOM 5570 O O . VAL A 1 728 ? -44.773 -6.337 31.191 1.00 42.72 728 VAL A O 1
ATOM 5573 N N . GLU A 1 729 ? -44.407 -4.143 31.365 1.00 45.38 729 GLU A N 1
ATOM 5574 C CA . GLU A 1 729 ? -44.428 -3.883 29.916 1.00 45.38 729 GLU A CA 1
ATOM 5575 C C . GLU A 1 729 ? -43.256 -4.575 29.185 1.00 45.38 729 GLU A C 1
ATOM 5577 O O . GLU A 1 729 ? -43.369 -4.974 28.027 1.00 45.38 729 GLU A O 1
ATOM 5582 N N . GLY A 1 730 ? -42.150 -4.834 29.895 1.00 44.12 730 GLY A N 1
ATOM 5583 C CA . GLY A 1 730 ? -41.019 -5.634 29.411 1.00 44.12 730 GLY A CA 1
ATOM 5584 C C . GLY A 1 730 ? -41.238 -7.158 29.360 1.00 44.12 730 GLY A C 1
ATOM 5585 O O . GLY A 1 730 ? -40.276 -7.886 29.100 1.00 44.12 730 GLY A O 1
ATOM 5586 N N . TRP A 1 731 ? -42.442 -7.678 29.642 1.00 49.72 731 TRP A N 1
ATOM 5587 C CA . TRP A 1 731 ? -42.683 -9.127 29.798 1.00 49.72 731 TRP A CA 1
ATOM 5588 C C . TRP A 1 731 ? -42.941 -9.913 28.499 1.00 49.72 731 TRP A C 1
ATOM 5590 O O . TRP A 1 731 ? -42.970 -11.143 28.550 1.00 49.72 731 TRP A O 1
ATOM 5600 N N . GLU A 1 732 ? -43.065 -9.268 27.335 1.00 47.69 732 GLU A N 1
ATOM 5601 C CA . GLU A 1 732 ? -43.301 -9.962 26.057 1.00 47.69 732 GLU A CA 1
ATOM 5602 C C . GLU A 1 732 ? -42.050 -10.021 25.162 1.00 47.69 732 GLU A C 1
ATOM 5604 O O . GLU A 1 732 ? -41.691 -9.067 24.468 1.00 47.69 732 GLU A O 1
ATOM 5609 N N . SER A 1 733 ? -41.391 -11.186 25.119 1.00 47.88 733 SER A N 1
ATOM 5610 C CA . SER A 1 733 ? -40.361 -11.456 24.106 1.00 47.88 733 SER A CA 1
ATOM 5611 C C . SER A 1 733 ? -40.999 -11.720 22.739 1.00 47.88 733 SER A C 1
ATOM 5613 O O . SER A 1 733 ? -41.825 -12.619 22.581 1.00 47.88 733 SER A O 1
ATOM 5615 N N . LYS A 1 734 ? -40.540 -10.985 21.719 1.00 52.78 734 LYS A N 1
ATOM 5616 C CA . LYS A 1 734 ? -40.975 -11.132 20.317 1.00 52.78 734 LYS A CA 1
ATOM 5617 C C . LYS A 1 734 ? -40.452 -12.406 19.637 1.00 52.78 734 LYS A C 1
ATOM 5619 O O . LYS A 1 734 ? -40.845 -12.699 18.509 1.00 52.78 734 LYS A O 1
ATOM 5624 N N . ARG A 1 735 ? -39.558 -13.160 20.287 1.00 44.75 735 ARG A N 1
ATOM 5625 C CA . ARG A 1 735 ? -38.901 -14.352 19.734 1.00 44.75 735 ARG A CA 1
ATOM 5626 C C . ARG A 1 735 ? -38.904 -15.441 20.807 1.00 44.75 735 ARG A C 1
ATOM 5628 O O . ARG A 1 735 ? -38.084 -15.412 21.711 1.00 44.75 735 ARG A O 1
ATOM 5635 N N . GLY A 1 736 ? -39.861 -16.369 20.726 1.00 48.03 736 GLY A N 1
ATOM 5636 C CA . GLY A 1 736 ? -40.326 -17.248 21.819 1.00 48.03 736 GLY A CA 1
ATOM 5637 C C . GLY A 1 736 ? -39.359 -18.282 22.434 1.00 48.03 736 GLY A C 1
ATOM 5638 O O . GLY A 1 736 ? -39.799 -19.377 22.774 1.00 48.03 736 GLY A O 1
ATOM 5639 N N . SER A 1 737 ? -38.078 -17.958 22.608 1.00 54.19 737 SER A N 1
ATOM 5640 C CA . SER A 1 737 ? -37.083 -18.717 23.370 1.00 54.19 737 SER A CA 1
ATOM 5641 C C . SER A 1 737 ? -36.344 -17.779 24.336 1.00 54.19 737 SER A C 1
ATOM 5643 O O . SER A 1 737 ? -35.427 -17.060 23.944 1.00 54.19 737 SER A O 1
ATOM 5645 N N . GLU A 1 738 ? -36.755 -17.791 25.603 1.00 64.25 738 GLU A N 1
ATOM 5646 C CA . GLU A 1 738 ? -36.093 -17.090 26.713 1.00 64.25 738 GLU A CA 1
ATOM 5647 C C . GLU A 1 738 ? -34.691 -17.682 26.965 1.00 64.25 738 GLU A C 1
ATOM 5649 O O . GLU A 1 738 ? -34.588 -18.859 27.307 1.00 64.25 738 GLU A O 1
ATOM 5654 N N . ASP A 1 739 ? -33.615 -16.887 26.857 1.00 75.19 739 ASP A N 1
ATOM 5655 C CA . ASP A 1 739 ? -32.279 -17.346 27.271 1.00 75.19 739 ASP A CA 1
ATOM 5656 C C . ASP A 1 739 ? -32.010 -17.042 28.755 1.00 75.19 739 ASP A C 1
ATOM 5658 O O . ASP A 1 739 ? -31.738 -15.910 29.172 1.00 75.19 739 ASP A O 1
ATOM 5662 N N . VAL A 1 740 ? -32.038 -18.108 29.553 1.00 84.25 740 VAL A N 1
ATOM 5663 C CA . VAL A 1 740 ? -31.738 -18.123 30.991 1.00 84.25 740 VAL A CA 1
ATOM 5664 C C . VAL A 1 740 ? -30.335 -17.569 31.298 1.00 84.25 740 VAL A C 1
ATOM 5666 O O . VAL A 1 740 ? -30.141 -16.966 32.356 1.00 84.25 740 VAL A O 1
ATOM 5669 N N . ARG A 1 741 ? -29.362 -17.709 30.383 1.00 88.50 741 ARG A N 1
ATOM 5670 C CA . ARG A 1 741 ? -27.986 -17.204 30.550 1.00 88.50 741 ARG A CA 1
ATOM 5671 C C . ARG A 1 741 ? -27.938 -15.677 30.583 1.00 88.50 741 ARG A C 1
ATOM 5673 O O . ARG A 1 741 ? -27.247 -15.121 31.431 1.00 88.50 741 ARG A O 1
ATOM 5680 N N . MET A 1 742 ? -28.711 -15.001 29.727 1.00 88.81 742 MET A N 1
ATOM 5681 C CA . MET A 1 742 ? -28.795 -13.532 29.715 1.00 88.81 742 MET A CA 1
ATOM 5682 C C . MET A 1 742 ? -29.426 -12.993 31.003 1.00 88.81 742 MET A C 1
ATOM 5684 O O . MET A 1 742 ? -28.921 -12.037 31.590 1.00 88.81 742 MET A O 1
ATOM 5688 N N . ARG A 1 743 ? -30.487 -13.647 31.497 1.00 88.44 743 ARG A N 1
ATOM 5689 C CA . ARG A 1 743 ? -31.120 -13.291 32.779 1.00 88.44 743 ARG A CA 1
ATOM 5690 C C . ARG A 1 743 ? -30.163 -13.482 33.962 1.00 88.44 743 ARG A C 1
ATOM 5692 O O . ARG A 1 743 ? -30.072 -12.611 34.823 1.00 88.44 743 ARG A O 1
ATOM 5699 N N . ALA A 1 744 ? -29.414 -14.587 33.985 1.00 91.00 744 ALA A N 1
ATOM 5700 C CA . ALA A 1 744 ? -28.422 -14.856 35.027 1.00 91.00 744 ALA A CA 1
ATOM 5701 C C . ALA A 1 744 ? -27.237 -13.872 34.982 1.00 91.00 744 ALA A C 1
ATOM 5703 O O . ALA A 1 744 ? -26.804 -13.396 36.029 1.00 91.00 744 ALA A O 1
ATOM 5704 N N . SER A 1 745 ? -26.757 -13.517 33.782 1.00 94.38 745 SER A N 1
ATOM 5705 C CA . SER A 1 745 ? -25.739 -12.475 33.587 1.00 94.38 745 SER A CA 1
ATOM 5706 C C . SER A 1 745 ? -26.215 -11.126 34.133 1.00 94.38 745 SER A C 1
ATOM 5708 O O . SER A 1 745 ? -25.499 -10.503 34.914 1.00 94.38 745 SER A O 1
ATOM 5710 N N . ALA A 1 746 ? -27.457 -10.725 33.834 1.00 92.88 746 ALA A N 1
ATOM 5711 C CA . ALA A 1 746 ? -28.015 -9.468 34.326 1.00 92.88 746 ALA A CA 1
ATOM 5712 C C . ALA A 1 746 ? -28.087 -9.405 35.865 1.00 92.88 746 ALA A C 1
ATOM 5714 O O . ALA A 1 746 ? -27.676 -8.404 36.450 1.00 92.88 746 ALA A O 1
ATOM 5715 N N . LEU A 1 747 ? -28.523 -10.485 36.532 1.00 92.88 747 LEU A N 1
ATOM 5716 C CA . LEU A 1 747 ? -28.497 -10.572 38.001 1.00 92.88 747 LEU A CA 1
ATOM 5717 C C . LEU A 1 747 ? -27.066 -10.521 38.567 1.00 92.88 747 LEU A C 1
ATOM 5719 O O . LEU A 1 747 ? -26.847 -9.893 39.600 1.00 92.88 747 LEU A O 1
ATOM 5723 N N . SER A 1 748 ? -26.088 -11.137 37.896 1.00 94.00 748 SER A N 1
ATOM 5724 C CA . SER A 1 748 ? -24.685 -11.123 38.335 1.00 94.00 748 SER A CA 1
ATOM 5725 C C . SER A 1 748 ? -24.055 -9.728 38.249 1.00 94.00 748 SER A C 1
ATOM 5727 O O . SER A 1 748 ? -23.376 -9.309 39.183 1.00 94.00 748 SER A O 1
ATOM 5729 N N . ILE A 1 749 ? -24.303 -8.989 37.161 1.00 93.75 749 ILE A N 1
ATOM 5730 C CA . ILE A 1 749 ? -23.822 -7.605 36.999 1.00 93.75 749 ILE A CA 1
ATOM 5731 C C . ILE A 1 749 ? -24.493 -6.697 38.041 1.00 93.75 749 ILE A C 1
ATOM 5733 O O . ILE A 1 749 ? -23.842 -5.848 38.648 1.00 93.75 749 ILE A O 1
ATOM 5737 N N . LEU A 1 750 ? -25.789 -6.903 38.298 1.00 92.31 750 LEU A N 1
ATOM 5738 C CA . LEU A 1 750 ? -26.542 -6.122 39.278 1.00 92.31 750 LEU A CA 1
ATOM 5739 C C . LEU A 1 750 ? -26.064 -6.389 40.718 1.00 92.31 750 LEU A C 1
ATOM 5741 O O . LEU A 1 750 ? -25.944 -5.444 41.497 1.00 92.31 750 LEU A O 1
ATOM 5745 N N . ALA A 1 751 ? -25.707 -7.633 41.056 1.00 91.25 751 ALA A N 1
ATOM 5746 C CA . ALA A 1 751 ? -25.060 -7.967 42.328 1.00 91.25 751 ALA A CA 1
ATOM 5747 C C . ALA A 1 751 ? -23.744 -7.186 42.521 1.00 91.25 751 ALA A C 1
ATOM 5749 O O . ALA A 1 751 ? -23.557 -6.555 43.562 1.00 91.25 751 ALA A O 1
ATOM 5750 N N . GLY A 1 752 ? -22.890 -7.137 41.489 1.00 88.75 752 GLY A N 1
ATOM 5751 C CA . GLY A 1 752 ? -21.667 -6.324 41.484 1.00 88.75 752 GLY A CA 1
ATOM 5752 C C . GLY A 1 752 ? -21.933 -4.816 41.609 1.00 88.75 752 GLY A C 1
ATOM 5753 O O . GLY A 1 752 ? -21.229 -4.118 42.338 1.00 88.75 752 GLY A O 1
ATOM 5754 N N . GLY A 1 753 ? -22.995 -4.300 40.983 1.00 88.94 753 GLY A N 1
ATOM 5755 C CA . GLY A 1 753 ? -23.426 -2.902 41.138 1.00 88.94 753 GLY A CA 1
ATOM 5756 C C . GLY A 1 753 ? -23.883 -2.548 42.561 1.00 88.94 753 GLY A C 1
ATOM 5757 O O . GLY A 1 753 ? -23.574 -1.467 43.062 1.00 88.94 753 GLY A O 1
ATOM 5758 N N . ILE A 1 754 ? -24.567 -3.469 43.248 1.00 89.56 754 ILE A N 1
ATOM 5759 C CA . ILE A 1 754 ? -24.961 -3.297 44.656 1.00 89.56 754 ILE A CA 1
ATOM 5760 C C . ILE A 1 754 ? -23.738 -3.382 45.583 1.00 89.56 754 ILE A C 1
ATOM 5762 O O . ILE A 1 754 ? -23.615 -2.575 46.503 1.00 89.56 754 ILE A O 1
ATOM 5766 N N . GLU A 1 755 ? -22.822 -4.325 45.346 1.00 88.12 755 GLU A N 1
ATOM 5767 C CA . GLU A 1 755 ? -21.628 -4.516 46.184 1.00 88.12 755 GLU A CA 1
ATOM 5768 C C . GLU A 1 755 ? -20.599 -3.382 46.019 1.00 88.12 755 GLU A C 1
ATOM 5770 O O . GLU A 1 755 ? -19.918 -3.032 46.982 1.00 88.12 755 GLU A O 1
ATOM 5775 N N . THR A 1 756 ? -20.532 -2.752 44.839 1.00 86.81 756 THR A N 1
ATOM 5776 C CA . THR A 1 756 ? -19.650 -1.599 44.571 1.00 86.81 756 THR A CA 1
ATOM 5777 C C . THR A 1 756 ? -20.183 -0.282 45.136 1.00 86.81 756 THR A C 1
ATOM 5779 O O . THR A 1 756 ? -19.415 0.442 45.768 1.00 86.81 756 THR A O 1
ATOM 5782 N N . ASN A 1 757 ? -21.466 0.056 44.936 1.00 87.56 757 ASN A N 1
ATOM 5783 C CA . ASN A 1 757 ? -22.057 1.271 45.512 1.00 87.56 757 ASN A CA 1
ATOM 5784 C C . ASN A 1 757 ? -23.585 1.195 45.708 1.00 87.56 757 ASN A C 1
ATOM 5786 O O . ASN A 1 757 ? -24.359 1.881 45.033 1.00 87.56 757 ASN A O 1
ATOM 5790 N N . ILE A 1 758 ? -24.028 0.447 46.723 1.00 86.62 758 ILE A N 1
ATOM 5791 C CA . ILE A 1 758 ? -25.437 0.390 47.158 1.00 86.62 758 ILE A CA 1
ATOM 5792 C C . ILE A 1 758 ? -26.080 1.777 47.384 1.00 86.62 758 ILE A C 1
ATOM 5794 O O . ILE A 1 758 ? -27.277 1.943 47.151 1.00 86.62 758 ILE A O 1
ATOM 5798 N N . SER A 1 759 ? -25.306 2.793 47.794 1.00 82.88 759 SER A N 1
ATOM 5799 C CA . SER A 1 759 ? -25.822 4.154 48.018 1.00 82.88 759 SER A CA 1
ATOM 5800 C C . SER A 1 759 ? -26.090 4.928 46.721 1.00 82.88 759 SER A C 1
ATOM 5802 O O . SER A 1 759 ? -27.017 5.734 46.671 1.00 82.88 759 SER A O 1
ATOM 5804 N N . GLY A 1 760 ? -25.314 4.659 45.666 1.00 81.94 760 GLY A N 1
ATOM 5805 C CA . GLY A 1 760 ? -25.408 5.331 44.368 1.00 81.94 760 GLY A CA 1
ATOM 5806 C C . GLY A 1 760 ? -26.555 4.834 43.485 1.00 81.94 760 GLY A C 1
ATOM 5807 O O . GLY A 1 760 ? -27.017 5.585 42.624 1.00 81.94 760 GLY A O 1
ATOM 5808 N N . VAL A 1 761 ? -27.024 3.601 43.717 1.00 83.75 761 VAL A N 1
ATOM 5809 C CA . VAL A 1 761 ? -28.151 2.969 43.002 1.00 83.75 761 VAL A CA 1
ATOM 5810 C C . VAL A 1 761 ? -29.512 3.494 43.479 1.00 83.75 761 VAL A C 1
ATOM 5812 O O . VAL A 1 761 ? -30.400 3.731 42.663 1.00 83.75 761 VAL A O 1
ATOM 5815 N N . GLY A 1 762 ? -29.676 3.710 44.788 1.00 81.69 762 GLY A N 1
ATOM 5816 C CA . GLY A 1 762 ? -30.917 4.212 45.390 1.00 81.69 762 GLY A CA 1
ATOM 5817 C C . GLY A 1 762 ? -31.879 3.124 45.893 1.00 81.69 762 GLY A C 1
ATOM 5818 O O . GLY A 1 762 ? -31.925 2.002 45.390 1.00 81.69 762 GLY A O 1
ATOM 5819 N N . ALA A 1 763 ? -32.660 3.477 46.920 1.00 81.38 763 ALA A N 1
ATOM 5820 C CA . ALA A 1 763 ? -33.431 2.538 47.740 1.00 81.38 763 ALA A CA 1
ATOM 5821 C C . ALA A 1 763 ? -34.453 1.693 46.957 1.00 81.38 763 ALA A C 1
ATOM 5823 O O . ALA A 1 763 ? -34.531 0.481 47.158 1.00 81.38 763 ALA A O 1
ATOM 5824 N N . ASP A 1 764 ? -35.231 2.319 46.070 1.00 81.12 764 ASP A N 1
ATOM 5825 C CA . ASP A 1 764 ? -36.345 1.652 45.386 1.00 81.12 764 ASP A CA 1
ATOM 5826 C C . ASP A 1 764 ? -35.865 0.609 44.369 1.00 81.12 764 ASP A C 1
ATOM 5828 O O . ASP A 1 764 ? -36.417 -0.490 44.305 1.00 81.12 764 ASP A O 1
ATOM 5832 N N . LEU A 1 765 ? -34.783 0.906 43.640 1.00 84.31 765 LEU A N 1
ATOM 5833 C CA . LEU A 1 765 ? -34.162 -0.038 42.708 1.00 84.31 765 LEU A CA 1
ATOM 5834 C C . LEU A 1 765 ? -33.501 -1.211 43.442 1.00 84.31 765 LEU A C 1
ATOM 5836 O O . LEU A 1 765 ? -33.618 -2.355 43.000 1.00 84.31 765 LEU A O 1
ATOM 5840 N N . VAL A 1 766 ? -32.859 -0.960 44.588 1.00 85.56 766 VAL A N 1
ATOM 5841 C CA . VAL A 1 766 ? -32.298 -2.027 45.433 1.00 85.56 766 VAL A CA 1
ATOM 5842 C C . VAL A 1 766 ? -33.411 -2.917 46.005 1.00 85.56 766 VAL A C 1
ATOM 5844 O O . VAL A 1 766 ? -33.271 -4.139 45.966 1.00 85.56 766 VAL A O 1
ATOM 5847 N N . SER A 1 767 ? -34.541 -2.348 46.451 1.00 82.94 767 SER A N 1
ATOM 5848 C CA . SER A 1 767 ? -35.715 -3.134 46.875 1.00 82.94 767 SER A CA 1
ATOM 5849 C C . SER A 1 767 ? -36.230 -4.008 45.734 1.00 82.94 767 SER A C 1
ATOM 5851 O O . SER A 1 767 ? -36.253 -5.228 45.873 1.00 82.94 767 SER A O 1
ATOM 5853 N N . GLY A 1 768 ? -36.529 -3.413 44.571 1.00 83.50 768 GLY A N 1
ATOM 5854 C CA . GLY A 1 768 ? -37.025 -4.144 43.400 1.00 83.50 768 GLY A CA 1
ATOM 5855 C C . GLY A 1 768 ? -36.082 -5.259 42.931 1.00 83.50 768 GLY A C 1
ATOM 5856 O O . GLY A 1 768 ? -36.538 -6.302 42.466 1.00 83.50 768 GLY A O 1
ATOM 5857 N N . SER A 1 769 ? -34.771 -5.086 43.123 1.00 87.31 769 SER A N 1
ATOM 5858 C CA . SER A 1 769 ? -33.755 -6.110 42.844 1.00 87.31 769 SER A CA 1
ATOM 5859 C C . SER A 1 769 ? -33.843 -7.314 43.784 1.00 87.31 769 SER A C 1
ATOM 5861 O O . SER A 1 769 ? -33.779 -8.461 43.334 1.00 87.31 769 SER A O 1
ATOM 5863 N N . VAL A 1 770 ? -34.020 -7.073 45.086 1.00 86.69 770 VAL A N 1
ATOM 5864 C CA . VAL A 1 770 ? -34.201 -8.137 46.085 1.00 86.69 770 VAL A CA 1
ATOM 5865 C C . VAL A 1 770 ? -35.556 -8.822 45.892 1.00 86.69 770 VAL A C 1
ATOM 5867 O O . VAL A 1 770 ? -35.614 -10.052 45.861 1.00 86.69 770 VAL A O 1
ATOM 5870 N N . ASP A 1 771 ? -36.621 -8.051 45.667 1.00 84.19 771 ASP A N 1
ATOM 5871 C CA . ASP A 1 771 ? -37.970 -8.560 45.404 1.00 84.19 771 ASP A CA 1
ATOM 5872 C C . ASP A 1 771 ? -38.004 -9.442 44.143 1.00 84.19 771 ASP A C 1
ATOM 5874 O O . ASP A 1 771 ? -38.602 -10.524 44.150 1.00 84.19 771 ASP A O 1
ATOM 5878 N N . LEU A 1 772 ? -37.300 -9.053 43.072 1.00 85.31 772 LEU A N 1
ATOM 5879 C CA . LEU A 1 772 ? -37.122 -9.882 41.877 1.00 85.31 772 LEU A CA 1
ATOM 5880 C C . LEU A 1 772 ? -36.408 -11.203 42.203 1.00 85.31 772 LEU A C 1
ATOM 5882 O O . LEU A 1 772 ? -36.864 -12.263 41.771 1.00 85.31 772 LEU A O 1
ATOM 5886 N N . CYS A 1 773 ? -35.329 -11.170 42.990 1.00 87.88 773 CYS A N 1
ATOM 5887 C CA . CYS A 1 773 ? -34.588 -12.378 43.363 1.00 87.88 773 CYS A CA 1
ATOM 5888 C C . CYS A 1 773 ? -35.432 -13.344 44.202 1.00 87.88 773 CYS A C 1
ATOM 5890 O O . CYS A 1 773 ? -35.472 -14.538 43.906 1.00 87.88 773 CYS A O 1
ATOM 5892 N N . ILE A 1 774 ? -36.175 -12.839 45.190 1.00 85.25 774 ILE A N 1
ATOM 5893 C CA . ILE A 1 774 ? -37.112 -13.640 45.989 1.00 85.25 774 ILE A CA 1
ATOM 5894 C C . ILE A 1 774 ? -38.189 -14.279 45.097 1.00 85.25 774 ILE A C 1
ATOM 5896 O O . ILE A 1 774 ? -38.482 -15.470 45.234 1.00 85.25 774 ILE A O 1
ATOM 5900 N N . ASN A 1 775 ? -38.719 -13.535 44.123 1.00 83.69 775 ASN A N 1
ATOM 5901 C CA . ASN A 1 775 ? -39.672 -14.057 43.145 1.00 83.69 775 ASN A CA 1
ATOM 5902 C C . ASN A 1 775 ? -39.072 -15.138 42.226 1.00 83.69 775 ASN A C 1
ATOM 5904 O O . ASN A 1 775 ? -39.742 -16.133 41.955 1.00 83.69 775 ASN A O 1
ATOM 5908 N N . VAL A 1 776 ? -37.830 -14.979 41.756 1.00 85.50 776 VAL A N 1
ATOM 5909 C CA . VAL A 1 776 ? -37.117 -15.991 40.949 1.00 85.50 776 VAL A CA 1
ATOM 5910 C C . VAL A 1 776 ? -36.933 -17.288 41.742 1.00 85.50 776 VAL A C 1
ATOM 5912 O O . VAL A 1 776 ? -37.236 -18.369 41.236 1.00 85.50 776 VAL A O 1
ATOM 5915 N N . LEU A 1 777 ? -36.504 -17.189 43.004 1.00 84.94 777 LEU A N 1
ATOM 5916 C CA . LEU A 1 777 ? -36.291 -18.348 43.877 1.00 84.94 777 LEU A CA 1
ATOM 5917 C C . LEU A 1 777 ? -37.594 -19.085 44.220 1.00 84.94 777 LEU A C 1
ATOM 5919 O O . LEU A 1 777 ? -37.594 -20.310 44.314 1.00 84.94 777 LEU A O 1
ATOM 5923 N N . ALA A 1 778 ? -38.706 -18.362 44.374 1.00 80.19 778 ALA A N 1
ATOM 5924 C CA . ALA A 1 778 ? -40.001 -18.954 44.701 1.00 80.19 778 ALA A CA 1
ATOM 5925 C C . ALA A 1 778 ? -40.749 -19.548 43.489 1.00 80.19 778 ALA A C 1
ATOM 5927 O O . ALA A 1 778 ? -41.496 -20.515 43.648 1.00 80.19 778 ALA A O 1
ATOM 5928 N N . LEU A 1 779 ? -40.601 -18.966 42.290 1.00 77.88 779 LEU A N 1
ATOM 5929 C CA . LEU A 1 779 ? -41.482 -19.244 41.142 1.00 77.88 779 LEU A CA 1
ATOM 5930 C C . LEU A 1 779 ? -40.816 -20.010 39.987 1.00 77.88 779 LEU A C 1
ATOM 5932 O O . LEU A 1 779 ? -41.528 -20.492 39.100 1.00 77.88 779 LEU A O 1
ATOM 5936 N N . GLU A 1 780 ? -39.485 -20.151 39.984 1.00 82.44 780 GLU A N 1
ATOM 5937 C CA . GLU A 1 780 ? -38.726 -20.790 38.893 1.00 82.44 780 GLU A CA 1
ATOM 5938 C C . GLU A 1 780 ? -37.859 -21.993 39.365 1.00 82.44 780 GLU A C 1
ATOM 5940 O O . GLU A 1 780 ? -36.646 -22.011 39.138 1.00 82.44 780 GLU A O 1
ATOM 5945 N N . PRO A 1 781 ? -38.446 -23.044 39.990 1.00 77.94 781 PRO A N 1
ATOM 5946 C CA . PRO A 1 781 ? -37.721 -24.208 40.542 1.00 77.94 781 PRO A CA 1
ATOM 5947 C C . PRO A 1 781 ? -37.218 -25.218 39.486 1.00 77.94 781 PRO A C 1
ATOM 5949 O O . PRO A 1 781 ? -36.659 -26.263 39.829 1.00 77.94 781 PRO A O 1
ATOM 5952 N N . GLU A 1 782 ? -37.439 -24.930 38.201 1.00 80.06 782 GLU A N 1
ATOM 5953 C CA . GLU A 1 782 ? -37.081 -25.764 37.046 1.00 80.06 782 GLU A CA 1
ATOM 5954 C C . GLU A 1 782 ? -35.567 -26.058 37.025 1.00 80.06 782 GLU A C 1
ATOM 5956 O O . GLU A 1 782 ? -34.746 -25.174 37.277 1.00 80.06 782 GLU A O 1
ATOM 5961 N N . LEU A 1 783 ? -35.169 -27.303 36.745 1.00 76.56 783 LEU A N 1
ATOM 5962 C CA . LEU A 1 783 ? -33.772 -27.744 36.905 1.00 76.56 783 LEU A CA 1
ATOM 5963 C C . LEU A 1 783 ? -32.819 -27.019 35.932 1.00 76.56 783 LEU A C 1
ATOM 5965 O O . LEU A 1 783 ? -31.719 -26.624 36.310 1.00 76.56 783 LEU A O 1
ATOM 5969 N N . GLU A 1 784 ? -33.306 -26.718 34.727 1.00 76.75 784 GLU A N 1
ATOM 5970 C CA . GLU A 1 784 ? -32.638 -25.905 33.696 1.00 76.75 784 GLU A CA 1
ATOM 5971 C C . GLU A 1 784 ? -32.356 -24.458 34.151 1.00 76.75 784 GLU A C 1
ATOM 5973 O O . GLU A 1 784 ? -31.425 -23.816 33.668 1.00 76.75 784 GLU A O 1
ATOM 5978 N N . LYS A 1 785 ? -33.110 -23.952 35.138 1.00 85.31 785 LYS A N 1
ATOM 5979 C CA . LYS A 1 785 ? -32.979 -22.592 35.688 1.00 85.31 785 LYS A CA 1
ATOM 5980 C C . LYS A 1 785 ? -32.060 -22.498 36.911 1.00 85.31 785 LYS A C 1
ATOM 5982 O O . LYS A 1 785 ? -32.003 -21.452 37.556 1.00 85.31 785 LYS A O 1
ATOM 5987 N N . GLY A 1 786 ? -31.286 -23.548 37.207 1.00 84.88 786 GLY A N 1
ATOM 5988 C CA . GLY A 1 786 ? -30.314 -23.555 38.310 1.00 84.88 786 GLY A CA 1
ATOM 5989 C C . GLY A 1 786 ? -29.329 -22.377 38.262 1.00 84.88 786 GLY A C 1
ATOM 5990 O O . GLY A 1 786 ? -29.137 -21.704 39.269 1.00 84.88 786 GLY A O 1
ATOM 5991 N N . ILE A 1 787 ? -28.786 -22.042 37.082 1.00 89.25 787 ILE A N 1
ATOM 5992 C CA . ILE A 1 787 ? -27.844 -20.913 36.908 1.00 89.25 787 ILE A CA 1
ATOM 5993 C C . ILE A 1 787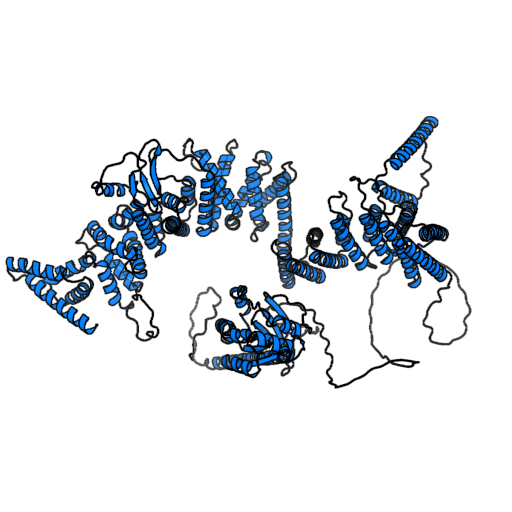 ? -28.488 -19.574 37.314 1.00 89.25 787 ILE A C 1
ATOM 5995 O O . ILE A 1 787 ? -27.865 -18.766 38.002 1.00 89.25 787 ILE A O 1
ATOM 5999 N N . LEU A 1 788 ? -29.757 -19.365 36.950 1.00 89.88 788 LEU A N 1
ATOM 6000 C CA . LEU A 1 788 ? -30.517 -18.167 37.303 1.00 89.88 788 LEU A CA 1
ATOM 6001 C C . LEU A 1 788 ? -30.787 -18.086 38.813 1.00 89.88 788 LEU A C 1
ATOM 6003 O O . LEU A 1 788 ? -30.606 -17.025 39.409 1.00 89.88 788 LEU A O 1
ATOM 6007 N N . ARG A 1 789 ? -31.157 -19.205 39.452 1.00 90.75 789 ARG A N 1
ATOM 6008 C CA . ARG A 1 789 ? -31.350 -19.249 40.911 1.00 90.75 789 ARG A CA 1
ATOM 6009 C C . ARG A 1 789 ? -30.043 -19.039 41.678 1.00 90.75 789 ARG A C 1
ATOM 6011 O O . ARG A 1 789 ? -30.059 -18.325 42.676 1.00 90.75 789 ARG A O 1
ATOM 6018 N N . ARG A 1 790 ? -28.903 -19.557 41.197 1.00 91.44 790 ARG A N 1
ATOM 6019 C CA . ARG A 1 790 ? -27.577 -19.258 41.783 1.00 91.44 790 ARG A CA 1
ATOM 6020 C C . ARG A 1 790 ? -27.299 -17.755 41.771 1.00 91.44 790 ARG A C 1
ATOM 6022 O O . ARG A 1 790 ? -26.966 -17.204 42.814 1.00 91.44 790 ARG A O 1
ATOM 6029 N N . ALA A 1 791 ? -27.499 -17.092 40.629 1.00 92.62 791 ALA A N 1
ATOM 6030 C CA . ALA A 1 791 ? -27.315 -15.645 40.511 1.00 92.62 791 ALA A CA 1
ATOM 6031 C C . ALA A 1 791 ? -28.265 -14.857 41.437 1.00 92.62 791 ALA A C 1
ATOM 6033 O O . ALA A 1 791 ? -27.831 -13.918 42.099 1.00 92.62 791 ALA A O 1
ATOM 6034 N N . ALA A 1 792 ? -29.529 -15.281 41.563 1.00 92.19 792 ALA A N 1
ATOM 6035 C CA . ALA A 1 792 ? -30.497 -14.659 42.469 1.00 92.19 792 ALA A CA 1
ATOM 6036 C C . ALA A 1 792 ? -30.106 -14.780 43.957 1.00 92.19 792 ALA A C 1
ATOM 6038 O O . ALA A 1 792 ? -30.211 -13.800 44.691 1.00 92.19 792 ALA A O 1
ATOM 6039 N N . VAL A 1 793 ? -29.620 -15.943 44.420 1.00 92.25 793 VAL A N 1
ATOM 6040 C CA . VAL A 1 793 ? -29.127 -16.079 45.808 1.00 92.25 793 VAL A CA 1
ATOM 6041 C C . VAL A 1 793 ? -27.869 -15.237 46.036 1.00 92.25 793 VAL A C 1
ATOM 6043 O O . VAL A 1 793 ? -27.763 -14.569 47.064 1.00 92.25 793 VAL A O 1
ATOM 6046 N N . LEU A 1 794 ? -26.931 -15.235 45.082 1.00 91.94 794 LEU A N 1
ATOM 6047 C CA . LEU A 1 794 ? -25.692 -14.458 45.188 1.00 91.94 794 LEU A CA 1
ATOM 6048 C C . LEU A 1 794 ? -25.951 -12.945 45.230 1.00 91.94 794 LEU A C 1
ATOM 6050 O O . LEU A 1 794 ? -25.288 -12.250 45.990 1.00 91.94 794 LEU A O 1
ATOM 6054 N N . LEU A 1 795 ? -26.962 -12.436 44.520 1.00 92.94 795 LEU A N 1
ATOM 6055 C CA . LEU A 1 795 ? -27.374 -11.033 44.625 1.00 92.94 795 LEU A CA 1
ATOM 6056 C C . LEU A 1 795 ? -27.872 -10.690 46.035 1.00 92.94 795 LEU A C 1
ATOM 6058 O O . LEU A 1 795 ? -27.461 -9.673 46.595 1.00 92.94 795 LEU A O 1
ATOM 6062 N N . VAL A 1 796 ? -28.691 -11.550 46.655 1.00 90.88 796 VAL A N 1
ATOM 6063 C CA . VAL A 1 796 ? -29.112 -11.339 48.053 1.00 90.88 796 VAL A CA 1
ATOM 6064 C C . VAL A 1 796 ? -27.909 -11.408 49.006 1.00 90.88 796 VAL A C 1
ATOM 6066 O O . VAL A 1 796 ? -27.845 -10.625 49.952 1.00 90.88 796 VAL A O 1
ATOM 6069 N N . LEU A 1 797 ? -26.916 -12.265 48.738 1.00 90.69 797 LEU A N 1
ATOM 6070 C CA . LEU A 1 797 ? -25.662 -12.308 49.502 1.00 90.69 797 LEU A CA 1
ATOM 6071 C C . LEU A 1 797 ? -24.871 -10.995 49.390 1.00 90.69 797 LEU A C 1
ATOM 6073 O O . LEU A 1 797 ? -24.493 -10.427 50.416 1.00 90.69 797 LEU A O 1
ATOM 6077 N N . SER A 1 798 ? -24.664 -10.487 48.173 1.00 91.19 798 SER A N 1
ATOM 6078 C CA . SER A 1 798 ? -23.993 -9.206 47.911 1.00 91.19 798 SER A CA 1
ATOM 6079 C C . SER A 1 798 ? -24.738 -8.025 48.541 1.00 91.19 798 SER A C 1
ATOM 6081 O O . SER A 1 798 ? -24.105 -7.149 49.124 1.00 91.19 798 SER A O 1
ATOM 6083 N N . PHE A 1 799 ? -26.075 -8.026 48.537 1.00 90.50 799 PHE A N 1
ATOM 6084 C CA . PHE A 1 799 ? -26.884 -7.028 49.246 1.00 90.50 799 PHE A CA 1
ATOM 6085 C C . PHE A 1 799 ? -26.663 -7.058 50.769 1.00 90.50 799 PHE A C 1
ATOM 6087 O O . PHE A 1 799 ? -26.442 -6.011 51.379 1.00 90.50 799 PHE A O 1
ATOM 6094 N N . VAL A 1 800 ? -26.656 -8.242 51.393 1.00 88.38 800 VAL A N 1
ATOM 6095 C CA . VAL A 1 800 ? -26.389 -8.383 52.838 1.00 88.38 800 VAL A CA 1
ATOM 6096 C C . VAL A 1 800 ? -24.961 -7.941 53.184 1.00 88.38 800 VAL A C 1
ATOM 6098 O O . VAL A 1 800 ? -24.764 -7.222 54.164 1.00 88.38 800 VAL A O 1
ATOM 6101 N N . ARG A 1 801 ? -23.971 -8.290 52.351 1.00 89.00 801 ARG A N 1
ATOM 6102 C CA . ARG A 1 801 ? -22.578 -7.832 52.498 1.00 89.00 801 ARG A CA 1
ATOM 6103 C C . ARG A 1 801 ? -22.441 -6.319 52.356 1.00 89.00 801 ARG A C 1
ATOM 6105 O O . ARG A 1 801 ? -21.761 -5.701 53.169 1.00 89.00 801 ARG A O 1
ATOM 6112 N N . ALA A 1 802 ? -23.114 -5.712 51.379 1.00 87.50 802 ALA A N 1
ATOM 6113 C CA . ALA A 1 802 ? -23.118 -4.265 51.185 1.00 87.50 802 ALA A CA 1
ATOM 6114 C C . ALA A 1 802 ? -23.731 -3.527 52.391 1.00 87.50 802 ALA A C 1
ATOM 6116 O O . ALA A 1 802 ? -23.192 -2.509 52.824 1.00 87.50 802 ALA A O 1
ATOM 6117 N N . LEU A 1 803 ? -24.801 -4.067 52.992 1.00 85.62 803 LEU A N 1
ATOM 6118 C CA . LEU A 1 803 ? -25.391 -3.527 54.223 1.00 85.62 803 LEU A CA 1
ATOM 6119 C C . LEU A 1 803 ? -24.470 -3.648 55.447 1.00 85.62 803 LEU A C 1
ATOM 6121 O O . LEU A 1 803 ? -24.460 -2.739 56.281 1.00 85.62 803 LEU A O 1
ATOM 6125 N N . ASP A 1 804 ? -23.713 -4.740 55.588 1.00 84.25 804 ASP A N 1
ATOM 6126 C CA . ASP A 1 804 ? -22.748 -4.877 56.687 1.00 84.25 804 ASP A CA 1
ATOM 6127 C C . ASP A 1 804 ? -21.525 -3.972 56.475 1.00 84.25 804 ASP A C 1
ATOM 6129 O O . ASP A 1 804 ? -21.131 -3.256 57.391 1.00 84.25 804 ASP A O 1
ATOM 6133 N N . ASN A 1 805 ? -20.995 -3.886 55.250 1.00 85.44 805 ASN A N 1
ATOM 6134 C CA . ASN A 1 805 ? -19.892 -2.986 54.905 1.00 85.44 805 ASN A CA 1
ATOM 6135 C C . ASN A 1 805 ? -20.264 -1.506 55.135 1.00 85.44 805 ASN A C 1
ATOM 6137 O O . ASN A 1 805 ? -19.530 -0.772 55.800 1.00 85.44 805 ASN A O 1
ATOM 6141 N N . ALA A 1 806 ? -21.450 -1.071 54.692 1.00 82.50 806 ALA A N 1
ATOM 6142 C CA . ALA A 1 806 ? -21.963 0.275 54.966 1.00 82.50 806 ALA A CA 1
ATOM 6143 C C . ALA A 1 806 ? -22.120 0.547 56.477 1.00 82.50 806 ALA A C 1
ATOM 6145 O O . ALA A 1 806 ? -21.838 1.650 56.950 1.00 82.50 806 ALA A O 1
ATOM 6146 N N . ARG A 1 807 ? -22.512 -0.464 57.269 1.00 79.12 807 ARG A N 1
ATOM 6147 C CA . ARG A 1 807 ? -22.577 -0.366 58.737 1.00 79.12 807 ARG A CA 1
ATOM 6148 C C . ARG A 1 807 ? -21.185 -0.242 59.366 1.00 79.12 807 ARG A C 1
ATOM 6150 O O . ARG A 1 807 ? -21.008 0.611 60.234 1.00 79.12 807 ARG A O 1
ATOM 6157 N N . GLN A 1 808 ? -20.217 -1.055 58.941 1.00 81.31 808 GLN A N 1
ATOM 6158 C CA . GLN A 1 808 ? -18.839 -1.042 59.453 1.00 81.31 808 GLN A CA 1
ATOM 6159 C C . GLN A 1 808 ? -18.107 0.270 59.125 1.00 81.31 808 GLN A C 1
ATOM 6161 O O . GLN A 1 808 ? -17.384 0.801 59.965 1.00 81.31 808 GLN A O 1
ATOM 6166 N N . THR A 1 809 ? -18.337 0.827 57.933 1.00 80.50 809 THR A N 1
ATOM 6167 C CA . THR A 1 809 ? -17.769 2.112 57.479 1.00 80.50 809 THR A CA 1
ATOM 6168 C C . THR A 1 809 ? -18.515 3.344 58.010 1.00 80.50 809 THR A C 1
ATOM 6170 O O . THR A 1 809 ? -18.051 4.469 57.835 1.00 80.50 809 THR A O 1
ATOM 6173 N N . GLY A 1 810 ? -19.660 3.163 58.680 1.00 71.25 810 GLY A N 1
ATOM 6174 C CA . GLY A 1 810 ? -20.479 4.255 59.222 1.00 71.25 810 GLY A CA 1
ATOM 6175 C C . GLY A 1 810 ? -21.302 5.023 58.176 1.00 71.25 810 GLY A C 1
ATOM 6176 O O . GLY A 1 810 ? -21.852 6.085 58.486 1.00 71.25 810 GLY A O 1
ATOM 6177 N N . GLN A 1 811 ? -21.413 4.505 56.951 1.00 75.75 811 GLN A N 1
ATOM 6178 C CA . GLN A 1 811 ? -22.147 5.124 55.853 1.00 75.75 811 GLN A CA 1
ATOM 6179 C C . GLN A 1 811 ? -23.665 5.067 56.103 1.00 75.75 811 GLN A C 1
ATOM 6181 O O . GLN A 1 811 ? -24.279 4.002 56.188 1.00 75.75 811 GLN A O 1
ATOM 6186 N N . ARG A 1 812 ? -24.314 6.234 56.199 1.00 68.81 812 ARG A N 1
ATOM 6187 C CA . ARG A 1 812 ? -25.776 6.323 56.343 1.00 68.81 812 ARG A CA 1
ATOM 6188 C C . ARG A 1 812 ? -26.457 6.173 54.984 1.00 68.81 812 ARG A C 1
ATOM 6190 O O . ARG A 1 812 ? -26.575 7.148 54.252 1.00 68.81 812 ARG A O 1
ATOM 6197 N N . LEU A 1 813 ? -26.957 4.975 54.686 1.00 70.62 813 LEU A N 1
ATOM 6198 C CA . LEU A 1 813 ? -27.662 4.686 53.429 1.00 70.62 813 LEU A CA 1
ATOM 6199 C C . LEU A 1 813 ? -29.042 5.360 53.307 1.00 70.62 813 LEU A C 1
ATOM 6201 O O . LEU A 1 813 ? -29.551 5.509 52.206 1.00 70.62 813 LEU A O 1
ATOM 6205 N N . GLY A 1 814 ? -29.675 5.753 54.419 1.00 60.69 814 GLY A N 1
ATOM 6206 C CA . GLY A 1 814 ? -31.032 6.330 54.425 1.00 60.69 814 GLY A CA 1
ATOM 6207 C C . GLY A 1 814 ? -32.167 5.305 54.269 1.00 60.69 814 GLY A C 1
ATOM 6208 O O . GLY A 1 814 ? -33.316 5.618 54.563 1.00 60.69 814 GLY A O 1
ATOM 6209 N N . PHE A 1 815 ? -31.837 4.067 53.901 1.00 68.81 815 PHE A N 1
ATOM 6210 C CA . PHE A 1 815 ? -32.714 2.897 53.860 1.00 68.81 815 PHE A CA 1
ATOM 6211 C C . PHE A 1 815 ? -32.002 1.684 54.483 1.00 68.81 815 PHE A C 1
ATOM 6213 O O . PHE A 1 815 ? -30.800 1.723 54.750 1.00 68.81 815 PHE A O 1
ATOM 6220 N N . GLY A 1 816 ? -32.738 0.603 54.740 1.00 63.84 816 GLY A N 1
ATOM 6221 C CA . GLY A 1 816 ? -32.183 -0.630 55.298 1.00 63.84 816 GLY A CA 1
ATOM 6222 C C . GLY A 1 816 ? -33.231 -1.732 55.431 1.00 63.84 816 GLY A C 1
ATOM 6223 O O . GLY A 1 816 ? -34.416 -1.505 55.193 1.00 63.84 816 GLY A O 1
ATOM 6224 N N . LEU A 1 817 ? -32.792 -2.930 55.825 1.00 70.31 817 LEU A N 1
ATOM 6225 C CA . LEU A 1 817 ? -33.685 -4.062 56.075 1.00 70.31 817 LEU A CA 1
ATOM 6226 C C . LEU A 1 817 ? -34.635 -3.765 57.242 1.00 70.31 817 LEU A C 1
ATOM 6228 O O . LEU A 1 817 ? -34.212 -3.709 58.400 1.00 70.31 817 LEU A O 1
ATOM 6232 N N . SER A 1 818 ? -35.924 -3.613 56.929 1.00 76.38 818 SER A N 1
ATOM 6233 C CA . SER A 1 818 ? -36.983 -3.628 57.936 1.00 76.38 818 SER A CA 1
ATOM 6234 C C . SER A 1 818 ? -37.106 -5.029 58.545 1.00 76.38 818 SER A C 1
ATOM 6236 O O . SER A 1 818 ? -36.837 -6.032 57.876 1.00 76.38 818 SER A O 1
ATOM 6238 N N . ASP A 1 819 ? -37.520 -5.112 59.809 1.00 73.69 819 ASP A N 1
ATOM 6239 C CA . ASP A 1 819 ? -37.684 -6.394 60.496 1.00 73.69 819 ASP A CA 1
ATOM 6240 C C . ASP A 1 819 ? -38.653 -7.365 59.770 1.00 73.69 819 ASP A C 1
ATOM 6242 O O . ASP A 1 819 ? -38.256 -8.525 59.611 1.00 73.69 819 ASP A O 1
ATOM 6246 N N . PRO A 1 820 ? -39.826 -6.945 59.227 1.00 76.00 820 PRO A N 1
ATOM 6247 C CA . PRO A 1 820 ? -40.670 -7.837 58.423 1.00 76.00 820 PRO A CA 1
ATOM 6248 C C . PRO A 1 820 ? -40.036 -8.235 57.079 1.00 76.00 820 PRO A C 1
ATOM 6250 O O . PRO A 1 820 ? -40.013 -9.422 56.762 1.00 76.00 820 PRO A O 1
ATOM 6253 N N . SER A 1 821 ? -39.435 -7.304 56.320 1.00 76.12 821 SER A N 1
ATOM 6254 C CA . SER A 1 821 ? -38.767 -7.641 55.044 1.00 76.12 821 SER A CA 1
ATOM 6255 C C . SER A 1 821 ? -37.642 -8.665 55.240 1.00 76.12 821 SER A C 1
ATOM 6257 O O . SER A 1 821 ? -37.463 -9.580 54.439 1.00 76.12 821 SER A O 1
ATOM 6259 N N . ARG A 1 822 ? -36.891 -8.539 56.341 1.00 82.38 822 ARG A N 1
ATOM 6260 C CA . ARG A 1 822 ? -35.845 -9.489 56.739 1.00 82.38 822 ARG A CA 1
ATOM 6261 C C . ARG A 1 822 ? -36.422 -10.867 57.074 1.00 82.38 822 ARG A C 1
ATOM 6263 O O . ARG A 1 822 ? -35.823 -11.875 56.701 1.00 82.38 822 ARG A O 1
ATOM 6270 N N . GLU A 1 823 ? -37.548 -10.931 57.782 1.00 81.75 823 GLU A N 1
ATOM 6271 C CA . GLU A 1 823 ? -38.207 -12.201 58.111 1.00 81.75 823 GLU A CA 1
ATOM 6272 C C . GLU A 1 823 ? -38.750 -12.905 56.865 1.00 81.75 823 GLU A C 1
ATOM 6274 O O . GLU A 1 823 ? -38.581 -14.120 56.739 1.00 81.75 823 GLU A O 1
ATOM 6279 N N . ASP A 1 824 ? -39.282 -12.158 55.897 1.00 81.75 824 ASP A N 1
ATOM 6280 C CA . ASP A 1 824 ? -39.701 -12.699 54.603 1.00 81.75 824 ASP A CA 1
ATOM 6281 C C . ASP A 1 824 ? -38.532 -13.265 53.787 1.00 81.75 824 ASP A C 1
ATOM 6283 O O . ASP A 1 824 ? -38.596 -14.416 53.343 1.00 81.75 824 ASP A O 1
ATOM 6287 N N . ILE A 1 825 ? -37.427 -12.520 53.666 1.00 83.94 825 ILE A N 1
ATOM 6288 C CA . ILE A 1 825 ? -36.198 -12.999 53.010 1.00 83.94 825 ILE A CA 1
ATOM 6289 C C . ILE A 1 825 ? -35.663 -14.251 53.724 1.00 83.94 825 ILE A C 1
ATOM 6291 O O . ILE A 1 825 ? -35.376 -15.260 53.076 1.00 83.94 825 ILE A O 1
ATOM 6295 N N . SER A 1 826 ? -35.579 -14.233 55.060 1.00 85.56 826 SER A N 1
ATOM 6296 C CA . SER A 1 826 ? -35.090 -15.375 55.847 1.00 85.56 826 SER A CA 1
ATOM 6297 C C . SER A 1 826 ? -35.976 -16.611 55.673 1.00 85.56 826 SER A C 1
ATOM 6299 O O . SER A 1 826 ? -35.458 -17.717 55.514 1.00 85.56 826 SER A O 1
ATOM 6301 N N . ARG A 1 827 ? -37.304 -16.438 55.639 1.00 87.25 827 ARG A N 1
ATOM 6302 C CA . ARG A 1 827 ? -38.285 -17.509 55.416 1.00 87.25 827 ARG A CA 1
ATOM 6303 C C . ARG A 1 827 ? -38.112 -18.169 54.049 1.00 87.25 827 ARG A C 1
ATOM 6305 O O . ARG A 1 827 ? -38.063 -19.397 53.979 1.00 87.25 827 ARG A O 1
ATOM 6312 N N . VAL A 1 828 ? -37.994 -17.379 52.979 1.00 86.19 828 VAL A N 1
ATOM 6313 C CA . VAL A 1 828 ? -37.814 -17.912 51.618 1.00 86.19 828 VAL A CA 1
ATOM 6314 C C . VAL A 1 828 ? -36.456 -18.600 51.480 1.00 86.19 828 VAL A C 1
ATOM 6316 O O . VAL A 1 828 ? -36.392 -19.726 50.991 1.00 86.19 828 VAL A O 1
ATOM 6319 N N . ILE A 1 829 ? -35.375 -17.999 51.978 1.00 90.25 829 ILE A N 1
ATOM 6320 C CA . ILE A 1 829 ? -34.032 -18.579 51.844 1.00 90.25 829 ILE A CA 1
ATOM 6321 C C . ILE A 1 829 ? -33.865 -19.845 52.703 1.00 90.25 829 ILE A C 1
ATOM 6323 O O . ILE A 1 829 ? -33.281 -20.818 52.228 1.00 90.25 829 ILE A O 1
ATOM 6327 N N . LYS A 1 830 ? -34.461 -19.913 53.904 1.00 89.50 830 LYS A N 1
ATOM 6328 C CA . LYS A 1 830 ? -34.509 -21.149 54.717 1.00 89.50 830 LYS A CA 1
ATOM 6329 C C . LYS A 1 830 ? -35.281 -22.277 54.025 1.00 89.50 830 LYS A C 1
ATOM 6331 O O . LYS A 1 830 ? -34.889 -23.434 54.149 1.00 89.50 830 LYS A O 1
ATOM 6336 N N . TYR A 1 831 ? -36.324 -21.956 53.258 1.00 88.19 831 TYR A N 1
ATOM 6337 C CA . TYR A 1 831 ? -37.028 -22.930 52.422 1.00 88.19 831 TYR A CA 1
ATOM 6338 C C . TYR A 1 831 ? -36.156 -23.411 51.245 1.00 88.19 831 TYR A C 1
ATOM 6340 O O . TYR A 1 831 ? -35.994 -24.618 51.050 1.00 88.19 831 TYR A O 1
ATOM 6348 N N . VAL A 1 832 ? -35.523 -22.493 50.506 1.00 87.88 832 VAL A N 1
ATOM 6349 C CA . VAL A 1 832 ? -34.632 -22.795 49.363 1.00 87.88 832 VAL A CA 1
ATOM 6350 C C . VAL A 1 832 ? -33.420 -23.641 49.784 1.00 87.88 832 VAL A C 1
ATOM 6352 O O . VAL A 1 832 ? -33.110 -24.632 49.127 1.00 87.88 832 VAL A O 1
ATOM 6355 N N . ALA A 1 833 ? -32.793 -23.338 50.928 1.00 88.56 833 ALA A N 1
ATOM 6356 C CA . ALA A 1 833 ? -31.624 -24.050 51.469 1.00 88.56 833 ALA A CA 1
ATOM 6357 C C . ALA A 1 833 ? -31.837 -25.558 51.741 1.00 88.56 833 ALA A C 1
ATOM 6359 O O . ALA A 1 833 ? -30.861 -26.295 51.948 1.00 88.56 833 ALA A O 1
ATOM 6360 N N . VAL A 1 834 ? -33.101 -25.999 51.767 1.00 88.38 834 VAL A N 1
ATOM 6361 C CA . VAL A 1 834 ? -33.535 -27.385 52.005 1.00 88.38 834 VAL A CA 1
ATOM 6362 C C . VAL A 1 834 ? -34.232 -27.995 50.782 1.00 88.38 834 VAL A C 1
ATOM 6364 O O . VAL A 1 834 ? -34.126 -29.201 50.576 1.00 88.38 834 VAL A O 1
ATOM 6367 N N . THR A 1 835 ? -34.952 -27.197 49.985 1.00 85.12 835 THR A N 1
ATOM 6368 C CA . THR A 1 835 ? -35.873 -27.704 48.946 1.00 85.12 835 THR A CA 1
ATOM 6369 C C . THR A 1 835 ? -35.426 -27.484 47.501 1.00 85.12 835 THR A C 1
ATOM 6371 O O . THR A 1 835 ? -36.049 -28.049 46.604 1.00 85.12 835 THR A O 1
ATOM 6374 N N . ASP A 1 836 ? -34.372 -26.701 47.242 1.00 88.19 836 ASP A N 1
ATOM 6375 C CA . ASP A 1 836 ? -33.906 -26.477 45.868 1.00 88.19 836 ASP A CA 1
ATOM 6376 C C . ASP A 1 836 ? -33.312 -27.750 45.240 1.00 88.19 836 ASP A C 1
ATOM 6378 O O . ASP A 1 836 ? -32.643 -28.542 45.908 1.00 88.19 836 ASP A O 1
ATOM 6382 N N . ASN A 1 837 ? -33.515 -27.918 43.933 1.00 84.56 837 ASN A N 1
ATOM 6383 C CA . ASN A 1 837 ? -32.964 -29.019 43.143 1.00 84.56 837 ASN A CA 1
ATOM 6384 C C . ASN A 1 837 ? -31.445 -28.891 42.889 1.00 84.56 837 ASN A C 1
ATOM 6386 O O . ASN A 1 837 ? -30.817 -29.856 42.457 1.00 84.56 837 ASN A O 1
ATOM 6390 N N . ASP A 1 838 ? -30.852 -27.715 43.119 1.00 87.25 838 ASP A N 1
ATOM 6391 C CA . ASP A 1 838 ? -29.441 -27.418 42.864 1.00 87.25 838 ASP A CA 1
ATOM 6392 C C . ASP A 1 838 ? -28.642 -27.269 44.174 1.00 87.25 838 ASP A C 1
ATOM 6394 O O . ASP A 1 838 ? -28.862 -26.355 44.971 1.00 87.25 838 ASP A O 1
ATOM 6398 N N . GLY A 1 839 ? -27.668 -28.160 44.388 1.00 85.25 839 GLY A N 1
ATOM 6399 C CA . GLY A 1 839 ? -26.849 -28.185 45.604 1.00 85.25 839 GLY A CA 1
ATOM 6400 C C . GLY A 1 839 ? -25.995 -26.929 45.832 1.00 85.25 839 GLY A C 1
ATOM 6401 O O . GLY A 1 839 ? -25.730 -26.591 46.985 1.00 85.25 839 GLY A O 1
ATOM 6402 N N . LEU A 1 840 ? -25.611 -26.199 44.776 1.00 87.56 840 LEU A N 1
ATOM 6403 C CA . LEU A 1 840 ? -24.888 -24.928 44.919 1.00 87.56 840 LEU A CA 1
ATOM 6404 C C . LEU A 1 840 ? -25.833 -23.798 45.344 1.00 87.56 840 LEU A C 1
ATOM 6406 O O . LEU A 1 840 ? -25.454 -22.963 46.160 1.00 87.56 840 LEU A O 1
ATOM 6410 N N . VAL A 1 841 ? -27.084 -23.808 44.869 1.00 88.94 841 VAL A N 1
ATOM 6411 C CA . VAL A 1 841 ? -28.123 -22.879 45.351 1.00 88.94 841 VAL A CA 1
ATOM 6412 C C . VAL A 1 841 ? -28.408 -23.131 46.832 1.00 88.94 841 VAL A C 1
ATOM 6414 O O . VAL A 1 841 ? -28.463 -22.181 47.611 1.00 88.94 841 VAL A O 1
ATOM 6417 N N . GLN A 1 842 ? -28.504 -24.400 47.250 1.00 89.69 842 GLN A N 1
ATOM 6418 C CA . GLN A 1 842 ? -28.651 -24.748 48.667 1.00 89.69 842 GLN A CA 1
ATOM 6419 C C . GLN A 1 842 ? -27.470 -24.268 49.524 1.00 89.69 842 GLN A C 1
ATOM 6421 O O . GLN A 1 842 ? -27.688 -23.815 50.647 1.00 89.69 842 GLN A O 1
ATOM 6426 N N . GLN A 1 843 ? -26.234 -24.377 49.022 1.00 91.31 843 GLN A N 1
ATOM 6427 C CA . GLN A 1 843 ? -25.045 -23.895 49.727 1.00 91.31 843 GLN A CA 1
ATOM 6428 C C . GLN A 1 843 ? -25.076 -22.371 49.874 1.00 91.31 843 GLN A C 1
ATOM 6430 O O . GLN A 1 843 ? -25.069 -21.881 50.998 1.00 91.31 843 GLN A O 1
ATOM 6435 N N . HIS A 1 844 ? -25.232 -21.627 48.776 1.00 91.62 844 HIS A N 1
ATOM 6436 C CA . HIS A 1 844 ? -25.301 -20.164 48.828 1.00 91.62 844 HIS A CA 1
ATOM 6437 C C . HIS A 1 844 ? -26.464 -19.657 49.689 1.00 91.62 844 HIS A C 1
ATOM 6439 O O . HIS A 1 844 ? -26.337 -18.639 50.363 1.00 91.62 844 HIS A O 1
ATOM 6445 N N . ALA A 1 845 ? -27.585 -20.383 49.743 1.00 90.69 845 ALA A N 1
ATOM 6446 C CA . ALA A 1 845 ? -28.695 -20.038 50.623 1.00 90.69 845 ALA A CA 1
ATOM 6447 C C . ALA A 1 845 ? -28.314 -20.164 52.113 1.00 90.69 845 ALA A C 1
ATOM 6449 O O . ALA A 1 845 ? -28.763 -19.358 52.927 1.00 90.69 845 ALA A O 1
ATOM 6450 N N . ARG A 1 846 ? -27.447 -21.120 52.480 1.00 91.44 846 ARG A N 1
ATOM 6451 C CA . ARG A 1 846 ? -26.876 -21.224 53.838 1.00 91.44 846 ARG A CA 1
ATOM 6452 C C . ARG A 1 846 ? -25.889 -20.089 54.110 1.00 91.44 846 ARG A C 1
ATOM 6454 O O . ARG A 1 846 ? -26.009 -19.461 55.158 1.00 91.44 846 ARG A O 1
ATOM 6461 N N . ASP A 1 847 ? -25.026 -19.759 53.146 1.00 91.50 847 ASP A N 1
ATOM 6462 C CA . ASP A 1 847 ? -24.088 -18.628 53.238 1.00 91.50 847 ASP A CA 1
ATOM 6463 C C . ASP A 1 847 ? -24.835 -17.293 53.490 1.00 91.50 847 ASP A C 1
ATOM 6465 O O . ASP A 1 847 ? -24.394 -16.453 54.281 1.00 91.50 847 ASP A O 1
ATOM 6469 N N . VAL A 1 848 ? -26.009 -17.099 52.865 1.00 91.06 848 VAL A N 1
ATOM 6470 C CA . VAL A 1 848 ? -26.884 -15.932 53.104 1.00 91.06 848 VAL A CA 1
ATOM 6471 C C . VAL A 1 848 ? -27.526 -15.961 54.492 1.00 91.06 848 VAL A C 1
ATOM 6473 O O . VAL A 1 848 ? -27.607 -14.914 55.133 1.00 91.06 848 VAL A O 1
ATOM 6476 N N . ILE A 1 849 ? -27.972 -17.123 54.982 1.00 89.88 849 ILE A N 1
ATOM 6477 C CA . ILE A 1 849 ? -28.534 -17.251 56.339 1.00 89.88 849 ILE A CA 1
ATOM 6478 C C . ILE A 1 849 ? -27.477 -16.886 57.387 1.00 89.88 849 ILE A C 1
ATOM 6480 O O . ILE A 1 849 ? -27.757 -16.063 58.256 1.00 89.88 849 ILE A O 1
ATOM 6484 N N . GLU A 1 850 ? -26.262 -17.424 57.265 1.00 89.00 850 GLU A N 1
ATOM 6485 C CA . GLU A 1 850 ? -25.143 -17.106 58.160 1.00 89.00 850 GLU A CA 1
ATOM 6486 C C . GLU A 1 850 ? -24.780 -15.613 58.100 1.00 89.00 850 GLU A C 1
ATOM 6488 O O . GLU A 1 850 ? -24.613 -14.969 59.136 1.00 89.00 850 GLU A O 1
ATOM 6493 N N . SER A 1 851 ? -24.756 -15.021 56.900 1.00 88.38 851 SER A N 1
ATOM 6494 C CA . SER A 1 851 ? -24.490 -13.586 56.718 1.00 88.38 851 SER A CA 1
ATOM 6495 C C . SER A 1 851 ? -25.582 -12.696 57.335 1.00 88.38 851 SER A C 1
ATOM 6497 O O . SER A 1 851 ? -25.268 -11.687 57.967 1.00 88.38 851 SER A O 1
ATOM 6499 N N . LEU A 1 852 ? -26.861 -13.071 57.206 1.00 86.00 852 LEU A N 1
ATOM 6500 C CA . LEU A 1 852 ? -27.994 -12.365 57.824 1.00 86.00 852 LEU A CA 1
ATOM 6501 C C . LEU A 1 852 ? -27.973 -12.462 59.355 1.00 86.00 852 LEU A C 1
ATOM 6503 O O . LEU A 1 852 ? -28.273 -11.481 60.038 1.00 86.00 852 LEU A O 1
ATOM 6507 N N . GLU A 1 853 ? -27.625 -13.629 59.897 1.00 84.94 853 GLU A N 1
ATOM 6508 C CA . GLU A 1 853 ? -27.518 -13.854 61.342 1.00 84.94 853 GLU A CA 1
ATOM 6509 C C . GLU A 1 853 ? -26.295 -13.114 61.921 1.00 84.94 853 GLU A C 1
ATOM 6511 O O . GLU A 1 853 ? -26.417 -12.444 62.948 1.00 84.94 853 GLU A O 1
ATOM 6516 N N . SER A 1 854 ? -25.162 -13.102 61.209 1.00 85.19 854 SER A N 1
ATOM 6517 C CA . SER A 1 854 ? -23.981 -12.286 61.534 1.00 85.19 854 SER A CA 1
ATOM 6518 C C . SER A 1 854 ? -24.304 -10.784 61.564 1.00 85.19 854 SER A C 1
ATOM 6520 O O . SER A 1 854 ? -24.053 -10.116 62.570 1.00 85.19 854 SER A O 1
ATOM 6522 N N . TRP A 1 855 ? -24.966 -10.259 60.524 1.00 83.62 855 TRP A N 1
ATOM 6523 C CA . TRP A 1 855 ? -25.414 -8.860 60.466 1.00 83.62 855 TRP A CA 1
ATOM 6524 C C . TRP A 1 855 ? -26.429 -8.516 61.569 1.00 83.62 855 TRP A C 1
ATOM 6526 O O . TRP A 1 855 ? -26.399 -7.429 62.146 1.00 83.62 855 TRP A O 1
ATOM 6536 N N . GLN A 1 856 ? -27.318 -9.445 61.936 1.00 79.94 856 GLN A N 1
ATOM 6537 C CA . GLN A 1 856 ? -28.223 -9.251 63.071 1.00 79.94 856 GLN A CA 1
ATOM 6538 C C . GLN A 1 856 ? -27.458 -9.148 64.399 1.00 79.94 856 GLN A C 1
ATOM 6540 O O . GLN A 1 856 ? -27.775 -8.287 65.222 1.00 79.94 856 GLN A O 1
ATOM 6545 N N . MET A 1 857 ? -26.443 -9.987 64.614 1.00 78.50 857 MET A N 1
ATOM 6546 C CA . MET A 1 857 ? -25.593 -9.903 65.803 1.00 78.50 857 MET A CA 1
ATOM 6547 C C . MET A 1 857 ? -24.761 -8.610 65.804 1.00 78.50 857 MET A C 1
ATOM 6549 O O . MET A 1 857 ? -24.665 -7.952 66.843 1.00 78.50 857 MET A O 1
ATOM 6553 N N . SER A 1 858 ? -24.256 -8.173 64.642 1.00 74.69 858 SER A N 1
ATOM 6554 C CA . SER A 1 858 ? -23.574 -6.879 64.486 1.00 74.69 858 SER A CA 1
ATOM 6555 C C . SER A 1 858 ? -24.520 -5.690 64.726 1.00 74.69 858 SER A C 1
ATOM 6557 O O . SER A 1 858 ? -24.078 -4.658 65.237 1.00 74.69 858 SER A O 1
ATOM 6559 N N . ARG A 1 859 ? -25.831 -5.833 64.449 1.00 72.75 859 ARG A N 1
ATOM 6560 C CA . ARG A 1 859 ? -26.891 -4.849 64.758 1.00 72.75 859 ARG A CA 1
ATOM 6561 C C . ARG A 1 859 ? -27.188 -4.714 66.254 1.00 72.75 859 ARG A C 1
ATOM 6563 O O . ARG A 1 859 ? -27.478 -3.603 66.694 1.00 72.75 859 ARG A O 1
ATOM 6570 N N . LEU A 1 860 ? -27.111 -5.809 67.014 1.00 71.50 860 LEU A N 1
ATOM 6571 C CA . LEU A 1 860 ? -27.405 -5.849 68.456 1.00 71.50 860 LEU A CA 1
ATOM 6572 C C . LEU A 1 860 ? -26.235 -5.390 69.342 1.00 71.50 860 LEU A C 1
ATOM 6574 O O . LEU A 1 860 ? -26.457 -4.982 70.482 1.00 71.50 860 LEU A O 1
ATOM 6578 N N . MET A 1 861 ? -25.004 -5.423 68.830 1.00 64.44 861 MET A N 1
ATOM 6579 C CA . MET A 1 861 ? -23.843 -4.853 69.515 1.00 64.44 861 MET A CA 1
ATOM 6580 C C . MET A 1 861 ? -23.853 -3.314 69.433 1.00 64.44 861 MET A C 1
ATOM 6582 O O . MET A 1 861 ? -23.964 -2.767 68.330 1.00 64.44 861 MET A O 1
ATOM 6586 N N . PRO A 1 862 ? -23.685 -2.586 70.557 1.00 51.16 862 PRO A N 1
ATOM 6587 C CA . PRO A 1 862 ? -23.440 -1.150 70.518 1.00 51.16 862 PRO A CA 1
ATOM 6588 C C . PRO A 1 862 ? -22.133 -0.867 69.779 1.00 51.16 862 PRO A C 1
ATOM 6590 O O . PRO A 1 862 ? -21.095 -1.440 70.115 1.00 51.16 862 PRO A O 1
ATOM 6593 N N . THR A 1 863 ? -22.161 0.046 68.807 1.00 47.25 863 THR A N 1
ATOM 6594 C CA . THR A 1 863 ? -20.945 0.518 68.140 1.00 47.25 863 THR A CA 1
ATOM 6595 C C . THR A 1 863 ? -20.117 1.316 69.146 1.00 47.25 863 THR A C 1
ATOM 6597 O O . THR A 1 863 ? -20.332 2.513 69.338 1.00 47.25 863 THR A O 1
ATOM 6600 N N . ALA A 1 864 ? -19.191 0.647 69.833 1.00 38.38 864 ALA A N 1
ATOM 6601 C CA . ALA A 1 864 ? -18.206 1.317 70.666 1.00 38.38 864 ALA A CA 1
ATOM 6602 C C . ALA A 1 864 ? -17.394 2.251 69.764 1.00 38.38 864 ALA A C 1
ATOM 6604 O O . ALA A 1 864 ? -16.687 1.790 68.867 1.00 38.38 864 ALA A O 1
ATOM 6605 N N . ALA A 1 865 ? -17.525 3.561 69.979 1.00 38.47 865 ALA A N 1
ATOM 6606 C CA . ALA A 1 865 ? -16.742 4.546 69.256 1.00 38.47 865 ALA A CA 1
ATOM 6607 C C . ALA A 1 865 ? -15.256 4.288 69.534 1.00 38.47 865 ALA A C 1
ATOM 6609 O O . ALA A 1 865 ? -14.774 4.526 70.642 1.00 38.47 865 ALA A O 1
ATOM 6610 N N . GLN A 1 866 ? -14.533 3.794 68.528 1.00 33.91 866 GLN A N 1
ATOM 6611 C CA . GLN A 1 866 ? -13.076 3.733 68.557 1.00 33.91 866 GLN A CA 1
ATOM 6612 C C . GLN A 1 866 ? -12.508 5.138 68.330 1.00 33.91 866 GLN A C 1
ATOM 6614 O O . GLN A 1 866 ? -11.897 5.431 67.305 1.00 33.91 866 GLN A O 1
ATOM 6619 N N . GLU A 1 867 ? -12.673 6.008 69.327 1.00 30.52 867 GLU A N 1
ATOM 6620 C CA . GLU A 1 867 ? -11.638 7.004 69.576 1.00 30.52 867 GLU A CA 1
ATOM 6621 C C . GLU A 1 867 ? -10.360 6.265 70.017 1.00 30.52 867 GLU A C 1
ATOM 6623 O O . GLU A 1 867 ? -10.424 5.400 70.901 1.00 30.52 867 GLU A O 1
ATOM 6628 N N . PRO A 1 868 ? -9.182 6.589 69.458 1.00 32.81 868 PRO A N 1
ATOM 6629 C CA . PRO A 1 868 ? -7.916 6.063 69.947 1.00 32.81 868 PRO A CA 1
ATOM 6630 C C . PRO A 1 868 ? -7.557 6.728 71.287 1.00 32.81 868 PRO A C 1
ATOM 6632 O O . PRO A 1 868 ? -6.827 7.718 71.352 1.00 32.81 868 PRO A O 1
ATOM 6635 N N . LEU A 1 869 ? -8.082 6.174 72.381 1.00 31.53 869 LEU A N 1
ATOM 6636 C CA . LEU A 1 869 ? -7.840 6.662 73.737 1.00 31.53 869 LEU A CA 1
ATOM 6637 C C . LEU A 1 869 ? -6.390 6.418 74.184 1.00 31.53 869 LEU A C 1
ATOM 6639 O O . LEU A 1 869 ? -6.035 5.351 74.685 1.00 31.53 869 LEU A O 1
ATOM 6643 N N . SER A 1 870 ? -5.562 7.461 74.111 1.00 28.09 870 SER A N 1
ATOM 6644 C CA . SER A 1 870 ? -4.295 7.517 74.844 1.00 28.09 870 SER A CA 1
ATOM 6645 C C . SER A 1 870 ? -4.060 8.868 75.531 1.00 28.09 870 SER A C 1
ATOM 6647 O O . SER A 1 870 ? -3.156 9.608 75.140 1.00 28.09 870 SER A O 1
ATOM 6649 N N . ARG A 1 871 ? -4.823 9.157 76.601 1.00 27.77 871 ARG A N 1
ATOM 6650 C CA . ARG A 1 871 ? -4.292 9.414 77.968 1.00 27.77 871 ARG A CA 1
ATOM 6651 C C . ARG A 1 871 ? -5.317 10.040 78.935 1.00 27.77 871 ARG A C 1
ATOM 6653 O O . ARG A 1 871 ? -5.973 11.026 78.631 1.00 27.77 871 ARG A O 1
ATOM 6660 N N . PHE A 1 872 ? -5.327 9.495 80.154 1.00 30.20 872 PHE A N 1
ATOM 6661 C CA . PHE A 1 872 ? -5.655 10.160 81.429 1.00 30.20 872 PHE A CA 1
ATOM 6662 C C . PHE A 1 872 ? -5.068 11.593 81.518 1.00 30.20 872 PHE A C 1
ATOM 6664 O O . PHE A 1 872 ? -3.985 11.824 80.987 1.00 30.20 872 PHE A O 1
ATOM 6671 N N . ALA A 1 873 ? -5.616 12.569 82.253 1.00 28.52 873 ALA A N 1
ATOM 6672 C CA . ALA A 1 873 ? -6.820 12.658 83.096 1.00 28.52 873 ALA A CA 1
ATOM 6673 C C . ALA A 1 873 ? -7.128 14.147 83.384 1.00 28.52 873 ALA A C 1
ATOM 6675 O O . ALA A 1 873 ? -6.222 14.973 83.280 1.00 28.52 873 ALA A O 1
ATOM 6676 N N . GLY A 1 874 ? -8.349 14.501 83.820 1.00 29.14 874 GLY A N 1
ATOM 6677 C CA . GLY A 1 874 ? -8.646 15.909 84.145 1.00 29.14 874 GLY A CA 1
ATOM 6678 C C . GLY A 1 874 ? -10.080 16.281 84.547 1.00 29.14 874 GLY A C 1
ATOM 6679 O O . GLY A 1 874 ? -10.643 17.176 83.945 1.00 29.14 874 GLY A O 1
ATOM 6680 N N . LEU A 1 875 ? -10.647 15.600 85.550 1.00 31.70 875 LEU A N 1
ATOM 6681 C CA . LEU A 1 875 ? -11.680 16.082 86.498 1.00 31.70 875 LEU A CA 1
ATOM 6682 C C . LEU A 1 875 ? -12.739 17.144 86.073 1.00 31.70 875 LEU A C 1
ATOM 6684 O O . LEU A 1 875 ? -12.438 18.325 85.950 1.00 31.70 875 LEU A O 1
ATOM 6688 N N . THR A 1 876 ? -14.014 16.733 86.211 1.00 30.09 876 THR A N 1
ATOM 6689 C CA . THR A 1 876 ? -15.192 17.516 86.692 1.00 30.09 876 THR A CA 1
ATOM 6690 C C . THR A 1 876 ? -15.759 18.663 85.836 1.00 30.09 876 THR A C 1
ATOM 6692 O O . THR A 1 876 ? -15.016 19.528 85.395 1.00 30.09 876 THR A O 1
ATOM 6695 N N . GLY A 1 877 ? -17.100 18.755 85.691 1.00 31.53 877 GLY A N 1
ATOM 6696 C CA . GLY A 1 877 ? -17.670 19.934 85.007 1.00 31.53 877 GLY A CA 1
ATOM 6697 C C . GLY A 1 877 ? -19.180 20.216 84.878 1.00 31.53 877 GLY A C 1
ATOM 6698 O O . GLY A 1 877 ? -19.467 21.353 84.540 1.00 31.53 877 GLY A O 1
ATOM 6699 N N . ILE A 1 878 ? -20.123 19.309 85.195 1.00 31.48 878 ILE A N 1
ATOM 6700 C CA . ILE A 1 878 ? -21.599 19.571 85.252 1.00 31.48 878 ILE A CA 1
ATOM 6701 C C . ILE A 1 878 ? -22.300 19.815 83.872 1.00 31.48 878 ILE A C 1
ATOM 6703 O O . ILE A 1 878 ? -21.684 20.362 82.961 1.00 31.48 878 ILE A O 1
ATOM 6707 N N . PRO A 1 879 ? -23.567 19.371 83.662 1.00 34.62 879 PRO A N 1
ATOM 6708 C CA . PRO A 1 879 ? -24.210 19.361 82.341 1.00 34.62 879 PRO A CA 1
ATOM 6709 C C . PRO A 1 879 ? -25.293 20.439 82.137 1.00 34.62 879 PRO A C 1
ATOM 6711 O O . PRO A 1 879 ? -25.895 20.923 83.095 1.00 34.62 879 PRO A O 1
ATOM 6714 N N . GLY A 1 880 ? -25.637 20.680 80.866 1.00 29.00 880 GLY A N 1
ATOM 6715 C CA . GLY A 1 880 ? -26.941 21.214 80.461 1.00 29.00 880 GLY A CA 1
ATOM 6716 C C . GLY A 1 880 ? -26.892 22.375 79.470 1.00 29.00 880 GLY A C 1
ATOM 6717 O O . GLY A 1 880 ? -26.571 23.494 79.854 1.00 29.00 880 GLY A O 1
ATOM 6718 N N . LEU A 1 881 ? -27.320 22.126 78.229 1.00 30.12 881 LEU A N 1
ATOM 6719 C CA . LEU A 1 881 ? -28.430 22.857 77.606 1.00 30.12 881 LEU A CA 1
ATOM 6720 C C . LEU A 1 881 ? -28.892 22.155 76.323 1.00 30.12 881 LEU A C 1
ATOM 6722 O O . LEU A 1 881 ? -28.154 21.393 75.705 1.00 30.12 881 LEU A O 1
ATOM 6726 N N . ASP A 1 882 ? -30.164 22.373 76.024 1.00 29.06 882 ASP A N 1
ATOM 6727 C CA . ASP A 1 882 ? -30.977 21.682 75.027 1.00 29.06 882 ASP A CA 1
ATOM 6728 C C . ASP A 1 882 ? -31.060 22.502 73.717 1.00 29.06 882 ASP A C 1
ATOM 6730 O O . ASP A 1 882 ? -30.575 23.633 73.667 1.00 29.06 882 ASP A O 1
ATOM 6734 N N . LEU A 1 883 ? -31.774 21.960 72.724 1.00 27.78 883 LEU A N 1
ATOM 6735 C CA . LEU A 1 883 ? -32.358 22.630 71.548 1.00 27.78 883 LEU A CA 1
ATOM 6736 C C . LEU A 1 883 ? -31.484 22.824 70.285 1.00 27.78 883 LEU A C 1
ATOM 6738 O O . LEU A 1 883 ? -30.724 23.774 70.131 1.00 27.78 883 LEU A O 1
ATOM 6742 N N . ASP A 1 884 ? -31.740 21.942 69.314 1.00 27.77 884 ASP A N 1
ATOM 6743 C CA . ASP A 1 884 ? -32.546 22.273 68.123 1.00 27.77 884 ASP A CA 1
ATOM 6744 C C . ASP A 1 884 ? -32.125 23.492 67.258 1.00 27.77 884 ASP A C 1
ATOM 6746 O O . ASP A 1 884 ? -32.381 24.640 67.624 1.00 27.77 884 ASP A O 1
ATOM 6750 N N . ARG A 1 885 ? -31.625 23.245 66.028 1.00 27.41 885 ARG A N 1
ATOM 6751 C CA . ARG A 1 885 ? -32.354 23.594 64.780 1.00 27.41 885 ARG A CA 1
ATOM 6752 C C . ARG A 1 885 ? -31.615 23.351 63.458 1.00 27.41 885 ARG A C 1
ATOM 6754 O O . ARG A 1 885 ? -30.418 23.552 63.295 1.00 27.41 885 ARG A O 1
ATOM 6761 N N . SER A 1 886 ? -32.447 23.027 62.477 1.00 26.72 886 SER A N 1
ATOM 6762 C CA . SER A 1 886 ? -32.264 23.087 61.026 1.00 26.72 886 SER A CA 1
ATOM 6763 C C . SER A 1 886 ? -31.689 24.395 60.445 1.00 26.72 886 SER A C 1
ATOM 6765 O O . SER A 1 886 ? -32.187 25.475 60.765 1.00 26.72 886 SER A O 1
ATOM 6767 N N . GLY A 1 887 ? -30.873 24.262 59.389 1.00 26.55 887 GLY A N 1
ATOM 6768 C CA . GLY A 1 887 ? -31.070 25.036 58.151 1.00 26.55 887 GLY A CA 1
ATOM 6769 C C . GLY A 1 887 ? -29.962 25.995 57.682 1.00 26.55 887 GLY A C 1
ATOM 6770 O O . GLY A 1 887 ? -29.283 26.628 58.476 1.00 26.55 887 GLY A O 1
ATOM 6771 N N . LEU A 1 888 ? -29.924 26.157 56.348 1.00 28.11 888 LEU A N 1
ATOM 6772 C CA . LEU A 1 888 ? -29.323 27.244 55.545 1.00 28.11 888 LEU A CA 1
ATOM 6773 C C . LEU A 1 888 ? -27.807 27.224 55.230 1.00 28.11 888 LEU A C 1
ATOM 6775 O O . LEU A 1 888 ? -26.972 27.788 55.923 1.00 28.11 888 LEU A O 1
ATOM 6779 N N . LEU A 1 889 ? -27.524 26.643 54.057 1.00 27.38 889 LEU A N 1
ATOM 6780 C CA . LEU A 1 889 ? -26.907 27.278 52.875 1.00 27.38 889 LEU A CA 1
ATOM 6781 C C . LEU A 1 889 ? -25.716 28.261 53.017 1.00 27.38 889 LEU A C 1
ATOM 6783 O O . LEU A 1 889 ? -25.864 29.388 53.467 1.00 27.38 889 LEU A O 1
ATOM 6787 N N . ALA A 1 890 ? -24.640 27.868 52.321 1.00 26.47 890 ALA A N 1
ATOM 6788 C CA . ALA A 1 890 ? -23.814 28.667 51.399 1.00 26.47 890 ALA A CA 1
ATOM 6789 C C . ALA A 1 890 ? -23.034 29.902 51.911 1.00 26.47 890 ALA A C 1
ATOM 6791 O O . ALA A 1 890 ? -23.589 30.944 52.242 1.00 26.47 890 ALA A O 1
ATOM 6792 N N . GLY A 1 891 ? -21.703 29.842 51.765 1.00 25.38 891 GLY A N 1
ATOM 6793 C CA . GLY A 1 891 ? -20.817 31.005 51.869 1.00 25.38 891 GLY A CA 1
ATOM 6794 C C . GLY A 1 891 ? -19.350 30.651 51.606 1.00 25.38 891 GLY A C 1
ATOM 6795 O O . GLY A 1 891 ? -18.725 29.968 52.410 1.00 25.38 891 GLY A O 1
ATOM 6796 N N . ASN A 1 892 ? -18.798 31.113 50.480 1.00 25.33 892 ASN A N 1
ATOM 6797 C CA . ASN A 1 892 ? -17.366 31.013 50.166 1.00 25.33 892 ASN A CA 1
ATOM 6798 C C . ASN A 1 892 ? -16.499 31.757 51.202 1.00 25.33 892 ASN A C 1
ATOM 6800 O O . ASN A 1 892 ? -16.934 32.787 51.710 1.00 25.33 892 ASN A O 1
ATOM 6804 N N . VAL A 1 893 ? -15.231 31.351 51.365 1.00 26.47 893 VAL A N 1
ATOM 6805 C CA . VAL A 1 893 ? -14.035 32.168 51.027 1.00 26.47 893 VAL A CA 1
ATOM 6806 C C . VAL A 1 893 ? -12.730 31.401 51.330 1.00 26.47 893 VAL A C 1
ATOM 6808 O O . VAL A 1 893 ? -12.680 30.510 52.170 1.00 26.47 893 VAL A O 1
ATOM 6811 N N . MET A 1 894 ? -11.679 31.732 50.573 1.00 23.73 894 MET A N 1
ATOM 6812 C CA . MET A 1 894 ? -10.312 31.196 50.651 1.00 23.73 894 MET A CA 1
ATOM 6813 C C . MET A 1 894 ? -9.631 31.405 52.021 1.00 23.73 894 MET A C 1
ATOM 6815 O O . MET A 1 894 ? -9.847 32.441 52.641 1.00 23.73 894 MET A O 1
ATOM 6819 N N . ALA A 1 895 ? -8.661 30.549 52.385 1.00 23.84 895 ALA A N 1
ATOM 6820 C CA . ALA A 1 895 ? -7.220 30.882 52.276 1.00 23.84 895 ALA A CA 1
ATOM 6821 C C . ALA A 1 895 ? -6.277 29.891 53.010 1.00 23.84 895 ALA A C 1
ATOM 6823 O O . ALA A 1 895 ? -6.451 29.605 54.186 1.00 23.84 895 ALA A O 1
ATOM 6824 N N . THR A 1 896 ? -5.239 29.435 52.291 1.00 23.67 896 THR A N 1
ATOM 6825 C CA . THR A 1 896 ? -3.841 29.141 52.719 1.00 23.67 896 THR A CA 1
ATOM 6826 C C . THR A 1 896 ? -3.535 28.883 54.213 1.00 23.67 896 THR A C 1
ATOM 6828 O O . THR A 1 896 ? -3.729 29.766 55.044 1.00 23.67 896 THR A O 1
ATOM 6831 N N . SER A 1 897 ? -2.807 27.816 54.583 1.00 23.72 897 SER A N 1
ATOM 6832 C CA . SER A 1 897 ? -1.320 27.820 54.569 1.00 23.72 897 SER A CA 1
ATOM 6833 C C . SER A 1 897 ? -0.684 26.515 55.127 1.00 23.72 897 SER A C 1
ATOM 6835 O O . SER A 1 897 ? -1.322 25.817 55.902 1.00 23.72 897 SER A O 1
ATOM 6837 N N . TYR A 1 898 ? 0.555 26.212 54.684 1.00 23.19 898 TYR A N 1
ATOM 6838 C CA . TYR A 1 898 ? 1.760 25.713 55.413 1.00 23.19 898 TYR A CA 1
ATOM 6839 C C . TYR A 1 898 ? 1.603 24.995 56.796 1.00 23.19 898 TYR A C 1
ATOM 6841 O O . TYR A 1 898 ? 0.849 25.457 57.638 1.00 23.19 898 TYR A O 1
ATOM 6849 N N . ASP A 1 899 ? 2.362 23.954 57.201 1.00 23.41 899 ASP A N 1
ATOM 6850 C CA . ASP A 1 899 ? 3.557 23.274 56.646 1.00 23.41 899 ASP A CA 1
ATOM 6851 C C . ASP A 1 899 ? 3.888 21.936 57.396 1.00 23.41 899 ASP A C 1
ATOM 6853 O O . ASP A 1 899 ? 3.275 21.612 58.408 1.00 23.41 899 ASP A O 1
ATOM 6857 N N . TYR A 1 900 ? 4.969 21.255 56.977 1.00 22.06 900 TYR A N 1
ATOM 6858 C CA . TYR A 1 900 ? 5.892 20.402 57.775 1.00 22.06 900 TYR A CA 1
ATOM 6859 C C . TYR A 1 900 ? 5.566 18.939 58.221 1.00 22.06 900 TYR A C 1
ATOM 6861 O O . TYR A 1 900 ? 5.117 18.658 59.324 1.00 22.06 900 TYR A O 1
ATOM 6869 N N . ARG A 1 901 ? 6.069 17.988 57.405 1.00 21.88 901 ARG A N 1
ATOM 6870 C CA . ARG A 1 901 ? 7.147 16.989 57.709 1.00 21.88 901 ARG A CA 1
ATOM 6871 C C . ARG A 1 901 ? 7.133 16.099 58.988 1.00 21.88 901 ARG A C 1
ATOM 6873 O O . ARG A 1 901 ? 7.380 16.605 60.069 1.00 21.88 901 ARG A O 1
ATOM 6880 N N . LYS A 1 902 ? 7.279 14.772 58.734 1.00 23.84 902 LYS A N 1
ATOM 6881 C CA . LYS A 1 902 ? 8.247 13.778 59.325 1.00 23.84 902 LYS A CA 1
ATOM 6882 C C . LYS A 1 902 ? 8.232 13.526 60.865 1.00 23.84 902 LYS A C 1
ATOM 6884 O O . LYS A 1 902 ? 8.021 14.438 61.636 1.00 23.84 902 LYS A O 1
ATOM 6889 N N . SER A 1 903 ? 8.574 12.355 61.430 1.00 22.56 903 SER A N 1
ATOM 6890 C CA . SER A 1 903 ? 8.997 11.014 60.950 1.00 22.56 903 SER A CA 1
ATOM 6891 C C . SER A 1 903 ? 9.148 10.035 62.152 1.00 22.56 903 SER A C 1
ATOM 6893 O O . SER A 1 903 ? 9.017 10.466 63.289 1.00 22.56 903 SER A O 1
ATOM 6895 N N . TYR A 1 904 ? 9.560 8.779 61.888 1.00 23.00 904 TYR A N 1
ATOM 6896 C CA . TYR A 1 904 ? 10.110 7.761 62.826 1.00 23.00 904 TYR A CA 1
ATOM 6897 C C . TYR A 1 904 ? 9.155 6.752 63.500 1.00 23.00 904 TYR A C 1
ATOM 6899 O O . TYR A 1 904 ? 8.788 6.863 64.660 1.00 23.00 904 TYR A O 1
ATOM 6907 N N . ASN A 1 905 ? 8.863 5.675 62.766 1.00 23.66 905 ASN A N 1
ATOM 6908 C CA . ASN A 1 905 ? 9.413 4.324 62.992 1.00 23.66 905 ASN A CA 1
ATOM 6909 C C . ASN A 1 905 ? 10.124 4.040 64.348 1.00 23.66 905 ASN A C 1
ATOM 6911 O O . ASN A 1 905 ? 11.140 4.674 64.632 1.00 23.66 905 ASN A O 1
ATOM 6915 N N . THR A 1 906 ? 9.711 3.002 65.094 1.00 24.06 906 THR A N 1
ATOM 6916 C CA . THR A 1 906 ? 10.462 1.722 65.292 1.00 24.06 906 THR A CA 1
ATOM 6917 C C . THR A 1 906 ? 9.935 0.874 66.471 1.00 24.06 906 THR A C 1
ATOM 6919 O O . THR A 1 906 ? 9.728 1.413 67.547 1.00 24.06 906 THR A O 1
ATOM 6922 N N . ASN A 1 907 ? 9.898 -0.460 66.272 1.00 24.17 907 ASN A N 1
ATOM 6923 C CA . ASN A 1 907 ? 10.258 -1.528 67.241 1.00 24.17 907 ASN A CA 1
ATOM 6924 C C . ASN A 1 907 ? 9.412 -1.715 68.541 1.00 24.17 907 ASN A C 1
ATOM 6926 O O . ASN A 1 907 ? 8.861 -0.769 69.078 1.00 24.17 907 ASN A O 1
ATOM 6930 N N . THR A 1 908 ? 9.268 -2.906 69.154 1.00 24.28 908 THR A N 1
ATOM 6931 C CA . THR A 1 908 ? 9.758 -4.289 68.890 1.00 24.28 908 THR A CA 1
ATOM 6932 C C . THR A 1 908 ? 9.012 -5.304 69.781 1.00 24.28 908 THR A C 1
ATOM 6934 O O . THR A 1 908 ? 8.539 -4.901 70.837 1.00 24.28 908 THR A O 1
ATOM 6937 N N . ALA A 1 909 ? 9.131 -6.605 69.449 1.00 25.56 909 ALA A N 1
ATOM 6938 C CA . ALA A 1 909 ? 9.146 -7.756 70.385 1.00 25.56 909 ALA A CA 1
ATOM 6939 C C . ALA A 1 909 ? 7.807 -8.164 71.069 1.00 25.56 909 ALA A C 1
ATOM 6941 O O . ALA A 1 909 ? 6.986 -7.314 71.381 1.00 25.56 909 ALA A O 1
ATOM 6942 N N . THR A 1 910 ? 7.509 -9.448 71.336 1.00 24.94 910 THR A N 1
ATOM 6943 C CA . THR A 1 910 ? 8.233 -10.715 71.055 1.00 24.94 910 THR A CA 1
ATOM 6944 C C . THR A 1 910 ? 7.279 -11.921 71.041 1.00 24.94 910 THR A C 1
ATOM 6946 O O . THR A 1 910 ? 6.358 -11.965 71.846 1.00 24.94 910 THR A O 1
ATOM 6949 N N . ASN A 1 911 ? 7.580 -12.874 70.147 1.00 25.27 911 ASN A N 1
ATOM 6950 C CA . ASN A 1 911 ? 7.589 -14.346 70.277 1.00 25.27 911 ASN A CA 1
ATOM 6951 C C . ASN A 1 911 ? 6.769 -15.076 71.356 1.00 25.27 911 ASN A C 1
ATOM 6953 O O . ASN A 1 911 ? 6.918 -14.798 72.540 1.00 25.27 911 ASN A O 1
ATOM 6957 N N . ASP A 1 912 ? 6.117 -16.168 70.929 1.00 25.12 912 ASP A N 1
ATOM 6958 C CA . ASP A 1 912 ? 6.509 -17.574 71.206 1.00 25.12 912 ASP A CA 1
ATOM 6959 C C . ASP A 1 912 ? 5.567 -18.548 70.450 1.00 25.12 912 ASP A C 1
ATOM 6961 O O . ASP A 1 912 ? 4.439 -18.165 70.151 1.00 25.12 912 ASP A O 1
ATOM 6965 N N . HIS A 1 913 ? 5.888 -19.810 70.118 1.00 26.20 913 HIS A N 1
ATOM 6966 C CA . HIS A 1 913 ? 7.149 -20.495 69.753 1.00 26.20 913 HIS A CA 1
ATOM 6967 C C . HIS A 1 913 ? 6.791 -21.880 69.131 1.00 26.20 913 HIS A C 1
ATOM 6969 O O . HIS A 1 913 ? 5.641 -22.298 69.246 1.00 26.20 913 HIS A O 1
ATOM 6975 N N . TYR A 1 914 ? 7.773 -22.607 68.570 1.00 25.84 914 TYR A N 1
ATOM 6976 C CA . TYR A 1 914 ? 7.691 -23.978 67.995 1.00 25.84 914 TYR A CA 1
ATOM 6977 C C . TYR A 1 914 ? 6.910 -24.111 66.669 1.00 25.84 914 TYR A C 1
ATOM 6979 O O . TYR A 1 914 ? 5.688 -24.014 66.651 1.00 25.84 914 TYR A O 1
ATOM 6987 N N . ASP A 1 915 ? 7.519 -24.257 65.484 1.00 25.45 915 ASP A N 1
ATOM 6988 C CA . ASP A 1 915 ? 8.803 -24.862 65.039 1.00 25.45 915 ASP A CA 1
ATOM 6989 C C . ASP A 1 915 ? 8.801 -26.400 64.972 1.00 25.45 915 ASP A C 1
ATOM 6991 O O . ASP A 1 915 ? 8.768 -27.064 66.003 1.00 25.45 915 ASP A O 1
ATOM 6995 N N . ASP A 1 916 ? 8.779 -26.933 63.742 1.00 27.25 916 ASP A N 1
ATOM 6996 C CA . ASP A 1 916 ? 9.704 -27.943 63.183 1.00 27.25 916 ASP A CA 1
ATOM 6997 C C . ASP A 1 916 ? 9.162 -28.455 61.813 1.00 27.25 916 ASP A C 1
ATOM 6999 O O . ASP A 1 916 ? 7.957 -28.569 61.604 1.00 27.25 916 ASP A O 1
ATOM 7003 N N . GLY A 1 917 ? 9.983 -28.801 60.817 1.00 27.20 917 GLY A N 1
ATOM 7004 C CA . GLY A 1 917 ? 11.431 -28.691 60.848 1.00 27.20 917 GLY A CA 1
ATOM 7005 C C . GLY A 1 917 ? 12.179 -29.182 59.602 1.00 27.20 917 GLY A C 1
ATOM 7006 O O . GLY A 1 917 ? 12.026 -30.318 59.171 1.00 27.20 917 GLY A O 1
ATOM 7007 N N . TYR A 1 918 ? 13.077 -28.308 59.136 1.00 25.80 918 TYR A N 1
ATOM 7008 C CA . TYR A 1 918 ? 14.473 -28.583 58.762 1.00 25.80 918 TYR A CA 1
ATOM 7009 C C . TYR A 1 918 ? 14.867 -29.463 57.528 1.00 25.80 918 TYR A C 1
ATOM 7011 O O . TYR A 1 918 ? 14.249 -30.477 57.244 1.00 25.80 918 TYR A O 1
ATOM 7019 N N . ASN A 1 919 ? 15.996 -29.232 56.812 1.00 26.42 919 ASN A N 1
ATOM 7020 C CA . ASN A 1 919 ? 16.804 -28.016 56.505 1.00 26.42 919 ASN A CA 1
ATOM 7021 C C . ASN A 1 919 ? 18.050 -28.343 55.612 1.00 26.42 919 ASN A C 1
ATOM 7023 O O . ASN A 1 919 ? 18.348 -29.513 55.396 1.00 26.42 919 ASN A O 1
ATOM 7027 N N . GLN A 1 920 ? 18.861 -27.305 55.300 1.00 26.77 920 GLN A N 1
ATOM 7028 C CA . GLN A 1 920 ? 20.320 -27.297 54.989 1.00 26.77 920 GLN A CA 1
ATOM 7029 C C . GLN A 1 920 ? 20.745 -27.766 53.562 1.00 26.77 920 GLN A C 1
ATOM 7031 O O . GLN A 1 920 ? 20.150 -28.690 53.027 1.00 26.77 920 GLN A O 1
ATOM 7036 N N . ARG A 1 921 ? 21.767 -27.220 52.853 1.00 26.41 921 ARG A N 1
ATOM 7037 C CA . ARG A 1 921 ? 22.841 -26.204 53.106 1.00 26.41 921 ARG A CA 1
ATOM 7038 C C . ARG A 1 921 ? 23.557 -25.806 51.773 1.00 26.41 921 ARG A C 1
ATOM 7040 O O . ARG A 1 921 ? 23.383 -26.534 50.806 1.00 26.41 921 ARG A O 1
ATOM 7047 N N . GLU A 1 922 ? 24.400 -24.766 51.599 1.00 25.34 922 GLU A N 1
ATOM 7048 C CA . GLU A 1 922 ? 24.794 -23.558 52.372 1.00 25.34 922 GLU A CA 1
ATOM 7049 C C . GLU A 1 922 ? 25.381 -22.454 51.429 1.00 25.34 922 GLU A C 1
ATOM 7051 O O . GLU A 1 922 ? 26.005 -22.779 50.428 1.00 25.34 922 GLU A O 1
ATOM 7056 N N . SER A 1 923 ? 25.224 -21.168 51.790 1.00 22.94 923 SER A N 1
ATOM 7057 C CA . SER A 1 923 ? 26.138 -19.997 51.625 1.00 22.94 923 SER A CA 1
ATOM 7058 C C . SER A 1 923 ? 27.105 -19.799 50.422 1.00 22.94 923 SER A C 1
ATOM 7060 O O . SER A 1 923 ? 28.044 -20.567 50.240 1.00 22.94 923 SER A O 1
ATOM 7062 N N . ALA A 1 924 ? 27.048 -18.603 49.794 1.00 27.11 924 ALA A N 1
ATOM 7063 C CA . ALA A 1 924 ? 28.190 -17.654 49.703 1.00 27.11 924 ALA A CA 1
ATOM 7064 C C . ALA A 1 924 ? 27.752 -16.240 49.224 1.00 27.11 924 ALA A C 1
ATOM 7066 O O . ALA A 1 924 ? 26.991 -16.107 48.272 1.00 27.11 924 ALA A O 1
ATOM 7067 N N . GLY A 1 925 ? 28.215 -15.172 49.891 1.00 24.94 925 GLY A N 1
ATOM 7068 C CA . GLY A 1 925 ? 27.657 -13.810 49.783 1.00 24.94 925 GLY A CA 1
ATOM 7069 C C . GLY A 1 925 ? 28.087 -12.894 48.616 1.00 24.94 925 GLY A C 1
ATOM 7070 O O . GLY A 1 925 ? 29.029 -13.163 47.879 1.00 24.94 925 GLY A O 1
ATOM 7071 N N . GLY A 1 926 ? 27.425 -11.729 48.525 1.00 25.78 926 GLY A N 1
ATOM 7072 C CA . GLY A 1 926 ? 27.782 -10.619 47.626 1.00 25.78 926 GLY A CA 1
ATOM 7073 C C . GLY A 1 926 ? 26.842 -9.406 47.754 1.00 25.78 926 GLY A C 1
ATOM 7074 O O . GLY A 1 926 ? 25.666 -9.491 47.423 1.00 25.78 926 GLY A O 1
ATOM 7075 N N . ARG A 1 927 ? 27.340 -8.256 48.239 1.00 26.69 927 ARG A N 1
ATOM 7076 C CA . ARG A 1 927 ? 26.562 -7.001 48.380 1.00 26.69 927 ARG A CA 1
ATOM 7077 C C . ARG A 1 927 ? 26.396 -6.277 47.035 1.00 26.69 927 ARG A C 1
ATOM 7079 O O . ARG A 1 927 ? 27.408 -6.041 46.381 1.00 26.69 927 ARG A O 1
ATOM 7086 N N . ARG A 1 928 ? 25.199 -5.761 46.715 1.00 26.08 928 ARG A N 1
ATOM 7087 C CA . ARG A 1 928 ? 24.985 -4.602 45.810 1.00 26.08 928 ARG A CA 1
ATOM 7088 C C . ARG A 1 928 ? 23.652 -3.891 46.115 1.00 26.08 928 ARG A C 1
ATOM 7090 O O . ARG A 1 928 ? 22.699 -4.525 46.550 1.00 26.08 928 ARG A O 1
ATOM 7097 N N . ASN A 1 929 ? 23.620 -2.567 45.938 1.00 26.06 929 ASN A N 1
ATOM 7098 C CA . ASN A 1 929 ? 22.488 -1.700 46.305 1.00 26.06 929 ASN A CA 1
ATOM 7099 C C . ASN A 1 929 ? 21.321 -1.797 45.300 1.00 26.06 929 ASN A C 1
ATOM 7101 O O . ASN A 1 929 ? 21.587 -1.796 44.096 1.00 26.06 929 ASN A O 1
ATOM 7105 N N . PRO A 1 930 ? 20.050 -1.732 45.743 1.00 30.66 930 PRO A N 1
ATOM 7106 C CA . PRO A 1 930 ? 18.916 -1.582 44.839 1.00 30.66 930 PRO A CA 1
ATOM 7107 C C . PRO A 1 930 ? 18.820 -0.131 44.337 1.00 30.66 930 PRO A C 1
ATOM 7109 O O . PRO A 1 930 ? 18.555 0.793 45.108 1.00 30.66 930 PRO A O 1
ATOM 7112 N N . ARG A 1 931 ? 19.018 0.084 43.032 1.00 27.27 931 ARG A N 1
ATOM 7113 C CA . ARG A 1 931 ? 18.590 1.320 42.358 1.00 27.27 931 ARG A CA 1
ATOM 7114 C C . ARG A 1 931 ? 17.192 1.103 41.793 1.00 27.27 931 ARG A C 1
ATOM 7116 O O . ARG A 1 931 ? 17.010 0.273 40.910 1.00 27.27 931 ARG A O 1
ATOM 7123 N N . ILE A 1 932 ? 16.231 1.872 42.295 1.00 28.12 932 ILE A N 1
ATOM 7124 C CA . ILE A 1 932 ? 14.867 1.925 41.765 1.00 28.12 932 ILE A CA 1
ATOM 7125 C C . ILE A 1 932 ? 14.931 2.451 40.322 1.00 28.12 932 ILE A C 1
ATOM 7127 O O . ILE A 1 932 ? 15.504 3.515 40.081 1.00 28.12 932 ILE A O 1
ATOM 7131 N N . ARG A 1 933 ? 14.350 1.709 39.374 1.00 28.95 933 ARG A N 1
ATOM 7132 C CA . ARG A 1 933 ? 14.098 2.152 37.996 1.00 28.95 933 ARG A CA 1
ATOM 7133 C C . ARG A 1 933 ? 12.596 2.113 37.735 1.00 28.95 933 ARG A C 1
ATOM 7135 O O . ARG A 1 933 ? 12.049 1.076 37.384 1.00 28.95 933 ARG A O 1
ATOM 7142 N N . SER A 1 934 ? 11.951 3.256 37.915 1.00 29.80 934 SER A N 1
ATOM 7143 C CA . SER A 1 934 ? 10.657 3.573 37.315 1.00 29.80 934 SER A CA 1
ATOM 7144 C C . SER A 1 934 ? 10.924 4.459 36.101 1.00 29.80 934 SER A C 1
ATOM 7146 O O . SER A 1 934 ? 11.500 5.537 36.260 1.00 29.80 934 SER A O 1
ATOM 7148 N N . SER A 1 935 ? 10.539 4.020 34.907 1.00 27.88 935 SER A N 1
ATOM 7149 C CA . SER A 1 935 ? 10.636 4.832 33.693 1.00 27.88 935 SER A CA 1
ATOM 7150 C C . SER A 1 935 ? 9.439 4.573 32.785 1.00 27.88 935 SER A C 1
ATOM 7152 O O . SER A 1 935 ? 9.476 3.674 31.945 1.00 27.88 935 SER A O 1
ATOM 7154 N N . ASP A 1 936 ? 8.396 5.384 32.952 1.00 29.36 936 ASP A N 1
ATOM 7155 C CA . ASP A 1 936 ? 7.386 5.592 31.917 1.00 29.36 936 ASP A CA 1
ATOM 7156 C C . ASP A 1 936 ? 8.057 6.309 30.732 1.00 29.36 936 ASP A C 1
ATOM 7158 O O . ASP A 1 936 ? 8.626 7.390 30.890 1.00 29.36 936 ASP A O 1
ATOM 7162 N N . GLY A 1 937 ? 8.072 5.673 29.557 1.00 26.09 937 GLY A N 1
ATOM 7163 C CA . GLY A 1 937 ? 8.869 6.112 28.404 1.00 26.09 937 GLY A CA 1
ATOM 7164 C C . GLY A 1 937 ? 8.100 6.966 27.391 1.00 26.09 937 GLY A C 1
ATOM 7165 O O . GLY A 1 937 ? 7.218 6.458 26.706 1.00 26.09 937 GLY A O 1
ATOM 7166 N N . THR A 1 938 ? 8.473 8.247 27.280 1.00 27.34 938 THR A N 1
ATOM 7167 C CA . THR A 1 938 ? 8.097 9.260 26.256 1.00 27.34 938 THR A CA 1
ATOM 7168 C C . THR A 1 938 ? 9.098 10.437 26.364 1.00 27.34 938 THR A C 1
ATOM 7170 O O . THR A 1 938 ? 9.652 10.633 27.441 1.00 27.34 938 THR A O 1
ATOM 7173 N N . VAL A 1 939 ? 9.440 11.252 25.352 1.00 33.19 939 VAL A N 1
ATOM 7174 C CA . VAL A 1 939 ? 8.943 11.481 23.972 1.00 33.19 939 VAL A CA 1
ATOM 7175 C C . VAL A 1 939 ? 10.130 11.505 22.971 1.00 33.19 939 VAL A C 1
ATOM 7177 O O . VAL A 1 939 ? 11.257 11.785 23.363 1.00 33.19 939 VAL A O 1
ATOM 7180 N N . SER A 1 940 ? 9.843 11.235 21.689 1.00 27.98 940 SER A N 1
ATOM 7181 C CA . SER A 1 940 ? 10.552 11.629 20.446 1.00 27.98 940 SER A CA 1
ATOM 7182 C C . SER A 1 940 ? 11.632 12.737 20.506 1.00 27.98 940 SER A C 1
ATOM 7184 O O . SER A 1 940 ? 11.492 13.755 21.186 1.00 27.98 940 SER A O 1
ATOM 7186 N N . THR A 1 941 ? 12.670 12.602 19.670 1.00 26.53 941 THR A N 1
ATOM 7187 C CA . THR A 1 941 ? 13.714 13.617 19.436 1.00 26.53 941 THR A CA 1
ATOM 7188 C C . THR A 1 941 ? 13.353 14.542 18.264 1.00 26.53 941 THR A C 1
ATOM 7190 O O . THR A 1 941 ? 13.253 14.089 17.126 1.00 26.53 941 THR A O 1
ATOM 7193 N N . THR A 1 942 ? 13.280 15.865 18.458 1.00 30.05 942 THR A N 1
ATOM 7194 C CA . THR A 1 942 ? 13.491 16.829 17.351 1.00 30.05 942 THR A CA 1
ATOM 7195 C C . THR A 1 942 ? 14.064 18.155 17.862 1.00 30.05 942 THR A C 1
ATOM 7197 O O . THR A 1 942 ? 13.538 18.764 18.789 1.00 30.05 942 THR A O 1
ATOM 7200 N N . MET A 1 943 ? 15.156 18.614 17.245 1.00 26.05 943 MET A N 1
ATOM 7201 C CA . MET A 1 943 ? 15.838 19.870 17.580 1.00 26.05 943 MET A CA 1
ATOM 7202 C C . MET A 1 943 ? 15.236 21.062 16.824 1.00 26.05 943 MET A C 1
ATOM 7204 O O . MET A 1 943 ? 15.177 21.044 15.595 1.00 26.05 943 MET A O 1
ATOM 7208 N N . SER A 1 944 ? 14.920 22.150 17.530 1.00 29.09 944 SER A N 1
ATOM 7209 C CA . SER A 1 944 ? 14.627 23.458 16.925 1.00 29.09 944 SER A CA 1
ATOM 7210 C C . SER A 1 944 ? 15.301 24.584 17.710 1.00 29.09 944 SER A C 1
ATOM 7212 O O . SER A 1 944 ? 15.037 24.777 18.895 1.00 29.09 944 SER A O 1
ATOM 7214 N N . SER A 1 945 ? 16.189 25.328 17.050 1.00 29.91 945 SER A N 1
ATOM 7215 C CA . SER A 1 945 ? 17.014 26.374 17.660 1.00 29.91 945 SER A CA 1
ATOM 7216 C C . SER A 1 945 ? 16.406 27.773 17.514 1.00 29.91 945 SER A C 1
ATOM 7218 O O . SER A 1 945 ? 16.319 28.283 16.396 1.00 29.91 945 SER A O 1
ATOM 7220 N N . SER A 1 946 ? 16.115 28.452 18.626 1.00 29.72 946 SER A N 1
ATOM 7221 C CA . SER A 1 946 ? 15.944 29.914 18.657 1.00 29.72 946 SER A CA 1
ATOM 7222 C C . SER A 1 946 ? 16.276 30.498 20.033 1.00 29.72 946 SER A C 1
ATOM 7224 O O . SER A 1 946 ? 16.134 29.839 21.059 1.00 29.72 946 SER A O 1
ATOM 7226 N N . THR A 1 947 ? 16.773 31.732 20.047 1.00 32.19 947 THR A N 1
ATOM 7227 C CA . THR A 1 947 ? 17.539 32.318 21.155 1.00 32.19 947 THR A CA 1
ATOM 7228 C C . THR A 1 947 ? 16.709 33.091 22.186 1.00 32.19 947 THR A C 1
ATOM 7230 O O . THR A 1 947 ? 16.114 34.110 21.851 1.00 32.19 947 THR A O 1
ATOM 7233 N N . GLY A 1 948 ? 16.811 32.670 23.449 1.00 29.62 948 GLY A N 1
ATOM 7234 C CA . GLY A 1 948 ? 17.029 33.509 24.640 1.00 29.62 948 GLY A CA 1
ATOM 7235 C C . GLY A 1 948 ? 16.150 34.740 24.926 1.00 29.62 948 GLY A C 1
ATOM 7236 O O . GLY A 1 948 ? 16.366 35.815 24.370 1.00 29.62 948 GLY A O 1
ATOM 7237 N N . ARG A 1 949 ? 15.364 34.646 26.008 1.00 30.22 949 ARG A N 1
ATOM 7238 C CA . ARG A 1 949 ? 15.353 35.658 27.083 1.00 30.22 949 ARG A CA 1
ATOM 7239 C C . ARG A 1 949 ? 14.944 35.027 28.417 1.00 30.22 949 ARG A C 1
ATOM 7241 O O . ARG A 1 949 ? 14.123 34.119 28.447 1.00 30.22 949 ARG A O 1
ATOM 7248 N N . GLU A 1 950 ? 15.578 35.471 29.496 1.00 32.69 950 GLU A N 1
ATOM 7249 C CA . GLU A 1 950 ? 15.529 34.834 30.817 1.00 32.69 950 GLU A CA 1
ATOM 7250 C C . GLU A 1 950 ? 14.288 35.235 31.628 1.00 32.69 950 GLU A C 1
ATOM 7252 O O . GLU A 1 950 ? 13.892 36.401 31.632 1.00 32.69 950 GLU A O 1
ATOM 7257 N N . SER A 1 951 ? 13.744 34.295 32.405 1.00 29.64 951 SER A N 1
ATOM 7258 C CA . SER A 1 951 ? 13.132 34.540 33.723 1.00 29.64 951 SER A CA 1
ATOM 7259 C C . SER A 1 951 ? 13.074 33.226 34.511 1.00 29.64 951 SER A C 1
ATOM 7261 O O . SER A 1 951 ? 12.978 32.149 33.928 1.00 29.64 951 SER A O 1
ATOM 7263 N N . ALA A 1 952 ? 13.251 33.308 35.830 1.00 36.00 952 ALA A N 1
ATOM 7264 C CA . ALA A 1 952 ? 13.743 32.197 36.646 1.00 36.00 952 ALA A CA 1
ATOM 7265 C C . ALA A 1 952 ? 12.656 31.285 37.256 1.00 36.00 952 ALA A C 1
ATOM 7267 O O . ALA A 1 952 ? 11.485 31.642 37.335 1.00 36.00 952 ALA A O 1
ATOM 7268 N N . ALA A 1 953 ? 13.124 30.152 37.800 1.00 34.72 953 ALA A N 1
ATOM 7269 C CA . ALA A 1 953 ? 12.435 29.259 38.742 1.00 34.72 953 ALA A CA 1
ATOM 7270 C C . ALA A 1 953 ? 11.363 28.290 38.193 1.00 34.72 953 ALA A C 1
ATOM 7272 O O . ALA A 1 953 ? 10.242 28.229 38.688 1.00 34.72 953 ALA A O 1
ATOM 7273 N N . THR A 1 954 ? 11.774 27.384 37.302 1.00 32.59 954 THR A N 1
ATOM 7274 C CA . THR A 1 954 ? 11.334 25.972 37.353 1.00 32.59 954 THR A CA 1
ATOM 7275 C C . THR A 1 954 ? 12.551 25.058 37.180 1.00 32.59 954 THR A C 1
ATOM 7277 O O . THR A 1 954 ? 13.468 25.377 36.425 1.00 32.59 954 THR A O 1
ATOM 7280 N N . HIS A 1 955 ? 12.607 23.945 37.920 1.00 34.22 955 HIS A N 1
ATOM 7281 C CA . HIS A 1 955 ? 13.710 22.981 37.822 1.00 34.22 955 HIS A CA 1
ATOM 7282 C C . HIS A 1 955 ? 13.604 22.215 36.496 1.00 34.22 955 HIS A C 1
ATOM 7284 O O . HIS A 1 955 ? 12.852 21.247 36.393 1.00 34.22 955 HIS A O 1
ATOM 7290 N N . MET A 1 956 ? 14.352 22.644 35.480 1.00 29.20 956 MET A N 1
ATOM 7291 C CA . MET A 1 956 ? 14.478 21.887 34.236 1.00 29.20 956 MET A CA 1
ATOM 7292 C C . MET A 1 956 ? 15.359 20.657 34.472 1.00 29.20 956 MET A C 1
ATOM 7294 O O . MET A 1 956 ? 16.479 20.776 34.969 1.00 29.20 956 MET A O 1
ATOM 7298 N N . THR A 1 957 ? 14.874 19.475 34.099 1.00 42.03 957 THR A N 1
ATOM 7299 C CA . THR A 1 957 ? 15.726 18.292 33.936 1.00 42.03 957 THR A CA 1
ATOM 7300 C C . THR A 1 957 ? 16.647 18.514 32.741 1.00 42.03 957 THR A C 1
ATOM 7302 O O . THR A 1 957 ? 16.159 18.695 31.625 1.00 42.03 957 THR A O 1
ATOM 7305 N N . GLU A 1 958 ? 17.966 18.506 32.958 1.00 49.00 958 GLU A N 1
ATOM 7306 C CA . GLU A 1 958 ? 18.936 18.520 31.857 1.00 49.00 958 GLU A CA 1
ATOM 7307 C C . GLU A 1 958 ? 18.681 17.329 30.921 1.00 49.00 958 GLU A C 1
ATOM 7309 O O . GLU A 1 958 ? 18.512 16.194 31.375 1.00 49.00 958 GLU A O 1
ATOM 7314 N N . GLY A 1 959 ? 18.650 17.590 29.612 1.00 56.53 959 GLY A N 1
ATOM 7315 C CA . GLY A 1 959 ? 18.505 16.542 28.602 1.00 56.53 959 GLY A CA 1
ATOM 7316 C C . GLY A 1 959 ? 19.698 15.571 28.589 1.00 56.53 959 GLY A C 1
ATOM 7317 O O . GLY A 1 959 ? 20.775 15.904 29.099 1.00 56.53 959 GLY A O 1
ATOM 7318 N N . PRO A 1 960 ? 19.542 14.374 27.993 1.00 73.75 960 PRO A N 1
ATOM 7319 C CA . PRO A 1 960 ? 20.628 13.404 27.888 1.00 73.75 960 PRO A CA 1
ATOM 7320 C C . PRO A 1 960 ? 21.821 14.030 27.157 1.00 73.75 960 PRO A C 1
ATOM 7322 O O . PRO A 1 960 ? 21.682 14.635 26.096 1.00 73.75 960 PRO A O 1
ATOM 7325 N N . ALA A 1 961 ? 23.018 13.897 27.729 1.00 79.19 961 ALA A N 1
ATOM 7326 C CA . ALA A 1 961 ? 24.198 14.597 27.219 1.00 79.19 961 ALA A CA 1
ATOM 7327 C C . ALA A 1 961 ? 24.790 13.951 25.955 1.00 79.19 961 ALA A C 1
ATOM 7329 O O . ALA A 1 961 ? 25.654 14.544 25.312 1.00 79.19 961 ALA A O 1
ATOM 7330 N N . TYR A 1 962 ? 24.347 12.733 25.641 1.00 83.25 962 TYR A N 1
ATOM 7331 C CA . TYR A 1 962 ? 24.621 12.004 24.411 1.00 83.25 962 TYR A CA 1
ATOM 7332 C C . TYR A 1 962 ? 23.350 11.239 24.032 1.00 83.25 962 TYR A C 1
ATOM 7334 O O . TYR A 1 962 ? 22.727 10.646 24.911 1.00 83.25 962 TYR A O 1
ATOM 7342 N N . SER A 1 963 ? 23.007 11.208 22.747 1.00 90.06 963 SER A N 1
ATOM 7343 C CA . SER A 1 963 ? 22.004 10.296 22.185 1.00 90.06 963 SER A CA 1
ATOM 7344 C C . SER A 1 963 ? 22.703 9.404 21.165 1.00 90.06 963 SER A C 1
ATOM 7346 O O . SER A 1 963 ? 23.516 9.910 20.381 1.00 90.06 963 SER A O 1
ATOM 7348 N N . LYS A 1 964 ? 22.514 8.083 21.272 1.00 93.50 964 LYS A N 1
ATOM 7349 C CA . LYS A 1 964 ? 23.311 7.074 20.561 1.00 93.50 964 LYS A CA 1
ATOM 7350 C C . LYS A 1 964 ? 22.490 5.880 20.092 1.00 93.50 964 LYS A C 1
ATOM 7352 O O . LYS A 1 964 ? 21.694 5.328 20.849 1.00 93.50 964 LYS A O 1
ATOM 7357 N N . LYS A 1 965 ? 22.739 5.450 18.853 1.00 94.94 965 LYS A N 1
ATOM 7358 C CA . LYS A 1 965 ? 22.038 4.346 18.188 1.00 94.94 965 LYS A CA 1
ATOM 7359 C C . LYS A 1 965 ? 22.910 3.092 18.085 1.00 94.94 965 LYS A C 1
ATOM 7361 O O . LYS A 1 965 ? 23.991 3.136 17.497 1.00 94.94 965 LYS A O 1
ATOM 7366 N N . ILE A 1 966 ? 22.407 1.967 18.596 1.00 95.94 966 ILE A N 1
ATOM 7367 C CA . ILE A 1 966 ? 22.984 0.629 18.405 1.00 95.94 966 ILE A CA 1
ATOM 7368 C C . ILE A 1 966 ? 22.018 -0.224 17.581 1.00 95.94 966 ILE A C 1
ATOM 7370 O O . ILE A 1 966 ? 20.838 -0.302 17.914 1.00 95.94 966 ILE A O 1
ATOM 7374 N N . VAL A 1 967 ? 22.520 -0.897 16.544 1.00 97.06 967 VAL A N 1
ATOM 7375 C CA . VAL A 1 967 ? 21.759 -1.893 15.763 1.00 97.06 967 VAL A CA 1
ATOM 7376 C C . VAL A 1 967 ? 22.301 -3.292 16.046 1.00 97.06 967 VAL A C 1
ATOM 7378 O O . VAL A 1 967 ? 23.517 -3.480 16.118 1.00 97.06 967 VAL A O 1
ATOM 7381 N N . VAL A 1 968 ? 21.409 -4.272 16.204 1.00 96.88 968 VAL A N 1
ATOM 7382 C CA . VAL A 1 968 ? 21.756 -5.672 16.487 1.00 96.88 968 VAL A CA 1
ATOM 7383 C C . VAL A 1 968 ? 21.365 -6.560 15.306 1.00 96.88 968 VAL A C 1
ATOM 7385 O O . VAL A 1 968 ? 20.195 -6.619 14.932 1.00 96.88 968 VAL A O 1
ATOM 7388 N N . VAL A 1 969 ? 22.338 -7.266 14.726 1.00 96.94 969 VAL A N 1
ATOM 7389 C CA . VAL A 1 969 ? 22.176 -8.161 13.562 1.00 96.94 969 VAL A CA 1
ATOM 7390 C C . VAL A 1 969 ? 22.746 -9.549 13.843 1.00 96.94 969 VAL A C 1
ATOM 7392 O O . VAL A 1 969 ? 23.474 -9.733 14.816 1.00 96.94 969 VAL A O 1
ATOM 7395 N N . GLY A 1 970 ? 22.404 -10.544 13.024 1.00 96.25 970 GLY A N 1
ATOM 7396 C CA . GLY A 1 970 ? 22.758 -11.948 13.256 1.00 96.25 970 GLY A CA 1
ATOM 7397 C C . GLY A 1 970 ? 21.592 -12.899 12.995 1.00 96.25 970 GLY A C 1
ATOM 7398 O O . GLY A 1 970 ? 20.448 -12.454 12.873 1.00 96.25 970 GLY A O 1
ATOM 7399 N N . ASP A 1 971 ? 21.869 -14.201 12.954 1.00 95.31 971 ASP A N 1
ATOM 7400 C CA . ASP A 1 971 ? 20.921 -15.246 12.537 1.00 95.31 971 ASP A CA 1
ATOM 7401 C C . ASP A 1 971 ? 19.560 -15.233 13.267 1.00 95.31 971 ASP A C 1
ATOM 7403 O O . ASP A 1 971 ? 19.401 -14.780 14.413 1.00 95.31 971 ASP A O 1
ATOM 7407 N N . GLY A 1 972 ? 18.546 -15.794 12.602 1.00 92.50 972 GLY A N 1
ATOM 7408 C CA . GLY A 1 972 ? 17.274 -16.152 13.228 1.00 92.50 972 GLY A CA 1
ATOM 7409 C C . GLY A 1 972 ? 17.492 -17.067 14.443 1.00 92.50 972 GLY A C 1
ATOM 7410 O O . GLY A 1 972 ? 18.282 -18.004 14.402 1.00 92.50 972 GLY A O 1
ATOM 7411 N N . GLY A 1 973 ? 16.825 -16.775 15.563 1.00 89.44 973 GLY A N 1
ATOM 7412 C CA . GLY A 1 973 ? 16.919 -17.591 16.783 1.00 89.44 973 GLY A CA 1
ATOM 7413 C C . GLY A 1 973 ? 18.264 -17.549 17.534 1.00 89.44 973 GLY A C 1
ATOM 7414 O O . GLY A 1 973 ? 18.417 -18.265 18.529 1.00 89.44 973 GLY A O 1
ATOM 7415 N N . CYS A 1 974 ? 19.237 -16.714 17.133 1.00 94.25 974 CYS A N 1
ATOM 7416 C CA . CYS A 1 974 ? 20.529 -16.655 17.832 1.00 94.25 974 CYS A CA 1
ATOM 7417 C C . CYS A 1 974 ? 20.449 -15.999 19.231 1.00 94.25 974 CYS A C 1
ATOM 7419 O O . CYS A 1 974 ? 21.255 -16.320 20.102 1.00 94.25 974 CYS A O 1
ATOM 7421 N N . GLY A 1 975 ? 19.434 -15.157 19.480 1.00 93.44 975 GLY A N 1
ATOM 7422 C CA . GLY A 1 975 ? 19.120 -14.589 20.804 1.00 93.44 975 GLY A CA 1
ATOM 7423 C C . GLY A 1 975 ? 19.155 -13.056 20.919 1.00 93.44 975 GLY A C 1
ATOM 7424 O O . GLY A 1 975 ? 19.133 -12.551 22.039 1.00 93.44 975 GLY A O 1
ATOM 7425 N N . LYS A 1 976 ? 19.215 -12.314 19.802 1.00 95.44 976 LYS A N 1
ATOM 7426 C CA . LYS A 1 976 ? 19.295 -10.833 19.756 1.00 95.44 976 LYS A CA 1
ATOM 7427 C C . LYS A 1 976 ? 18.250 -10.142 20.644 1.00 95.44 976 LYS A C 1
ATOM 7429 O O . LYS A 1 976 ? 18.594 -9.387 21.549 1.00 95.44 976 LYS A O 1
ATOM 7434 N N . THR A 1 977 ? 16.987 -10.503 20.458 1.00 94.00 977 THR A N 1
ATOM 7435 C CA . THR A 1 977 ? 15.828 -10.007 21.214 1.00 94.00 977 THR A CA 1
ATOM 7436 C C . THR A 1 977 ? 15.938 -10.326 22.702 1.00 94.00 977 THR A C 1
ATOM 7438 O O . THR A 1 977 ? 15.675 -9.475 23.546 1.00 94.00 977 THR A O 1
ATOM 7441 N N . CYS A 1 978 ? 16.418 -11.526 23.052 1.00 93.69 978 CYS A N 1
ATOM 7442 C CA . CYS A 1 978 ? 16.669 -11.901 24.443 1.00 93.69 978 CYS A CA 1
ATOM 7443 C C . CYS A 1 978 ? 17.745 -11.009 25.081 1.00 93.69 978 CYS A C 1
ATOM 7445 O O . CYS A 1 978 ? 17.570 -10.582 26.215 1.00 93.69 978 CYS A O 1
ATOM 7447 N N . LEU A 1 979 ? 18.832 -10.685 24.368 1.00 95.25 979 LEU A N 1
ATOM 7448 C CA . LEU A 1 979 ? 19.854 -9.746 24.851 1.00 95.25 979 LEU A CA 1
ATOM 7449 C C . LEU A 1 979 ? 19.264 -8.351 25.111 1.00 95.25 979 LEU A C 1
ATOM 7451 O O . LEU A 1 979 ? 19.518 -7.767 26.165 1.00 95.25 979 LEU A O 1
ATOM 7455 N N . LEU A 1 980 ? 18.467 -7.841 24.172 1.00 94.12 980 LEU A N 1
ATOM 7456 C CA . LEU A 1 980 ? 17.872 -6.506 24.240 1.00 94.12 980 LEU A CA 1
ATOM 7457 C C . LEU A 1 980 ? 16.820 -6.377 25.347 1.00 94.12 980 LEU A C 1
ATOM 7459 O O . LEU A 1 980 ? 16.884 -5.432 26.137 1.00 94.12 980 LEU A O 1
ATOM 7463 N N . ILE A 1 981 ? 15.901 -7.338 25.463 1.00 90.19 981 ILE A N 1
ATOM 7464 C CA . ILE A 1 981 ? 14.886 -7.374 26.528 1.00 90.19 981 ILE A CA 1
ATOM 7465 C C . ILE A 1 981 ? 15.550 -7.566 27.894 1.00 90.19 981 ILE A C 1
ATOM 7467 O O . ILE A 1 981 ? 15.226 -6.843 28.835 1.00 90.19 981 ILE A O 1
ATOM 7471 N N . SER A 1 982 ? 16.528 -8.469 28.017 1.00 91.94 982 SER A N 1
ATOM 7472 C CA . SER A 1 982 ? 17.206 -8.699 29.296 1.00 91.94 982 SER A CA 1
ATOM 7473 C C . SER A 1 982 ? 17.997 -7.489 29.790 1.00 91.94 982 SER A C 1
ATOM 7475 O O . SER A 1 982 ? 17.982 -7.223 30.988 1.00 91.94 982 SER A O 1
ATOM 7477 N N . TYR A 1 983 ? 18.598 -6.700 28.895 1.00 92.38 983 TYR A N 1
ATOM 7478 C CA . TYR A 1 983 ? 19.237 -5.436 29.272 1.00 92.38 983 TYR A CA 1
ATOM 7479 C C . TYR A 1 983 ? 18.237 -4.314 29.602 1.00 92.38 983 TYR A C 1
ATOM 7481 O O . TYR A 1 983 ? 18.394 -3.606 30.598 1.00 92.38 983 TYR A O 1
ATOM 7489 N N . SER A 1 984 ? 17.213 -4.126 28.762 1.00 89.50 984 SER A N 1
ATOM 7490 C CA . SER A 1 984 ? 16.295 -2.982 28.875 1.00 89.50 984 SER A CA 1
ATOM 7491 C C . SER A 1 984 ? 15.207 -3.168 29.937 1.00 89.50 984 SER A C 1
ATOM 7493 O O . SER A 1 984 ? 14.894 -2.221 30.657 1.00 89.50 984 SER A O 1
ATOM 7495 N N . GLN A 1 985 ? 14.659 -4.380 30.064 1.00 86.25 985 GLN A N 1
ATOM 7496 C CA . GLN A 1 985 ? 13.518 -4.710 30.931 1.00 86.25 985 GLN A CA 1
ATOM 7497 C C . GLN A 1 985 ? 13.907 -5.564 32.151 1.00 86.25 985 GLN A C 1
ATOM 7499 O O . GLN A 1 985 ? 13.109 -5.706 33.074 1.00 86.25 985 GLN A O 1
ATOM 7504 N N . GLY A 1 986 ? 15.123 -6.124 32.192 1.00 84.25 986 GLY A N 1
ATOM 7505 C CA . GLY A 1 986 ? 15.649 -6.833 33.367 1.00 84.25 986 GLY A CA 1
ATOM 7506 C C . GLY A 1 986 ? 15.107 -8.250 33.596 1.00 84.25 986 GLY A C 1
ATOM 7507 O O . GLY A 1 986 ? 15.317 -8.801 34.675 1.00 84.25 986 GLY A O 1
ATOM 7508 N N . TYR A 1 987 ? 14.442 -8.865 32.610 1.00 85.94 987 TYR A N 1
ATOM 7509 C CA . TYR A 1 987 ? 14.017 -10.274 32.654 1.00 85.94 987 TYR A CA 1
ATOM 7510 C C . TYR A 1 987 ? 14.348 -11.019 31.349 1.00 85.94 987 TYR A C 1
ATOM 7512 O O . TYR A 1 987 ? 14.709 -10.416 30.337 1.00 85.94 987 TYR A O 1
ATOM 7520 N N . PHE A 1 988 ? 14.265 -12.350 31.365 1.00 86.50 988 PHE A N 1
ATOM 7521 C CA . PHE A 1 988 ? 14.483 -13.188 30.183 1.00 86.50 988 PHE A CA 1
ATOM 7522 C C . PHE A 1 988 ? 13.138 -13.627 29.570 1.00 86.50 988 PHE A C 1
ATOM 7524 O O . PHE A 1 988 ? 12.320 -14.199 30.293 1.00 86.50 988 PHE A O 1
ATOM 7531 N N . PRO A 1 989 ? 12.879 -13.397 28.269 1.00 84.81 989 PRO A N 1
ATOM 7532 C CA . PRO A 1 989 ? 11.629 -13.811 27.633 1.00 84.81 989 PRO A CA 1
ATOM 7533 C C . PRO A 1 989 ? 11.597 -15.331 27.399 1.00 84.81 989 PRO A C 1
ATOM 7535 O O . PRO A 1 989 ? 12.432 -15.879 26.682 1.00 84.81 989 PRO A O 1
ATOM 7538 N N . GLU A 1 990 ? 10.615 -16.027 27.981 1.00 76.50 990 GLU A N 1
ATOM 7539 C CA . GLU A 1 990 ? 10.504 -17.495 27.874 1.00 76.50 990 GLU A CA 1
ATOM 7540 C C . GLU A 1 990 ? 9.902 -17.991 26.550 1.00 76.50 990 GLU A C 1
ATOM 7542 O O . GLU A 1 990 ? 10.154 -19.126 26.144 1.00 76.50 990 GLU A O 1
ATOM 7547 N N . LYS A 1 991 ? 9.103 -17.160 25.869 1.00 76.19 991 LYS A N 1
ATOM 7548 C CA . LYS A 1 991 ? 8.472 -17.492 24.584 1.00 76.19 991 LYS A CA 1
ATOM 7549 C C . LYS A 1 991 ? 9.269 -16.879 23.438 1.00 76.19 991 LYS A C 1
ATOM 7551 O O . LYS A 1 991 ? 9.509 -15.676 23.430 1.00 76.19 991 LYS A O 1
ATOM 7556 N N . TYR A 1 992 ? 9.638 -17.700 22.455 1.00 69.75 992 TYR A N 1
ATOM 7557 C CA . TYR A 1 992 ? 10.259 -17.214 21.227 1.00 69.75 992 TYR A CA 1
ATOM 7558 C C . TYR A 1 992 ? 9.196 -16.643 20.281 1.00 69.75 992 TYR A C 1
ATOM 7560 O O . TYR A 1 992 ? 8.279 -17.356 19.875 1.00 69.75 992 TYR A O 1
ATOM 7568 N N . VAL A 1 993 ? 9.347 -15.369 19.924 1.00 72.38 993 VAL A N 1
ATOM 7569 C CA . VAL A 1 993 ? 8.590 -14.691 18.867 1.00 72.38 993 VAL A CA 1
ATOM 7570 C C . VAL A 1 993 ? 9.613 -14.170 17.850 1.00 72.38 993 VAL A C 1
ATOM 7572 O O . VAL A 1 993 ? 10.577 -13.522 18.261 1.00 72.38 993 VAL A O 1
ATOM 7575 N N . PRO A 1 994 ? 9.479 -14.469 16.546 1.00 70.06 994 PRO A N 1
ATOM 7576 C CA . PRO A 1 994 ? 10.378 -13.931 15.528 1.00 70.06 994 PRO A CA 1
ATOM 7577 C C . PRO A 1 994 ? 10.226 -12.409 15.364 1.00 70.06 994 PRO A C 1
ATOM 7579 O O . PRO A 1 994 ? 9.158 -11.938 14.981 1.00 70.06 994 PRO A O 1
ATOM 7582 N N . THR A 1 995 ? 11.293 -11.642 15.610 1.00 78.00 995 THR A N 1
ATOM 7583 C CA . THR A 1 995 ? 11.305 -10.185 15.388 1.00 78.00 995 THR A CA 1
ATOM 7584 C C . THR A 1 995 ? 11.245 -9.830 13.904 1.00 78.00 995 THR A C 1
ATOM 7586 O O . THR A 1 995 ? 11.959 -10.428 13.098 1.00 78.00 995 THR A O 1
ATOM 7589 N N . VAL A 1 996 ? 10.475 -8.788 13.575 1.00 75.06 996 VAL A N 1
ATOM 7590 C CA . VAL A 1 996 ? 10.561 -8.060 12.297 1.00 75.06 996 VAL A CA 1
ATOM 7591 C C . VAL A 1 996 ? 11.472 -6.834 12.474 1.00 75.06 996 VAL A C 1
ATOM 7593 O O . VAL A 1 996 ? 12.626 -6.867 12.049 1.00 75.06 996 VAL A O 1
ATOM 7596 N N . PHE A 1 997 ? 11.002 -5.813 13.204 1.00 63.47 997 PHE A N 1
ATOM 7597 C CA . PHE A 1 997 ? 11.802 -4.700 13.739 1.00 63.47 997 PHE A CA 1
ATOM 7598 C C . PHE A 1 997 ? 11.225 -4.233 15.072 1.00 63.47 997 PHE A C 1
ATOM 7600 O O . PHE A 1 997 ? 10.015 -4.041 15.172 1.00 63.47 997 PHE A O 1
ATOM 7607 N N . GLU A 1 998 ? 12.080 -3.987 16.062 1.00 80.62 998 GLU A N 1
ATOM 7608 C CA . GLU A 1 998 ? 11.684 -3.396 17.346 1.00 80.62 998 GLU A CA 1
ATOM 7609 C C . GLU A 1 998 ? 12.742 -2.409 17.847 1.00 80.62 998 GLU A C 1
ATOM 7611 O O . GLU A 1 998 ? 13.936 -2.603 17.629 1.00 80.62 998 GLU A O 1
ATOM 7616 N N . ASN A 1 999 ? 12.301 -1.358 18.545 1.00 86.06 999 ASN A N 1
ATOM 7617 C CA . ASN A 1 999 ? 13.168 -0.302 19.066 1.00 86.06 999 ASN A CA 1
ATOM 7618 C C . ASN A 1 999 ? 12.992 -0.154 20.581 1.00 86.06 999 ASN A C 1
ATOM 7620 O O . ASN A 1 999 ? 11.901 0.163 21.056 1.00 86.06 999 ASN A O 1
ATOM 7624 N N . TYR A 1 1000 ? 14.080 -0.313 21.333 1.00 86.38 1000 TYR A N 1
ATOM 7625 C CA . TYR A 1 1000 ? 14.119 -0.153 22.786 1.00 86.38 1000 TYR A CA 1
ATOM 7626 C C . TYR A 1 1000 ? 14.964 1.069 23.153 1.00 86.38 1000 TYR A C 1
ATOM 7628 O O . TYR A 1 1000 ? 16.124 1.157 22.756 1.00 86.38 1000 TYR A O 1
ATOM 7636 N N . ILE A 1 1001 ? 14.422 2.002 23.938 1.00 87.56 1001 ILE A N 1
ATOM 7637 C CA . ILE A 1 1001 ? 15.183 3.155 24.444 1.00 87.56 1001 ILE A CA 1
ATOM 7638 C C . ILE A 1 1001 ? 15.553 2.908 25.905 1.00 87.56 1001 ILE A C 1
ATOM 7640 O O . ILE A 1 1001 ? 14.720 2.505 26.715 1.00 87.56 1001 ILE A O 1
ATOM 7644 N N . THR A 1 1002 ? 16.815 3.152 26.249 1.00 88.38 1002 THR A N 1
ATOM 7645 C CA . THR A 1 1002 ? 17.325 3.062 27.622 1.00 88.38 1002 THR A CA 1
ATOM 7646 C C . THR A 1 1002 ? 18.130 4.312 27.969 1.00 88.38 1002 THR A C 1
ATOM 7648 O O . THR A 1 1002 ? 18.708 4.944 27.088 1.00 88.38 1002 THR A O 1
ATOM 7651 N N . TYR A 1 1003 ? 18.186 4.664 29.258 1.00 89.06 1003 TYR A N 1
ATOM 7652 C CA . TYR A 1 1003 ? 18.921 5.838 29.753 1.00 89.06 1003 TYR A CA 1
ATOM 7653 C C . TYR A 1 1003 ? 20.067 5.455 30.717 1.00 89.06 1003 TYR A C 1
ATOM 7655 O O . TYR A 1 1003 ? 20.027 5.794 31.906 1.00 89.06 1003 TYR A O 1
ATOM 7663 N N . PRO A 1 1004 ? 21.081 4.684 30.273 1.00 89.25 1004 PRO A N 1
ATOM 7664 C CA . PRO A 1 1004 ? 22.241 4.367 31.099 1.00 89.25 1004 PRO A CA 1
ATOM 7665 C C . PRO A 1 1004 ? 23.095 5.607 31.411 1.00 89.25 1004 PRO A C 1
ATOM 7667 O O . PRO A 1 1004 ? 23.231 6.536 30.617 1.00 89.25 1004 PRO A O 1
ATOM 7670 N N . VAL A 1 1005 ? 23.737 5.600 32.580 1.00 85.69 1005 VAL A N 1
ATOM 7671 C CA . VAL A 1 1005 ? 24.739 6.609 32.952 1.00 85.69 1005 VAL A CA 1
ATOM 7672 C C . VAL A 1 1005 ? 26.102 6.142 32.454 1.00 85.69 1005 VAL A C 1
ATOM 7674 O O . VAL A 1 1005 ? 26.546 5.068 32.851 1.00 85.69 1005 VAL A O 1
ATOM 7677 N N . HIS A 1 1006 ? 26.787 6.943 31.635 1.00 86.56 1006 HIS A N 1
ATOM 7678 C CA . HIS A 1 1006 ? 28.157 6.668 31.197 1.00 86.56 1006 HIS A CA 1
ATOM 7679 C C . HIS A 1 1006 ? 29.125 6.798 32.391 1.00 86.56 1006 HIS A C 1
ATOM 7681 O O . HIS A 1 1006 ? 29.360 7.922 32.856 1.00 86.56 1006 HIS A O 1
ATOM 7687 N N . PRO A 1 1007 ? 29.712 5.695 32.905 1.00 77.62 1007 PRO A N 1
ATOM 7688 C CA . PRO A 1 1007 ? 30.401 5.725 34.198 1.00 77.62 1007 PRO A CA 1
ATOM 7689 C C . PRO A 1 1007 ? 31.600 6.692 34.272 1.00 77.62 1007 PRO A C 1
ATOM 7691 O O . PRO A 1 1007 ? 31.703 7.397 35.275 1.00 77.62 1007 PRO A O 1
ATOM 7694 N N . PRO A 1 1008 ? 32.459 6.830 33.236 1.00 81.88 1008 PRO A N 1
ATOM 7695 C CA . PRO A 1 1008 ? 33.587 7.765 33.265 1.00 81.88 1008 PRO A CA 1
ATOM 7696 C C . PRO A 1 1008 ? 33.229 9.257 33.297 1.00 81.88 1008 PRO A C 1
ATOM 7698 O O . PRO A 1 1008 ? 34.078 10.054 33.685 1.00 81.88 1008 PRO A O 1
ATOM 7701 N N . SER A 1 1009 ? 32.031 9.667 32.853 1.00 78.25 1009 SER A N 1
ATOM 7702 C CA . SER A 1 1009 ? 31.637 11.092 32.841 1.00 78.25 1009 SER A CA 1
ATOM 7703 C C . SER A 1 1009 ? 30.442 11.430 33.730 1.00 78.25 1009 SER A C 1
ATOM 7705 O O . SER A 1 1009 ? 30.105 12.605 33.845 1.00 78.25 1009 SER A O 1
ATOM 7707 N N . GLY A 1 1010 ? 29.781 10.434 34.329 1.00 81.12 1010 GLY A N 1
ATOM 7708 C CA . GLY A 1 1010 ? 28.585 10.624 35.158 1.00 81.12 1010 GLY A CA 1
ATOM 7709 C C . GLY A 1 1010 ? 27.355 11.141 34.401 1.00 81.12 1010 GLY A C 1
ATOM 7710 O O . GLY A 1 1010 ? 26.343 11.444 35.025 1.00 81.12 1010 GLY A O 1
ATOM 7711 N N . LYS A 1 1011 ? 27.427 11.248 33.069 1.00 85.06 1011 LYS A N 1
ATOM 7712 C CA . LYS A 1 1011 ? 26.372 11.803 32.214 1.00 85.06 1011 LYS A CA 1
ATOM 7713 C C . LYS A 1 1011 ? 25.393 10.724 31.754 1.00 85.06 1011 LYS A C 1
ATOM 7715 O O . LYS A 1 1011 ? 25.804 9.601 31.464 1.00 85.06 1011 LYS A O 1
ATOM 7720 N N . ILE A 1 1012 ? 24.117 11.085 31.633 1.00 86.88 1012 ILE A N 1
ATOM 7721 C CA . ILE A 1 1012 ? 23.090 10.221 31.038 1.00 86.88 1012 ILE A CA 1
ATOM 7722 C C . ILE A 1 1012 ? 23.324 10.134 29.526 1.00 86.88 1012 ILE A C 1
ATOM 7724 O O . ILE A 1 1012 ? 23.548 11.154 28.867 1.00 86.88 1012 ILE A O 1
ATOM 7728 N N . VAL A 1 1013 ? 23.273 8.912 29.003 1.00 89.62 1013 VAL A N 1
ATOM 7729 C CA . VAL A 1 1013 ? 23.256 8.592 27.575 1.00 89.62 1013 VAL A CA 1
ATOM 7730 C C . VAL A 1 1013 ? 21.862 8.079 27.252 1.00 89.62 1013 VAL A C 1
ATOM 7732 O O . VAL A 1 1013 ? 21.399 7.140 27.888 1.00 89.62 1013 VAL A O 1
ATOM 7735 N N . GLU A 1 1014 ? 21.196 8.683 26.278 1.00 92.81 1014 GLU A N 1
ATOM 7736 C CA . GLU A 1 1014 ? 20.049 8.071 25.615 1.00 92.81 1014 GLU A CA 1
ATOM 7737 C C . GLU A 1 1014 ? 20.574 7.027 24.630 1.00 92.81 1014 GLU A C 1
ATOM 7739 O O . GLU A 1 1014 ? 21.401 7.333 23.770 1.00 92.81 1014 GLU A O 1
ATOM 7744 N N . LEU A 1 1015 ? 20.135 5.782 24.789 1.00 91.88 1015 LEU A N 1
ATOM 7745 C CA . LEU A 1 1015 ? 20.619 4.649 24.019 1.00 91.88 1015 LEU A CA 1
ATOM 7746 C C . LEU A 1 1015 ? 19.442 3.964 23.319 1.00 91.88 1015 LEU A C 1
ATOM 7748 O O . LEU A 1 1015 ? 18.666 3.244 23.952 1.00 91.88 1015 LEU A O 1
ATOM 7752 N N . ALA A 1 1016 ? 19.325 4.212 22.015 1.00 93.19 1016 ALA A N 1
ATOM 7753 C CA . ALA A 1 1016 ? 18.325 3.624 21.135 1.00 93.19 1016 ALA A CA 1
ATOM 7754 C C . ALA A 1 1016 ? 18.857 2.309 20.552 1.00 93.19 1016 ALA A C 1
ATOM 7756 O O . ALA A 1 1016 ? 19.818 2.297 19.781 1.00 93.19 1016 ALA A O 1
ATOM 7757 N N . LEU A 1 1017 ? 18.229 1.201 20.929 1.00 93.31 1017 LEU A N 1
ATOM 7758 C CA . LEU A 1 1017 ? 18.604 -0.155 20.554 1.00 93.31 1017 LEU A CA 1
ATOM 7759 C C . LEU A 1 1017 ? 17.621 -0.691 19.510 1.00 93.31 1017 LEU A C 1
ATOM 7761 O O . LEU A 1 1017 ? 16.430 -0.795 19.793 1.00 93.31 1017 LEU A O 1
ATOM 7765 N N . TRP A 1 1018 ? 18.121 -1.040 18.331 1.00 93.56 1018 TRP A N 1
ATOM 7766 C CA . TRP A 1 1018 ? 17.330 -1.537 17.205 1.00 93.56 1018 TRP A CA 1
ATOM 7767 C C . TRP A 1 1018 ? 17.521 -3.054 17.071 1.00 93.56 1018 TRP A C 1
ATOM 7769 O O . TRP A 1 1018 ? 18.624 -3.507 16.746 1.00 93.56 1018 TRP A O 1
ATOM 7779 N N . ASP A 1 1019 ? 16.464 -3.832 17.319 1.00 93.75 1019 ASP A N 1
ATOM 7780 C CA . ASP A 1 1019 ? 16.414 -5.267 17.008 1.00 93.75 1019 ASP A CA 1
ATOM 7781 C C . ASP A 1 1019 ? 16.005 -5.479 15.548 1.00 93.75 1019 ASP A C 1
ATOM 7783 O O . ASP A 1 1019 ? 15.166 -4.749 15.011 1.00 93.75 1019 ASP A O 1
ATOM 7787 N N . THR A 1 1020 ? 16.577 -6.496 14.906 1.00 92.25 1020 THR A N 1
ATOM 7788 C CA . THR A 1 1020 ? 16.344 -6.771 13.482 1.00 92.25 1020 THR A CA 1
ATOM 7789 C C . THR A 1 1020 ? 16.035 -8.240 13.207 1.00 92.25 1020 THR A C 1
ATOM 7791 O O . THR A 1 1020 ? 16.573 -9.151 13.847 1.00 92.25 1020 THR A O 1
ATOM 7794 N N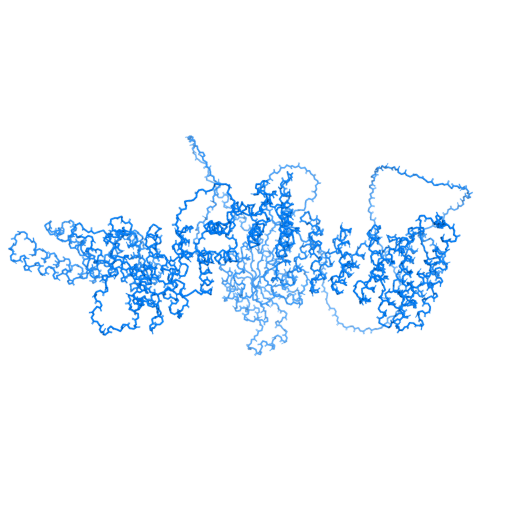 . ALA A 1 1021 ? 15.191 -8.491 12.207 1.00 89.88 1021 ALA A N 1
ATOM 7795 C CA . ALA A 1 1021 ? 14.955 -9.829 11.677 1.00 89.88 1021 ALA A CA 1
ATOM 7796 C C . ALA A 1 1021 ? 16.264 -10.501 11.221 1.00 89.88 1021 ALA A C 1
ATOM 7798 O O . ALA A 1 1021 ? 17.049 -9.936 10.456 1.00 89.88 1021 ALA A O 1
ATOM 7799 N N . GLY A 1 1022 ? 16.493 -11.733 11.683 1.00 86.94 1022 GLY A N 1
ATOM 7800 C CA . GLY A 1 1022 ? 17.677 -12.535 11.343 1.00 86.94 1022 GLY A CA 1
ATOM 7801 C C . GLY A 1 1022 ? 17.489 -13.483 10.156 1.00 86.94 1022 GLY A C 1
ATOM 7802 O O . GLY A 1 1022 ? 18.399 -14.244 9.847 1.00 86.94 1022 GLY A O 1
ATOM 7803 N N . GLN A 1 1023 ? 16.301 -13.487 9.555 1.00 87.44 1023 GLN A N 1
ATOM 7804 C CA . GLN A 1 1023 ? 15.892 -14.365 8.463 1.00 87.44 1023 GLN A CA 1
ATOM 7805 C C . GLN A 1 1023 ? 16.055 -13.663 7.106 1.00 87.44 1023 GLN A C 1
ATOM 7807 O O . GLN A 1 1023 ? 16.056 -12.429 7.033 1.00 87.44 1023 GLN A O 1
ATOM 7812 N N . GLU A 1 1024 ? 16.222 -14.441 6.038 1.00 84.25 1024 GLU A N 1
ATOM 7813 C CA . GLU A 1 1024 ? 16.658 -13.944 4.724 1.00 84.25 1024 GLU A CA 1
ATOM 7814 C C . GLU A 1 1024 ? 15.566 -13.173 3.976 1.00 84.25 1024 GLU A C 1
ATOM 7816 O O . GLU A 1 1024 ? 15.851 -12.247 3.219 1.00 84.25 1024 GLU A O 1
ATOM 7821 N N . GLU A 1 1025 ? 14.299 -13.475 4.261 1.00 84.56 1025 GLU A N 1
ATOM 7822 C CA . GLU A 1 1025 ? 13.127 -12.799 3.698 1.00 84.56 1025 GLU A CA 1
ATOM 7823 C C . GLU A 1 1025 ? 13.126 -11.290 4.013 1.00 84.56 1025 GLU A C 1
ATOM 7825 O O . GLU A 1 1025 ? 12.538 -10.491 3.281 1.00 84.56 1025 GLU A O 1
ATOM 7830 N N . TYR A 1 1026 ? 13.838 -10.884 5.070 1.00 86.62 1026 TYR A N 1
ATOM 7831 C CA . TYR A 1 1026 ? 13.960 -9.500 5.525 1.00 86.62 1026 TYR A CA 1
ATOM 7832 C C . TYR A 1 1026 ? 15.249 -8.800 5.062 1.00 86.62 1026 TYR A C 1
ATOM 7834 O O . TYR A 1 1026 ? 15.450 -7.633 5.406 1.00 86.62 1026 TYR A O 1
ATOM 7842 N N . ASP A 1 1027 ? 16.097 -9.435 4.242 1.00 87.56 1027 ASP A N 1
ATOM 7843 C CA . ASP A 1 1027 ? 17.375 -8.860 3.773 1.00 87.56 1027 ASP A CA 1
ATOM 7844 C C . ASP A 1 1027 ? 17.207 -7.538 2.996 1.00 87.56 1027 ASP A C 1
ATOM 7846 O O . ASP A 1 1027 ? 18.113 -6.709 2.966 1.00 87.56 1027 ASP A O 1
ATOM 7850 N N . ARG A 1 1028 ? 16.031 -7.289 2.400 1.00 85.19 1028 ARG A N 1
ATOM 7851 C CA . ARG A 1 1028 ? 15.708 -6.006 1.740 1.00 85.19 1028 ARG A CA 1
ATOM 7852 C C . ARG A 1 1028 ? 15.210 -4.920 2.695 1.00 85.19 1028 ARG A C 1
ATOM 7854 O O . ARG A 1 1028 ? 15.265 -3.744 2.345 1.00 85.19 1028 ARG A O 1
ATOM 7861 N N . LEU A 1 1029 ? 14.715 -5.298 3.873 1.00 85.62 1029 LEU A N 1
ATOM 7862 C CA . LEU A 1 1029 ? 14.160 -4.377 4.868 1.00 85.62 1029 LEU A CA 1
ATOM 7863 C C . LEU A 1 1029 ? 15.186 -4.019 5.949 1.00 85.62 1029 LEU A C 1
ATOM 7865 O O . LEU A 1 1029 ? 15.223 -2.875 6.392 1.00 85.62 1029 LEU A O 1
ATOM 7869 N N . ARG A 1 1030 ? 16.065 -4.956 6.333 1.00 92.44 1030 ARG A N 1
ATOM 7870 C CA . ARG A 1 1030 ? 17.124 -4.737 7.337 1.00 92.44 1030 ARG A CA 1
ATOM 7871 C C . ARG A 1 1030 ? 18.017 -3.519 7.055 1.00 92.44 1030 ARG A C 1
ATOM 7873 O O . ARG A 1 1030 ? 18.322 -2.795 8.005 1.00 92.44 1030 ARG A O 1
ATOM 7880 N N . PRO A 1 1031 ? 18.353 -3.192 5.788 1.00 91.00 1031 PRO A N 1
ATOM 7881 C CA . PRO A 1 1031 ? 19.104 -1.986 5.462 1.00 91.00 1031 PRO A CA 1
ATOM 7882 C C . PRO A 1 1031 ? 18.465 -0.667 5.908 1.00 91.00 1031 PRO A C 1
ATOM 7884 O O . PRO A 1 1031 ? 19.182 0.317 6.079 1.00 91.00 1031 PRO A O 1
ATOM 7887 N N . LEU A 1 1032 ? 17.151 -0.633 6.155 1.00 87.81 1032 LEU A N 1
ATOM 7888 C CA . LEU A 1 1032 ? 16.453 0.549 6.670 1.00 87.81 1032 LEU A CA 1
ATOM 7889 C C . LEU A 1 1032 ? 16.840 0.879 8.124 1.00 87.81 1032 LEU A C 1
ATOM 7891 O O . LEU A 1 1032 ? 16.691 2.025 8.547 1.00 87.81 1032 LEU A O 1
ATOM 7895 N N . SER A 1 1033 ? 17.377 -0.082 8.885 1.00 90.81 1033 SER A N 1
ATOM 7896 C CA . SER A 1 1033 ? 17.860 0.144 10.253 1.00 90.81 1033 SER A CA 1
ATOM 7897 C C . SER A 1 1033 ? 19.274 0.727 10.314 1.00 90.81 1033 SER A C 1
ATOM 7899 O O . SER A 1 1033 ? 19.610 1.351 11.316 1.00 90.81 1033 SER A O 1
ATOM 7901 N N . TYR A 1 1034 ? 20.097 0.580 9.272 1.00 92.75 1034 TYR A N 1
ATOM 7902 C CA . TYR A 1 1034 ? 21.510 0.990 9.283 1.00 92.75 1034 TYR A CA 1
ATOM 7903 C C . TYR A 1 1034 ? 21.811 2.508 9.272 1.00 92.75 1034 TYR A C 1
ATOM 7905 O O . TYR A 1 1034 ? 22.823 2.887 9.875 1.00 92.75 1034 TYR A O 1
ATOM 7913 N N . PRO A 1 1035 ? 21.004 3.409 8.668 1.00 91.88 1035 PRO A N 1
ATOM 7914 C CA . PRO A 1 1035 ? 21.280 4.846 8.683 1.00 91.88 1035 PRO A CA 1
ATOM 7915 C C . PRO A 1 1035 ? 21.505 5.404 10.094 1.00 91.88 1035 PRO A C 1
ATOM 7917 O O . PRO A 1 1035 ? 20.781 5.066 11.031 1.00 91.88 1035 PRO A O 1
ATOM 7920 N N . GLU A 1 1036 ? 22.512 6.271 10.225 1.00 88.75 1036 GLU A N 1
ATOM 7921 C CA . GLU A 1 1036 ? 22.853 6.994 11.465 1.00 88.75 1036 GLU A CA 1
ATOM 7922 C C . GLU A 1 1036 ? 23.202 6.094 12.672 1.00 88.75 1036 GLU A C 1
ATOM 7924 O O . GLU A 1 1036 ? 23.036 6.485 13.822 1.00 88.75 1036 GLU A O 1
ATOM 7929 N N . THR A 1 1037 ? 23.712 4.883 12.428 1.00 94.88 1037 THR A N 1
ATOM 7930 C CA . THR A 1 1037 ? 24.110 3.948 13.496 1.00 94.88 1037 THR A CA 1
ATOM 7931 C C . THR A 1 1037 ? 25.498 4.270 14.068 1.00 94.88 1037 THR A C 1
ATOM 7933 O O . THR A 1 1037 ? 26.488 4.263 13.332 1.00 94.88 1037 THR A O 1
ATOM 7936 N N . ASP A 1 1038 ? 25.591 4.488 15.388 1.00 94.69 1038 ASP A N 1
ATOM 7937 C CA . ASP A 1 1038 ? 26.852 4.764 16.097 1.00 94.69 1038 ASP A CA 1
ATOM 7938 C C . ASP A 1 1038 ? 27.682 3.501 16.381 1.00 94.69 1038 ASP A C 1
ATOM 7940 O O . ASP A 1 1038 ? 28.905 3.601 16.494 1.00 94.69 1038 ASP A O 1
ATOM 7944 N N . LEU A 1 1039 ? 27.047 2.331 16.538 1.00 96.12 1039 LEU A N 1
ATOM 7945 C CA . LEU A 1 1039 ? 27.709 1.041 16.792 1.00 96.12 1039 LEU A CA 1
ATOM 7946 C C . LEU A 1 1039 ? 26.825 -0.143 16.372 1.00 96.12 1039 LEU A C 1
ATOM 7948 O O . LEU A 1 1039 ? 25.607 -0.093 16.527 1.00 96.12 1039 LEU A O 1
ATOM 7952 N N . ILE A 1 1040 ? 27.432 -1.225 15.875 1.00 97.06 1040 ILE A N 1
ATOM 7953 C CA . ILE A 1 1040 ? 26.706 -2.445 15.483 1.00 97.06 1040 ILE A CA 1
ATOM 7954 C C . ILE A 1 1040 ? 27.149 -3.641 16.328 1.00 97.06 1040 ILE A C 1
ATOM 7956 O O . ILE A 1 1040 ? 28.343 -3.916 16.482 1.00 97.06 1040 ILE A O 1
ATOM 7960 N N . PHE A 1 1041 ? 26.165 -4.371 16.852 1.00 97.88 1041 PHE A N 1
ATOM 7961 C CA . PHE A 1 1041 ? 26.342 -5.706 17.411 1.00 97.88 1041 PHE A CA 1
ATOM 7962 C C . PHE A 1 1041 ? 26.091 -6.743 16.321 1.00 97.88 1041 PHE A C 1
ATOM 7964 O O . PHE A 1 1041 ? 25.000 -6.806 15.758 1.00 97.88 1041 PHE A O 1
ATOM 7971 N N . VAL A 1 1042 ? 27.096 -7.573 16.051 1.00 97.56 1042 VAL A N 1
ATOM 7972 C CA . VAL A 1 1042 ? 26.961 -8.760 15.204 1.00 97.56 1042 VAL A CA 1
ATOM 7973 C C . VAL A 1 1042 ? 26.882 -9.966 16.133 1.00 97.56 1042 VAL A C 1
ATOM 7975 O O . VAL A 1 1042 ? 27.806 -10.210 16.907 1.00 97.56 1042 VAL A O 1
ATOM 7978 N N . CYS A 1 1043 ? 25.766 -10.687 16.107 1.00 97.81 1043 CYS A N 1
ATOM 7979 C CA . CYS A 1 1043 ? 25.431 -11.719 17.082 1.00 97.81 1043 CYS A CA 1
ATOM 7980 C C . CYS A 1 1043 ? 25.390 -13.118 16.465 1.00 97.81 1043 CYS A C 1
ATOM 7982 O O . CYS A 1 1043 ? 24.724 -13.349 15.458 1.00 97.81 1043 CYS A O 1
ATOM 7984 N N . PHE A 1 1044 ? 26.002 -14.078 17.150 1.00 98.12 1044 PHE A N 1
ATOM 7985 C CA . PHE A 1 1044 ? 25.870 -15.508 16.865 1.00 98.12 1044 PHE A CA 1
ATOM 7986 C C . PHE A 1 1044 ? 25.589 -16.269 18.166 1.00 98.12 1044 PHE A C 1
ATOM 7988 O O . PHE A 1 1044 ? 25.747 -15.713 19.255 1.00 98.12 1044 PHE A O 1
ATOM 7995 N N . ALA A 1 1045 ? 25.177 -17.534 18.083 1.00 97.25 1045 ALA A N 1
ATOM 7996 C CA . ALA A 1 1045 ? 24.877 -18.344 19.261 1.00 97.25 1045 ALA A CA 1
ATOM 7997 C C . ALA A 1 1045 ? 25.902 -19.466 19.470 1.00 97.25 1045 ALA A C 1
ATOM 7999 O O . ALA A 1 1045 ? 26.280 -20.171 18.538 1.00 97.25 1045 ALA A O 1
ATOM 8000 N N . ILE A 1 1046 ? 26.336 -19.663 20.716 1.00 96.19 1046 ILE A N 1
ATOM 8001 C CA . ILE A 1 1046 ? 27.371 -20.652 21.067 1.00 96.19 1046 ILE A CA 1
ATOM 8002 C C . ILE A 1 1046 ? 26.887 -22.102 20.874 1.00 96.19 1046 ILE A C 1
ATOM 8004 O O . ILE A 1 1046 ? 27.708 -22.997 20.664 1.00 96.19 1046 ILE A O 1
ATOM 8008 N N . ASP A 1 1047 ? 25.571 -22.329 20.893 1.00 94.31 1047 ASP A N 1
ATOM 8009 C CA . ASP A 1 1047 ? 24.920 -23.606 20.571 1.00 94.31 1047 ASP A CA 1
ATOM 8010 C C . ASP A 1 1047 ? 24.749 -23.865 19.062 1.00 94.31 1047 ASP A C 1
ATOM 8012 O O . ASP A 1 1047 ? 24.297 -24.945 18.693 1.00 94.31 1047 ASP A O 1
ATOM 8016 N N . CYS A 1 1048 ? 25.113 -22.918 18.190 1.00 94.25 1048 CYS A N 1
ATOM 8017 C CA . CYS A 1 1048 ? 24.964 -23.034 16.740 1.00 94.25 1048 CYS A CA 1
ATOM 8018 C C . CYS A 1 1048 ? 26.246 -22.581 16.011 1.00 94.25 1048 CYS A C 1
ATOM 8020 O O . CYS A 1 1048 ? 26.355 -21.409 15.638 1.00 94.25 1048 CYS A O 1
ATOM 8022 N N . PRO A 1 1049 ? 27.224 -23.480 15.780 1.00 93.81 1049 PRO A N 1
ATOM 8023 C CA . PRO A 1 1049 ? 28.482 -23.141 15.106 1.00 93.81 1049 PRO A CA 1
ATOM 8024 C C . PRO A 1 1049 ? 28.304 -22.498 13.726 1.00 93.81 1049 PRO A C 1
ATOM 8026 O O . PRO A 1 1049 ? 28.989 -21.523 13.433 1.00 93.81 1049 PRO A O 1
ATOM 8029 N N . ASN A 1 1050 ? 27.322 -22.944 12.936 1.00 94.12 1050 ASN A N 1
ATOM 8030 C CA . ASN A 1 1050 ? 26.997 -22.358 11.630 1.00 94.12 1050 ASN A CA 1
ATOM 8031 C C . ASN A 1 1050 ? 26.676 -20.854 11.736 1.00 94.12 1050 ASN A C 1
ATOM 8033 O O . ASN A 1 1050 ? 27.039 -20.081 10.856 1.00 94.12 1050 ASN A O 1
ATOM 8037 N N . SER A 1 1051 ? 26.073 -20.407 12.847 1.00 96.19 1051 SER A N 1
ATOM 8038 C CA . SER A 1 1051 ? 25.793 -18.980 13.054 1.00 96.19 1051 SER A CA 1
ATOM 8039 C C . SER A 1 1051 ? 27.053 -18.130 13.243 1.00 96.19 1051 SER A C 1
ATOM 8041 O O . SER A 1 1051 ? 26.995 -16.925 13.024 1.00 96.19 1051 SER A O 1
ATOM 8043 N N . LEU A 1 1052 ? 28.200 -18.728 13.603 1.00 96.62 1052 LEU A N 1
ATOM 8044 C CA . LEU A 1 1052 ? 29.508 -18.060 13.579 1.00 96.62 1052 LEU A CA 1
ATOM 8045 C C . LEU A 1 1052 ? 30.111 -18.026 12.164 1.00 96.62 1052 LEU A C 1
ATOM 8047 O O . LEU A 1 1052 ? 30.821 -17.081 11.833 1.00 96.62 1052 LEU A O 1
ATOM 8051 N N . GLU A 1 1053 ? 29.847 -19.029 11.329 1.00 94.75 1053 GLU A N 1
ATOM 8052 C CA . GLU A 1 1053 ? 30.305 -19.056 9.930 1.00 94.75 1053 GLU A CA 1
ATOM 8053 C C . GLU A 1 1053 ? 29.566 -17.979 9.116 1.00 94.75 1053 GLU A C 1
ATOM 8055 O O . GLU A 1 1053 ? 30.200 -17.103 8.519 1.00 94.75 1053 GLU A O 1
ATOM 8060 N N . ASN A 1 1054 ? 28.238 -17.911 9.274 1.00 96.12 1054 ASN A N 1
ATOM 8061 C CA . ASN A 1 1054 ? 27.365 -16.878 8.705 1.00 96.12 1054 ASN A CA 1
ATOM 8062 C C . ASN A 1 1054 ? 27.784 -15.437 9.065 1.00 96.12 1054 ASN A C 1
ATOM 8064 O O . ASN A 1 1054 ? 27.472 -14.499 8.326 1.00 96.12 1054 ASN A O 1
ATOM 8068 N N . VAL A 1 1055 ? 28.518 -15.222 10.169 1.00 96.69 1055 VAL A N 1
ATOM 8069 C CA . VAL A 1 1055 ? 29.094 -13.903 10.493 1.00 96.69 1055 VAL A CA 1
ATOM 8070 C C . VAL A 1 1055 ? 30.054 -13.433 9.405 1.00 96.69 1055 VAL A C 1
ATOM 8072 O O . VAL A 1 1055 ? 30.006 -12.263 9.036 1.00 96.69 1055 VAL A O 1
ATOM 8075 N N . MET A 1 1056 ? 30.916 -14.311 8.894 1.00 94.56 1056 MET A N 1
ATOM 8076 C CA . MET A 1 1056 ? 31.892 -13.951 7.862 1.00 94.56 1056 MET A CA 1
ATOM 8077 C C . MET A 1 1056 ? 31.287 -13.963 6.458 1.00 94.56 1056 MET A C 1
ATOM 8079 O O . MET A 1 1056 ? 31.676 -13.128 5.643 1.00 94.56 1056 MET A O 1
ATOM 8083 N N . ASP A 1 1057 ? 30.340 -14.865 6.199 1.00 93.56 1057 ASP A N 1
ATOM 8084 C CA . ASP A 1 1057 ? 29.791 -15.079 4.856 1.00 93.56 1057 ASP A CA 1
ATOM 8085 C C . ASP A 1 1057 ? 28.643 -14.112 4.513 1.00 93.56 1057 ASP A C 1
ATOM 8087 O O . ASP A 1 1057 ? 28.489 -13.731 3.352 1.00 93.56 1057 ASP A O 1
ATOM 8091 N N . LYS A 1 1058 ? 27.872 -13.662 5.516 1.00 94.19 1058 LYS A N 1
ATOM 8092 C CA . LYS A 1 1058 ? 26.705 -12.777 5.342 1.00 94.19 1058 LYS A CA 1
ATOM 8093 C C . LYS A 1 1058 ? 26.790 -11.491 6.161 1.00 94.19 1058 LYS A C 1
ATOM 8095 O O . LYS A 1 1058 ? 26.835 -10.401 5.591 1.00 94.19 1058 LYS A O 1
ATOM 8100 N N . TRP A 1 1059 ? 26.832 -11.593 7.492 1.00 95.88 1059 TRP A N 1
ATOM 8101 C CA . TRP A 1 1059 ? 26.600 -10.427 8.360 1.00 95.88 1059 TRP A CA 1
ATOM 8102 C C . TRP A 1 1059 ? 27.699 -9.368 8.274 1.00 95.88 1059 TRP A C 1
ATOM 8104 O O . TRP A 1 1059 ? 27.400 -8.176 8.243 1.00 95.88 1059 TRP A O 1
ATOM 8114 N N . TYR A 1 1060 ? 28.966 -9.776 8.214 1.00 95.06 1060 TYR A N 1
ATOM 8115 C CA . TYR A 1 1060 ? 30.087 -8.850 8.085 1.00 95.06 1060 TYR A CA 1
ATOM 8116 C C . TYR A 1 1060 ? 30.129 -8.166 6.704 1.00 95.06 1060 TYR A C 1
ATOM 8118 O O . TYR A 1 1060 ? 30.220 -6.938 6.691 1.00 95.06 1060 TYR A O 1
ATOM 8126 N N . PRO A 1 1061 ? 29.982 -8.871 5.559 1.00 95.56 1061 PRO A N 1
ATOM 8127 C CA . PRO A 1 1061 ? 29.802 -8.235 4.251 1.00 95.56 1061 PRO A CA 1
ATOM 8128 C C . PRO A 1 1061 ? 28.627 -7.249 4.182 1.00 95.56 1061 PRO A C 1
ATOM 8130 O O . PRO A 1 1061 ? 28.804 -6.138 3.682 1.00 95.56 1061 PRO A O 1
ATOM 8133 N N . GLU A 1 1062 ? 27.453 -7.613 4.710 1.00 95.12 1062 GLU A N 1
ATOM 8134 C CA . GLU A 1 1062 ? 26.264 -6.746 4.718 1.00 95.12 1062 GLU A CA 1
ATOM 8135 C C . GLU A 1 1062 ? 26.515 -5.465 5.530 1.00 95.12 1062 GLU A C 1
ATOM 8137 O O . GLU A 1 1062 ? 26.333 -4.351 5.034 1.00 95.12 1062 GLU A O 1
ATOM 8142 N N . VAL A 1 1063 ? 27.023 -5.608 6.758 1.00 94.50 1063 VAL A N 1
ATOM 8143 C CA . VAL A 1 1063 ? 27.346 -4.470 7.628 1.00 94.50 1063 VAL A CA 1
ATOM 8144 C C . VAL A 1 1063 ? 28.457 -3.597 7.037 1.00 94.50 1063 VAL A C 1
ATOM 8146 O O . VAL A 1 1063 ? 28.369 -2.374 7.117 1.00 94.50 1063 VAL A O 1
ATOM 8149 N N . LEU A 1 1064 ? 29.476 -4.182 6.402 1.00 93.25 1064 LEU A N 1
ATOM 8150 C CA . LEU A 1 1064 ? 30.556 -3.427 5.759 1.00 93.25 1064 LEU A CA 1
ATOM 8151 C C . LEU A 1 1064 ? 30.062 -2.644 4.529 1.00 93.25 1064 LEU A C 1
ATOM 8153 O O . LEU A 1 1064 ? 30.568 -1.555 4.262 1.00 93.25 1064 LEU A O 1
ATOM 8157 N N . HIS A 1 1065 ? 29.062 -3.161 3.806 1.00 92.12 1065 HIS A N 1
ATOM 8158 C CA . HIS A 1 1065 ? 28.455 -2.481 2.660 1.00 92.12 1065 HIS A CA 1
ATOM 8159 C C . HIS A 1 1065 ? 27.676 -1.221 3.071 1.00 92.12 1065 HIS A C 1
ATOM 8161 O O . HIS A 1 1065 ? 27.852 -0.164 2.462 1.00 92.12 1065 HIS A O 1
ATOM 8167 N N . PHE A 1 1066 ? 26.842 -1.307 4.113 1.00 92.19 1066 PHE A N 1
ATOM 8168 C CA . PHE A 1 1066 ? 25.991 -0.188 4.547 1.00 92.19 1066 PHE A CA 1
ATOM 8169 C C . PHE A 1 1066 ? 26.650 0.739 5.585 1.00 92.19 1066 PHE A C 1
ATOM 8171 O O . PHE A 1 1066 ? 26.391 1.944 5.589 1.00 92.19 1066 PHE A O 1
ATOM 8178 N N . CYS A 1 1067 ? 27.520 0.205 6.445 1.00 92.38 1067 CYS A N 1
ATOM 8179 C CA . CYS A 1 1067 ? 28.131 0.900 7.583 1.00 92.38 1067 CYS A CA 1
ATOM 8180 C C . CYS A 1 1067 ? 29.670 0.731 7.641 1.00 92.38 1067 CYS A C 1
ATOM 8182 O O . CYS A 1 1067 ? 30.208 0.314 8.670 1.00 92.38 1067 CYS A O 1
ATOM 8184 N N . PRO A 1 1068 ? 30.424 1.115 6.588 1.00 89.44 1068 PRO A N 1
ATOM 8185 C CA . PRO A 1 1068 ? 31.861 0.823 6.454 1.00 89.44 1068 PRO A CA 1
ATOM 8186 C C . PRO A 1 1068 ? 32.776 1.449 7.522 1.00 89.44 1068 PRO A C 1
ATOM 8188 O O . PRO A 1 1068 ? 33.932 1.050 7.648 1.00 89.44 1068 PRO A O 1
ATOM 8191 N N . TYR A 1 1069 ? 32.293 2.443 8.275 1.00 87.44 1069 TYR A N 1
ATOM 8192 C CA . TYR A 1 1069 ? 33.067 3.168 9.294 1.00 87.44 1069 TYR A CA 1
ATOM 8193 C C . TYR A 1 1069 ? 32.505 3.020 10.718 1.00 87.44 1069 TYR A C 1
ATOM 8195 O O . TYR A 1 1069 ? 33.027 3.637 11.650 1.00 87.44 1069 TYR A O 1
ATOM 8203 N N . THR A 1 1070 ? 31.438 2.239 10.900 1.00 92.81 1070 THR A N 1
ATOM 8204 C CA . THR A 1 1070 ? 30.768 2.077 12.196 1.00 92.81 1070 THR A CA 1
ATOM 8205 C C . THR A 1 1070 ? 31.502 1.022 13.038 1.00 92.81 1070 THR A C 1
ATOM 8207 O O . THR A 1 1070 ? 31.819 -0.050 12.524 1.00 92.81 1070 THR A O 1
ATOM 8210 N N . PRO A 1 1071 ? 31.806 1.280 14.326 1.00 94.06 1071 PRO A N 1
ATOM 8211 C CA . PRO A 1 1071 ? 32.473 0.306 15.186 1.00 94.06 1071 PRO A CA 1
ATOM 8212 C C . PRO A 1 1071 ? 31.622 -0.953 15.386 1.00 94.06 1071 PRO A C 1
ATOM 8214 O O . PRO A 1 1071 ? 30.410 -0.874 15.597 1.00 94.06 1071 PRO A O 1
ATOM 8217 N N . LEU A 1 1072 ? 32.288 -2.110 15.372 1.00 95.94 1072 LEU A N 1
ATOM 8218 C CA . LEU A 1 1072 ? 31.664 -3.429 15.476 1.00 95.94 1072 LEU A CA 1
ATOM 8219 C C . LEU A 1 1072 ? 32.019 -4.123 16.796 1.00 95.94 1072 LEU A C 1
ATOM 8221 O O . LEU A 1 1072 ? 33.179 -4.119 17.231 1.00 95.94 1072 LEU A O 1
ATOM 8225 N N . VAL A 1 1073 ? 31.032 -4.790 17.391 1.00 96.88 1073 VAL A N 1
ATOM 8226 C CA . VAL A 1 1073 ? 31.230 -5.759 18.476 1.00 96.88 1073 VAL A CA 1
ATOM 8227 C C . VAL A 1 1073 ? 30.637 -7.096 18.037 1.00 96.88 1073 VAL A C 1
ATOM 8229 O O . VAL A 1 1073 ? 29.453 -7.179 17.717 1.00 96.88 1073 VAL A O 1
ATOM 8232 N N . LEU A 1 1074 ? 31.467 -8.137 18.015 1.00 97.75 1074 LEU A N 1
ATOM 8233 C CA . LEU A 1 1074 ? 31.046 -9.518 17.818 1.00 97.75 1074 LEU A CA 1
ATOM 8234 C C . LEU A 1 1074 ? 30.614 -10.089 19.172 1.00 97.75 1074 LEU A C 1
ATOM 8236 O O . LEU A 1 1074 ? 31.421 -10.167 20.102 1.00 97.75 1074 LEU A O 1
ATOM 8240 N N . VAL A 1 1075 ? 29.347 -10.480 19.277 1.00 97.81 1075 VAL A N 1
ATOM 8241 C CA . VAL A 1 1075 ? 28.725 -10.931 20.523 1.00 97.81 1075 VAL A CA 1
ATOM 8242 C C . VAL A 1 1075 ? 28.311 -12.397 20.411 1.00 97.81 1075 VAL A C 1
ATOM 8244 O O . VAL A 1 1075 ? 27.474 -12.761 19.585 1.00 97.81 1075 VAL A O 1
ATOM 8247 N N . ALA A 1 1076 ? 28.873 -13.232 21.281 1.00 97.19 1076 ALA A N 1
ATOM 8248 C CA . ALA A 1 1076 ? 28.521 -14.638 21.412 1.00 97.19 1076 ALA A CA 1
ATOM 8249 C C . ALA A 1 1076 ? 27.404 -14.818 22.453 1.00 97.19 1076 ALA A C 1
ATOM 8251 O O . ALA A 1 1076 ? 27.599 -14.558 23.643 1.00 97.19 1076 ALA A O 1
ATOM 8252 N N . LEU A 1 1077 ? 26.234 -15.262 22.004 1.00 97.25 1077 LEU A N 1
ATOM 8253 C CA . LEU A 1 1077 ? 25.038 -15.433 22.826 1.00 97.25 1077 LEU A CA 1
ATOM 8254 C C . LEU A 1 1077 ? 24.901 -16.869 23.353 1.00 97.25 1077 LEU A C 1
ATOM 8256 O O . LEU A 1 1077 ? 25.467 -17.815 22.798 1.00 97.25 1077 LEU A O 1
ATOM 8260 N N . LYS A 1 1078 ? 24.090 -17.029 24.407 1.00 95.69 1078 LYS A N 1
ATOM 8261 C CA . LYS A 1 1078 ? 23.773 -18.311 25.069 1.00 95.69 1078 LYS A CA 1
ATOM 8262 C C . LYS A 1 1078 ? 25.004 -19.042 25.638 1.00 95.69 1078 LYS A C 1
ATOM 8264 O O . LYS A 1 1078 ? 25.139 -20.260 25.502 1.00 95.69 1078 LYS A O 1
ATOM 8269 N N . SER A 1 1079 ? 25.929 -18.314 26.271 1.00 95.88 1079 SER A N 1
ATOM 8270 C CA . SER A 1 1079 ? 27.172 -18.905 26.802 1.00 95.88 1079 SER A CA 1
ATOM 8271 C C . SER A 1 1079 ? 26.965 -19.967 27.894 1.00 95.88 1079 SER A C 1
ATOM 8273 O O . SER A 1 1079 ? 27.835 -20.821 28.079 1.00 95.88 1079 SER A O 1
ATOM 8275 N N . ASP A 1 1080 ? 25.789 -20.001 28.529 1.00 93.75 1080 ASP A N 1
ATOM 8276 C CA . ASP A 1 1080 ? 25.329 -21.061 29.438 1.00 93.75 1080 ASP A CA 1
ATOM 8277 C C . ASP A 1 1080 ? 25.281 -22.449 28.772 1.00 93.75 1080 ASP A C 1
ATOM 8279 O O . ASP A 1 1080 ? 25.536 -23.475 29.409 1.00 93.75 1080 ASP A O 1
ATOM 8283 N N . LEU A 1 1081 ? 25.028 -22.506 27.461 1.00 93.69 1081 LEU A N 1
ATOM 8284 C CA . LEU A 1 1081 ? 24.903 -23.768 26.733 1.00 93.69 1081 LEU A CA 1
ATOM 8285 C C . LEU A 1 1081 ? 26.252 -24.439 26.437 1.00 93.69 1081 LEU A C 1
ATOM 8287 O O . LEU A 1 1081 ? 26.270 -25.645 26.186 1.00 93.69 1081 LEU A O 1
ATOM 8291 N N . ARG A 1 1082 ? 27.382 -23.717 26.536 1.00 92.06 1082 ARG A N 1
ATOM 8292 C CA . ARG A 1 1082 ? 28.729 -24.239 26.223 1.00 92.06 1082 ARG A CA 1
ATOM 8293 C C . ARG A 1 1082 ? 29.103 -25.478 27.037 1.00 92.06 1082 ARG A C 1
ATOM 8295 O O . ARG A 1 1082 ? 29.729 -26.395 26.514 1.00 92.06 1082 ARG A O 1
ATOM 8302 N N . PHE A 1 1083 ? 28.725 -25.499 28.314 1.00 90.94 1083 PHE A N 1
ATOM 8303 C CA . PHE A 1 1083 ? 29.042 -26.584 29.251 1.00 90.94 1083 PHE A CA 1
ATOM 8304 C C . PHE A 1 1083 ? 27.846 -27.509 29.514 1.00 90.94 1083 PHE A C 1
ATOM 8306 O O . PHE A 1 1083 ? 27.949 -28.476 30.271 1.00 90.94 1083 PHE A O 1
ATOM 8313 N N . LYS A 1 1084 ? 26.692 -27.236 28.893 1.00 91.25 1084 LYS A N 1
ATOM 8314 C CA . LYS A 1 1084 ? 25.464 -27.987 29.133 1.00 91.25 1084 LYS A CA 1
ATOM 8315 C C . LYS A 1 1084 ? 25.504 -29.312 28.379 1.00 91.25 1084 LYS A C 1
ATOM 8317 O O . LYS A 1 1084 ? 25.443 -29.341 27.152 1.00 91.25 1084 LYS A O 1
ATOM 8322 N N . LYS A 1 1085 ? 25.534 -30.423 29.123 1.00 90.50 1085 LYS A N 1
ATOM 8323 C CA . LYS A 1 1085 ? 25.659 -31.784 28.572 1.00 90.50 1085 LYS A CA 1
ATOM 8324 C C . LYS A 1 1085 ? 24.674 -32.081 27.430 1.00 90.50 1085 LYS A C 1
ATOM 8326 O O . LYS A 1 1085 ? 25.090 -32.599 26.405 1.00 90.50 1085 LYS A O 1
ATOM 8331 N N . THR A 1 1086 ? 23.410 -31.665 27.555 1.00 89.81 1086 THR A N 1
ATOM 8332 C CA . THR A 1 1086 ? 22.393 -31.855 26.502 1.00 89.81 1086 THR A CA 1
ATOM 8333 C C . THR A 1 1086 ? 22.738 -31.148 25.186 1.00 89.81 1086 THR A C 1
ATOM 8335 O O . THR A 1 1086 ? 22.442 -31.679 24.125 1.00 89.81 1086 THR A O 1
ATOM 8338 N N . CYS A 1 1087 ? 23.367 -29.968 25.241 1.00 88.06 1087 CYS A N 1
ATOM 8339 C CA . CYS A 1 1087 ? 23.801 -29.220 24.056 1.00 88.06 1087 CYS A CA 1
ATOM 8340 C C . CYS A 1 1087 ? 25.029 -29.878 23.411 1.00 88.06 1087 CYS A C 1
ATOM 8342 O O . CYS A 1 1087 ? 25.061 -30.102 22.203 1.00 88.06 1087 CYS A O 1
ATOM 8344 N N . ILE A 1 1088 ? 26.007 -30.264 24.238 1.00 91.56 1088 ILE A N 1
ATOM 8345 C CA . ILE A 1 1088 ? 27.220 -30.964 23.799 1.00 91.56 1088 ILE A CA 1
ATOM 8346 C C . ILE A 1 1088 ? 26.863 -32.284 23.104 1.00 91.56 1088 ILE A C 1
ATOM 8348 O O . ILE A 1 1088 ? 27.400 -32.583 22.041 1.00 91.56 1088 ILE A O 1
ATOM 8352 N N . ASP A 1 1089 ? 25.969 -33.078 23.694 1.00 90.56 1089 ASP A N 1
ATOM 8353 C CA . ASP A 1 1089 ? 25.593 -34.378 23.143 1.00 90.56 1089 ASP A CA 1
ATOM 8354 C C . ASP A 1 1089 ? 24.740 -34.225 21.867 1.00 90.56 1089 ASP A C 1
ATOM 8356 O O . ASP A 1 1089 ? 24.965 -34.964 20.912 1.00 90.56 1089 ASP A O 1
ATOM 8360 N N . MET A 1 1090 ? 23.865 -33.211 21.783 1.00 89.56 1090 MET A N 1
ATOM 8361 C CA . MET A 1 1090 ? 23.136 -32.868 20.551 1.00 89.56 1090 MET A CA 1
ATOM 8362 C C . MET A 1 1090 ? 24.087 -32.483 19.408 1.00 89.56 1090 MET A C 1
ATOM 8364 O O . MET A 1 1090 ? 24.016 -33.081 18.335 1.00 89.56 1090 MET A O 1
ATOM 8368 N N . LEU A 1 1091 ? 25.017 -31.549 19.631 1.00 89.12 1091 LEU A N 1
ATOM 8369 C CA . LEU A 1 1091 ? 25.959 -31.107 18.593 1.00 89.12 1091 LEU A CA 1
ATOM 8370 C C . LEU A 1 1091 ? 26.895 -32.235 18.137 1.00 89.12 1091 LEU A C 1
ATOM 8372 O O . LEU A 1 1091 ? 27.149 -32.365 16.940 1.00 89.12 1091 LEU A O 1
ATOM 8376 N N . LYS A 1 1092 ? 27.311 -33.134 19.042 1.00 90.38 1092 LYS A N 1
ATOM 8377 C CA . LYS A 1 1092 ? 28.075 -34.338 18.669 1.00 90.38 1092 LYS A CA 1
ATOM 8378 C C . LYS A 1 1092 ? 27.335 -35.239 17.679 1.00 90.38 1092 LYS A C 1
ATOM 8380 O O . LYS A 1 1092 ? 27.998 -35.825 16.828 1.00 90.38 1092 LYS A O 1
ATOM 8385 N N . THR A 1 1093 ? 26.001 -35.351 17.744 1.00 88.44 1093 THR A N 1
ATOM 8386 C CA . THR A 1 1093 ? 25.244 -36.137 16.740 1.00 88.44 1093 THR A CA 1
ATOM 8387 C C . THR A 1 1093 ? 25.345 -35.552 15.330 1.00 88.44 1093 THR A C 1
ATOM 8389 O O . THR A 1 1093 ? 25.226 -36.288 14.356 1.00 88.44 1093 THR A O 1
ATOM 8392 N N . GLN A 1 1094 ? 25.626 -34.251 15.223 1.00 86.12 1094 GLN A N 1
ATOM 8393 C CA . GLN A 1 1094 ? 25.830 -33.521 13.970 1.00 86.12 1094 GLN A CA 1
ATOM 8394 C C . GLN A 1 1094 ? 27.321 -33.399 13.592 1.00 86.12 1094 GLN A C 1
ATOM 8396 O O . GLN A 1 1094 ? 27.651 -32.744 12.610 1.00 86.12 1094 GLN A O 1
ATOM 8401 N N . GLY A 1 1095 ? 28.234 -34.009 14.361 1.00 87.81 1095 GLY A N 1
ATOM 8402 C CA . GLY A 1 1095 ? 29.685 -33.880 14.166 1.00 87.81 1095 GLY A CA 1
ATOM 8403 C C . GLY A 1 1095 ? 30.276 -32.538 14.623 1.00 87.81 1095 GLY A C 1
ATOM 8404 O O . GLY A 1 1095 ? 31.427 -32.244 14.312 1.00 87.81 1095 GLY A O 1
ATOM 8405 N N . LEU A 1 1096 ? 29.509 -31.734 15.365 1.00 91.69 1096 LEU A N 1
ATOM 8406 C CA . LEU A 1 1096 ? 29.855 -30.375 15.783 1.00 91.69 1096 LEU A CA 1
ATOM 8407 C C . LEU A 1 1096 ? 30.166 -30.284 17.288 1.00 91.69 1096 LEU A C 1
ATOM 8409 O O . LEU A 1 1096 ? 29.863 -31.177 18.082 1.00 91.69 1096 LEU A O 1
ATOM 8413 N N . THR A 1 1097 ? 30.743 -29.155 17.703 1.00 91.00 1097 THR A N 1
ATOM 8414 C CA . THR A 1 1097 ? 30.986 -28.801 19.112 1.00 91.00 1097 THR A CA 1
ATOM 8415 C C . THR A 1 1097 ? 30.545 -27.361 19.385 1.00 91.00 1097 THR A C 1
ATOM 8417 O O . THR A 1 1097 ? 30.685 -26.539 18.480 1.00 91.00 1097 THR A O 1
ATOM 8420 N N . PRO A 1 1098 ? 30.082 -27.012 20.605 1.00 93.88 1098 PRO A N 1
ATOM 8421 C CA . PRO A 1 1098 ? 29.775 -25.624 20.957 1.00 93.88 1098 PRO A CA 1
ATOM 8422 C C . PRO A 1 1098 ? 30.957 -24.685 20.696 1.00 93.88 1098 PRO A C 1
ATOM 8424 O O . PRO A 1 1098 ? 32.109 -25.064 20.919 1.00 93.88 1098 PRO A O 1
ATOM 8427 N N . VAL A 1 1099 ? 30.672 -23.450 20.281 1.00 95.56 1099 VAL A N 1
ATOM 8428 C CA . VAL A 1 1099 ? 31.712 -22.481 19.903 1.00 95.56 1099 VAL A CA 1
ATOM 8429 C C . VAL A 1 1099 ? 32.614 -22.136 21.093 1.00 95.56 1099 VAL A C 1
ATOM 8431 O O . VAL A 1 1099 ? 32.149 -21.694 22.154 1.00 95.56 1099 VAL A O 1
ATOM 8434 N N . THR A 1 1100 ? 33.926 -22.285 20.910 1.00 94.69 1100 THR A N 1
ATOM 8435 C CA . THR A 1 1100 ? 34.926 -21.898 21.911 1.00 94.69 1100 THR A CA 1
ATOM 8436 C C . THR A 1 1100 ? 35.214 -20.397 21.864 1.00 94.69 1100 THR A C 1
ATOM 8438 O O . THR A 1 1100 ? 35.110 -19.742 20.827 1.00 94.69 1100 THR A O 1
ATOM 8441 N N . THR A 1 1101 ? 35.631 -19.839 22.999 1.00 94.38 1101 THR A N 1
ATOM 8442 C CA . THR A 1 1101 ? 36.062 -18.436 23.105 1.00 94.38 1101 THR A CA 1
ATOM 8443 C C . THR A 1 1101 ? 37.194 -18.105 22.125 1.00 94.38 1101 THR A C 1
ATOM 8445 O O . THR A 1 1101 ? 37.207 -17.024 21.544 1.00 94.38 1101 THR A O 1
ATOM 8448 N N . GLU A 1 1102 ? 38.105 -19.049 21.872 1.00 94.94 1102 GLU A N 1
ATOM 8449 C CA . GLU A 1 1102 ? 39.204 -18.888 20.911 1.00 94.94 1102 GLU A CA 1
ATOM 8450 C C . GLU A 1 1102 ? 38.707 -18.769 19.461 1.00 94.94 1102 GLU A C 1
ATOM 8452 O O . GLU A 1 1102 ? 39.198 -17.920 18.716 1.00 94.94 1102 GLU A O 1
ATOM 8457 N N . GLN A 1 1103 ? 37.698 -19.558 19.067 1.00 93.62 1103 GLN A N 1
ATOM 8458 C CA . GLN A 1 1103 ? 37.073 -19.472 17.740 1.00 93.62 1103 GLN A CA 1
ATOM 8459 C C . GLN A 1 1103 ? 36.393 -18.111 17.531 1.00 93.62 1103 GLN A C 1
ATOM 8461 O O . GLN A 1 1103 ? 36.634 -17.449 16.520 1.00 93.62 1103 GLN A O 1
ATOM 8466 N N . GLY A 1 1104 ? 35.608 -17.651 18.511 1.00 94.31 1104 GLY A N 1
ATOM 8467 C CA . GLY A 1 1104 ? 34.962 -16.338 18.458 1.00 94.31 1104 GLY A CA 1
ATOM 8468 C C . GLY A 1 1104 ? 35.966 -15.177 18.415 1.00 94.31 1104 GLY A C 1
ATOM 8469 O O . GLY A 1 1104 ? 35.844 -14.278 17.580 1.00 94.31 1104 GLY A O 1
ATOM 8470 N N . MET A 1 1105 ? 37.030 -15.232 19.226 1.00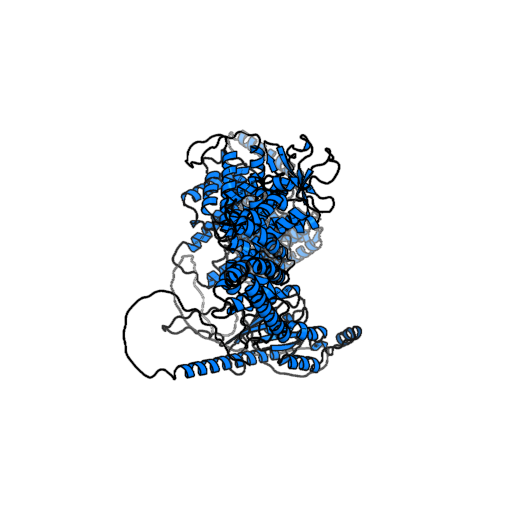 94.81 1105 MET A N 1
ATOM 8471 C CA . MET A 1 1105 ? 38.129 -14.256 19.177 1.00 94.81 1105 MET A CA 1
ATOM 8472 C C . MET A 1 1105 ? 38.862 -14.252 17.826 1.00 94.81 1105 MET A C 1
ATOM 8474 O O . MET A 1 1105 ? 39.241 -13.184 17.339 1.00 94.81 1105 MET A O 1
ATOM 8478 N N . ALA A 1 1106 ? 39.052 -15.416 17.196 1.00 95.44 1106 ALA A N 1
ATOM 8479 C CA . ALA A 1 1106 ? 39.681 -15.511 15.881 1.00 95.44 1106 ALA A CA 1
ATOM 8480 C C . ALA A 1 1106 ? 38.837 -14.841 14.781 1.00 95.44 1106 ALA A C 1
ATOM 8482 O O . ALA A 1 1106 ? 39.400 -14.166 13.916 1.00 95.44 1106 ALA A O 1
ATOM 8483 N N . VAL A 1 1107 ? 37.506 -14.971 14.830 1.00 95.44 1107 VAL A N 1
ATOM 8484 C CA . VAL A 1 1107 ? 36.584 -14.288 13.903 1.00 95.44 1107 VAL A CA 1
ATOM 8485 C C . VAL A 1 1107 ? 36.550 -12.780 14.167 1.00 95.44 1107 VAL A C 1
ATOM 8487 O O . VAL A 1 1107 ? 36.772 -12.002 13.240 1.00 95.44 1107 VAL A O 1
ATOM 8490 N N . ALA A 1 1108 ? 36.421 -12.346 15.426 1.00 95.00 1108 ALA A N 1
ATOM 8491 C CA . ALA A 1 1108 ? 36.465 -10.922 15.778 1.00 95.00 1108 ALA A CA 1
ATOM 8492 C C . ALA A 1 1108 ? 37.759 -10.237 15.302 1.00 95.00 1108 ALA A C 1
ATOM 8494 O O . ALA A 1 1108 ? 37.720 -9.128 14.766 1.00 95.00 1108 ALA A O 1
ATOM 8495 N N . LYS A 1 1109 ? 38.905 -10.926 15.415 1.00 94.75 1109 LYS A N 1
ATOM 8496 C CA . LYS A 1 1109 ? 40.199 -10.437 14.919 1.00 94.75 1109 LYS A CA 1
ATOM 8497 C C . LYS A 1 1109 ? 40.227 -10.258 13.396 1.00 94.75 1109 LYS A C 1
ATOM 8499 O O . LYS A 1 1109 ? 40.865 -9.317 12.934 1.00 94.75 1109 LYS A O 1
ATOM 8504 N N . LYS A 1 1110 ? 39.543 -11.111 12.618 1.00 93.12 1110 LYS A N 1
ATOM 8505 C CA . LYS A 1 1110 ? 39.394 -10.933 11.158 1.00 93.12 1110 LYS A CA 1
ATOM 8506 C C . LYS A 1 1110 ? 38.533 -9.710 10.826 1.00 93.12 1110 LYS A C 1
ATOM 8508 O O . LYS A 1 1110 ? 38.889 -8.947 9.938 1.00 93.12 1110 LYS A O 1
ATOM 8513 N N . MET A 1 1111 ? 37.450 -9.497 11.576 1.00 91.75 1111 MET A N 1
ATOM 8514 C CA . MET A 1 1111 ? 36.523 -8.368 11.395 1.00 91.75 1111 MET A CA 1
ATOM 8515 C C . MET A 1 1111 ? 37.065 -7.020 11.906 1.00 91.75 1111 MET A C 1
ATOM 8517 O O . MET A 1 1111 ? 36.433 -5.988 11.693 1.00 91.75 1111 MET A O 1
ATOM 8521 N N . SER A 1 1112 ? 38.195 -7.015 12.628 1.00 91.44 1112 SER A N 1
ATOM 8522 C CA . SER A 1 1112 ? 38.652 -5.886 13.464 1.00 91.44 1112 SER A CA 1
ATOM 8523 C C . SER A 1 1112 ? 37.616 -5.428 14.513 1.00 91.44 1112 SER A C 1
ATOM 8525 O O . SER A 1 1112 ? 37.575 -4.259 14.896 1.00 91.44 1112 SER A O 1
ATOM 8527 N N . ALA A 1 1113 ? 36.788 -6.360 14.993 1.00 92.56 1113 ALA A N 1
ATOM 8528 C CA . ALA A 1 1113 ? 35.733 -6.132 15.977 1.00 92.56 1113 ALA A CA 1
ATOM 8529 C C . ALA A 1 1113 ? 36.200 -6.443 17.412 1.00 92.56 1113 ALA A C 1
ATOM 8531 O O . ALA A 1 1113 ? 37.142 -7.208 17.631 1.00 92.56 1113 ALA A O 1
ATOM 8532 N N . GLN A 1 1114 ? 35.509 -5.890 18.413 1.00 92.94 1114 GLN A N 1
ATOM 8533 C CA . GLN A 1 1114 ? 35.669 -6.332 19.807 1.00 92.94 1114 GLN A CA 1
ATOM 8534 C C . GLN A 1 1114 ? 34.883 -7.635 20.026 1.00 92.94 1114 GLN A C 1
ATOM 8536 O O . GLN A 1 1114 ? 33.773 -7.746 19.522 1.00 92.94 1114 GLN A O 1
ATOM 8541 N N . TYR A 1 1115 ? 35.426 -8.605 20.770 1.00 97.12 1115 TYR A N 1
ATOM 8542 C CA . TYR A 1 1115 ? 34.732 -9.862 21.086 1.00 97.12 1115 TYR A CA 1
ATOM 8543 C C . TYR A 1 1115 ? 34.189 -9.860 22.514 1.00 97.12 1115 TYR A C 1
ATOM 8545 O O . TYR A 1 1115 ? 34.936 -9.549 23.445 1.00 97.12 1115 TYR A O 1
ATOM 8553 N N . MET A 1 1116 ? 32.923 -10.238 22.691 1.00 96.69 1116 MET A N 1
ATOM 8554 C CA . MET A 1 1116 ? 32.279 -10.390 23.999 1.00 96.69 1116 MET A CA 1
ATOM 8555 C C . MET A 1 1116 ? 31.340 -11.603 24.010 1.00 96.69 1116 MET A C 1
ATOM 8557 O O . MET A 1 1116 ? 30.846 -12.024 22.968 1.00 96.69 1116 MET A O 1
ATOM 8561 N N . GLU A 1 1117 ? 31.074 -12.162 25.191 1.00 96.25 1117 GLU A N 1
ATOM 8562 C CA . GLU A 1 1117 ? 30.180 -13.312 25.371 1.00 96.25 1117 GLU A CA 1
ATOM 8563 C C . GLU A 1 1117 ? 29.177 -13.041 26.492 1.00 96.25 1117 GLU A C 1
ATOM 8565 O O . GLU A 1 1117 ? 29.545 -12.458 27.514 1.00 96.25 1117 GLU A O 1
ATOM 8570 N N . CYS A 1 1118 ? 27.939 -13.515 26.352 1.00 96.50 1118 CYS A N 1
ATOM 8571 C CA . CYS A 1 1118 ? 26.944 -13.425 27.417 1.00 96.50 1118 CYS A CA 1
ATOM 8572 C C . CYS A 1 1118 ? 25.934 -14.579 27.415 1.00 96.50 1118 CYS A C 1
ATOM 8574 O O . CYS A 1 1118 ? 25.734 -15.296 26.430 1.00 96.50 1118 CYS A O 1
ATOM 8576 N N . SER A 1 1119 ? 25.257 -14.721 28.552 1.00 96.25 1119 SER A N 1
ATOM 8577 C CA . SER A 1 1119 ? 23.995 -15.438 28.661 1.00 96.25 1119 SER A CA 1
ATOM 8578 C C . SER A 1 1119 ? 22.939 -14.464 29.163 1.00 96.25 1119 SER A C 1
ATOM 8580 O O . SER A 1 1119 ? 22.950 -14.066 30.327 1.00 96.25 1119 SER A O 1
ATOM 8582 N N . SER A 1 1120 ? 22.000 -14.103 28.287 1.00 94.94 1120 SER A N 1
ATOM 8583 C CA . SER A 1 1120 ? 20.797 -13.351 28.660 1.00 94.94 1120 SER A CA 1
ATOM 8584 C C . SER A 1 1120 ? 19.945 -14.124 29.672 1.00 94.94 1120 SER A C 1
ATOM 8586 O O . SER A 1 1120 ? 19.281 -13.524 30.508 1.00 94.94 1120 SER A O 1
ATOM 8588 N N . LYS A 1 1121 ? 19.998 -15.463 29.629 1.00 92.19 1121 LYS A N 1
ATOM 8589 C CA . LYS A 1 1121 ? 19.241 -16.343 30.524 1.00 92.19 1121 LYS A CA 1
ATOM 8590 C C . LYS A 1 1121 ? 19.797 -16.360 31.949 1.00 92.19 1121 LYS A C 1
ATOM 8592 O O . LYS A 1 1121 ? 19.021 -16.363 32.897 1.00 92.19 1121 LYS A O 1
ATOM 8597 N N . GLU A 1 1122 ? 21.120 -16.352 32.100 1.00 92.12 1122 GLU A N 1
ATOM 8598 C CA . GLU A 1 1122 ? 21.789 -16.245 33.408 1.00 92.12 1122 GLU A CA 1
ATOM 8599 C C . GLU A 1 1122 ? 22.053 -14.787 33.836 1.00 92.12 1122 GLU A C 1
ATOM 8601 O O . GLU A 1 1122 ? 22.685 -14.565 34.867 1.00 92.12 1122 GLU A O 1
ATOM 8606 N N . MET A 1 1123 ? 21.614 -13.790 33.051 1.00 89.50 1123 MET A N 1
ATOM 8607 C CA . MET A 1 1123 ? 21.924 -12.360 33.242 1.00 89.50 1123 MET A CA 1
ATOM 8608 C C . MET A 1 1123 ? 23.430 -12.065 33.381 1.00 89.50 1123 MET A C 1
ATOM 8610 O O . MET A 1 1123 ? 23.854 -11.171 34.112 1.00 89.50 1123 MET A O 1
ATOM 8614 N N . LYS A 1 1124 ? 24.266 -12.827 32.668 1.00 93.69 1124 LYS A N 1
ATOM 8615 C CA . LYS A 1 1124 ? 25.726 -12.827 32.818 1.00 93.69 1124 LYS A CA 1
ATOM 8616 C C . LYS A 1 1124 ? 26.405 -12.276 31.570 1.00 93.69 1124 LYS A C 1
ATOM 8618 O O . LYS A 1 1124 ? 26.212 -12.820 30.485 1.00 93.69 1124 LYS A O 1
ATOM 8623 N N . GLY A 1 1125 ? 27.220 -11.230 31.716 1.00 91.31 1125 GLY A N 1
ATOM 8624 C CA . GLY A 1 1125 ? 27.894 -10.559 30.596 1.00 91.31 1125 GLY A CA 1
ATOM 8625 C C . GLY A 1 1125 ? 27.020 -9.539 29.853 1.00 91.31 1125 GLY A C 1
ATOM 8626 O O . GLY A 1 1125 ? 27.495 -8.911 28.913 1.00 91.31 1125 GLY A O 1
ATOM 8627 N N . VAL A 1 1126 ? 25.741 -9.397 30.229 1.00 93.69 1126 VAL A N 1
ATOM 8628 C CA . VAL A 1 1126 ? 24.777 -8.518 29.547 1.00 93.69 1126 VAL A CA 1
ATOM 8629 C C . VAL A 1 1126 ? 25.129 -7.050 29.786 1.00 93.69 1126 VAL A C 1
ATOM 8631 O O . VAL A 1 1126 ? 25.398 -6.333 28.825 1.00 93.69 1126 VAL A O 1
ATOM 8634 N N . ASP A 1 1127 ? 25.190 -6.613 31.047 1.00 91.56 1127 ASP A N 1
ATOM 8635 C CA . ASP A 1 1127 ? 25.527 -5.227 31.400 1.00 91.56 1127 ASP A CA 1
ATOM 8636 C C . ASP A 1 1127 ? 26.910 -4.826 30.869 1.00 91.56 1127 ASP A C 1
ATOM 8638 O O . ASP A 1 1127 ? 27.083 -3.719 30.359 1.00 91.56 1127 ASP A O 1
ATOM 8642 N N . GLU A 1 1128 ? 27.885 -5.738 30.926 1.00 93.31 1128 GLU A N 1
ATOM 8643 C CA . GLU A 1 1128 ? 29.253 -5.503 30.469 1.00 93.31 1128 GLU A CA 1
ATOM 8644 C C . GLU A 1 1128 ? 29.329 -5.204 28.962 1.00 93.31 1128 GLU A C 1
ATOM 8646 O O . GLU A 1 1128 ? 30.100 -4.332 28.552 1.00 93.31 1128 GLU A O 1
ATOM 8651 N N . ILE A 1 1129 ? 28.516 -5.878 28.135 1.00 94.88 1129 ILE A N 1
ATOM 8652 C CA . ILE A 1 1129 ? 28.431 -5.623 26.686 1.00 94.88 1129 ILE A CA 1
ATOM 8653 C C . ILE A 1 1129 ? 27.946 -4.199 26.411 1.00 94.88 1129 ILE A C 1
ATOM 8655 O O . ILE A 1 1129 ? 28.577 -3.464 25.644 1.00 94.88 1129 ILE A O 1
ATOM 8659 N N . PHE A 1 1130 ? 26.851 -3.783 27.050 1.00 94.31 1130 PHE A N 1
ATOM 8660 C CA . PHE A 1 1130 ? 26.301 -2.447 26.831 1.00 94.31 1130 PHE A CA 1
ATOM 8661 C C . PHE A 1 1130 ? 27.185 -1.360 27.443 1.00 94.31 1130 PHE A C 1
ATOM 8663 O O . PHE A 1 1130 ? 27.414 -0.346 26.788 1.00 94.31 1130 PHE A O 1
ATOM 8670 N N . GLU A 1 1131 ? 27.774 -1.569 28.627 1.00 92.00 1131 GLU A N 1
ATOM 8671 C CA . GLU A 1 1131 ? 28.746 -0.626 29.192 1.00 92.00 1131 GLU A CA 1
ATOM 8672 C C . GLU A 1 1131 ? 29.921 -0.410 28.226 1.00 92.00 1131 GLU A C 1
ATOM 8674 O O . GLU A 1 1131 ? 30.309 0.730 27.946 1.00 92.00 1131 GLU A O 1
ATOM 8679 N N . ARG A 1 1132 ? 30.446 -1.494 27.640 1.00 92.38 1132 ARG A N 1
ATOM 8680 C CA . ARG A 1 1132 ? 31.546 -1.422 26.677 1.00 92.38 1132 ARG A CA 1
ATOM 8681 C C . ARG A 1 1132 ? 31.156 -0.728 25.371 1.00 92.38 1132 ARG A C 1
ATOM 8683 O O . ARG A 1 1132 ? 31.959 0.031 24.813 1.00 92.38 1132 ARG A O 1
ATOM 8690 N N . ALA A 1 1133 ? 29.931 -0.948 24.900 1.00 93.69 1133 ALA A N 1
ATOM 8691 C CA . ALA A 1 1133 ? 29.383 -0.261 23.738 1.00 93.69 1133 ALA A CA 1
ATOM 8692 C C . ALA A 1 1133 ? 29.256 1.251 23.988 1.00 93.69 1133 ALA A C 1
ATOM 8694 O O . ALA A 1 1133 ? 29.772 2.044 23.199 1.00 93.69 1133 ALA A O 1
ATOM 8695 N N . ILE A 1 1134 ? 28.680 1.649 25.131 1.00 92.75 1134 ILE A N 1
ATOM 8696 C CA . ILE A 1 1134 ? 28.514 3.052 25.545 1.00 92.75 1134 ILE A CA 1
ATOM 8697 C C . ILE A 1 1134 ? 29.878 3.754 25.648 1.00 92.75 1134 ILE A C 1
ATOM 8699 O O . ILE A 1 1134 ? 30.056 4.838 25.091 1.00 92.75 1134 ILE A O 1
ATOM 8703 N N . GLN A 1 1135 ? 30.870 3.124 26.293 1.00 91.69 1135 GLN A N 1
ATOM 8704 C CA . GLN A 1 1135 ? 32.244 3.646 26.351 1.00 91.69 1135 GLN A CA 1
ATOM 8705 C C . GLN A 1 1135 ? 32.830 3.881 24.945 1.00 91.69 1135 GLN A C 1
ATOM 8707 O O . GLN A 1 1135 ? 33.501 4.888 24.713 1.00 91.69 1135 GLN A O 1
ATOM 8712 N N . THR A 1 1136 ? 32.568 2.972 24.000 1.00 91.31 1136 THR A N 1
ATOM 8713 C CA . THR A 1 1136 ? 33.078 3.053 22.621 1.00 91.31 1136 THR A CA 1
ATOM 8714 C C . THR A 1 1136 ? 32.438 4.214 21.850 1.00 91.31 1136 THR A C 1
ATOM 8716 O O . THR A 1 1136 ? 33.159 5.024 21.262 1.00 91.31 1136 THR A O 1
ATOM 8719 N N . VAL A 1 1137 ? 31.107 4.356 21.890 1.00 91.62 1137 VAL A N 1
ATOM 8720 C CA . VAL A 1 1137 ? 30.406 5.427 21.155 1.00 91.62 1137 VAL A CA 1
ATOM 8721 C C . VAL A 1 1137 ? 30.673 6.815 21.739 1.00 91.62 1137 VAL A C 1
ATOM 8723 O O . VAL A 1 1137 ? 30.927 7.747 20.979 1.00 91.62 1137 VAL A O 1
ATOM 8726 N N . VAL A 1 1138 ? 30.725 6.964 23.069 1.00 89.69 1138 VAL A N 1
ATOM 8727 C CA . VAL A 1 1138 ? 31.040 8.252 23.720 1.00 89.69 1138 VAL A CA 1
ATOM 8728 C C . VAL A 1 1138 ? 32.500 8.661 23.471 1.00 89.69 1138 VAL A C 1
ATOM 8730 O O . VAL A 1 1138 ? 32.794 9.844 23.278 1.00 89.69 1138 VAL A O 1
ATOM 8733 N N . ALA A 1 1139 ? 33.433 7.704 23.411 1.00 87.75 1139 ALA A N 1
ATOM 8734 C CA . ALA A 1 1139 ? 34.824 7.991 23.057 1.00 87.75 1139 ALA A CA 1
ATOM 8735 C C . ALA A 1 1139 ? 34.985 8.441 21.593 1.00 87.75 1139 ALA A C 1
ATOM 8737 O O . ALA A 1 1139 ? 35.789 9.336 21.322 1.00 87.75 1139 ALA A O 1
ATOM 8738 N N . ASN A 1 1140 ? 34.230 7.853 20.660 1.00 86.12 1140 ASN A N 1
ATOM 8739 C CA . ASN A 1 1140 ? 34.236 8.263 19.253 1.00 86.12 1140 ASN A CA 1
ATOM 8740 C C . ASN A 1 1140 ? 33.587 9.641 19.054 1.00 86.12 1140 ASN A C 1
ATOM 8742 O O . ASN A 1 1140 ? 34.150 10.480 18.353 1.00 86.12 1140 ASN A O 1
ATOM 8746 N N . ASP A 1 1141 ? 32.467 9.907 19.726 1.00 85.25 1141 ASP A N 1
ATOM 8747 C CA . ASP A 1 1141 ? 31.785 11.204 19.707 1.00 85.25 1141 ASP A CA 1
ATOM 8748 C C . ASP A 1 1141 ? 32.718 12.345 20.148 1.00 85.25 1141 ASP A C 1
ATOM 8750 O O . ASP A 1 1141 ? 32.914 13.329 19.432 1.00 85.25 1141 ASP A O 1
ATOM 8754 N N . ARG A 1 1142 ? 33.425 12.143 21.269 1.00 83.31 1142 ARG A N 1
ATOM 8755 C CA . ARG A 1 1142 ? 34.426 13.090 21.770 1.00 83.31 1142 ARG A CA 1
ATOM 8756 C C . ARG A 1 1142 ? 35.574 13.330 20.782 1.00 83.31 1142 ARG A C 1
ATOM 8758 O O . ARG A 1 1142 ? 35.925 14.485 20.551 1.00 83.31 1142 ARG A O 1
ATOM 8765 N N . LYS A 1 1143 ? 36.128 12.282 20.159 1.00 83.56 1143 LYS A N 1
ATOM 8766 C CA . LYS A 1 1143 ? 37.170 12.429 19.120 1.00 83.56 1143 LYS A CA 1
ATOM 8767 C C . LYS A 1 1143 ? 36.671 13.230 17.915 1.00 83.56 1143 LYS A C 1
ATOM 8769 O O . LYS A 1 1143 ? 37.413 14.049 17.377 1.00 83.56 1143 LYS A O 1
ATOM 8774 N N . ASN A 1 1144 ? 35.420 13.018 17.503 1.00 81.50 1144 ASN A N 1
ATOM 8775 C CA . ASN A 1 1144 ? 34.812 13.747 16.391 1.00 81.50 1144 ASN A CA 1
ATOM 8776 C C . ASN A 1 1144 ? 34.642 15.239 16.721 1.00 81.50 1144 ASN A C 1
ATOM 8778 O O . ASN A 1 1144 ? 34.954 16.084 15.881 1.00 81.50 1144 ASN A O 1
ATOM 8782 N N . LEU A 1 1145 ? 34.222 15.573 17.946 1.00 81.50 1145 LEU A N 1
ATOM 8783 C CA . LEU A 1 1145 ? 34.142 16.956 18.433 1.00 81.50 1145 LEU A CA 1
ATOM 8784 C C . LEU A 1 1145 ? 35.527 17.624 18.505 1.00 81.50 1145 LEU A C 1
ATOM 8786 O O . LEU A 1 1145 ? 35.699 18.733 17.996 1.00 81.50 1145 LEU A O 1
ATOM 8790 N N . GLU A 1 1146 ? 36.530 16.940 19.065 1.00 80.31 1146 GLU A N 1
ATOM 8791 C CA . GLU A 1 1146 ? 37.921 17.419 19.136 1.00 80.31 1146 GLU A CA 1
ATOM 8792 C C . GLU A 1 1146 ? 38.495 17.682 17.722 1.00 80.31 1146 GLU A C 1
ATOM 8794 O O . GLU A 1 1146 ? 39.074 18.742 17.465 1.00 80.31 1146 GLU A O 1
ATOM 8799 N N . ALA A 1 1147 ? 38.261 16.779 16.761 1.00 76.12 1147 ALA A N 1
ATOM 8800 C CA . ALA A 1 1147 ? 38.692 16.941 15.369 1.00 76.12 1147 ALA A CA 1
ATOM 8801 C C . ALA A 1 1147 ? 37.977 18.100 14.643 1.00 76.12 1147 ALA A C 1
ATOM 8803 O O . ALA A 1 1147 ? 38.603 18.832 13.869 1.00 76.12 1147 ALA A O 1
ATOM 8804 N N . GLN A 1 1148 ? 36.682 18.313 14.900 1.00 72.19 1148 GLN A N 1
ATOM 8805 C CA . GLN A 1 1148 ? 35.936 19.450 14.348 1.00 72.19 1148 GLN A CA 1
ATOM 8806 C C . GLN A 1 1148 ? 36.450 20.789 14.894 1.00 72.19 1148 GLN A C 1
ATOM 8808 O O . GLN A 1 1148 ? 36.624 21.733 14.120 1.00 72.19 1148 GLN A O 1
ATOM 8813 N N . GLN A 1 1149 ? 36.771 20.866 16.190 1.00 73.88 1149 GLN A N 1
ATOM 8814 C CA . GLN A 1 1149 ? 37.358 22.063 16.804 1.00 73.88 1149 GLN A CA 1
ATOM 8815 C C . GLN A 1 1149 ? 38.753 22.382 16.237 1.00 73.88 1149 GLN A C 1
ATOM 8817 O O . GLN A 1 1149 ? 39.054 23.548 15.972 1.00 73.88 1149 GLN A O 1
ATOM 8822 N N . GLN A 1 1150 ? 39.576 21.363 15.962 1.00 71.62 1150 GLN A N 1
ATOM 8823 C CA . GLN A 1 1150 ? 40.879 21.534 15.301 1.00 71.62 1150 GLN A CA 1
ATOM 8824 C C . GLN A 1 1150 ? 40.753 21.975 13.829 1.00 71.62 1150 GLN A C 1
ATOM 8826 O O . GLN A 1 1150 ? 41.533 22.806 13.364 1.00 71.62 1150 GLN A O 1
ATOM 8831 N N . MET A 1 1151 ? 39.751 21.485 13.086 1.00 64.75 1151 MET A N 1
ATOM 8832 C CA . MET A 1 1151 ? 39.476 21.988 11.730 1.00 64.75 1151 MET A CA 1
ATOM 8833 C C . MET A 1 1151 ? 38.949 23.431 11.734 1.00 64.75 1151 MET A C 1
ATOM 8835 O O . MET A 1 1151 ? 39.285 24.204 10.836 1.00 64.75 1151 MET A O 1
ATOM 8839 N N . ALA A 1 1152 ? 38.148 23.809 12.735 1.00 65.25 1152 ALA A N 1
ATOM 8840 C CA . ALA A 1 1152 ? 37.633 25.168 12.875 1.00 65.25 1152 ALA A CA 1
ATOM 8841 C C . ALA A 1 1152 ? 38.762 26.175 13.161 1.00 65.25 1152 ALA A C 1
ATOM 8843 O O . ALA A 1 1152 ? 38.871 27.180 12.455 1.00 65.25 1152 ALA A O 1
ATOM 8844 N N . SER A 1 1153 ? 39.653 25.883 14.115 1.00 60.56 1153 SER A N 1
ATOM 8845 C CA . SER A 1 1153 ? 40.786 26.760 14.456 1.00 60.56 1153 SER A CA 1
ATOM 8846 C C . SER A 1 1153 ? 41.832 26.874 13.338 1.00 60.56 1153 SER A C 1
ATOM 8848 O O . SER A 1 1153 ? 42.422 27.937 13.153 1.00 60.56 1153 SER A O 1
ATOM 8850 N N . ALA A 1 1154 ? 42.009 25.835 12.516 1.00 57.25 1154 ALA A N 1
ATOM 8851 C CA . ALA A 1 1154 ? 42.847 25.910 11.317 1.00 57.25 1154 ALA A CA 1
ATOM 8852 C C . ALA A 1 1154 ? 42.270 26.833 10.220 1.00 57.25 1154 ALA A C 1
ATOM 8854 O O . ALA A 1 1154 ? 43.022 27.346 9.388 1.00 57.25 1154 ALA A O 1
ATOM 8855 N N . SER A 1 1155 ? 40.950 27.059 10.204 1.00 54.22 1155 SER A N 1
ATOM 8856 C CA . SER A 1 1155 ? 40.280 27.889 9.191 1.00 54.22 1155 SER A CA 1
ATOM 8857 C C . SER A 1 1155 ? 40.308 29.394 9.495 1.00 54.22 1155 SER A C 1
ATOM 8859 O O . SER A 1 1155 ? 40.312 30.201 8.566 1.00 54.22 1155 SER A O 1
ATOM 8861 N N . SER A 1 1156 ? 40.400 29.789 10.769 1.00 49.72 1156 SER A N 1
ATOM 8862 C CA . SER A 1 1156 ? 40.416 31.199 11.192 1.00 49.72 1156 SER A CA 1
ATOM 8863 C C . SER A 1 1156 ? 41.786 31.885 11.057 1.00 49.72 1156 SER A C 1
ATOM 8865 O O . SER A 1 1156 ? 41.866 33.110 11.106 1.00 49.72 1156 SER A O 1
ATOM 8867 N N . GLY A 1 1157 ? 42.868 31.131 10.828 1.00 42.75 1157 GLY A N 1
ATOM 8868 C CA . GLY A 1 1157 ? 44.243 31.652 10.771 1.00 42.75 1157 GLY A CA 1
ATOM 8869 C C . GLY A 1 1157 ? 44.687 32.319 9.457 1.00 42.75 1157 GLY A C 1
ATOM 8870 O O . GLY A 1 1157 ? 45.860 32.667 9.332 1.00 42.75 1157 GLY A O 1
ATOM 8871 N N . LYS A 1 1158 ? 43.813 32.472 8.447 1.00 44.09 1158 LYS A N 1
ATOM 8872 C CA . LYS A 1 1158 ? 44.173 33.010 7.112 1.00 44.09 1158 LYS A CA 1
ATOM 8873 C C . LYS A 1 1158 ? 43.184 34.054 6.572 1.00 44.09 1158 LYS A C 1
ATOM 8875 O O . LYS A 1 1158 ? 42.685 33.922 5.458 1.00 44.09 1158 LYS A O 1
ATOM 8880 N N . ALA A 1 1159 ? 42.934 35.119 7.334 1.00 38.09 1159 ALA A N 1
ATOM 8881 C CA . ALA A 1 1159 ? 42.110 36.246 6.877 1.00 38.09 1159 ALA A CA 1
ATOM 8882 C C . ALA A 1 1159 ? 42.557 37.610 7.445 1.00 38.09 1159 ALA A C 1
ATOM 8884 O O . ALA A 1 1159 ? 41.766 38.338 8.036 1.00 38.09 1159 ALA A O 1
ATOM 8885 N N . SER A 1 1160 ? 43.827 37.986 7.256 1.00 39.88 1160 SER A N 1
ATOM 8886 C CA . SER A 1 1160 ? 44.309 39.333 7.610 1.00 39.88 1160 SER A CA 1
ATOM 8887 C C . SER A 1 1160 ? 45.328 39.890 6.608 1.00 39.88 1160 SER A C 1
ATOM 8889 O O . SER A 1 1160 ? 46.496 40.085 6.946 1.00 39.88 1160 SER A O 1
ATOM 8891 N N . ASN A 1 1161 ? 44.901 40.154 5.364 1.00 36.12 1161 ASN A N 1
ATOM 8892 C CA . ASN A 1 1161 ? 45.524 41.210 4.556 1.00 36.12 1161 ASN A CA 1
ATOM 8893 C C . ASN A 1 1161 ? 44.723 41.624 3.303 1.00 36.12 1161 ASN A C 1
ATOM 8895 O O . ASN A 1 1161 ? 44.297 40.771 2.530 1.00 36.12 1161 ASN A O 1
ATOM 8899 N N . ARG A 1 1162 ? 44.726 42.946 3.059 1.00 31.16 1162 ARG A N 1
ATOM 8900 C CA . ARG A 1 1162 ? 44.409 43.693 1.815 1.00 31.16 1162 ARG A CA 1
ATOM 8901 C C . ARG A 1 1162 ? 42.939 44.034 1.470 1.00 31.16 1162 ARG A C 1
ATOM 8903 O O . ARG A 1 1162 ? 42.030 43.378 1.969 1.00 31.16 1162 ARG A O 1
ATOM 8910 N N . PRO A 1 1163 ? 42.709 45.154 0.733 1.00 38.69 1163 PRO A N 1
ATOM 8911 C CA . PRO A 1 1163 ? 41.625 46.071 1.097 1.00 38.69 1163 PRO A CA 1
ATOM 8912 C C . PRO A 1 1163 ? 40.624 46.427 -0.025 1.00 38.69 1163 PRO A C 1
ATOM 8914 O O . PRO A 1 1163 ? 40.868 46.203 -1.205 1.00 38.69 1163 PRO A O 1
ATOM 8917 N N . SER A 1 1164 ? 39.524 47.057 0.404 1.00 38.25 1164 SER A N 1
ATOM 8918 C CA . SER A 1 1164 ? 38.663 48.037 -0.291 1.00 38.25 1164 SER A CA 1
ATOM 8919 C C . SER A 1 1164 ? 38.646 48.105 -1.834 1.00 38.25 1164 SER A C 1
ATOM 8921 O O . SER A 1 1164 ? 39.550 48.663 -2.456 1.00 38.25 1164 SER A O 1
ATOM 8923 N N . GLY A 1 1165 ? 37.497 47.746 -2.415 1.00 29.66 1165 GLY A N 1
ATOM 8924 C CA . GLY A 1 1165 ? 37.036 48.153 -3.749 1.00 29.66 1165 GLY A CA 1
ATOM 8925 C C . GLY A 1 1165 ? 35.538 47.845 -3.881 1.00 29.66 1165 GLY A C 1
ATOM 8926 O O . GLY A 1 1165 ? 35.128 46.735 -3.560 1.00 29.66 1165 GLY A O 1
ATOM 8927 N N . GLY A 1 1166 ? 34.709 48.832 -4.241 1.00 28.03 1166 GLY A N 1
ATOM 8928 C CA . GLY A 1 1166 ? 33.239 48.705 -4.239 1.00 28.03 1166 GLY A CA 1
ATOM 8929 C C . GLY A 1 1166 ? 32.632 48.301 -5.590 1.00 28.03 1166 GLY A C 1
ATOM 8930 O O . GLY A 1 1166 ? 33.335 48.262 -6.595 1.00 28.03 1166 GLY A O 1
ATOM 8931 N N . GLY A 1 1167 ? 31.315 48.055 -5.632 1.00 28.25 1167 GLY A N 1
ATOM 8932 C CA . GLY A 1 1167 ? 30.591 47.814 -6.893 1.00 28.25 1167 GLY A CA 1
ATOM 8933 C C . GLY A 1 1167 ? 29.269 47.048 -6.749 1.00 28.25 1167 GLY A C 1
ATOM 8934 O O . GLY A 1 1167 ? 29.262 45.840 -6.577 1.00 28.25 1167 GLY A O 1
ATOM 8935 N N . ALA A 1 1168 ? 28.166 47.786 -6.833 1.00 28.55 1168 ALA A N 1
ATOM 8936 C CA . ALA A 1 1168 ? 26.748 47.412 -6.765 1.00 28.55 1168 ALA A CA 1
ATOM 8937 C C . ALA A 1 1168 ? 26.222 46.087 -7.397 1.00 28.55 1168 ALA A C 1
ATOM 8939 O O . ALA A 1 1168 ? 26.629 45.677 -8.480 1.00 28.55 1168 ALA A O 1
ATOM 8940 N N . SER A 1 1169 ? 25.090 45.641 -6.816 1.00 29.95 1169 SER A N 1
ATOM 8941 C CA . SER A 1 1169 ? 23.834 45.166 -7.460 1.00 29.95 1169 SER A CA 1
ATOM 8942 C C . SER A 1 1169 ? 23.482 43.662 -7.587 1.00 29.95 1169 SER A C 1
ATOM 8944 O O . SER A 1 1169 ? 24.305 42.809 -7.891 1.00 29.95 1169 SER A O 1
ATOM 8946 N N . ASN A 1 1170 ? 22.168 43.430 -7.409 1.00 29.62 1170 ASN A N 1
ATOM 8947 C CA . ASN A 1 1170 ? 21.298 42.281 -7.730 1.00 29.62 1170 ASN A CA 1
ATOM 8948 C C . ASN A 1 1170 ? 21.307 40.981 -6.882 1.00 29.62 1170 ASN A C 1
ATOM 8950 O O . ASN A 1 1170 ? 22.161 40.108 -6.993 1.00 29.62 1170 ASN A O 1
ATOM 8954 N N . PHE A 1 1171 ? 20.203 40.822 -6.134 1.00 29.86 1171 PHE A N 1
ATOM 8955 C CA . PHE A 1 1171 ? 19.513 39.558 -5.800 1.00 29.86 1171 PHE A CA 1
ATOM 8956 C C . PHE A 1 1171 ? 18.852 38.941 -7.071 1.00 29.86 1171 PHE A C 1
ATOM 8958 O O . PHE A 1 1171 ? 18.771 39.669 -8.065 1.00 29.86 1171 PHE A O 1
ATOM 8965 N N . PRO A 1 1172 ? 18.322 37.683 -7.088 1.00 42.28 1172 PRO A N 1
ATOM 8966 C CA . PRO A 1 1172 ? 17.909 36.860 -5.934 1.00 42.28 1172 PRO A CA 1
ATOM 8967 C C . PRO A 1 1172 ? 18.272 35.349 -5.951 1.00 42.28 1172 PRO A C 1
ATOM 8969 O O . PRO A 1 1172 ? 18.632 34.780 -6.975 1.00 42.28 1172 PRO A O 1
ATOM 8972 N N . GLY A 1 1173 ? 18.004 34.672 -4.821 1.00 28.19 1173 GLY A N 1
ATOM 8973 C CA . GLY A 1 1173 ? 17.450 33.304 -4.826 1.00 28.19 1173 GLY A CA 1
ATOM 8974 C C . GLY A 1 1173 ? 18.344 32.133 -4.378 1.00 28.19 1173 GLY A C 1
ATOM 8975 O O . GLY A 1 1173 ? 19.254 31.724 -5.090 1.00 28.19 1173 GLY A O 1
ATOM 8976 N N . GLY A 1 1174 ? 17.960 31.488 -3.265 1.00 29.67 1174 GLY A N 1
ATOM 8977 C CA . GLY A 1 1174 ? 18.281 30.080 -2.966 1.00 29.67 1174 GLY A CA 1
ATOM 8978 C C . GLY A 1 1174 ? 19.249 29.822 -1.792 1.00 29.67 1174 GLY A C 1
ATOM 8979 O O . GLY A 1 1174 ? 20.366 30.339 -1.799 1.00 29.67 1174 GLY A O 1
ATOM 8980 N N . PRO A 1 1175 ? 18.888 28.980 -0.799 1.00 32.66 1175 PRO A N 1
ATOM 8981 C CA . PRO A 1 1175 ? 19.833 28.516 0.217 1.00 32.66 1175 PRO A CA 1
ATOM 8982 C C . PRO A 1 1175 ? 20.835 27.506 -0.386 1.00 32.66 1175 PRO A C 1
ATOM 8984 O O . PRO A 1 1175 ? 20.457 26.673 -1.217 1.00 32.66 1175 PRO A O 1
ATOM 8987 N N . PRO A 1 1176 ? 22.122 27.532 0.011 1.00 32.16 1176 PRO A N 1
ATOM 8988 C CA . PRO A 1 1176 ? 23.153 26.736 -0.647 1.00 32.16 1176 PRO A CA 1
ATOM 8989 C C . PRO A 1 1176 ? 23.090 25.251 -0.264 1.00 32.16 1176 PRO A C 1
ATOM 8991 O O . PRO A 1 1176 ? 23.180 24.880 0.908 1.00 32.16 1176 PRO A O 1
ATOM 8994 N N . LYS A 1 1177 ? 23.046 24.373 -1.274 1.00 33.72 1177 LYS A N 1
ATOM 8995 C CA . LYS A 1 1177 ? 23.248 22.925 -1.098 1.00 33.72 1177 LYS A CA 1
ATOM 8996 C C . LYS A 1 1177 ? 24.648 22.662 -0.520 1.00 33.72 1177 LYS A C 1
ATOM 8998 O O . LYS A 1 1177 ? 25.650 23.063 -1.116 1.00 33.72 1177 LYS A O 1
ATOM 9003 N N . LYS A 1 1178 ? 24.734 21.961 0.620 1.00 31.31 1178 LYS A N 1
ATOM 9004 C CA . LYS A 1 1178 ? 26.011 21.546 1.232 1.00 31.31 1178 LYS A CA 1
ATOM 9005 C C . LYS A 1 1178 ? 26.810 20.684 0.239 1.00 31.31 1178 LYS A C 1
ATOM 9007 O O . LYS A 1 1178 ? 26.352 19.622 -0.174 1.00 31.31 1178 LYS A O 1
ATOM 9012 N N . LYS A 1 1179 ? 28.008 21.139 -0.147 1.00 27.53 1179 LYS A N 1
ATOM 9013 C CA . LYS A 1 1179 ? 28.914 20.393 -1.040 1.00 27.53 1179 LYS A CA 1
ATOM 9014 C C . LYS A 1 1179 ? 29.412 19.110 -0.365 1.00 27.53 1179 LYS A C 1
ATOM 9016 O O . LYS A 1 1179 ? 29.915 19.168 0.757 1.00 27.53 1179 LYS A O 1
ATOM 9021 N N . LYS A 1 1180 ? 29.366 17.983 -1.088 1.00 31.77 1180 LYS A N 1
ATOM 9022 C CA . LYS A 1 1180 ? 30.131 16.771 -0.744 1.00 31.77 1180 LYS A CA 1
ATOM 9023 C C . LYS A 1 1180 ? 31.624 17.125 -0.651 1.00 31.77 1180 LYS A C 1
ATOM 9025 O O . LYS A 1 1180 ? 32.148 17.824 -1.520 1.00 31.77 1180 LYS A O 1
ATOM 9030 N N . ARG A 1 1181 ? 32.307 16.646 0.394 1.00 30.50 1181 ARG A N 1
ATOM 9031 C CA . ARG A 1 1181 ? 33.775 16.689 0.494 1.00 30.50 1181 ARG A CA 1
ATOM 9032 C C . ARG A 1 1181 ? 34.357 15.537 -0.329 1.00 30.50 1181 ARG A C 1
ATOM 9034 O O . ARG A 1 1181 ? 33.993 14.393 -0.088 1.00 30.50 1181 ARG A O 1
ATOM 9041 N N . ASN A 1 1182 ? 35.273 15.844 -1.245 1.00 28.31 1182 ASN A N 1
ATOM 9042 C CA . ASN A 1 1182 ? 36.107 14.846 -1.919 1.00 28.31 1182 ASN A CA 1
ATOM 9043 C C . ASN A 1 1182 ? 37.442 14.654 -1.181 1.00 28.31 1182 ASN A C 1
ATOM 9045 O O . ASN A 1 1182 ? 37.994 15.613 -0.644 1.00 28.31 1182 ASN A O 1
ATOM 9049 N N . CYS A 1 1183 ? 37.974 13.434 -1.300 1.00 23.91 1183 CYS A N 1
ATOM 9050 C CA . CYS A 1 1183 ? 39.371 13.021 -1.122 1.00 23.91 1183 CYS A CA 1
ATOM 9051 C C . CYS A 1 1183 ? 40.037 13.160 0.262 1.00 23.91 1183 CYS A C 1
ATOM 9053 O O . CYS A 1 1183 ? 40.379 14.252 0.712 1.00 23.91 1183 CYS A O 1
ATOM 9055 N N . LYS A 1 1184 ? 40.520 12.018 0.768 1.00 26.50 1184 LYS A N 1
ATOM 9056 C CA . LYS A 1 1184 ? 41.908 11.596 0.487 1.00 26.50 1184 LYS A CA 1
ATOM 9057 C C . LYS A 1 1184 ? 42.028 10.069 0.457 1.00 26.50 1184 LYS A C 1
ATOM 9059 O O . LYS A 1 1184 ? 41.254 9.396 1.123 1.00 26.50 1184 LYS A O 1
ATOM 9064 N N . LEU A 1 1185 ? 42.978 9.570 -0.338 1.00 30.42 1185 LEU A N 1
ATOM 9065 C CA . LEU A 1 1185 ? 43.320 8.150 -0.427 1.00 30.42 1185 LEU A CA 1
ATOM 9066 C C . LEU A 1 1185 ? 43.847 7.625 0.916 1.00 30.42 1185 LEU A C 1
ATOM 9068 O O . LEU A 1 1185 ? 44.653 8.310 1.554 1.00 30.42 1185 LEU A O 1
ATOM 9072 N N . LEU A 1 1186 ? 43.495 6.381 1.232 1.00 29.27 1186 LEU A N 1
ATOM 9073 C CA . LEU A 1 1186 ? 44.447 5.265 1.243 1.00 29.27 1186 LEU A CA 1
ATOM 9074 C C . LEU A 1 1186 ? 43.769 4.040 0.616 1.00 29.27 1186 LEU A C 1
ATOM 9076 O O . LEU A 1 1186 ? 42.533 3.948 0.775 1.00 29.27 1186 LEU A O 1
#

Secondary structure (DSSP, 8-state):
-HHHHHHHHHHHHHHHHHHHHHHH-TTS-HHHHHHHHHHHHHHHHTS-HHHHHHHHHHHTSTTTS-TTTHHHHHHHHHHGGGSTTHHHHHHHHHHHH-GGGS--TT---S---S-----HHHHHHHHHHHTS--TTS-HHHHHHHHHHHHHHHHTTTT-HHHHHHHHHIIIIIITTSHHHHSTTSHHHHHHTHHHHHHH-TTSTTHHHHTTTTTTS----TTS-EEEE-HHHHHHHHHHHHHHHHHS--HHHHHHHHGGGHHHHHHHHT--SS-HHHIIIIIHHHHHHHHHHHHHH--HHHHHHHHTTTT--EEEETTEEEEEEEE-SSS-EEEEE-SSTTTTSPPPP-HHHHHHHHHHHHHHHHHHS-HHHHHHHHHHHHHHHHHHHT-S----S----PPPP---TTHHHHHHHHHHHHHHHHHH-HHHHGGGHHHHHHHHHHHT-TTTGGGS-HHHHHHHHHHHHHHHT-TT--GGGS-HHHHHHHHHHHHHHHHSS-TTTHHHHHHHHHHHHHHHHHHHHHHSSS-PPPHHHHHHHHHHHHHHHHHH-TT--HHHHHHHHHHHHHHHHHT-TT--HHHHHHHHHHHHHSS-HHHHHHHHHHHHHHHTT-HHHHHHHHHHHHH-TT--S-HHHHHHHHHHHHHHHHHHGGG--THHHHHHHHHHHHHHH-----HHHHHHHHHHHHHHHHHHHHHHHHHTSPPP-GGGG--HHHHHHHHHHHHHHHTT--SSS---HHHHHHHHHHHHHHHHHHHHHH-HHHHHHHHHHHHHHHHH---GGGHHHHHHHHHHHHHHHHHHHHHHHTT---S----HHHHHHHHHHHHHHHHH-S-HHHHHHHHHHHHHHHHHHHHHHS----------------------------------------------------------------------------------------------PPPPPSEEEEEEEEE-TTSSHHHHHHHHHHSS---S----SEEEEEE--EETTTTEEEEEEEEEE--SGGGTTTGGGG-TT-SEEEEEEETT-HHHHHHIIIIIHHHHHHH-TTS-EEEEEE-GGGGG-HHHHHHHHHTT--PPPHHHHHHHHHHHTPEEEE-BTTTTBSHHHHHHHHHHHHHHHHHHHHHHHHHHHHHHHTS----------------PPPPPPPP----